Protein 4INA (pdb70)

B-factor: mean 36.4, std 15.27, range [13.44, 115.53]

Structure (mmCIF, N/CA/C/O backbone):
data_4INA
#
_entry.id   4INA
#
_cell.length_a   44.639
_cell.length_b   95.490
_cell.length_c   104.427
_cell.angle_alpha   90.000
_cell.angle_beta   101.800
_cell.angle_gamma   90.000
#
_symmetry.space_group_name_H-M   'P 1 21 1'
#
loop_
_entity.id
_entity.type
_entity.pdbx_description
1 polymer 'saccharopine dehydrogenase'
2 water water
#
loop_
_atom_site.group_PDB
_atom_site.id
_atom_site.type_symbol
_atom_site.label_atom_id
_atom_site.label_alt_id
_atom_site.label_comp_id
_atom_site.label_asym_id
_atom_site.label_entity_id
_atom_site.label_seq_id
_atom_site.pdbx_PDB_ins_code
_atom_site.Cartn_x
_atom_site.Cartn_y
_atom_site.Cartn_z
_atom_site.occupancy
_atom_site.B_iso_or_equiv
_atom_site.auth_seq_id
_atom_site.auth_comp_id
_atom_site.auth_asym_id
_atom_site.auth_atom_id
_atom_site.pdbx_PDB_model_num
ATOM 1 N N . ALA A 1 2 ? 16.487 19.320 37.315 1.00 29.63 2 ALA A N 1
ATOM 2 C CA . ALA A 1 2 ? 15.453 19.732 38.311 1.00 31.00 2 ALA A CA 1
ATOM 3 C C . ALA A 1 2 ? 14.862 18.527 39.035 1.00 28.03 2 ALA A C 1
ATOM 4 O O . ALA A 1 2 ? 14.989 17.388 38.578 1.00 21.47 2 ALA A O 1
ATOM 6 N N . LYS A 1 3 ? 14.227 18.780 40.174 1.00 28.62 3 LYS A N 1
ATOM 7 C CA . LYS A 1 3 ? 13.598 17.712 40.941 1.00 19.92 3 LYS A CA 1
ATOM 8 C C . LYS A 1 3 ? 12.176 17.522 40.439 1.00 25.98 3 LYS A C 1
ATOM 9 O O . LYS A 1 3 ? 11.430 18.487 40.275 1.00 31.70 3 LYS A O 1
ATOM 15 N N . VAL A 1 4 ? 11.807 16.272 40.196 1.00 16.26 4 VAL A N 1
ATOM 16 C CA . VAL A 1 4 ? 10.473 15.956 39.708 1.00 21.22 4 VAL A CA 1
ATOM 17 C C . VAL A 1 4 ? 9.828 14.932 40.632 1.00 26.47 4 VAL A C 1
ATOM 18 O O . VAL A 1 4 ? 10.515 14.209 41.357 1.00 24.48 4 VAL A O 1
ATOM 22 N N . LEU A 1 5 ? 8.506 14.874 40.600 1.00 25.82 5 LEU A N 1
ATOM 23 C CA . LEU A 1 5 ? 7.762 13.940 41.426 1.00 23.03 5 LEU A CA 1
ATOM 24 C C . LEU A 1 5 ? 6.756 13.215 40.537 1.00 28.79 5 LEU A C 1
ATOM 25 O O . LEU A 1 5 ? 5.987 13.855 39.811 1.00 29.83 5 LEU A O 1
ATOM 30 N N . GLN A 1 6 ? 6.784 11.885 40.564 1.00 24.43 6 GLN A N 1
ATOM 31 C CA . GLN A 1 6 ? 5.839 11.084 39.783 1.00 20.81 6 GLN A CA 1
ATOM 32 C C . GLN A 1 6 ? 4.964 10.312 40.754 1.00 17.92 6 GLN A C 1
ATOM 33 O O . GLN A 1 6 ? 5.457 9.787 41.750 1.00 20.50 6 GLN A O 1
ATOM 39 N N . ILE A 1 7 ? 3.668 10.260 40.477 1.00 22.62 7 ILE A N 1
ATOM 40 C CA . ILE A 1 7 ? 2.748 9.503 41.320 1.00 23.81 7 ILE A CA 1
ATOM 41 C C . ILE A 1 7 ? 2.236 8.332 40.489 1.00 21.93 7 ILE A C 1
ATOM 42 O O . ILE A 1 7 ? 1.867 8.509 39.331 1.00 25.42 7 ILE A O 1
ATOM 47 N N . GLY A 1 8 ? 2.242 7.137 41.073 1.00 28.53 8 GLY A N 1
ATOM 48 C CA . GLY A 1 8 ? 1.802 5.949 40.355 1.00 35.47 8 GLY A CA 1
ATOM 49 C C . GLY A 1 8 ? 2.991 5.154 39.839 1.00 40.99 8 GLY A C 1
ATOM 50 O O . GLY A 1 8 ? 3.980 5.739 39.396 1.00 46.79 8 GLY A O 1
ATOM 51 N N . ALA A 1 9 ? 2.911 3.827 39.894 1.00 38.94 9 ALA A N 1
ATOM 52 C CA . ALA A 1 9 ? 4.015 2.995 39.423 1.00 28.23 9 ALA A CA 1
ATOM 53 C C . ALA A 1 9 ? 3.569 1.811 38.571 1.00 33.48 9 ALA A C 1
ATOM 54 O O . ALA A 1 9 ? 4.126 0.720 38.676 1.00 31.66 9 ALA A O 1
ATOM 56 N N . GLY A 1 10 ? 2.568 2.031 37.724 1.00 35.14 10 GLY A N 1
ATOM 57 C CA . GLY A 1 10 ? 2.080 0.972 36.855 1.00 36.41 10 GLY A CA 1
ATOM 58 C C . GLY A 1 10 ? 2.923 0.833 35.595 1.00 33.44 10 GLY A C 1
ATOM 59 O O . GLY A 1 10 ? 4.044 1.349 35.531 1.00 24.33 10 GLY A O 1
ATOM 60 N N . GLY A 1 11 ? 2.385 0.133 34.598 1.00 36.50 11 GLY A N 1
ATOM 61 C CA . GLY A 1 11 ? 3.092 -0.077 33.344 1.00 31.55 11 GLY A CA 1
ATOM 62 C C . GLY A 1 11 ? 3.603 1.203 32.714 1.00 34.20 11 GLY A C 1
ATOM 63 O O . GLY A 1 11 ? 4.795 1.319 32.414 1.00 34.08 11 GLY A O 1
ATOM 64 N N . VAL A 1 12 ? 2.709 2.165 32.497 1.00 28.44 12 VAL A N 1
ATOM 65 C CA . VAL A 1 12 ? 3.115 3.440 31.909 1.00 25.52 12 VAL A CA 1
ATOM 66 C C . VAL A 1 12 ? 4.123 4.113 32.836 1.00 22.37 12 VAL A C 1
ATOM 67 O O . VAL A 1 12 ? 5.118 4.661 32.384 1.00 27.44 12 VAL A O 1
ATOM 71 N N . GLY A 1 13 ? 3.846 4.049 34.138 1.00 28.26 13 GLY A N 1
ATOM 72 C CA . GLY A 1 13 ? 4.703 4.649 35.143 1.00 18.20 13 GLY A CA 1
ATOM 73 C C . GLY A 1 13 ? 6.147 4.197 35.121 1.00 24.62 13 GLY A C 1
ATOM 74 O O . GLY A 1 13 ? 7.043 5.001 35.393 1.00 25.34 13 GLY A O 1
ATOM 75 N N . GLY A 1 14 ? 6.378 2.919 34.818 1.00 17.88 14 GLY A N 1
ATOM 76 C CA . GLY A 1 14 ? 7.738 2.404 34.761 1.00 18.03 14 GLY A CA 1
ATOM 77 C C . GLY A 1 14 ? 8.464 2.991 33.562 1.00 24.44 14 GLY A C 1
ATOM 78 O O . GLY A 1 14 ? 9.658 3.300 33.621 1.00 21.45 14 GLY A O 1
ATOM 79 N N . VAL A 1 15 ? 7.729 3.150 32.466 1.00 14.51 15 VAL A N 1
ATOM 80 C CA . VAL A 1 15 ? 8.280 3.722 31.246 1.00 23.22 15 VAL A CA 1
ATOM 81 C C . VAL A 1 15 ? 8.632 5.194 31.463 1.00 24.84 15 VAL A C 1
ATOM 82 O O . VAL A 1 15 ? 9.692 5.658 31.052 1.00 24.70 15 VAL A O 1
ATOM 86 N N . VAL A 1 16 ? 7.745 5.933 32.120 1.00 23.58 16 VAL A N 1
ATOM 87 C CA . VAL A 1 16 ? 8.016 7.344 32.356 1.00 22.54 16 VAL A CA 1
ATOM 88 C C . VAL A 1 16 ? 9.286 7.501 33.175 1.00 24.75 16 VAL A C 1
ATOM 89 O O . VAL A 1 16 ? 10.175 8.262 32.811 1.00 31.63 16 VAL A O 1
ATOM 93 N N . ALA A 1 17 ? 9.364 6.775 34.282 1.00 19.47 17 ALA A N 1
ATOM 94 C CA . ALA A 1 17 ? 10.529 6.824 35.158 1.00 20.68 17 ALA A CA 1
ATOM 95 C C . ALA A 1 17 ? 11.817 6.503 34.398 1.00 25.07 17 ALA A C 1
ATOM 96 O O . ALA A 1 17 ? 12.830 7.185 34.558 1.00 19.59 17 ALA A O 1
ATOM 98 N N . HIS A 1 18 ? 11.767 5.456 33.579 1.00 24.62 18 HIS A N 1
ATOM 99 C CA . HIS A 1 18 ? 12.922 5.045 32.791 1.00 22.87 18 HIS A CA 1
ATOM 100 C C . HIS A 1 18 ? 13.377 6.178 31.887 1.00 22.75 18 HIS A C 1
ATOM 101 O O . HIS A 1 18 ? 14.536 6.596 31.949 1.00 23.79 18 HIS A O 1
ATOM 108 N N . LYS A 1 19 ? 12.471 6.669 31.040 1.00 15.13 19 LYS A N 1
ATOM 109 C CA . LYS A 1 19 ? 12.815 7.745 30.100 1.00 21.29 19 LYS A CA 1
ATOM 110 C C . LYS A 1 19 ? 13.306 8.996 30.788 1.00 32.32 19 LYS A C 1
ATOM 111 O O . LYS A 1 19 ? 14.149 9.717 30.253 1.00 42.09 19 LYS A O 1
ATOM 125 N N . ALA A 1 21 ? 14.904 8.901 33.593 1.00 25.03 21 ALA A N 1
ATOM 126 C CA . ALA A 1 21 ? 16.234 8.499 34.044 1.00 26.44 21 ALA A CA 1
ATOM 127 C C . ALA A 1 21 ? 17.252 8.528 32.899 1.00 29.32 21 ALA A C 1
ATOM 128 O O . ALA A 1 21 ? 18.458 8.533 33.133 1.00 33.66 21 ALA A O 1
ATOM 138 N N . ASN A 1 23 ? 17.234 10.998 30.708 1.00 23.65 23 ASN A N 1
ATOM 139 C CA . ASN A 1 23 ? 17.408 12.415 30.369 1.00 25.72 23 ASN A CA 1
ATOM 140 C C . ASN A 1 23 ? 17.732 13.234 31.619 1.00 27.07 23 ASN A C 1
ATOM 141 O O . ASN A 1 23 ? 17.009 14.171 31.977 1.00 27.63 23 ASN A O 1
ATOM 146 N N . ARG A 1 24 ? 18.838 12.877 32.266 1.00 29.54 24 ARG A N 1
ATOM 147 C CA . ARG A 1 24 ? 19.272 13.534 33.494 1.00 23.45 24 ARG A CA 1
ATOM 148 C C . ARG A 1 24 ? 19.617 15.010 33.301 1.00 28.97 24 ARG A C 1
ATOM 149 O O . ARG A 1 24 ? 19.672 15.775 34.268 1.00 30.00 24 ARG A O 1
ATOM 157 N N . GLU A 1 25 ? 19.855 15.415 32.059 1.00 29.39 25 GLU A N 1
ATOM 158 C CA . GLU A 1 25 ? 20.153 16.815 31.808 1.00 36.07 25 GLU A CA 1
ATOM 159 C C . GLU A 1 25 ? 18.998 17.632 32.385 1.00 36.21 25 GLU A C 1
ATOM 160 O O . GLU A 1 25 ? 19.218 18.663 33.015 1.00 34.70 25 GLU A O 1
ATOM 166 N N . VAL A 1 26 ? 17.771 17.152 32.186 1.00 33.07 26 VAL A N 1
ATOM 167 C CA . VAL A 1 26 ? 16.577 17.841 32.680 1.00 32.07 26 VAL A CA 1
ATOM 168 C C . VAL A 1 26 ? 16.057 17.261 33.997 1.00 36.07 26 VAL A C 1
ATOM 169 O O . VAL A 1 26 ? 15.803 17.993 34.958 1.00 36.43 26 VAL A O 1
ATOM 173 N N . PHE A 1 27 ? 15.892 15.943 34.033 1.00 31.16 27 PHE A N 1
ATOM 174 C CA . PHE A 1 27 ? 15.401 15.261 35.225 1.00 31.51 27 PHE A CA 1
ATOM 175 C C . PHE A 1 27 ? 16.617 14.764 35.991 1.00 30.40 27 PHE A C 1
ATOM 176 O O . PHE A 1 27 ? 17.068 13.640 35.780 1.00 32.15 27 PHE A O 1
ATOM 184 N N . SER A 1 28 ? 17.158 15.592 36.875 1.00 32.28 28 SER A N 1
ATOM 185 C CA . SER A 1 28 ? 18.348 15.198 37.622 1.00 32.85 28 SER A CA 1
ATOM 186 C C . SER A 1 28 ? 18.053 14.473 38.929 1.00 28.93 28 SER A C 1
ATOM 187 O O . SER A 1 28 ? 18.888 13.721 39.432 1.00 32.26 28 SER A O 1
ATOM 190 N N . HIS A 1 29 ? 16.864 14.693 39.478 1.00 25.55 29 HIS A N 1
ATOM 191 C CA . HIS A 1 29 ? 16.471 14.035 40.717 1.00 25.97 29 HIS A CA 1
ATOM 192 C C . HIS A 1 29 ? 15.041 13.526 40.578 1.00 28.51 29 HIS A C 1
ATOM 193 O O . HIS A 1 29 ? 14.107 14.308 40.412 1.00 23.44 29 HIS A O 1
ATOM 200 N N . ILE A 1 30 ? 14.874 12.210 40.666 1.00 27.21 30 ILE A N 1
ATOM 201 C CA . ILE A 1 30 ? 13.566 11.595 40.493 1.00 23.86 30 ILE A CA 1
ATOM 202 C C . ILE A 1 30 ? 12.979 10.912 41.723 1.00 23.82 30 ILE A C 1
ATOM 203 O O . ILE A 1 30 ? 13.626 10.072 42.352 1.00 21.23 30 ILE A O 1
ATOM 208 N N . THR A 1 31 ? 11.742 11.273 42.054 1.00 24.34 31 THR A N 1
ATOM 209 C CA . THR A 1 31 ? 11.033 10.676 43.183 1.00 28.35 31 THR A CA 1
ATOM 210 C C . THR A 1 31 ? 9.753 10.005 42.670 1.00 25.05 31 THR A C 1
ATOM 211 O O . THR A 1 31 ? 8.957 10.610 41.946 1.00 22.37 31 THR A O 1
ATOM 215 N N . LEU A 1 32 ? 9.561 8.750 43.049 1.00 25.02 32 LEU A N 1
ATOM 216 C CA . LEU A 1 32 ? 8.393 7.999 42.620 1.00 22.99 32 LEU A CA 1
ATOM 217 C C . LEU A 1 32 ? 7.501 7.742 43.829 1.00 26.66 32 LEU A C 1
ATOM 218 O O . LEU A 1 32 ? 7.864 6.983 44.724 1.00 25.86 32 LEU A O 1
ATOM 223 N N . ALA A 1 33 ? 6.343 8.395 43.867 1.00 25.78 33 ALA A N 1
ATOM 224 C CA . ALA A 1 33 ? 5.411 8.234 44.984 1.00 25.78 33 ALA A CA 1
ATOM 225 C C . ALA A 1 33 ? 4.381 7.173 44.621 1.00 26.50 33 ALA A C 1
ATOM 226 O O . ALA A 1 33 ? 3.842 7.173 43.517 1.00 28.15 33 ALA A O 1
ATOM 228 N N . SER A 1 34 ? 4.097 6.278 45.560 1.00 26.46 34 SER A N 1
ATOM 229 C CA . SER A 1 34 ? 3.179 5.183 45.300 1.00 29.72 34 SER A CA 1
ATOM 230 C C . SER A 1 34 ? 2.746 4.471 46.580 1.00 30.79 34 SER A C 1
ATOM 231 O O . SER A 1 34 ? 3.199 4.807 47.671 1.00 33.35 34 SER A O 1
ATOM 234 N N . ARG A 1 35 ? 1.875 3.478 46.432 1.00 31.76 35 ARG A N 1
ATOM 235 C CA . ARG A 1 35 ? 1.379 2.697 47.561 1.00 39.84 35 ARG A CA 1
ATOM 236 C C . ARG A 1 35 ? 1.840 1.244 47.439 1.00 46.48 35 ARG A C 1
ATOM 237 O O . ARG A 1 35 ? 1.514 0.407 48.279 1.00 51.18 35 ARG A O 1
ATOM 245 N N . THR A 1 36 ? 2.595 0.964 46.376 1.00 43.93 36 THR A N 1
ATOM 246 C CA . THR A 1 36 ? 3.115 -0.366 46.089 1.00 34.10 36 THR A CA 1
ATOM 247 C C . THR A 1 36 ? 4.626 -0.364 45.911 1.00 31.45 36 THR A C 1
ATOM 248 O O . THR A 1 36 ? 5.130 -0.120 44.816 1.00 36.59 36 THR A O 1
ATOM 252 N N . LEU A 1 37 ? 5.346 -0.658 46.989 1.00 27.47 37 LEU A N 1
ATOM 253 C CA . LEU A 1 37 ? 6.804 -0.689 46.961 1.00 30.93 37 LEU A CA 1
ATOM 254 C C . LEU A 1 37 ? 7.378 -1.701 45.977 1.00 38.12 37 LEU A C 1
ATOM 255 O O . LEU A 1 37 ? 8.286 -1.385 45.215 1.00 41.32 37 LEU A O 1
ATOM 260 N N . SER A 1 38 ? 6.853 -2.918 46.002 1.00 44.52 38 SER A N 1
ATOM 261 C CA . SER A 1 38 ? 7.353 -3.963 45.126 1.00 44.27 38 SER A CA 1
ATOM 262 C C . SER A 1 38 ? 7.376 -3.529 43.671 1.00 41.99 38 SER A C 1
ATOM 263 O O . SER A 1 38 ? 8.311 -3.861 42.941 1.00 44.00 38 SER A O 1
ATOM 266 N N . LYS A 1 39 ? 6.355 -2.788 43.244 1.00 35.53 39 LYS A N 1
ATOM 267 C CA . LYS A 1 39 ? 6.293 -2.324 41.858 1.00 29.98 39 LYS A CA 1
ATOM 268 C C . LYS A 1 39 ? 7.362 -1.278 41.585 1.00 30.60 39 LYS A C 1
ATOM 269 O O . LYS A 1 39 ? 8.019 -1.307 40.538 1.00 34.50 39 LYS A O 1
ATOM 275 N N . CYS A 1 40 ? 7.535 -0.351 42.523 1.00 27.16 40 CYS A N 1
ATOM 276 C CA . CYS A 1 40 ? 8.552 0.685 42.373 1.00 24.63 40 CYS A CA 1
ATOM 277 C C . CYS A 1 40 ? 9.931 0.014 42.385 1.00 27.50 40 CYS A C 1
ATOM 278 O O . CYS A 1 40 ? 10.808 0.349 41.582 1.00 33.14 40 CYS A O 1
ATOM 281 N N . GLN A 1 41 ? 10.108 -0.944 43.291 1.00 24.01 41 GLN A N 1
ATOM 282 C CA . GLN A 1 41 ? 11.359 -1.677 43.395 1.00 23.77 41 GLN A CA 1
ATOM 283 C C . GLN A 1 41 ? 11.695 -2.362 42.076 1.00 26.42 41 GLN A C 1
ATOM 284 O O . GLN A 1 41 ? 12.861 -2.401 41.669 1.00 28.24 41 GLN A O 1
ATOM 290 N N . GLU A 1 42 ? 10.674 -2.898 41.412 1.00 29.87 42 GLU A N 1
ATOM 291 C CA . GLU A 1 42 ? 10.858 -3.565 40.125 1.00 44.76 42 GLU A CA 1
ATOM 292 C C . GLU A 1 42 ? 11.489 -2.584 39.148 1.00 36.20 42 GLU A C 1
ATOM 293 O O . GLU A 1 42 ? 12.514 -2.871 38.529 1.00 34.22 42 GLU A O 1
ATOM 299 N N . ILE A 1 43 ? 10.848 -1.424 39.030 1.00 30.65 43 ILE A N 1
ATOM 300 C CA . ILE A 1 43 ? 11.275 -0.350 38.143 1.00 30.08 43 ILE A CA 1
ATOM 301 C C . ILE A 1 43 ? 12.660 0.179 38.501 1.00 30.54 43 ILE A C 1
ATOM 302 O O . ILE A 1 43 ? 13.507 0.340 37.623 1.00 27.08 43 ILE A O 1
ATOM 307 N N . ALA A 1 44 ? 12.897 0.455 39.781 1.00 27.18 44 ALA A N 1
ATOM 308 C CA . ALA A 1 44 ? 14.198 0.970 40.202 1.00 20.86 44 ALA A CA 1
ATOM 309 C C . ALA A 1 44 ? 15.327 0.024 39.809 1.00 28.02 44 ALA A C 1
ATOM 310 O O . ALA A 1 44 ? 16.387 0.461 39.373 1.00 26.89 44 ALA A O 1
ATOM 312 N N . GLN A 1 45 ? 15.096 -1.275 39.970 1.00 30.40 45 GLN A N 1
ATOM 313 C CA . GLN A 1 45 ? 16.100 -2.278 39.632 1.00 25.92 45 GLN A CA 1
ATOM 314 C C . GLN A 1 45 ? 16.459 -2.268 38.137 1.00 22.31 45 GLN A C 1
ATOM 315 O O . GLN A 1 45 ? 17.644 -2.342 37.765 1.00 22.66 45 GLN A O 1
ATOM 321 N N . SER A 1 46 ? 15.440 -2.188 37.286 1.00 21.77 46 SER A N 1
ATOM 322 C CA . SER A 1 46 ? 15.661 -2.164 35.846 1.00 22.54 46 SER A CA 1
ATOM 323 C C . SER A 1 46 ? 16.397 -0.898 35.420 1.00 28.78 46 SER A C 1
ATOM 324 O O . SER A 1 46 ? 17.234 -0.928 34.520 1.00 28.68 46 SER A O 1
ATOM 327 N N . ILE A 1 47 ? 16.070 0.216 36.066 1.00 24.01 47 ILE A N 1
ATOM 328 C CA . ILE A 1 47 ? 16.691 1.497 35.757 1.00 23.80 47 ILE A CA 1
ATOM 329 C C . ILE A 1 47 ? 18.164 1.458 36.141 1.00 33.29 47 ILE A C 1
ATOM 330 O O . ILE A 1 47 ? 19.025 1.883 35.375 1.00 34.40 47 ILE A O 1
ATOM 335 N N . LYS A 1 48 ? 18.448 0.937 37.331 1.00 29.40 48 LYS A N 1
ATOM 336 C CA . LYS A 1 48 ? 19.817 0.842 37.814 1.00 30.36 48 LYS A CA 1
ATOM 337 C C . LYS A 1 48 ? 20.611 -0.141 36.954 1.00 26.32 48 LYS A C 1
ATOM 338 O O . LYS A 1 48 ? 21.665 0.199 36.407 1.00 28.75 48 LYS A O 1
ATOM 344 N N . ALA A 1 49 ? 20.101 -1.356 36.816 1.00 22.73 49 ALA A N 1
ATOM 345 C CA . ALA A 1 49 ? 20.798 -2.350 36.017 1.00 33.07 49 ALA A CA 1
ATOM 346 C C . ALA A 1 49 ? 21.073 -1.837 34.603 1.00 31.57 49 ALA A C 1
ATOM 347 O O . ALA A 1 49 ? 22.046 -2.238 33.977 1.00 31.92 49 ALA A O 1
ATOM 349 N N . LYS A 1 50 ? 20.233 -0.943 34.099 1.00 18.85 50 LYS A N 1
ATOM 350 C CA . LYS A 1 50 ? 20.443 -0.431 32.752 1.00 35.28 50 LYS A CA 1
ATOM 351 C C . LYS A 1 50 ? 21.417 0.751 32.707 1.00 35.76 50 LYS A C 1
ATOM 352 O O . LYS A 1 50 ? 21.699 1.292 31.637 1.00 33.39 50 LYS A O 1
ATOM 358 N N . GLY A 1 51 ? 21.930 1.135 33.877 1.00 38.73 51 GLY A N 1
ATOM 359 C CA . GLY A 1 51 ? 22.889 2.227 33.967 1.00 32.36 51 GLY A CA 1
ATOM 360 C C . GLY A 1 51 ? 22.317 3.631 34.051 1.00 34.68 51 GLY A C 1
ATOM 361 O O . GLY A 1 51 ? 23.031 4.604 33.818 1.00 25.39 51 GLY A O 1
ATOM 362 N N . TYR A 1 52 ? 21.044 3.760 34.410 1.00 33.04 52 TYR A N 1
ATOM 363 C CA . TYR A 1 52 ? 20.434 5.081 34.465 1.00 29.99 52 TYR A CA 1
ATOM 364 C C . TYR A 1 52 ? 20.264 5.681 35.851 1.00 34.64 52 TYR A C 1
ATOM 365 O O . TYR A 1 52 ? 19.392 6.526 36.068 1.00 38.39 52 TYR A O 1
ATOM 374 N N . GLY A 1 53 ? 21.087 5.240 36.793 1.00 26.28 53 GLY A N 1
ATOM 375 C CA . GLY A 1 53 ? 21.033 5.818 38.123 1.00 24.73 53 GLY A CA 1
ATOM 376 C C . GLY A 1 53 ? 20.041 5.305 39.145 1.00 30.81 53 GLY A C 1
ATOM 377 O O . GLY A 1 53 ? 19.554 4.176 39.057 1.00 42.60 53 GLY A O 1
ATOM 378 N N . GLU A 1 54 ? 19.751 6.174 40.115 1.00 29.99 54 GLU A N 1
ATOM 379 C CA . GLU A 1 54 ? 18.857 5.883 41.231 1.00 25.85 54 GLU A CA 1
ATOM 380 C C . GLU A 1 54 ? 17.626 6.768 41.230 1.00 28.15 54 GLU A C 1
ATOM 381 O O . GLU A 1 54 ? 17.623 7.841 40.636 1.00 36.26 54 GLU A O 1
ATOM 387 N N . ILE A 1 55 ? 16.578 6.306 41.903 1.00 21.10 55 ILE A N 1
ATOM 388 C CA . ILE A 1 55 ? 15.346 7.073 42.046 1.00 17.43 55 ILE A CA 1
ATOM 389 C C . ILE A 1 55 ? 14.893 6.895 43.493 1.00 32.75 55 ILE A C 1
ATOM 390 O O . ILE A 1 55 ? 15.184 5.874 44.112 1.00 25.27 55 ILE A O 1
ATOM 395 N N . ASP A 1 56 ? 14.197 7.895 44.028 1.00 32.00 56 ASP A N 1
ATOM 396 C CA . ASP A 1 56 ? 13.695 7.840 45.393 1.00 33.08 56 ASP A CA 1
ATOM 397 C C . ASP A 1 56 ? 12.237 7.382 45.396 1.00 39.05 56 ASP A C 1
ATOM 398 O O . ASP A 1 56 ? 11.382 8.004 44.762 1.00 46.80 56 ASP A O 1
ATOM 403 N N . ILE A 1 57 ? 11.945 6.288 46.088 1.00 23.03 57 ILE A N 1
ATOM 404 C CA . ILE A 1 57 ? 10.563 5.844 46.159 1.00 19.82 57 ILE A CA 1
ATOM 405 C C . ILE A 1 57 ? 10.060 6.202 47.560 1.00 23.84 57 ILE A C 1
ATOM 406 O O . ILE A 1 57 ? 10.795 6.104 48.538 1.00 25.87 57 ILE A O 1
ATOM 411 N N . THR A 1 58 ? 8.825 6.667 47.649 1.00 20.74 58 THR A N 1
ATOM 412 C CA . THR A 1 58 ? 8.234 7.002 48.936 1.00 20.78 58 THR A CA 1
ATOM 413 C C . THR A 1 58 ? 6.766 6.627 48.791 1.00 19.46 58 THR A C 1
ATOM 414 O O . THR A 1 58 ? 6.313 6.347 47.688 1.00 17.61 58 THR A O 1
ATOM 418 N N . THR A 1 59 ? 6.012 6.602 49.876 1.00 18.46 59 THR A N 1
ATOM 419 C CA . THR A 1 59 ? 4.624 6.227 49.723 1.00 35.76 59 THR A CA 1
ATOM 420 C C . THR A 1 59 ? 3.678 7.382 50.001 1.00 36.68 59 THR A C 1
ATOM 421 O O . THR A 1 59 ? 4.005 8.313 50.730 1.00 38.54 59 THR A O 1
ATOM 425 N N . VAL A 1 60 ? 2.507 7.327 49.381 1.00 28.93 60 VAL A N 1
ATOM 426 C CA . VAL A 1 60 ? 1.527 8.372 49.546 1.00 27.74 60 VAL A CA 1
ATOM 427 C C . VAL A 1 60 ? 0.178 7.897 49.049 1.00 29.66 60 VAL A C 1
ATOM 428 O O . VAL A 1 60 ? 0.092 7.077 48.141 1.00 33.95 60 VAL A O 1
ATOM 432 N N . ASP A 1 61 ? -0.874 8.416 49.662 1.00 34.19 61 ASP A N 1
ATOM 433 C CA . ASP A 1 61 ? -2.234 8.096 49.269 1.00 34.07 61 ASP A CA 1
ATOM 434 C C . ASP A 1 61 ? -2.688 9.277 48.412 1.00 31.50 61 ASP A C 1
ATOM 435 O O . ASP A 1 61 ? -2.888 10.380 48.921 1.00 27.01 61 ASP A O 1
ATOM 440 N N . ALA A 1 62 ? -2.828 9.044 47.110 1.00 31.39 62 ALA A N 1
ATOM 441 C CA . ALA A 1 62 ? -3.234 10.089 46.183 1.00 29.58 62 ALA A CA 1
ATOM 442 C C . ALA A 1 62 ? -4.699 10.488 46.337 1.00 35.43 62 ALA A C 1
ATOM 443 O O . ALA A 1 62 ? -5.227 11.238 45.521 1.00 43.06 62 ALA A O 1
ATOM 445 N N . ASP A 1 63 ? -5.360 9.980 47.372 1.00 34.13 63 ASP A N 1
ATOM 446 C CA . ASP A 1 63 ? -6.754 10.335 47.617 1.00 46.92 63 ASP A CA 1
ATOM 447 C C . ASP A 1 63 ? -6.763 11.475 48.628 1.00 45.68 63 ASP A C 1
ATOM 448 O O . ASP A 1 63 ? -7.718 12.240 48.726 1.00 47.59 63 ASP A O 1
ATOM 453 N N . SER A 1 64 ? -5.668 11.576 49.368 1.00 43.54 64 SER A N 1
ATOM 454 C CA . SER A 1 64 ? -5.490 12.579 50.409 1.00 31.44 64 SER A CA 1
ATOM 455 C C . SER A 1 64 ? -4.799 13.846 49.912 1.00 35.07 64 SER A C 1
ATOM 456 O O . SER A 1 64 ? -3.653 13.805 49.457 1.00 37.81 64 SER A O 1
ATOM 459 N N . ILE A 1 65 ? -5.486 14.978 50.014 1.00 36.05 65 ILE A N 1
ATOM 460 C CA . ILE A 1 65 ? -4.900 16.240 49.577 1.00 31.04 65 ILE A CA 1
ATOM 461 C C . ILE A 1 65 ? -3.786 16.676 50.528 1.00 35.33 65 ILE A C 1
ATOM 462 O O . ILE A 1 65 ? -2.811 17.291 50.106 1.00 39.27 65 ILE A O 1
ATOM 467 N N . GLU A 1 66 ? -3.932 16.351 51.809 1.00 36.94 66 GLU A N 1
ATOM 468 C CA . GLU A 1 66 ? -2.936 16.720 52.815 1.00 39.04 66 GLU A CA 1
ATOM 469 C C . GLU A 1 66 ? -1.620 15.974 52.615 1.00 34.78 66 GLU A C 1
ATOM 470 O O . GLU A 1 66 ? -0.533 16.552 52.753 1.00 30.41 66 GLU A O 1
ATOM 476 N N . GLU A 1 67 ? -1.720 14.686 52.308 1.00 22.72 67 GLU A N 1
ATOM 477 C CA . GLU A 1 67 ? -0.533 13.879 52.076 1.00 24.30 67 GLU A CA 1
ATOM 478 C C . GLU A 1 67 ? 0.241 14.456 50.900 1.00 25.07 67 GLU A C 1
ATOM 479 O O . GLU A 1 67 ? 1.452 14.660 50.982 1.00 24.47 67 GLU A O 1
ATOM 485 N N . LEU A 1 68 ? -0.474 14.713 49.807 1.00 28.39 68 LEU A N 1
ATOM 486 C CA . LEU A 1 68 ? 0.129 15.260 48.597 1.00 35.30 68 LEU A CA 1
ATOM 487 C C . LEU A 1 68 ? 0.821 16.586 48.888 1.00 31.56 68 LEU A C 1
ATOM 488 O O . LEU A 1 68 ? 2.021 16.740 48.620 1.00 22.73 68 LEU A O 1
ATOM 493 N N . VAL A 1 69 ? 0.065 17.536 49.442 1.00 29.27 69 VAL A N 1
ATOM 494 C CA . VAL A 1 69 ? 0.610 18.848 49.782 1.00 23.12 69 VAL A CA 1
ATOM 495 C C . VAL A 1 69 ? 1.848 18.716 50.667 1.00 26.75 69 VAL A C 1
ATOM 496 O O . VAL A 1 69 ? 2.834 19.431 50.476 1.00 22.49 69 VAL A O 1
ATOM 500 N N . ALA A 1 70 ? 1.796 17.794 51.625 1.00 29.25 70 ALA A N 1
ATOM 501 C CA . ALA A 1 70 ? 2.920 17.573 52.526 1.00 29.13 70 ALA A CA 1
ATOM 502 C C . ALA A 1 70 ? 4.107 16.996 51.754 1.00 30.33 70 ALA A C 1
ATOM 503 O O . ALA A 1 70 ? 5.236 17.469 51.887 1.00 29.31 70 ALA A O 1
ATOM 505 N N . LEU A 1 71 ? 3.845 15.976 50.943 1.00 22.72 71 LEU A N 1
ATOM 506 C CA . LEU A 1 71 ? 4.894 15.342 50.148 1.00 22.24 71 LEU A CA 1
ATOM 507 C C . LEU A 1 71 ? 5.551 16.364 49.221 1.00 25.81 71 LEU A C 1
ATOM 508 O O . LEU A 1 71 ? 6.775 16.453 49.146 1.00 27.59 71 LEU A O 1
ATOM 513 N N . ILE A 1 72 ? 4.728 17.145 48.528 1.00 24.24 72 ILE A N 1
ATOM 514 C CA . ILE A 1 72 ? 5.228 18.160 47.608 1.00 23.50 72 ILE A CA 1
ATOM 515 C C . ILE A 1 72 ? 6.046 19.240 48.314 1.00 21.87 72 ILE A C 1
ATOM 516 O O . ILE A 1 72 ? 7.018 19.749 47.743 1.00 22.28 72 ILE A O 1
ATOM 521 N N . ASN A 1 73 ? 5.655 19.593 49.540 1.00 26.49 73 ASN A N 1
ATOM 522 C CA . ASN A 1 73 ? 6.381 20.612 50.312 1.00 39.55 73 ASN A CA 1
ATOM 523 C C . ASN A 1 73 ? 7.738 20.098 50.808 1.00 43.12 73 ASN A C 1
ATOM 524 O O . ASN A 1 73 ? 8.667 20.875 51.052 1.00 43.83 73 ASN A O 1
ATOM 529 N N . GLU A 1 74 ? 7.837 18.783 50.955 1.00 36.72 74 GLU A N 1
ATOM 530 C CA . GLU A 1 74 ? 9.056 18.135 51.412 1.00 37.42 74 GLU A CA 1
ATOM 531 C C . GLU A 1 74 ? 10.060 17.997 50.259 1.00 33.69 74 GLU A C 1
ATOM 532 O O . GLU A 1 74 ? 11.202 18.444 50.354 1.00 31.55 74 GLU A O 1
ATOM 538 N N . VAL A 1 75 ? 9.616 17.397 49.162 1.00 34.84 75 VAL A N 1
ATOM 539 C CA . VAL A 1 75 ? 10.467 17.172 48.000 1.00 32.92 75 VAL A CA 1
ATOM 540 C C . VAL A 1 75 ? 10.820 18.409 47.169 1.00 28.50 75 VAL A C 1
ATOM 541 O O . VAL A 1 75 ? 11.844 18.414 46.482 1.00 24.73 75 VAL A O 1
ATOM 545 N N . LYS A 1 76 ? 9.987 19.448 47.228 1.00 28.61 76 LYS A N 1
ATOM 546 C CA . LYS A 1 76 ? 10.219 20.667 46.442 1.00 34.50 76 LYS A CA 1
ATOM 547 C C . LYS A 1 76 ? 10.432 20.315 44.961 1.00 38.16 76 LYS A C 1
ATOM 548 O O . LYS A 1 76 ? 11.464 20.647 44.382 1.00 35.06 76 LYS A O 1
ATOM 554 N N . PRO A 1 77 ? 9.465 19.629 44.332 1.00 40.58 77 PRO A N 1
ATOM 555 C CA . PRO A 1 77 ? 9.630 19.273 42.920 1.00 31.90 77 PRO A CA 1
ATOM 556 C C . PRO A 1 77 ? 9.245 20.438 42.009 1.00 25.01 77 PRO A C 1
ATOM 557 O O . PRO A 1 77 ? 8.450 21.295 42.405 1.00 29.35 77 PRO A O 1
ATOM 561 N N . GLN A 1 78 ? 9.804 20.472 40.798 1.00 18.57 78 GLN A N 1
ATOM 562 C CA . GLN A 1 78 ? 9.507 21.550 39.847 1.00 19.38 78 GLN A CA 1
ATOM 563 C C . GLN A 1 78 ? 8.296 21.180 39.004 1.00 27.02 78 GLN A C 1
ATOM 564 O O . GLN A 1 78 ? 7.698 22.029 38.350 1.00 30.94 78 GLN A O 1
ATOM 570 N N . ILE A 1 79 ? 7.951 19.897 39.007 1.00 32.80 79 ILE A N 1
ATOM 571 C CA . ILE A 1 79 ? 6.790 19.409 38.269 1.00 26.91 79 ILE A CA 1
ATOM 572 C C . ILE A 1 79 ? 6.297 18.087 38.858 1.00 27.06 79 ILE A C 1
ATOM 573 O O . ILE A 1 79 ? 7.073 17.302 39.403 1.00 33.42 79 ILE A O 1
ATOM 578 N N . VAL A 1 80 ? 4.996 17.857 38.746 1.00 22.27 80 VAL A N 1
ATOM 579 C CA . VAL A 1 80 ? 4.374 16.642 39.240 1.00 22.06 80 VAL A CA 1
ATOM 580 C C . VAL A 1 80 ? 3.759 15.920 38.055 1.00 17.95 80 VAL A C 1
ATOM 581 O O . VAL A 1 80 ? 2.919 16.487 37.353 1.00 18.57 80 VAL A O 1
ATOM 585 N N . LEU A 1 81 ? 4.196 14.686 37.817 1.00 20.78 81 LEU A N 1
ATOM 586 C CA . LEU A 1 81 ? 3.662 13.874 36.719 1.00 14.25 81 LEU A CA 1
ATOM 587 C C . LEU A 1 81 ? 2.634 12.910 37.290 1.00 14.23 81 LEU A C 1
ATOM 588 O O . LEU A 1 81 ? 2.988 12.000 38.046 1.00 16.82 81 LEU A O 1
ATOM 593 N N . ASN A 1 82 ? 1.369 13.107 36.932 1.00 21.43 82 ASN A N 1
ATOM 594 C CA . ASN A 1 82 ? 0.310 12.238 37.417 1.00 21.47 82 ASN A CA 1
ATOM 595 C C . ASN A 1 82 ? 0.077 11.028 36.499 1.00 21.78 82 ASN A C 1
ATOM 596 O O . ASN A 1 82 ? -0.638 11.101 35.492 1.00 18.31 82 ASN A O 1
ATOM 601 N N . ILE A 1 83 ? 0.716 9.918 36.848 1.00 22.49 83 ILE A N 1
ATOM 602 C CA . ILE A 1 83 ? 0.561 8.690 36.094 1.00 27.50 83 ILE A CA 1
ATOM 603 C C . ILE A 1 83 ? -0.208 7.739 37.010 1.00 24.57 83 ILE A C 1
ATOM 604 O O . ILE A 1 83 ? -0.002 6.535 36.987 1.00 26.11 83 ILE A O 1
ATOM 609 N N . ALA A 1 84 ? -1.088 8.301 37.827 1.00 19.64 84 ALA A N 1
ATOM 610 C CA . ALA A 1 84 ? -1.899 7.514 38.748 1.00 16.78 84 ALA A CA 1
ATOM 611 C C . ALA A 1 84 ? -3.263 7.256 38.106 1.00 23.63 84 ALA A C 1
ATOM 612 O O . ALA A 1 84 ? -3.472 7.572 36.932 1.00 33.85 84 ALA A O 1
ATOM 614 N N . LEU A 1 85 ? -4.188 6.700 38.883 1.00 21.35 85 LEU A N 1
ATOM 615 C CA . LEU A 1 85 ? -5.531 6.394 38.396 1.00 29.54 85 LEU A CA 1
ATOM 616 C C . LEU A 1 85 ? -6.313 7.655 38.040 1.00 28.15 85 LEU A C 1
ATOM 617 O O . LEU A 1 85 ? -6.141 8.700 38.663 1.00 33.73 85 LEU A O 1
ATOM 622 N N . PRO A 1 86 ? -7.193 7.565 37.032 1.00 33.23 86 PRO A N 1
ATOM 623 C CA . PRO A 1 86 ? -8.011 8.694 36.576 1.00 31.55 86 PRO A CA 1
ATOM 624 C C . PRO A 1 86 ? -8.914 9.305 37.634 1.00 25.26 86 PRO A C 1
ATOM 625 O O . PRO A 1 86 ? -9.188 10.502 37.599 1.00 33.96 86 PRO A O 1
ATOM 629 N N . TYR A 1 87 ? -9.387 8.500 38.576 1.00 23.60 87 TYR A N 1
ATOM 630 C CA . TYR A 1 87 ? -10.282 9.039 39.588 1.00 24.57 87 TYR A CA 1
ATOM 631 C C . TYR A 1 87 ? -9.513 9.904 40.573 1.00 23.40 87 TYR A C 1
ATOM 632 O O . TYR A 1 87 ? -10.107 10.595 41.400 1.00 28.92 87 TYR A O 1
ATOM 641 N N . GLN A 1 88 ? -8.186 9.883 40.471 1.00 27.11 88 GLN A N 1
ATOM 642 C CA . GLN A 1 88 ? -7.344 10.667 41.373 1.00 30.22 88 GLN A CA 1
ATOM 643 C C . GLN A 1 88 ? -6.852 11.976 40.747 1.00 30.56 88 GLN A C 1
ATOM 644 O O . GLN A 1 88 ? -6.135 12.745 41.380 1.00 43.80 88 GLN A O 1
ATOM 650 N N . ASP A 1 89 ? -7.255 12.238 39.511 1.00 25.79 89 ASP A N 1
ATOM 651 C CA . ASP A 1 89 ? -6.859 13.460 38.825 1.00 22.70 89 ASP A CA 1
ATOM 652 C C . ASP A 1 89 ? -7.185 14.735 39.594 1.00 43.19 89 ASP A C 1
ATOM 653 O O . ASP A 1 89 ? -6.355 15.639 39.667 1.00 47.64 89 ASP A O 1
ATOM 658 N N . LEU A 1 90 ? -8.383 14.822 40.167 1.00 40.79 90 LEU A N 1
ATOM 659 C CA . LEU A 1 90 ? -8.763 16.042 40.877 1.00 28.71 90 LEU A CA 1
ATOM 660 C C . LEU A 1 90 ? -7.977 16.340 42.149 1.00 27.33 90 LEU A C 1
ATOM 661 O O . LEU A 1 90 ? -7.606 17.488 42.391 1.00 32.80 90 LEU A O 1
ATOM 666 N N . THR A 1 91 ? -7.710 15.328 42.964 1.00 21.34 91 THR A N 1
ATOM 667 C CA . THR A 1 91 ? -6.949 15.571 44.177 1.00 25.29 91 THR A CA 1
ATOM 668 C C . THR A 1 91 ? -5.508 15.989 43.879 1.00 21.03 91 THR A C 1
ATOM 669 O O . THR A 1 91 ? -4.975 16.882 44.528 1.00 22.13 91 THR A O 1
ATOM 673 N N . ILE A 1 92 ? -4.878 15.363 42.893 1.00 20.85 92 ILE A N 1
ATOM 674 C CA . ILE A 1 92 ? -3.506 15.714 42.540 1.00 17.82 92 ILE A CA 1
ATOM 675 C C . ILE A 1 92 ? -3.437 17.122 41.937 1.00 30.67 92 ILE A C 1
ATOM 676 O O . ILE A 1 92 ? -2.411 17.797 42.037 1.00 26.88 92 ILE A O 1
ATOM 689 N N . GLU A 1 94 ? -5.450 19.613 42.856 1.00 32.76 94 GLU A N 1
ATOM 690 C CA . GLU A 1 94 ? -5.675 20.545 43.948 1.00 27.29 94 GLU A CA 1
ATOM 691 C C . GLU A 1 94 ? -4.337 20.747 44.665 1.00 27.81 94 GLU A C 1
ATOM 692 O O . GLU A 1 94 ? -3.956 21.876 44.970 1.00 20.99 94 GLU A O 1
ATOM 698 N N . ALA A 1 95 ? -3.620 19.654 44.915 1.00 30.63 95 ALA A N 1
ATOM 699 C CA . ALA A 1 95 ? -2.326 19.728 45.585 1.00 24.59 95 ALA A CA 1
ATOM 700 C C . ALA A 1 95 ? -1.388 20.651 44.820 1.00 19.85 95 ALA A C 1
ATOM 701 O O . ALA A 1 95 ? -0.857 21.606 45.387 1.00 26.36 95 ALA A O 1
ATOM 703 N N . CYS A 1 96 ? -1.190 20.361 43.533 1.00 20.15 96 CYS A N 1
ATOM 704 C CA . CYS A 1 96 ? -0.310 21.166 42.688 1.00 20.87 96 CYS A CA 1
ATOM 705 C C . CYS A 1 96 ? -0.708 22.632 42.723 1.00 22.39 96 CYS A C 1
ATOM 706 O O . CYS A 1 96 ? 0.150 23.514 42.778 1.00 26.92 96 CYS A O 1
ATOM 709 N N . LEU A 1 97 ? -2.011 22.887 42.684 1.00 17.94 97 LEU A N 1
ATOM 710 C CA . LEU A 1 97 ? -2.528 24.250 42.727 1.00 25.49 97 LEU A CA 1
ATOM 711 C C . LEU A 1 97 ? -2.080 24.960 44.000 1.00 26.21 97 LEU A C 1
ATOM 712 O O . LEU A 1 97 ? -1.544 26.061 43.938 1.00 23.64 97 LEU A O 1
ATOM 717 N N . ARG A 1 98 ? -2.303 24.317 45.146 1.00 31.67 98 ARG A N 1
ATOM 718 C CA . ARG A 1 98 ? -1.934 24.868 46.451 1.00 31.04 98 ARG A CA 1
ATOM 719 C C . ARG A 1 98 ? -0.432 25.114 46.593 1.00 30.36 98 ARG A C 1
ATOM 720 O O . ARG A 1 98 ? -0.014 26.169 47.069 1.00 40.10 98 ARG A O 1
ATOM 728 N N . THR A 1 99 ? 0.377 24.141 46.183 1.00 22.76 99 THR A N 1
ATOM 729 C CA . THR A 1 99 ? 1.829 24.264 46.271 1.00 24.24 99 THR A CA 1
ATOM 730 C C . THR A 1 99 ? 2.430 25.015 45.091 1.00 34.34 99 THR A C 1
ATOM 731 O O . THR A 1 99 ? 3.642 25.225 45.040 1.00 35.57 99 THR A O 1
ATOM 735 N N . GLY A 1 100 ? 1.581 25.402 44.140 1.00 28.05 100 GLY A N 1
ATOM 736 C CA . GLY A 1 100 ? 2.045 26.121 42.963 1.00 20.31 100 GLY A CA 1
ATOM 737 C C . GLY A 1 100 ? 3.022 25.360 42.079 1.00 27.05 100 GLY A C 1
ATOM 738 O O . GLY A 1 100 ? 3.961 25.942 41.552 1.00 29.43 100 GLY A O 1
ATOM 739 N N . VAL A 1 101 ? 2.809 24.059 41.913 1.00 34.04 101 VAL A N 1
ATOM 740 C CA . VAL A 1 101 ? 3.697 23.248 41.078 1.00 31.36 101 VAL A CA 1
ATOM 741 C C . VAL A 1 101 ? 2.988 22.759 39.815 1.00 28.26 101 VAL A C 1
ATOM 742 O O . VAL A 1 101 ? 1.854 22.281 39.872 1.00 21.46 101 VAL A O 1
ATOM 746 N N . PRO A 1 102 ? 3.657 22.884 38.654 1.00 33.41 102 PRO A N 1
ATOM 747 C CA . PRO A 1 102 ? 3.133 22.466 37.346 1.00 23.23 102 PRO A CA 1
ATOM 748 C C . PRO A 1 102 ? 2.560 21.060 37.423 1.00 28.05 102 PRO A C 1
ATOM 749 O O . PRO A 1 102 ? 3.080 20.223 38.159 1.00 25.74 102 PRO A O 1
ATOM 753 N N . TYR A 1 103 ? 1.504 20.801 36.657 1.00 32.86 103 TYR A N 1
ATOM 754 C CA . TYR A 1 103 ? 0.846 19.497 36.671 1.00 32.25 103 TYR A CA 1
ATOM 755 C C . TYR A 1 103 ? 0.744 18.878 35.283 1.00 32.39 103 TYR A C 1
ATOM 756 O O . TYR A 1 103 ? 0.651 19.585 34.284 1.00 38.66 103 TYR A O 1
ATOM 765 N N . LEU A 1 104 ? 0.753 17.552 35.230 1.00 18.27 104 LEU A N 1
ATOM 766 C CA . LEU A 1 104 ? 0.638 16.835 33.967 1.00 24.54 104 LEU A CA 1
ATOM 767 C C . LEU A 1 104 ? 0.101 15.427 34.190 1.00 28.36 104 LEU A C 1
ATOM 768 O O . LEU A 1 104 ? 0.518 14.751 35.129 1.00 22.85 104 LEU A O 1
ATOM 773 N N . ASP A 1 105 ? -0.825 14.995 33.336 1.00 19.46 105 ASP A N 1
ATOM 774 C CA . ASP A 1 105 ? -1.375 13.644 33.426 1.00 22.84 105 ASP A CA 1
ATOM 775 C C . ASP A 1 105 ? -1.562 13.054 32.029 1.00 24.07 105 ASP A C 1
ATOM 776 O O . ASP A 1 105 ? -1.230 13.704 31.033 1.00 19.54 105 ASP A O 1
ATOM 781 N N . THR A 1 106 ? -2.073 11.827 31.948 1.00 24.71 106 THR A N 1
ATOM 782 C CA . THR A 1 106 ? -2.272 11.188 30.647 1.00 34.31 106 THR A CA 1
ATOM 783 C C . THR A 1 106 ? -3.687 10.653 30.413 1.00 30.86 106 THR A C 1
ATOM 784 O O . THR A 1 106 ? -3.968 10.042 29.383 1.00 37.77 106 THR A O 1
ATOM 788 N N . ALA A 1 107 ? -4.584 10.895 31.360 1.00 24.87 107 ALA A N 1
ATOM 789 C CA . ALA A 1 107 ? -5.958 10.413 31.240 1.00 13.44 107 ALA A CA 1
ATOM 790 C C . ALA A 1 107 ? -6.868 11.341 32.015 1.00 16.69 107 ALA A C 1
ATOM 791 O O . ALA A 1 107 ? -6.568 11.671 33.162 1.00 19.59 107 ALA A O 1
ATOM 793 N N . ASN A 1 108 ? -7.984 11.744 31.411 1.00 19.22 108 ASN A N 1
ATOM 794 C CA . ASN A 1 108 ? -8.872 12.671 32.091 1.00 29.18 108 ASN A CA 1
ATOM 795 C C . ASN A 1 108 ? -9.711 12.074 33.212 1.00 30.32 108 ASN A C 1
ATOM 796 O O . ASN A 1 108 ? -9.927 10.870 33.280 1.00 32.83 108 ASN A O 1
ATOM 801 N N . TYR A 1 109 ? -10.168 12.957 34.094 1.00 32.71 109 TYR A N 1
ATOM 802 C CA . TYR A 1 109 ? -10.959 12.599 35.254 1.00 26.77 109 TYR A CA 1
ATOM 803 C C . TYR A 1 109 ? -12.151 11.698 35.005 1.00 31.71 109 TYR A C 1
ATOM 804 O O . TYR A 1 109 ? -12.898 11.854 34.033 1.00 25.09 109 TYR A O 1
ATOM 813 N N . GLU A 1 110 ? -12.324 10.767 35.936 1.00 30.16 110 GLU A N 1
ATOM 814 C CA . GLU A 1 110 ? -13.410 9.806 35.924 1.00 34.32 110 GLU A CA 1
ATOM 815 C C . GLU A 1 110 ? -13.851 9.562 37.362 1.00 32.49 110 GLU A C 1
ATOM 816 O O . GLU A 1 110 ? -13.045 9.169 38.198 1.00 33.15 110 GLU A O 1
ATOM 822 N N . HIS A 1 111 ? -15.120 9.800 37.663 1.00 44.39 111 HIS A N 1
ATOM 823 C CA . HIS A 1 111 ? -15.589 9.559 39.016 1.00 51.08 111 HIS A CA 1
ATOM 824 C C . HIS A 1 111 ? -15.694 8.053 39.223 1.00 58.50 111 HIS A C 1
ATOM 825 O O . HIS A 1 111 ? -16.195 7.337 38.361 1.00 65.25 111 HIS A O 1
ATOM 832 N N . PRO A 1 112 ? -15.231 7.548 40.374 1.00 59.74 112 PRO A N 1
ATOM 833 C CA . PRO A 1 112 ? -15.308 6.100 40.605 1.00 53.73 112 PRO A CA 1
ATOM 834 C C . PRO A 1 112 ? -16.705 5.468 40.489 1.00 47.24 112 PRO A C 1
ATOM 835 O O . PRO A 1 112 ? -16.822 4.263 40.262 1.00 41.30 112 PRO A O 1
ATOM 839 N N . ASP A 1 113 ? -17.756 6.275 40.623 1.00 49.54 113 ASP A N 1
ATOM 840 C CA . ASP A 1 113 ? -19.126 5.763 40.536 1.00 57.04 113 ASP A CA 1
ATOM 841 C C . ASP A 1 113 ? -19.682 5.676 39.119 1.00 62.60 113 ASP A C 1
ATOM 842 O O . ASP A 1 113 ? -20.643 4.943 38.876 1.00 57.49 113 ASP A O 1
ATOM 847 N N . LEU A 1 114 ? -19.079 6.424 38.195 1.00 67.27 114 LEU A N 1
ATOM 848 C CA . LEU A 1 114 ? -19.513 6.463 36.797 1.00 59.94 114 LEU A CA 1
ATOM 849 C C . LEU A 1 114 ? -18.449 5.954 35.829 1.00 55.91 114 LEU A C 1
ATOM 850 O O . LEU A 1 114 ? -17.268 5.885 36.161 1.00 62.24 114 LEU A O 1
ATOM 855 N N . ALA A 1 115 ? -18.879 5.604 34.624 1.00 48.78 115 ALA A N 1
ATOM 856 C CA . ALA A 1 115 ? -17.968 5.118 33.597 1.00 45.23 115 ALA A CA 1
ATOM 857 C C . ALA A 1 115 ? -17.733 6.257 32.621 1.00 51.53 115 ALA A C 1
ATOM 858 O O . ALA A 1 115 ? -17.117 6.074 31.573 1.00 65.16 115 ALA A O 1
ATOM 860 N N . LYS A 1 116 ? -18.228 7.439 32.978 1.00 46.01 116 LYS A N 1
ATOM 861 C CA . LYS A 1 116 ? -18.087 8.622 32.135 1.00 40.12 116 LYS A CA 1
ATOM 862 C C . LYS A 1 116 ? -16.775 9.371 32.376 1.00 37.58 116 LYS A C 1
ATOM 863 O O . LYS A 1 116 ? -16.472 9.792 33.496 1.00 39.06 116 LYS A O 1
ATOM 869 N N . PHE A 1 117 ? -15.983 9.518 31.322 1.00 30.33 117 PHE A N 1
ATOM 870 C CA . PHE A 1 117 ? -14.737 10.252 31.435 1.00 27.04 117 PHE A CA 1
ATOM 871 C C . PHE A 1 117 ? -14.811 11.445 30.499 1.00 29.89 117 PHE A C 1
ATOM 872 O O . PHE A 1 117 ? -15.081 11.300 29.301 1.00 28.72 117 PHE A O 1
ATOM 880 N N . GLU A 1 118 ? -14.604 12.629 31.069 1.00 35.48 118 GLU A N 1
ATOM 881 C CA . GLU A 1 118 ? -14.663 13.869 30.317 1.00 33.36 118 GLU A CA 1
ATOM 882 C C . GLU A 1 118 ? -13.700 14.881 30.911 1.00 32.73 118 GLU A C 1
ATOM 883 O O . GLU A 1 118 ? -13.074 14.625 31.935 1.00 23.38 118 GLU A O 1
ATOM 889 N N . TYR A 1 119 ? -13.601 16.040 30.270 1.00 28.68 119 TYR A N 1
ATOM 890 C CA . TYR A 1 119 ? -12.690 17.088 30.710 1.00 22.50 119 TYR A CA 1
ATOM 891 C C . TYR A 1 119 ? -13.299 18.134 31.640 1.00 24.44 119 TYR A C 1
ATOM 892 O O . TYR A 1 119 ? -12.562 18.853 32.319 1.00 29.06 119 TYR A O 1
ATOM 901 N N . LYS A 1 120 ? -14.628 18.216 31.680 1.00 22.95 120 LYS A N 1
ATOM 902 C CA . LYS A 1 120 ? -15.308 19.205 32.519 1.00 20.81 120 LYS A CA 1
ATOM 903 C C . LYS A 1 120 ? -14.562 19.582 33.807 1.00 27.09 120 LYS A C 1
ATOM 904 O O . LYS A 1 120 ? -14.050 20.695 33.947 1.00 35.46 120 LYS A O 1
ATOM 910 N N . GLU A 1 121 ? -14.503 18.648 34.744 1.00 29.58 121 GLU A N 1
ATOM 911 C CA . GLU A 1 121 ? -13.858 18.906 36.021 1.00 33.28 121 GLU A CA 1
ATOM 912 C C . GLU A 1 121 ? -12.450 19.473 35.942 1.00 32.51 121 GLU A C 1
ATOM 913 O O . GLU A 1 121 ? -12.084 20.331 36.733 1.00 35.75 121 GLU A O 1
ATOM 919 N N . GLN A 1 122 ? -11.661 19.005 34.988 1.00 25.91 122 GLN A N 1
ATOM 920 C CA . GLN A 1 122 ? -10.293 19.481 34.859 1.00 18.59 122 GLN A CA 1
ATOM 921 C C . GLN A 1 122 ? -10.214 20.868 34.231 1.00 27.25 122 GLN A C 1
ATOM 922 O O . GLN A 1 122 ? -9.358 21.678 34.585 1.00 20.01 122 GLN A O 1
ATOM 928 N N . TRP A 1 123 ? -11.110 21.151 33.299 1.00 25.02 123 TRP A N 1
ATOM 929 C CA . TRP A 1 123 ? -11.115 22.456 32.666 1.00 26.17 123 TRP A CA 1
ATOM 930 C C . TRP A 1 123 ? -11.529 23.523 33.672 1.00 31.25 123 TRP A C 1
ATOM 931 O O . TRP A 1 123 ? -11.100 24.669 33.587 1.00 34.67 123 TRP A O 1
ATOM 942 N N . ALA A 1 124 ? -12.362 23.137 34.630 1.00 21.86 124 ALA A N 1
ATOM 943 C CA . ALA A 1 124 ? -12.831 24.061 35.656 1.00 25.94 124 ALA A CA 1
ATOM 944 C C . ALA A 1 124 ? -11.707 24.630 36.530 1.00 33.47 124 ALA A C 1
ATOM 945 O O . ALA A 1 124 ? -11.943 25.555 37.300 1.00 41.22 124 ALA A O 1
ATOM 947 N N . PHE A 1 125 ? -10.495 24.083 36.416 1.00 29.48 125 PHE A N 1
ATOM 948 C CA . PHE A 1 125 ? -9.347 24.569 37.194 1.00 21.47 125 PHE A CA 1
ATOM 949 C C . PHE A 1 125 ? -8.607 25.699 36.473 1.00 19.85 125 PHE A C 1
ATOM 950 O O . PHE A 1 125 ? -7.766 26.373 37.062 1.00 27.26 125 PHE A O 1
ATOM 958 N N . HIS A 1 126 ? -8.918 25.903 35.200 1.00 19.29 126 HIS A N 1
ATOM 959 C CA . HIS A 1 126 ? -8.250 26.923 34.406 1.00 23.15 126 HIS A CA 1
ATOM 960 C C . HIS A 1 126 ? -7.991 28.284 35.066 1.00 32.83 126 HIS A C 1
ATOM 961 O O . HIS A 1 126 ? -6.841 28.704 35.189 1.00 39.89 126 HIS A O 1
ATOM 968 N N . ASP A 1 127 ? -9.039 28.982 35.489 1.00 31.66 127 ASP A N 1
ATOM 969 C CA . ASP A 1 127 ? -8.838 30.299 36.084 1.00 33.25 127 ASP A CA 1
ATOM 970 C C . ASP A 1 127 ? -7.960 30.325 37.337 1.00 33.26 127 ASP A C 1
ATOM 971 O O . ASP A 1 127 ? -7.185 31.258 37.537 1.00 33.73 127 ASP A O 1
ATOM 976 N N . ARG A 1 128 ? -8.074 29.306 38.179 1.00 32.72 128 ARG A N 1
ATOM 977 C CA . ARG A 1 128 ? -7.272 29.242 39.394 1.00 26.16 128 ARG A CA 1
ATOM 978 C C . ARG A 1 128 ? -5.801 28.960 39.081 1.00 23.25 128 ARG A C 1
ATOM 979 O O . ARG A 1 128 ? -4.903 29.436 39.776 1.00 26.84 128 ARG A O 1
ATOM 987 N N . TYR A 1 129 ? -5.558 28.173 38.039 1.00 25.82 129 TYR A N 1
ATOM 988 C CA . TYR A 1 129 ? -4.201 27.853 37.654 1.00 22.06 129 TYR A CA 1
ATOM 989 C C . TYR A 1 129 ? -3.577 29.090 37.046 1.00 30.21 129 TYR A C 1
ATOM 990 O O . TYR A 1 129 ? -2.458 29.454 37.398 1.00 36.95 129 TYR A O 1
ATOM 999 N N . LYS A 1 130 ? -4.306 29.745 36.147 1.00 24.73 130 LYS A N 1
ATOM 1000 C CA . LYS A 1 130 ? -3.803 30.952 35.499 1.00 32.28 130 LYS A CA 1
ATOM 1001 C C . LYS A 1 130 ? -3.542 32.050 36.530 1.00 32.29 130 LYS A C 1
ATOM 1002 O O . LYS A 1 130 ? -2.494 32.690 36.525 1.00 31.12 130 LYS A O 1
ATOM 1008 N N . GLU A 1 131 ? -4.498 32.256 37.422 1.00 30.65 131 GLU A N 1
ATOM 1009 C CA . GLU A 1 131 ? -4.370 33.284 38.438 1.00 36.05 131 GLU A CA 1
ATOM 1010 C C . GLU A 1 131 ? -3.166 33.029 39.337 1.00 35.81 131 GLU A C 1
ATOM 1011 O O . GLU A 1 131 ? -2.462 33.961 39.730 1.00 34.51 131 GLU A O 1
ATOM 1017 N N . LYS A 1 132 ? -2.932 31.758 39.650 1.00 27.36 132 LYS A N 1
ATOM 1018 C CA . LYS A 1 132 ? -1.821 31.349 40.503 1.00 22.79 132 LYS A CA 1
ATOM 1019 C C . LYS A 1 132 ? -0.511 31.279 39.707 1.00 18.48 132 LYS A C 1
ATOM 1020 O O . LYS A 1 132 ? 0.561 31.101 40.275 1.00 34.71 132 LYS A O 1
ATOM 1026 N N . GLY A 1 133 ? -0.598 31.415 38.389 1.00 27.45 133 GLY A N 1
ATOM 1027 C CA . GLY A 1 133 ? 0.601 31.353 37.571 1.00 26.96 133 GLY A CA 1
ATOM 1028 C C . GLY A 1 133 ? 1.165 29.947 37.451 1.00 34.01 133 GLY A C 1
ATOM 1029 O O . GLY A 1 133 ? 2.378 29.744 37.457 1.00 37.18 133 GLY A O 1
ATOM 1030 N N . VAL A 1 134 ? 0.276 28.968 37.330 1.00 24.90 134 VAL A N 1
ATOM 1031 C CA . VAL A 1 134 ? 0.688 27.579 37.208 1.00 29.53 134 VAL A CA 1
ATOM 1032 C C . VAL A 1 134 ? 0.136 26.921 35.940 1.00 32.45 134 VAL A C 1
ATOM 1033 O O . VAL A 1 134 ? -0.962 27.237 35.484 1.00 34.10 134 VAL A O 1
ATOM 1045 N N . ALA A 1 136 ? -1.010 23.429 33.720 1.00 25.35 136 ALA A N 1
ATOM 1046 C CA . ALA A 1 136 ? -1.493 22.053 33.791 1.00 29.86 136 ALA A CA 1
ATOM 1047 C C . ALA A 1 136 ? -1.650 21.538 32.361 1.00 22.61 136 ALA A C 1
ATOM 1048 O O . ALA A 1 136 ? -2.317 22.169 31.552 1.00 25.41 136 ALA A O 1
ATOM 1050 N N . LEU A 1 137 ? -1.017 20.406 32.052 1.00 23.06 137 LEU A N 1
ATOM 1051 C CA . LEU A 1 137 ? -1.076 19.796 30.713 1.00 23.48 137 LEU A CA 1
ATOM 1052 C C . LEU A 1 137 ? -1.867 18.488 30.790 1.00 22.62 137 LEU A C 1
ATOM 1053 O O . LEU A 1 137 ? -1.487 17.571 31.520 1.00 24.46 137 LEU A O 1
ATOM 1058 N N . LEU A 1 138 ? -2.962 18.403 30.037 1.00 27.07 138 LEU A N 1
ATOM 1059 C CA . LEU A 1 138 ? -3.821 17.216 30.062 1.00 18.22 138 LEU A CA 1
ATOM 1060 C C . LEU A 1 138 ? -3.617 16.175 28.960 1.00 20.46 138 LEU A C 1
ATOM 1061 O O . LEU A 1 138 ? -3.347 16.507 27.804 1.00 31.76 138 LEU A O 1
ATOM 1066 N N . GLY A 1 139 ? -3.772 14.908 29.334 1.00 13.45 139 GLY A N 1
ATOM 1067 C CA . GLY A 1 139 ? -3.636 13.814 28.392 1.00 15.46 139 GLY A CA 1
ATOM 1068 C C . GLY A 1 139 ? -2.361 13.844 27.570 1.00 25.65 139 GLY A C 1
ATOM 1069 O O . GLY A 1 139 ? -2.404 14.004 26.349 1.00 21.41 139 GLY A O 1
ATOM 1070 N N . SER A 1 140 ? -1.225 13.658 28.234 1.00 30.99 140 SER A N 1
ATOM 1071 C CA . SER A 1 140 ? 0.058 13.690 27.557 1.00 30.43 140 SER A CA 1
ATOM 1072 C C . SER A 1 140 ? 0.594 12.301 27.184 1.00 25.29 140 SER A C 1
ATOM 1073 O O . SER A 1 140 ? 1.778 12.020 27.373 1.00 24.11 140 SER A O 1
ATOM 1076 N N . GLY A 1 141 ? -0.280 11.442 26.653 1.00 20.62 141 GLY A N 1
ATOM 1077 C CA . GLY A 1 141 ? 0.125 10.102 26.236 1.00 18.30 141 GLY A CA 1
ATOM 1078 C C . GLY A 1 141 ? 0.201 10.027 24.719 1.00 21.26 141 GLY A C 1
ATOM 1079 O O . GLY A 1 141 ? 0.557 11.012 24.082 1.00 24.63 141 GLY A O 1
ATOM 1080 N N . PHE A 1 142 ? -0.110 8.885 24.114 1.00 24.87 142 PHE A N 1
ATOM 1081 C CA . PHE A 1 142 ? -0.069 8.836 22.650 1.00 33.82 142 PHE A CA 1
ATOM 1082 C C . PHE A 1 142 ? -1.423 9.263 22.104 1.00 36.81 142 PHE A C 1
ATOM 1083 O O . PHE A 1 142 ? -1.516 10.113 21.221 1.00 45.32 142 PHE A O 1
ATOM 1091 N N . ASP A 1 143 ? -2.470 8.649 22.634 1.00 23.39 143 ASP A N 1
ATOM 1092 C CA . ASP A 1 143 ? -3.830 8.974 22.261 1.00 24.75 143 ASP A CA 1
ATOM 1093 C C . ASP A 1 143 ? -4.644 8.786 23.529 1.00 22.92 143 ASP A C 1
ATOM 1094 O O . ASP A 1 143 ? -4.879 7.662 23.970 1.00 21.75 143 ASP A O 1
ATOM 1099 N N . PRO A 1 144 ? -5.045 9.901 24.159 1.00 24.35 144 PRO A N 1
ATOM 1100 C CA . PRO A 1 144 ? -4.753 11.271 23.713 1.00 15.97 144 PRO A CA 1
ATOM 1101 C C . PRO A 1 144 ? -3.290 11.658 23.887 1.00 19.79 144 PRO A C 1
ATOM 1102 O O . PRO A 1 144 ? -2.539 10.972 24.586 1.00 15.19 144 PRO A O 1
ATOM 1106 N N . GLY A 1 145 ? -2.898 12.762 23.251 1.00 30.41 145 GLY A N 1
ATOM 1107 C CA . GLY A 1 145 ? -1.525 13.229 23.333 1.00 26.14 145 GLY A CA 1
ATOM 1108 C C . GLY A 1 145 ? -0.910 13.403 21.958 1.00 27.61 145 GLY A C 1
ATOM 1109 O O . GLY A 1 145 ? -1.259 14.329 21.235 1.00 26.00 145 GLY A O 1
ATOM 1110 N N . VAL A 1 146 ? 0.005 12.511 21.593 1.00 29.67 146 VAL A N 1
ATOM 1111 C CA . VAL A 1 146 ? 0.659 12.562 20.291 1.00 24.81 146 VAL A CA 1
ATOM 1112 C C . VAL A 1 146 ? -0.336 12.721 19.136 1.00 22.43 146 VAL A C 1
ATOM 1113 O O . VAL A 1 146 ? -0.094 13.481 18.205 1.00 25.95 146 VAL A O 1
ATOM 1117 N N . THR A 1 147 ? -1.446 11.996 19.179 1.00 19.48 147 THR A N 1
ATOM 1118 C CA . THR A 1 147 ? -2.438 12.115 18.116 1.00 28.46 147 THR A CA 1
ATOM 1119 C C . THR A 1 147 ? -2.908 13.562 18.005 1.00 22.76 147 THR A C 1
ATOM 1120 O O . THR A 1 147 ? -3.168 14.050 16.908 1.00 19.91 147 THR A O 1
ATOM 1124 N N . ASN A 1 148 ? -3.013 14.242 19.147 1.00 21.51 148 ASN A N 1
ATOM 1125 C CA . ASN A 1 148 ? -3.436 15.641 19.177 1.00 18.03 148 ASN A CA 1
ATOM 1126 C C . ASN A 1 148 ? -2.354 16.512 18.541 1.00 19.89 148 ASN A C 1
ATOM 1127 O O . ASN A 1 148 ? -2.655 17.403 17.754 1.00 26.43 148 ASN A O 1
ATOM 1132 N N . VAL A 1 149 ? -1.094 16.254 18.887 1.00 23.49 149 VAL A N 1
ATOM 1133 C CA . VAL A 1 149 ? 0.025 17.019 18.341 1.00 14.64 149 VAL A CA 1
ATOM 1134 C C . VAL A 1 149 ? 0.127 16.792 16.833 1.00 19.05 149 VAL A C 1
ATOM 1135 O O . VAL A 1 149 ? 0.391 17.738 16.096 1.00 21.59 149 VAL A O 1
ATOM 1139 N N . PHE A 1 150 ? -0.065 15.545 16.382 1.00 19.43 150 PHE A N 1
ATOM 1140 C CA . PHE A 1 150 ? -0.022 15.216 14.952 1.00 22.40 150 PHE A CA 1
ATOM 1141 C C . PHE A 1 150 ? -1.017 16.109 14.225 1.00 28.54 150 PHE A C 1
ATOM 1142 O O . PHE A 1 150 ? -0.720 16.636 13.156 1.00 24.74 150 PHE A O 1
ATOM 1150 N N . CYS A 1 151 ? -2.208 16.258 14.807 1.00 31.01 151 CYS A N 1
ATOM 1151 C CA . CYS A 1 151 ? -3.258 17.077 14.208 1.00 33.23 151 CYS A CA 1
ATOM 1152 C C . CYS A 1 151 ? -2.901 18.559 14.223 1.00 34.18 151 CYS A C 1
ATOM 1153 O O . CYS A 1 151 ? -3.149 19.259 13.243 1.00 40.47 151 CYS A O 1
ATOM 1156 N N . ALA A 1 152 ? -2.323 19.036 15.325 1.00 29.33 152 ALA A N 1
ATOM 1157 C CA . ALA A 1 152 ? -1.923 20.439 15.417 1.00 30.30 152 ALA A CA 1
ATOM 1158 C C . ALA A 1 152 ? -0.739 20.684 14.478 1.00 32.90 152 ALA A C 1
ATOM 1159 O O . ALA A 1 152 ? -0.535 21.795 13.982 1.00 39.90 152 ALA A O 1
ATOM 1161 N N . TYR A 1 153 ? 0.034 19.632 14.237 1.00 29.88 153 TYR A N 1
ATOM 1162 C CA . TYR A 1 153 ? 1.181 19.707 13.351 1.00 27.95 153 TYR A CA 1
ATOM 1163 C C . TYR A 1 153 ? 0.714 19.861 11.912 1.00 32.72 153 TYR A C 1
ATOM 1164 O O . TYR A 1 153 ? 1.145 20.760 11.197 1.00 39.89 153 TYR A O 1
ATOM 1173 N N . ALA A 1 154 ? -0.169 18.970 11.488 1.00 25.09 154 ALA A N 1
ATOM 1174 C CA . ALA A 1 154 ? -0.699 19.017 10.136 1.00 30.85 154 ALA A CA 1
ATOM 1175 C C . ALA A 1 154 ? -1.376 20.362 9.858 1.00 33.73 154 ALA A C 1
ATOM 1176 O O . ALA A 1 154 ? -1.234 20.930 8.773 1.00 30.81 154 ALA A O 1
ATOM 1178 N N . GLN A 1 155 ? -2.106 20.872 10.846 1.00 31.53 155 GLN A N 1
ATOM 1179 C CA . GLN A 1 155 ? -2.817 22.138 10.704 1.00 30.20 155 GLN A CA 1
ATOM 1180 C C . GLN A 1 155 ? -1.904 23.347 10.596 1.00 33.38 155 GLN A C 1
ATOM 1181 O O . GLN A 1 155 ? -2.293 24.390 10.073 1.00 42.90 155 GLN A O 1
ATOM 1187 N N . LYS A 1 156 ? -0.688 23.205 11.099 1.00 31.42 156 LYS A N 1
ATOM 1188 C CA . LYS A 1 156 ? 0.275 24.290 11.069 1.00 35.68 156 LYS A CA 1
ATOM 1189 C C . LYS A 1 156 ? 1.122 24.243 9.798 1.00 37.24 156 LYS A C 1
ATOM 1190 O O . LYS A 1 156 ? 1.569 25.274 9.303 1.00 43.17 156 LYS A O 1
ATOM 1196 N N . HIS A 1 157 ? 1.310 23.048 9.250 1.00 34.18 157 HIS A N 1
ATOM 1197 C CA . HIS A 1 157 ? 2.160 22.896 8.080 1.00 41.32 157 HIS A CA 1
ATOM 1198 C C . HIS A 1 157 ? 1.532 22.338 6.808 1.00 40.48 157 HIS A C 1
ATOM 1199 O O . HIS A 1 157 ? 1.951 22.682 5.710 1.00 53.53 157 HIS A O 1
ATOM 1206 N N . TYR A 1 158 ? 0.532 21.481 6.935 1.00 35.48 158 TYR A N 1
ATOM 1207 C CA . TYR A 1 158 ? -0.050 20.883 5.743 1.00 32.00 158 TYR A CA 1
ATOM 1208 C C . TYR A 1 158 ? -1.429 21.364 5.290 1.00 26.10 158 TYR A C 1
ATOM 1209 O O . TYR A 1 158 ? -1.858 21.022 4.189 1.00 32.05 158 TYR A O 1
ATOM 1218 N N . PHE A 1 159 ? -2.120 22.153 6.106 1.00 28.80 159 PHE A N 1
ATOM 1219 C CA . PHE A 1 159 ? -3.465 22.593 5.740 1.00 34.40 159 PHE A CA 1
ATOM 1220 C C . PHE A 1 159 ? -3.867 24.037 6.066 1.00 43.05 159 PHE A C 1
ATOM 1221 O O . PHE A 1 159 ? -3.302 24.674 6.955 1.00 39.35 159 PHE A O 1
ATOM 1229 N N . ASP A 1 160 ? -4.860 24.537 5.332 1.00 48.07 160 ASP A N 1
ATOM 1230 C CA . ASP A 1 160 ? -5.418 25.864 5.587 1.00 53.84 160 ASP A CA 1
ATOM 1231 C C . ASP A 1 160 ? -6.623 25.545 6.468 1.00 55.22 160 ASP A C 1
ATOM 1232 O O . ASP A 1 160 ? -6.984 26.300 7.367 1.00 55.34 160 ASP A O 1
ATOM 1237 N N . GLU A 1 161 ? -7.228 24.398 6.188 1.00 58.21 161 GLU A N 1
ATOM 1238 C CA . GLU A 1 161 ? -8.373 23.911 6.938 1.00 58.63 161 GLU A CA 1
ATOM 1239 C C . GLU A 1 161 ? -8.385 22.394 6.937 1.00 51.73 161 GLU A C 1
ATOM 1240 O O . GLU A 1 161 ? -8.168 21.760 5.903 1.00 57.28 161 GLU A O 1
ATOM 1246 N N . ILE A 1 162 ? -8.622 21.812 8.104 1.00 40.21 162 ILE A N 1
ATOM 1247 C CA . ILE A 1 162 ? -8.705 20.366 8.217 1.00 29.34 162 ILE A CA 1
ATOM 1248 C C . ILE A 1 162 ? -10.200 20.105 8.334 1.00 25.25 162 ILE A C 1
ATOM 1249 O O . ILE A 1 162 ? -10.885 20.771 9.117 1.00 18.85 162 ILE A O 1
ATOM 1254 N N . HIS A 1 163 ? -10.710 19.159 7.549 1.00 24.75 163 HIS A N 1
ATOM 1255 C CA . HIS A 1 163 ? -12.137 18.847 7.580 1.00 28.89 163 HIS A CA 1
ATOM 1256 C C . HIS A 1 163 ? -12.425 17.488 8.196 1.00 23.26 163 HIS A C 1
ATOM 1257 O O . HIS A 1 163 ? -13.478 17.276 8.792 1.00 22.99 163 HIS A O 1
ATOM 1264 N N . GLU A 1 164 ? -11.491 16.561 8.045 1.00 17.78 164 GLU A N 1
ATOM 1265 C CA . GLU A 1 164 ? -11.696 15.223 8.574 1.00 17.40 164 GLU A CA 1
ATOM 1266 C C . GLU A 1 164 ? -10.451 14.581 9.168 1.00 26.44 164 GLU A C 1
ATOM 1267 O O . GLU A 1 164 ? -9.354 14.627 8.592 1.00 28.04 164 GLU A O 1
ATOM 1273 N N . ILE A 1 165 ? -10.657 13.968 10.328 1.00 18.13 165 ILE A N 1
ATOM 1274 C CA . ILE A 1 165 ? -9.611 13.287 11.070 1.00 24.58 165 ILE A CA 1
ATOM 1275 C C . ILE A 1 165 ? -10.069 11.880 11.475 1.00 24.98 165 ILE A C 1
ATOM 1276 O O . ILE A 1 165 ? -11.130 11.710 12.082 1.00 28.58 165 ILE A O 1
ATOM 1281 N N . ASP A 1 166 ? -9.278 10.873 11.123 1.00 27.17 166 ASP A N 1
ATOM 1282 C CA . ASP A 1 166 ? -9.571 9.504 11.526 1.00 23.58 166 ASP A CA 1
ATOM 1283 C C . ASP A 1 166 ? -8.352 9.054 12.309 1.00 24.23 166 ASP A C 1
ATOM 1284 O O . ASP A 1 166 ? -7.246 8.967 11.761 1.00 22.36 166 ASP A O 1
ATOM 1289 N N . ILE A 1 167 ? -8.547 8.814 13.602 1.00 19.91 167 ILE A N 1
ATOM 1290 C CA . ILE A 1 167 ? -7.469 8.355 14.459 1.00 14.74 167 ILE A CA 1
ATOM 1291 C C . ILE A 1 167 ? -7.530 6.840 14.480 1.00 22.58 167 ILE A C 1
ATOM 1292 O O . ILE A 1 167 ? -8.517 6.266 14.932 1.00 19.92 167 ILE A O 1
ATOM 1297 N N . LEU A 1 168 ? -6.479 6.199 13.976 1.00 27.56 168 LEU A N 1
ATOM 1298 C CA . LEU A 1 168 ? -6.426 4.747 13.912 1.00 28.32 168 LEU A CA 1
ATOM 1299 C C . LEU A 1 168 ? -5.357 4.203 14.842 1.00 24.71 168 LEU A C 1
ATOM 1300 O O . LEU A 1 168 ? -4.189 4.591 14.763 1.00 20.83 168 LEU A O 1
ATOM 1305 N N . ASP A 1 169 ? -5.778 3.295 15.719 1.00 20.61 169 ASP A N 1
ATOM 1306 C CA . ASP A 1 169 ? -4.907 2.697 16.730 1.00 15.94 169 ASP A CA 1
ATOM 1307 C C . ASP A 1 169 ? -4.841 1.187 16.566 1.00 21.20 169 ASP A C 1
ATOM 1308 O O . ASP A 1 169 ? -5.841 0.492 16.751 1.00 26.49 169 ASP A O 1
ATOM 1313 N N . CYS A 1 170 ? -3.657 0.680 16.243 1.00 20.60 170 CYS A N 1
ATOM 1314 C CA . CYS A 1 170 ? -3.478 -0.749 16.061 1.00 25.50 170 CYS A CA 1
ATOM 1315 C C . CYS A 1 170 ? -2.361 -1.358 16.904 1.00 28.86 170 CYS A C 1
ATOM 1316 O O . CYS A 1 170 ? -1.244 -0.849 16.938 1.00 27.16 170 CYS A O 1
ATOM 1319 N N . ASN A 1 171 ? -2.684 -2.440 17.605 1.00 23.80 171 ASN A N 1
ATOM 1320 C CA . ASN A 1 171 ? -1.695 -3.173 18.390 1.00 25.40 171 ASN A CA 1
ATOM 1321 C C . ASN A 1 171 ? -1.746 -4.592 17.851 1.00 30.13 171 ASN A C 1
ATOM 1322 O O . ASN A 1 171 ? -2.693 -5.332 18.131 1.00 24.11 171 ASN A O 1
ATOM 1327 N N . ALA A 1 172 ? -0.732 -4.961 17.074 1.00 30.86 172 ALA A N 1
ATOM 1328 C CA . ALA A 1 172 ? -0.665 -6.285 16.471 1.00 24.77 172 ALA A CA 1
ATOM 1329 C C . ALA A 1 172 ? 0.074 -7.286 17.356 1.00 27.55 172 ALA A C 1
ATOM 1330 O O . ALA A 1 172 ? 0.275 -8.445 16.973 1.00 32.04 172 ALA A O 1
ATOM 1332 N N . GLY A 1 173 ? 0.461 -6.831 18.547 1.00 23.88 173 GLY A N 1
ATOM 1333 C CA . GLY A 1 173 ? 1.189 -7.665 19.494 1.00 26.75 173 GLY A CA 1
ATOM 1334 C C . GLY A 1 173 ? 0.607 -9.031 19.824 1.00 35.84 173 GLY A C 1
ATOM 1335 O O . GLY A 1 173 ? -0.609 -9.213 19.867 1.00 36.81 173 GLY A O 1
ATOM 1336 N N . ASP A 1 174 ? 1.489 -9.994 20.072 1.00 32.66 174 ASP A N 1
ATOM 1337 C CA . ASP A 1 174 ? 1.084 -11.353 20.396 1.00 25.88 174 ASP A CA 1
ATOM 1338 C C . ASP A 1 174 ? 1.867 -11.847 21.605 1.00 24.93 174 ASP A C 1
ATOM 1339 O O . ASP A 1 174 ? 3.089 -11.930 21.548 1.00 25.90 174 ASP A O 1
ATOM 1344 N N . HIS A 1 175 ? 1.173 -12.175 22.695 1.00 23.18 175 HIS A N 1
ATOM 1345 C CA . HIS A 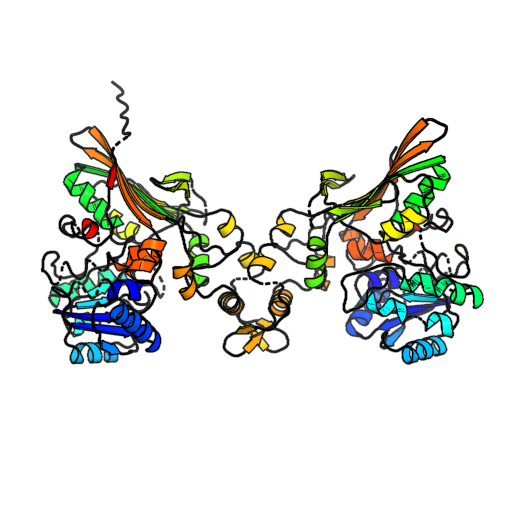1 175 ? 1.847 -12.670 23.893 1.00 17.47 175 HIS A CA 1
ATOM 1346 C C . HIS A 1 175 ? 1.923 -14.190 23.916 1.00 30.00 175 HIS A C 1
ATOM 1347 O O . HIS A 1 175 ? 2.334 -14.782 24.915 1.00 29.89 175 HIS A O 1
ATOM 1354 N N . GLY A 1 176 ? 1.525 -14.822 22.814 1.00 27.63 176 GLY A N 1
ATOM 1355 C CA . GLY A 1 176 ? 1.588 -16.272 22.729 1.00 34.98 176 GLY A CA 1
ATOM 1356 C C . GLY A 1 176 ? 0.496 -17.087 23.407 1.00 43.29 176 GLY A C 1
ATOM 1357 O O . GLY A 1 176 ? 0.283 -18.242 23.054 1.00 50.28 176 GLY A O 1
ATOM 1358 N N . TYR A 1 177 ? -0.200 -16.506 24.373 1.00 38.06 177 TYR A N 1
ATOM 1359 C CA . TYR A 1 177 ? -1.253 -17.225 25.075 1.00 40.52 177 TYR A CA 1
ATOM 1360 C C . TYR A 1 177 ? -2.595 -17.263 24.332 1.00 38.84 177 TYR A C 1
ATOM 1361 O O . TYR A 1 177 ? -2.924 -16.353 23.578 1.00 33.77 177 TYR A O 1
ATOM 1370 N N . PRO A 1 178 ? -3.387 -18.331 24.541 1.00 44.30 178 PRO A N 1
ATOM 1371 C CA . PRO A 1 178 ? -4.692 -18.451 23.884 1.00 43.66 178 PRO A CA 1
ATOM 1372 C C . PRO A 1 178 ? -5.466 -17.157 24.125 1.00 41.16 178 PRO A C 1
ATOM 1373 O O . PRO A 1 178 ? -6.074 -16.593 23.211 1.00 33.10 178 PRO A O 1
ATOM 1377 N N . PHE A 1 179 ? -5.425 -16.708 25.376 1.00 38.74 179 PHE A N 1
ATOM 1378 C CA . PHE A 1 179 ? -6.074 -15.476 25.804 1.00 31.90 179 PHE A CA 1
ATOM 1379 C C . PHE A 1 179 ? -5.379 -14.934 27.057 1.00 24.12 179 PHE A C 1
ATOM 1380 O O . PHE A 1 179 ? -5.008 -15.699 27.947 1.00 33.14 179 PHE A O 1
ATOM 1388 N N . ALA A 1 180 ? -5.206 -13.617 27.124 1.00 17.65 180 ALA A N 1
ATOM 1389 C CA . ALA A 1 180 ? -4.569 -12.982 28.280 1.00 36.82 180 ALA A CA 1
ATOM 1390 C C . ALA A 1 180 ? -4.649 -11.465 28.168 1.00 34.33 180 ALA A C 1
ATOM 1391 O O . ALA A 1 180 ? -4.388 -10.903 27.106 1.00 42.32 180 ALA A O 1
ATOM 1393 N N . THR A 1 181 ? -5.013 -10.803 29.260 1.00 34.72 181 THR A N 1
ATOM 1394 C CA . THR A 1 181 ? -5.107 -9.349 29.252 1.00 38.96 181 THR A CA 1
ATOM 1395 C C . THR A 1 181 ? -3.888 -8.720 29.915 1.00 45.66 181 THR A C 1
ATOM 1396 O O . THR A 1 181 ? -3.176 -9.368 30.684 1.00 36.73 181 THR A O 1
ATOM 1400 N N . ASN A 1 182 ? -3.651 -7.453 29.595 1.00 59.24 182 ASN A N 1
ATOM 1401 C CA . ASN A 1 182 ? -2.529 -6.711 30.155 1.00 59.20 182 ASN A CA 1
ATOM 1402 C C . ASN A 1 182 ? -3.021 -5.942 31.368 1.00 54.22 182 ASN A C 1
ATOM 1403 O O . ASN A 1 182 ? -2.233 -5.526 32.216 1.00 47.80 182 ASN A O 1
ATOM 1408 N N . PHE A 1 183 ? -4.336 -5.765 31.445 1.00 57.16 183 PHE A N 1
ATOM 1409 C CA . PHE A 1 183 ? -4.942 -5.025 32.542 1.00 53.00 183 PHE A CA 1
ATOM 1410 C C . PHE A 1 183 ? -5.946 -5.844 33.328 1.00 53.37 183 PHE A C 1
ATOM 1411 O O . PHE A 1 183 ? -6.121 -7.042 33.112 1.00 53.68 183 PHE A O 1
ATOM 1419 N N . ASN A 1 184 ? -6.609 -5.160 34.249 1.00 52.69 184 ASN A N 1
ATOM 1420 C CA . ASN A 1 184 ? -7.643 -5.763 35.067 1.00 44.58 184 ASN A CA 1
ATOM 1421 C C . ASN A 1 184 ? -8.813 -5.995 34.115 1.00 42.70 184 ASN A C 1
ATOM 1422 O O . ASN A 1 184 ? -9.415 -5.040 33.618 1.00 45.89 184 ASN A O 1
ATOM 1427 N N . PRO A 1 185 ? -9.147 -7.266 33.846 1.00 41.70 185 PRO A N 1
ATOM 1428 C CA . PRO A 1 185 ? -10.242 -7.655 32.951 1.00 36.25 185 PRO A CA 1
ATOM 1429 C C . PRO A 1 185 ? -11.432 -6.696 32.906 1.00 37.43 185 PRO A C 1
ATOM 1430 O O . PRO A 1 185 ? -12.028 -6.487 31.848 1.00 38.32 185 PRO A O 1
ATOM 1434 N N . GLU A 1 186 ? -11.782 -6.108 34.043 1.00 35.71 186 GLU A N 1
ATOM 1435 C CA . GLU A 1 186 ? -12.904 -5.178 34.065 1.00 39.24 186 GLU A CA 1
ATOM 1436 C C . GLU A 1 186 ? -12.684 -4.068 33.039 1.00 37.19 186 GLU A C 1
ATOM 1437 O O . GLU A 1 186 ? -13.638 -3.557 32.456 1.00 40.39 186 GLU A O 1
ATOM 1443 N N . ILE A 1 187 ? -11.421 -3.711 32.819 1.00 35.12 187 ILE A N 1
ATOM 1444 C CA . ILE A 1 187 ? -11.061 -2.661 31.866 1.00 37.74 187 ILE A CA 1
ATOM 1445 C C . ILE A 1 187 ? -11.204 -3.095 30.405 1.00 35.52 187 ILE A C 1
ATOM 1446 O O . ILE A 1 187 ? -11.728 -2.354 29.576 1.00 35.90 187 ILE A O 1
ATOM 1451 N N . ASN A 1 188 ? -10.740 -4.299 30.101 1.00 37.20 188 ASN A N 1
ATOM 1452 C CA . ASN A 1 188 ? -10.826 -4.835 28.750 1.00 39.97 188 ASN A CA 1
ATOM 1453 C C . ASN A 1 188 ? -12.294 -4.950 28.365 1.00 46.71 188 ASN A C 1
ATOM 1454 O O . ASN A 1 188 ? -12.661 -4.802 27.194 1.00 40.42 188 ASN A O 1
ATOM 1459 N N . LEU A 1 189 ? -13.124 -5.210 29.373 1.00 40.94 189 LEU A N 1
ATOM 1460 C CA . LEU A 1 189 ? -14.559 -5.383 29.196 1.00 32.06 189 LEU A CA 1
ATOM 1461 C C . LEU A 1 189 ? -15.353 -4.100 28.964 1.00 31.55 189 LEU A C 1
ATOM 1462 O O . LEU A 1 189 ? -16.384 -4.132 28.292 1.00 26.68 189 LEU A O 1
ATOM 1467 N N . ARG A 1 190 ? -14.899 -2.979 29.517 1.00 32.42 190 ARG A N 1
ATOM 1468 C CA . ARG A 1 190 ? -15.621 -1.722 29.330 1.00 33.19 190 ARG A CA 1
ATOM 1469 C C . ARG A 1 190 ? -15.333 -1.171 27.944 1.00 23.34 190 ARG A C 1
ATOM 1470 O O . ARG A 1 190 ? -16.197 -0.572 27.305 1.00 23.70 190 ARG A O 1
ATOM 1478 N N . GLU A 1 191 ? -14.107 -1.388 27.489 1.00 27.22 191 GLU A N 1
ATOM 1479 C CA . GLU A 1 191 ? -13.663 -0.948 26.174 1.00 28.93 191 GLU A CA 1
ATOM 1480 C C . GLU A 1 191 ? -14.673 -1.399 25.114 1.00 30.25 191 GLU A C 1
ATOM 1481 O O . GLU A 1 191 ? -15.063 -0.612 24.254 1.00 40.50 191 GLU A O 1
ATOM 1487 N N . VAL A 1 192 ? -15.099 -2.662 25.193 1.00 29.39 192 VAL A N 1
ATOM 1488 C CA . VAL A 1 192 ? -16.058 -3.226 24.238 1.00 32.01 192 VAL A CA 1
ATOM 1489 C C . VAL A 1 192 ? -17.541 -3.180 24.661 1.00 36.07 192 VAL A C 1
ATOM 1490 O O . VAL A 1 192 ? -18.412 -3.644 23.925 1.00 38.59 192 VAL A O 1
ATOM 1494 N N . SER A 1 193 ? -17.838 -2.628 25.832 1.00 33.66 193 SER A N 1
ATOM 1495 C CA . SER A 1 193 ? -19.225 -2.547 26.270 1.00 36.87 193 SER A CA 1
ATOM 1496 C C . SER A 1 193 ? -19.792 -1.146 26.110 1.00 36.57 193 SER A C 1
ATOM 1497 O O . SER A 1 193 ? -21.002 -0.967 26.012 1.00 36.91 193 SER A O 1
ATOM 1500 N N . SER A 1 194 ? -18.910 -0.155 26.085 1.00 33.15 194 SER A N 1
ATOM 1501 C CA . SER A 1 194 ? -19.315 1.239 25.945 1.00 38.65 194 SER A CA 1
ATOM 1502 C C . SER A 1 194 ? -19.922 1.532 24.575 1.00 40.20 194 SER A C 1
ATOM 1503 O O . SER A 1 194 ? -19.606 0.868 23.592 1.00 35.47 194 SER A O 1
ATOM 1506 N N . LYS A 1 195 ? -20.794 2.530 24.510 1.00 36.01 195 LYS A N 1
ATOM 1507 C CA . LYS A 1 195 ? -21.390 2.900 23.234 1.00 32.00 195 LYS A CA 1
ATOM 1508 C C . LYS A 1 195 ? -20.320 3.562 22.379 1.00 33.41 195 LYS A C 1
ATOM 1509 O O . LYS A 1 195 ? -19.342 4.098 22.896 1.00 38.99 195 LYS A O 1
ATOM 1515 N N . GLY A 1 196 ? -20.500 3.514 21.068 1.00 31.62 196 GLY A N 1
ATOM 1516 C CA . GLY A 1 196 ? -19.544 4.145 20.182 1.00 24.32 196 GLY A CA 1
ATOM 1517 C C . GLY A 1 196 ? -19.950 5.598 20.074 1.00 26.17 196 GLY A C 1
ATOM 1518 O O . GLY A 1 196 ? -21.125 5.924 20.239 1.00 26.39 196 GLY A O 1
ATOM 1519 N N . ARG A 1 197 ? -18.998 6.484 19.813 1.00 23.47 197 ARG A N 1
ATOM 1520 C CA . ARG A 1 197 ? -19.338 7.888 19.702 1.00 23.58 197 ARG A CA 1
ATOM 1521 C C . ARG A 1 197 ? -18.326 8.631 18.846 1.00 26.01 197 ARG A C 1
ATOM 1522 O O . ARG A 1 197 ? -17.128 8.439 19.000 1.00 30.02 197 ARG A O 1
ATOM 1530 N N . TYR A 1 198 ? -18.813 9.452 17.919 1.00 24.13 198 TYR A N 1
ATOM 1531 C CA . TYR A 1 198 ? -17.936 10.265 17.079 1.00 21.10 198 TYR A CA 1
ATOM 1532 C C . TYR A 1 198 ? -18.601 11.630 16.885 1.00 25.13 198 TYR A C 1
ATOM 1533 O O . TYR A 1 198 ? -19.665 11.885 17.448 1.00 26.56 198 TYR A O 1
ATOM 1542 N N . TRP A 1 199 ? -17.987 12.508 16.102 1.00 26.03 199 TRP A N 1
ATOM 1543 C CA . TRP A 1 199 ? -18.530 13.854 15.914 1.00 26.50 199 TRP A CA 1
ATOM 1544 C C . TRP A 1 199 ? -18.658 14.254 14.456 1.00 33.66 199 TRP A C 1
ATOM 1545 O O . TRP A 1 199 ? -17.707 14.128 13.680 1.00 32.06 199 TRP A O 1
ATOM 1556 N N . GLU A 1 200 ? -19.835 14.753 14.093 1.00 33.30 200 GLU A N 1
ATOM 1557 C CA . GLU A 1 200 ? -20.079 15.169 12.724 1.00 29.55 200 GLU A CA 1
ATOM 1558 C C . GLU A 1 200 ? -20.976 16.403 12.672 1.00 35.35 200 GLU A C 1
ATOM 1559 O O . GLU A 1 200 ? -22.037 16.448 13.299 1.00 40.41 200 GLU A O 1
ATOM 1565 N N . ASN A 1 201 ? -20.523 17.409 11.932 1.00 38.49 201 ASN A N 1
ATOM 1566 C CA . ASN A 1 201 ? -21.256 18.657 11.779 1.00 40.50 201 ASN A CA 1
ATOM 1567 C C . ASN A 1 201 ? -21.755 19.234 13.108 1.00 36.68 201 ASN A C 1
ATOM 1568 O O . ASN A 1 201 ? -22.949 19.454 13.290 1.00 35.28 201 ASN A O 1
ATOM 1573 N N . GLY A 1 202 ? -20.829 19.487 14.028 1.00 32.15 202 GLY A N 1
ATOM 1574 C CA . GLY A 1 202 ? -21.197 20.044 15.315 1.00 36.91 202 GLY A CA 1
ATOM 1575 C C . GLY A 1 202 ? -22.130 19.158 16.123 1.00 44.77 202 GLY A C 1
ATOM 1576 O O . GLY A 1 202 ? -22.818 19.647 17.017 1.00 48.30 202 GLY A O 1
ATOM 1577 N N . GLU A 1 203 ? -22.155 17.861 15.827 1.00 36.35 203 GLU A N 1
ATOM 1578 C CA . GLU A 1 203 ? -23.035 16.946 16.548 1.00 40.71 203 GLU A CA 1
ATOM 1579 C C . GLU A 1 203 ? -22.357 15.646 16.988 1.00 34.38 203 GLU A C 1
ATOM 1580 O O . GLU A 1 203 ? -21.520 15.089 16.278 1.00 34.32 203 GLU A O 1
ATOM 1586 N N . TRP A 1 204 ? -22.726 15.169 18.171 1.00 27.59 204 TRP A N 1
ATOM 1587 C CA . TRP A 1 204 ? -22.179 13.922 18.688 1.00 25.75 204 TRP A CA 1
ATOM 1588 C C . TRP A 1 204 ? -23.089 12.771 18.272 1.00 32.48 204 TRP A C 1
ATOM 1589 O O . TRP A 1 204 ? -24.303 12.835 18.436 1.00 45.00 204 TRP A O 1
ATOM 1600 N N . ILE A 1 205 ? -22.496 11.713 17.738 1.00 23.82 205 ILE A N 1
ATOM 1601 C CA . ILE A 1 205 ? -23.260 10.568 17.276 1.00 22.50 205 ILE A CA 1
ATOM 1602 C C . ILE A 1 205 ? -22.849 9.281 17.955 1.00 24.42 205 ILE A C 1
ATOM 1603 O O . ILE A 1 205 ? -21.671 8.905 17.942 1.00 27.56 205 ILE A O 1
ATOM 1608 N N . GLU A 1 206 ? -23.826 8.596 18.539 1.00 26.99 206 GLU A N 1
ATOM 1609 C CA . GLU A 1 206 ? -23.550 7.343 19.227 1.00 30.85 206 GLU A CA 1
ATOM 1610 C C . GLU A 1 206 ? -23.926 6.136 18.377 1.00 25.82 206 GLU A C 1
ATOM 1611 O O . GLU A 1 206 ? -24.733 6.237 17.456 1.00 33.24 206 GLU A O 1
ATOM 1617 N N . THR A 1 207 ? -23.329 4.994 18.698 1.00 27.65 207 THR A N 1
ATOM 1618 C CA . THR A 1 207 ? -23.577 3.750 17.980 1.00 21.21 207 THR A CA 1
ATOM 1619 C C . THR A 1 207 ? -23.728 2.635 19.004 1.00 25.33 207 THR A C 1
ATOM 1620 O O . THR A 1 207 ? -23.479 2.842 20.193 1.00 23.74 207 THR A O 1
ATOM 1624 N N . GLU A 1 208 ? -24.156 1.459 18.557 1.00 33.94 208 GLU A N 1
ATOM 1625 C CA . GLU A 1 208 ? -24.262 0.332 19.470 1.00 31.46 208 GLU A CA 1
ATOM 1626 C C . GLU A 1 208 ? -22.802 -0.034 19.739 1.00 32.76 208 GLU A C 1
ATOM 1627 O O . GLU A 1 208 ? -21.914 0.264 18.927 1.00 32.89 208 GLU A O 1
ATOM 1633 N N . PRO A 1 209 ? -22.518 -0.658 20.882 1.00 27.78 209 PRO A N 1
ATOM 1634 C CA . PRO A 1 209 ? -21.110 -0.999 21.115 1.00 24.29 209 PRO A CA 1
ATOM 1635 C C . PRO A 1 209 ? -20.567 -1.866 19.979 1.00 31.68 209 PRO A C 1
ATOM 1636 O O . PRO A 1 209 ? -21.228 -2.814 19.538 1.00 28.60 209 PRO A O 1
ATOM 1648 N N . GLU A 1 211 ? -20.359 -1.419 16.773 1.00 33.14 211 GLU A N 1
ATOM 1649 C CA . GLU A 1 211 ? -21.217 -1.489 15.584 1.00 35.83 211 GLU A CA 1
ATOM 1650 C C . GLU A 1 211 ? -20.464 -1.257 14.272 1.00 35.29 211 GLU A C 1
ATOM 1651 O O . GLU A 1 211 ? -20.408 -2.134 13.407 1.00 38.00 211 GLU A O 1
ATOM 1657 N N . ILE A 1 212 ? -19.901 -0.061 14.129 1.00 28.03 212 ILE A N 1
ATOM 1658 C CA . ILE A 1 212 ? -19.155 0.315 12.928 1.00 21.15 212 ILE A CA 1
ATOM 1659 C C . ILE A 1 212 ? -17.763 -0.319 12.898 1.00 24.69 212 ILE A C 1
ATOM 1660 O O . ILE A 1 212 ? -16.997 -0.220 13.860 1.00 22.70 212 ILE A O 1
ATOM 1673 N N . GLN A 1 214 ? -14.314 -1.433 10.061 1.00 20.63 214 GLN A N 1
ATOM 1674 C CA . GLN A 1 214 ? -13.741 -1.335 8.728 1.00 17.61 214 GLN A CA 1
ATOM 1675 C C . GLN A 1 214 ? -12.374 -1.973 8.714 1.00 29.71 214 GLN A C 1
ATOM 1676 O O . GLN A 1 214 ? -11.652 -1.895 9.696 1.00 33.12 214 GLN A O 1
ATOM 1682 N N . VAL A 1 215 ? -12.021 -2.594 7.592 1.00 23.05 215 VAL A N 1
ATOM 1683 C CA . VAL A 1 215 ? -10.717 -3.232 7.433 1.00 23.07 215 VAL A CA 1
ATOM 1684 C C . VAL A 1 215 ? -9.743 -2.146 7.009 1.00 25.39 215 VAL A C 1
ATOM 1685 O O . VAL A 1 215 ? -9.910 -1.540 5.958 1.00 41.50 215 VAL A O 1
ATOM 1689 N N . TRP A 1 216 ? -8.734 -1.888 7.827 1.00 25.31 216 TRP A N 1
ATOM 1690 C CA . TRP A 1 216 ? -7.764 -0.853 7.509 1.00 20.88 216 TRP A CA 1
ATOM 1691 C C . TRP A 1 216 ? -6.386 -1.458 7.420 1.00 30.65 216 TRP A C 1
ATOM 1692 O O . TRP A 1 216 ? -6.020 -2.309 8.232 1.00 30.53 216 TRP A O 1
ATOM 1703 N N . ASP A 1 217 ? -5.630 -1.022 6.418 1.00 34.99 217 ASP A N 1
ATOM 1704 C CA . ASP A 1 217 ? -4.277 -1.517 6.199 1.00 42.43 217 ASP A CA 1
ATOM 1705 C C . ASP A 1 217 ? -3.270 -0.616 6.897 1.00 37.35 217 ASP A C 1
ATOM 1706 O O . ASP A 1 217 ? -2.960 0.472 6.418 1.00 36.82 217 ASP A O 1
ATOM 1711 N N . TYR A 1 218 ? -2.759 -1.073 8.030 1.00 24.42 218 TYR A N 1
ATOM 1712 C CA . TYR A 1 218 ? -1.783 -0.291 8.785 1.00 22.88 218 TYR A CA 1
ATOM 1713 C C . TYR A 1 218 ? -0.353 -0.592 8.304 1.00 30.54 218 TYR A C 1
ATOM 1714 O O . TYR A 1 218 ? 0.044 -1.758 8.311 1.00 31.79 218 TYR A O 1
ATOM 1723 N N . PRO A 1 219 ? 0.424 0.438 7.910 1.00 33.09 219 PRO A N 1
ATOM 1724 C CA . PRO A 1 219 ? 1.786 0.285 7.427 1.00 29.26 219 PRO A CA 1
ATOM 1725 C C . PRO A 1 219 ? 2.658 -0.517 8.377 1.00 28.65 219 PRO A C 1
ATOM 1726 O O . PRO A 1 219 ? 2.793 -0.167 9.541 1.00 31.11 219 PRO A O 1
ATOM 1730 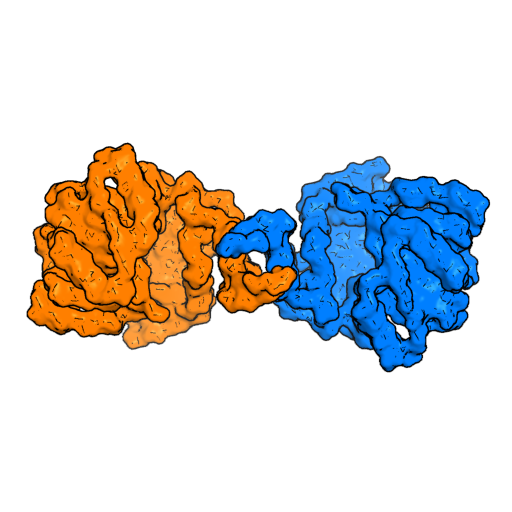N N . GLU A 1 220 ? 3.315 -1.547 7.856 1.00 23.96 220 GLU A N 1
ATOM 1731 C CA . GLU A 1 220 ? 4.232 -2.384 8.630 1.00 31.05 220 GLU A CA 1
ATOM 1732 C C . GLU A 1 220 ? 3.462 -3.370 9.458 1.00 33.63 220 GLU A C 1
ATOM 1733 O O . GLU A 1 220 ? 4.043 -4.116 10.239 1.00 41.39 220 GLU A O 1
ATOM 1739 N N . VAL A 1 221 ? 2.141 -3.369 9.322 1.00 26.96 221 VAL A N 1
ATOM 1740 C CA . VAL A 1 221 ? 1.328 -4.334 10.065 1.00 26.91 221 VAL A CA 1
ATOM 1741 C C . VAL A 1 221 ? 0.381 -5.086 9.137 1.00 29.57 221 VAL A C 1
ATOM 1742 O O . VAL A 1 221 ? 0.289 -6.306 9.213 1.00 25.66 221 VAL A O 1
ATOM 1746 N N . GLY A 1 222 ? -0.303 -4.370 8.247 1.00 24.52 222 GLY A N 1
ATOM 1747 C CA . GLY A 1 222 ? -1.231 -5.018 7.330 1.00 24.77 222 GLY A CA 1
ATOM 1748 C C . GLY A 1 222 ? -2.690 -4.722 7.655 1.00 35.77 222 GLY A C 1
ATOM 1749 O O . GLY A 1 222 ? -2.977 -4.032 8.631 1.00 42.39 222 GLY A O 1
ATOM 1750 N N . PRO A 1 223 ? -3.641 -5.236 6.858 1.00 36.38 223 PRO A N 1
ATOM 1751 C CA . PRO A 1 223 ? -5.079 -5.020 7.067 1.00 23.27 223 PRO A CA 1
ATOM 1752 C C . PRO A 1 223 ? -5.643 -5.641 8.344 1.00 24.89 223 PRO A C 1
ATOM 1753 O O . PRO A 1 223 ? -5.558 -6.857 8.543 1.00 32.78 223 PRO A O 1
ATOM 1757 N N . LYS A 1 224 ? -6.239 -4.801 9.191 1.00 19.99 224 LYS A N 1
ATOM 1758 C CA . LYS A 1 224 ? -6.823 -5.249 10.456 1.00 24.94 224 LYS A CA 1
ATOM 1759 C C . LYS A 1 224 ? -8.260 -4.755 10.647 1.00 25.60 224 LYS A C 1
ATOM 1760 O O . LYS A 1 224 ? -8.606 -3.667 10.204 1.00 37.40 224 LYS A O 1
ATOM 1766 N N . ASP A 1 225 ? -9.098 -5.549 11.307 1.00 31.77 225 ASP A N 1
ATOM 1767 C CA . ASP A 1 225 ? -10.476 -5.122 11.549 1.00 27.41 225 ASP A CA 1
ATOM 1768 C C . ASP A 1 225 ? -10.399 -3.999 12.566 1.00 24.17 225 ASP A C 1
ATOM 1769 O O . ASP A 1 225 ? -9.884 -4.179 13.670 1.00 24.47 225 ASP A O 1
ATOM 1774 N N . SER A 1 226 ? -10.916 -2.838 12.198 1.00 27.21 226 SER A N 1
ATOM 1775 C CA . SER A 1 226 ? -10.891 -1.686 13.084 1.00 16.32 226 SER A CA 1
ATOM 1776 C C . SER A 1 226 ? -12.313 -1.293 13.469 1.00 30.22 226 SER A C 1
ATOM 1777 O O . SER A 1 226 ? -13.205 -1.209 12.622 1.00 36.01 226 SER A O 1
ATOM 1780 N N . TYR A 1 227 ? -12.525 -1.060 14.756 1.00 21.39 227 TYR A N 1
ATOM 1781 C CA . TYR A 1 227 ? -13.846 -0.703 15.245 1.00 15.90 227 TYR A CA 1
ATOM 1782 C C . TYR A 1 227 ? -13.918 0.731 15.734 1.00 18.48 227 TYR A C 1
ATOM 1783 O O . TYR A 1 227 ? -12.946 1.287 16.240 1.00 18.78 227 TYR A O 1
ATOM 1792 N N . LEU A 1 228 ? -15.093 1.324 15.601 1.00 16.97 228 LEU A N 1
ATOM 1793 C CA . LEU A 1 228 ? -15.279 2.689 16.029 1.00 22.29 228 LEU A CA 1
ATOM 1794 C C . LEU A 1 228 ? -15.605 2.769 17.521 1.00 21.41 228 LEU A C 1
ATOM 1795 O O . LEU A 1 228 ? -16.634 2.268 17.981 1.00 22.02 228 LEU A O 1
ATOM 1800 N N . LEU A 1 229 ? -14.699 3.383 18.275 1.00 23.21 229 LEU A N 1
ATOM 1801 C CA . LEU A 1 229 ? -14.883 3.570 19.712 1.00 26.08 229 LEU A CA 1
ATOM 1802 C C . LEU A 1 229 ? -14.800 5.052 20.007 1.00 27.09 229 LEU A C 1
ATOM 1803 O O . LEU A 1 229 ? -14.323 5.846 19.191 1.00 22.50 229 LEU A O 1
ATOM 1808 N N . TYR A 1 230 ? -15.281 5.436 21.175 1.00 30.69 230 TYR A N 1
ATOM 1809 C CA . TYR A 1 230 ? -15.182 6.822 21.562 1.00 27.54 230 TYR A CA 1
ATOM 1810 C C . TYR A 1 230 ? -13.792 6.946 22.179 1.00 26.81 230 TYR A C 1
ATOM 1811 O O . TYR A 1 230 ? -13.180 5.949 22.563 1.00 33.95 230 TYR A O 1
ATOM 1820 N N . HIS A 1 231 ? -13.284 8.164 22.262 1.00 32.88 231 HIS A N 1
ATOM 1821 C CA . HIS A 1 231 ? -11.982 8.374 22.860 1.00 31.80 231 HIS A CA 1
ATOM 1822 C C . HIS A 1 231 ? -11.953 9.802 23.352 1.00 28.68 231 HIS A C 1
ATOM 1823 O O . HIS A 1 231 ? -12.560 10.678 22.737 1.00 22.56 231 HIS A O 1
ATOM 1830 N N . GLU A 1 232 ? -11.256 10.031 24.460 1.00 30.60 232 GLU A N 1
ATOM 1831 C CA . GLU A 1 232 ? -11.187 11.357 25.061 1.00 30.12 232 GLU A CA 1
ATOM 1832 C C . GLU A 1 232 ? -10.638 12.529 24.229 1.00 25.55 232 GLU A C 1
ATOM 1833 O O . GLU A 1 232 ? -11.098 13.651 24.407 1.00 28.48 232 GLU A O 1
ATOM 1839 N N . GLU A 1 233 ? -9.681 12.315 23.327 1.00 29.41 233 GLU A N 1
ATOM 1840 C CA . GLU A 1 233 ? -9.181 13.466 22.562 1.00 28.58 233 GLU A CA 1
ATOM 1841 C C . GLU A 1 233 ? -10.211 14.071 21.615 1.00 33.70 233 GLU A C 1
ATOM 1842 O O . GLU A 1 233 ? -10.087 15.233 21.230 1.00 41.73 233 GLU A O 1
ATOM 1848 N N . LEU A 1 234 ? -11.226 13.300 21.231 1.00 30.95 234 LEU A N 1
ATOM 1849 C CA . LEU A 1 234 ? -12.253 13.834 20.344 1.00 28.82 234 LEU A CA 1
ATOM 1850 C C . LEU A 1 234 ? -12.880 15.070 20.981 1.00 31.98 234 LEU A C 1
ATOM 1851 O O . LEU A 1 234 ? -13.127 16.070 20.301 1.00 29.96 234 LEU A O 1
ATOM 1856 N N . GLU A 1 235 ? -13.114 15.008 22.291 1.00 22.62 235 GLU A N 1
ATOM 1857 C CA . GLU A 1 235 ? -13.709 16.132 23.002 1.00 26.21 235 GLU A CA 1
ATOM 1858 C C . GLU A 1 235 ? -12.924 17.439 22.904 1.00 29.61 235 GLU A C 1
ATOM 1859 O O . GLU A 1 235 ? -13.528 18.505 22.802 1.00 28.86 235 GLU A O 1
ATOM 1865 N N . SER A 1 236 ? -11.596 17.390 22.939 1.00 19.90 236 SER A N 1
ATOM 1866 C CA . SER A 1 236 ? -10.857 18.644 22.850 1.00 25.23 236 SER A CA 1
ATOM 1867 C C . SER A 1 236 ? -10.614 19.051 21.403 1.00 29.40 236 SER A C 1
ATOM 1868 O O . SER A 1 236 ? -10.636 20.240 21.065 1.00 24.64 236 SER A O 1
ATOM 1871 N N . LEU A 1 237 ? -10.401 18.059 20.547 1.00 28.85 237 LEU A N 1
ATOM 1872 C CA . LEU A 1 237 ? -10.146 18.325 19.143 1.00 26.34 237 LEU A CA 1
ATOM 1873 C C . LEU A 1 237 ? -11.279 19.045 18.432 1.00 20.02 237 LEU A C 1
ATOM 1874 O O . LEU A 1 237 ? -11.017 19.917 17.602 1.00 17.04 237 LEU A O 1
ATOM 1879 N N . VAL A 1 238 ? -12.528 18.690 18.731 1.00 24.85 238 VAL A N 1
ATOM 1880 C CA . VAL A 1 238 ? -13.642 19.360 18.073 1.00 28.72 238 VAL A CA 1
ATOM 1881 C C . VAL A 1 238 ? -13.628 20.815 18.493 1.00 31.51 238 VAL A C 1
ATOM 1882 O O . VAL A 1 238 ? -14.068 21.677 17.748 1.00 33.41 238 VAL A O 1
ATOM 1886 N N . ARG A 1 239 ? -13.114 21.092 19.686 1.00 29.28 239 ARG A N 1
ATOM 1887 C CA . ARG A 1 239 ? -13.040 22.472 20.172 1.00 31.63 239 ARG A CA 1
ATOM 1888 C C . ARG A 1 239 ? -11.964 23.279 19.454 1.00 30.95 239 ARG A C 1
ATOM 1889 O O . ARG A 1 239 ? -12.231 24.358 18.930 1.00 32.05 239 ARG A O 1
ATOM 1897 N N . ASN A 1 240 ? -10.753 22.728 19.429 1.00 31.58 240 ASN A N 1
ATOM 1898 C CA . ASN A 1 240 ? -9.582 23.399 18.869 1.00 31.12 240 ASN A CA 1
ATOM 1899 C C . ASN A 1 240 ? -9.247 23.341 17.381 1.00 31.93 240 ASN A C 1
ATOM 1900 O O . ASN A 1 240 ? -8.494 24.181 16.898 1.00 36.08 240 ASN A O 1
ATOM 1905 N N . ILE A 1 241 ? -9.768 22.365 16.650 1.00 39.67 241 ILE A N 1
ATOM 1906 C CA . ILE A 1 241 ? -9.475 22.289 15.221 1.00 36.53 241 ILE A CA 1
ATOM 1907 C C . ILE A 1 241 ? -10.532 23.072 14.432 1.00 47.89 241 ILE A C 1
ATOM 1908 O O . ILE A 1 241 ? -11.723 22.757 14.490 1.00 51.79 241 ILE A O 1
ATOM 1913 N N . LYS A 1 242 ? -10.105 24.091 13.691 1.00 52.34 242 LYS A N 1
ATOM 1914 C CA . LYS A 1 242 ? -11.057 24.892 12.931 1.00 58.41 242 LYS A CA 1
ATOM 1915 C C . LYS A 1 242 ? -11.382 24.364 11.546 1.00 55.58 242 LYS A C 1
ATOM 1916 O O . LYS A 1 242 ? -10.500 23.924 10.804 1.00 55.70 242 LYS A O 1
ATOM 1922 N N . GLY A 1 243 ? -12.671 24.416 11.217 1.00 50.16 243 GLY A N 1
ATOM 1923 C CA . GLY A 1 243 ? -13.143 23.957 9.926 1.00 46.13 243 GLY A CA 1
ATOM 1924 C C . GLY A 1 243 ? -13.543 22.499 9.963 1.00 43.91 243 GLY A C 1
ATOM 1925 O O . GLY A 1 243 ? -14.130 21.989 9.009 1.00 45.70 243 GLY A O 1
ATOM 1926 N N . LEU A 1 244 ? -13.236 21.831 11.072 1.00 38.81 244 LEU A N 1
ATOM 1927 C CA . LEU A 1 244 ? -13.549 20.417 11.239 1.00 39.12 244 LEU A CA 1
ATOM 1928 C C . LEU A 1 244 ? -15.029 20.093 10.998 1.00 28.03 244 LEU A C 1
ATOM 1929 O O . LEU A 1 244 ? -15.928 20.747 11.539 1.00 36.46 244 LEU A O 1
ATOM 1934 N N . LYS A 1 245 ? -15.264 19.069 10.183 1.00 18.92 245 LYS A N 1
ATOM 1935 C CA . LYS A 1 245 ? -16.614 18.617 9.861 1.00 22.42 245 LYS A CA 1
ATOM 1936 C C . LYS A 1 245 ? -16.894 17.256 10.483 1.00 26.81 245 LYS A C 1
ATOM 1937 O O . LYS A 1 245 ? -18.034 16.960 10.825 1.00 24.95 245 LYS A O 1
ATOM 1943 N N . ARG A 1 246 ? -15.854 16.433 10.617 1.00 26.59 246 ARG A N 1
ATOM 1944 C CA . ARG A 1 246 ? -15.997 15.099 11.193 1.00 27.61 246 ARG A CA 1
ATOM 1945 C C . ARG A 1 246 ? -14.698 14.531 11.774 1.00 25.79 246 ARG A C 1
ATOM 1946 O O . ARG A 1 246 ? -13.610 14.722 11.217 1.00 30.34 246 ARG A O 1
ATOM 1954 N N . ILE A 1 247 ? -14.819 13.843 12.906 1.00 18.61 247 ILE A N 1
ATOM 1955 C CA . ILE A 1 247 ? -13.675 13.195 13.547 1.00 22.51 247 ILE A CA 1
ATOM 1956 C C . ILE A 1 247 ? -14.116 11.849 14.121 1.00 19.83 247 ILE A C 1
ATOM 1957 O O . ILE A 1 247 ? -15.176 11.750 14.734 1.00 17.89 247 ILE A O 1
ATOM 1962 N N . ARG A 1 248 ? -13.300 10.818 13.916 1.00 28.20 248 ARG A N 1
ATOM 1963 C CA . ARG A 1 248 ? -13.624 9.476 14.390 1.00 25.73 248 ARG A CA 1
ATOM 1964 C C . ARG A 1 248 ? -12.401 8.699 14.868 1.00 24.46 248 ARG A C 1
ATOM 1965 O O . ARG A 1 248 ? -11.321 8.813 14.292 1.00 19.95 248 ARG A O 1
ATOM 1973 N N . PHE A 1 249 ? -12.598 7.885 15.907 1.00 21.77 249 PHE A N 1
ATOM 1974 C CA . PHE A 1 249 ? -11.547 7.048 16.480 1.00 14.72 249 PHE A CA 1
ATOM 1975 C C . PHE A 1 249 ? -11.810 5.579 16.156 1.00 14.85 249 PHE A C 1
ATOM 1976 O O . PHE A 1 249 ? -12.912 5.091 16.366 1.00 21.53 249 PHE A O 1
ATOM 1984 N N . PHE A 1 250 ? -10.797 4.878 15.655 1.00 28.69 250 PHE A N 1
ATOM 1985 C CA . PHE A 1 250 ? -10.917 3.459 15.316 1.00 15.01 250 PHE A CA 1
ATOM 1986 C C . PHE A 1 250 ? -9.815 2.682 16.022 1.00 27.58 250 PHE A C 1
ATOM 1987 O O . PHE A 1 250 ? -8.655 3.106 16.038 1.00 24.86 250 PHE A O 1
ATOM 2003 N N . THR A 1 252 ? -8.124 -1.331 16.614 1.00 24.29 252 THR A N 1
ATOM 2004 C CA . THR A 1 252 ? -8.008 -2.723 16.188 1.00 21.29 252 THR A CA 1
ATOM 2005 C C . THR A 1 252 ? -8.482 -3.727 17.259 1.00 23.67 252 THR A C 1
ATOM 2006 O O . THR A 1 252 ? -8.332 -3.486 18.456 1.00 24.82 252 THR A O 1
ATOM 2010 N N . PHE A 1 253 ? -9.057 -4.843 16.817 1.00 21.68 253 PHE A N 1
ATOM 2011 C CA . PHE A 1 253 ? -9.545 -5.905 17.706 1.00 17.50 253 PHE A CA 1
ATOM 2012 C C . PHE A 1 253 ? -9.561 -7.267 17.004 1.00 22.77 253 PHE A C 1
ATOM 2013 O O . PHE A 1 253 ? -10.366 -7.498 16.103 1.00 22.00 253 PHE A O 1
ATOM 2021 N N . GLY A 1 254 ? -8.685 -8.173 17.427 1.00 28.87 254 GLY A N 1
ATOM 2022 C CA . GLY A 1 254 ? -8.640 -9.496 16.828 1.00 24.40 254 GLY A CA 1
ATOM 2023 C C . GLY A 1 254 ? -9.938 -10.256 17.037 1.00 25.77 254 GLY A C 1
ATOM 2024 O O . GLY A 1 254 ? -10.682 -9.985 17.990 1.00 30.03 254 GLY A O 1
ATOM 2025 N N . GLN A 1 255 ? -10.222 -11.207 16.151 1.00 25.75 255 GLN A N 1
ATOM 2026 C CA . GLN A 1 255 ? -11.447 -11.978 16.257 1.00 29.81 255 GLN A CA 1
ATOM 2027 C C . GLN A 1 255 ? -11.380 -12.950 17.431 1.00 29.31 255 GLN A C 1
ATOM 2028 O O . GLN A 1 255 ? -12.350 -13.104 18.174 1.00 35.67 255 GLN A O 1
ATOM 2034 N N . SER A 1 256 ? -10.241 -13.609 17.604 1.00 27.38 256 SER A N 1
ATOM 2035 C CA . SER A 1 256 ? -10.094 -14.543 18.716 1.00 36.08 256 SER A CA 1
ATOM 2036 C C . SER A 1 256 ? -10.327 -13.815 20.037 1.00 34.97 256 SER A C 1
ATOM 2037 O O . SER A 1 256 ? -11.005 -14.325 20.925 1.00 33.22 256 SER A O 1
ATOM 2040 N N . TYR A 1 257 ? -9.753 -12.622 20.154 1.00 27.37 257 TYR A N 1
ATOM 2041 C CA . TYR A 1 257 ? -9.883 -11.807 21.358 1.00 23.12 257 TYR A CA 1
ATOM 2042 C C . TYR A 1 257 ? -11.342 -11.530 21.679 1.00 25.75 257 TYR A C 1
ATOM 2043 O O . TYR A 1 257 ? -11.802 -11.762 22.796 1.00 22.24 257 TYR A O 1
ATOM 2052 N N . LEU A 1 258 ? -12.070 -11.024 20.694 1.00 24.95 258 LEU A N 1
ATOM 2053 C CA . LEU A 1 258 ? -13.476 -10.717 20.891 1.00 23.78 258 LEU A CA 1
ATOM 2054 C C . LEU A 1 258 ? -14.283 -11.969 21.212 1.00 32.57 258 LEU A C 1
ATOM 2055 O O . LEU A 1 258 ? -15.260 -11.908 21.959 1.00 30.31 258 LEU A O 1
ATOM 2060 N N . THR A 1 259 ? -13.873 -13.102 20.648 1.00 29.09 259 THR A N 1
ATOM 2061 C CA . THR A 1 259 ? -14.567 -14.360 20.881 1.00 31.79 259 THR A CA 1
ATOM 2062 C C . THR A 1 259 ? -14.442 -14.751 22.352 1.00 32.18 259 THR A C 1
ATOM 2063 O O . THR A 1 259 ? -15.449 -14.967 23.033 1.00 29.95 259 THR A O 1
ATOM 2067 N N . HIS A 1 260 ? -13.205 -14.835 22.837 1.00 30.46 260 HIS A N 1
ATOM 2068 C CA . HIS A 1 260 ? -12.951 -15.170 24.235 1.00 30.87 260 HIS A CA 1
ATOM 2069 C C . HIS A 1 260 ? -13.685 -14.222 25.180 1.00 36.17 260 HIS A C 1
ATOM 2070 O O . HIS A 1 260 ? -14.309 -14.656 26.151 1.00 40.64 260 HIS A O 1
ATOM 2085 N N . ARG A 1 262 ? -16.398 -12.336 24.678 1.00 29.70 262 ARG A N 1
ATOM 2086 C CA . ARG A 1 262 ? -17.835 -12.592 24.695 1.00 30.59 262 ARG A CA 1
ATOM 2087 C C . ARG A 1 262 ? -18.179 -13.932 25.366 1.00 34.32 262 ARG A C 1
ATOM 2088 O O . ARG A 1 262 ? -19.122 -14.017 26.155 1.00 29.40 262 ARG A O 1
ATOM 2096 N N . CYS A 1 263 ? -17.419 -14.978 25.061 1.00 25.58 263 CYS A N 1
ATOM 2097 C CA . CYS A 1 263 ? -17.687 -16.272 25.670 1.00 38.30 263 CYS A CA 1
ATOM 2098 C C . CYS A 1 263 ? -17.614 -16.141 27.193 1.00 38.90 263 CYS A C 1
ATOM 2099 O O . CYS A 1 263 ? -18.563 -16.495 27.902 1.00 29.92 263 CYS A O 1
ATOM 2102 N N . LEU A 1 264 ? -16.495 -15.614 27.684 1.00 34.92 264 LEU A N 1
ATOM 2103 C CA . LEU A 1 264 ? -16.294 -15.439 29.118 1.00 27.92 264 LEU A CA 1
ATOM 2104 C C . LEU A 1 264 ? -17.408 -14.620 29.767 1.00 36.02 264 LEU A C 1
ATOM 2105 O O . LEU A 1 264 ? -17.922 -14.982 30.825 1.00 50.64 264 LEU A O 1
ATOM 2110 N N . GLU A 1 265 ? -17.790 -13.518 29.137 1.00 36.80 265 GLU A N 1
ATOM 2111 C CA . GLU A 1 265 ? -18.845 -12.681 29.689 1.00 30.90 265 GLU A CA 1
ATOM 2112 C C . GLU A 1 265 ? -20.145 -13.470 29.723 1.00 34.11 265 GLU A C 1
ATOM 2113 O O . GLU A 1 265 ? -20.990 -13.261 30.604 1.00 31.89 265 GLU A O 1
ATOM 2119 N N . ASN A 1 266 ? -20.302 -14.400 28.788 1.00 33.37 266 ASN A N 1
ATOM 2120 C CA . ASN A 1 266 ? -21.529 -15.185 28.757 1.00 39.64 266 ASN A CA 1
ATOM 2121 C C . ASN A 1 266 ? -21.694 -16.161 29.925 1.00 46.95 266 ASN A C 1
ATOM 2122 O O . ASN A 1 266 ? -22.736 -16.154 30.574 1.00 52.31 266 ASN A O 1
ATOM 2127 N N . VAL A 1 267 ? -20.691 -16.990 30.209 1.00 42.26 267 VAL A N 1
ATOM 2128 C CA . VAL A 1 267 ? -20.826 -17.931 31.323 1.00 44.80 267 VAL A CA 1
ATOM 2129 C C . VAL A 1 267 ? -20.716 -17.251 32.689 1.00 46.55 267 VAL A C 1
ATOM 2130 O O . VAL A 1 267 ? -20.866 -17.901 33.723 1.00 46.45 267 VAL A O 1
ATOM 2134 N N . GLY A 1 268 ? -20.450 -15.948 32.686 1.00 40.48 268 GLY A N 1
ATOM 2135 C CA . GLY A 1 268 ? -20.362 -15.203 33.931 1.00 40.05 268 GLY A CA 1
ATOM 2136 C C . GLY A 1 268 ? -18.990 -15.013 34.547 1.00 33.99 268 GLY A C 1
ATOM 2137 O O . GLY A 1 268 ? -18.890 -14.553 35.680 1.00 24.79 268 GLY A O 1
ATOM 2146 N N . LEU A 1 270 ? -16.907 -12.801 34.208 1.00 40.87 270 LEU A N 1
ATOM 2147 C CA . LEU A 1 270 ? -16.508 -11.404 34.365 1.00 37.73 270 LEU A CA 1
ATOM 2148 C C . LEU A 1 270 ? -17.340 -10.678 35.424 1.00 41.96 270 LEU A C 1
ATOM 2149 O O . LEU A 1 270 ? -17.238 -9.458 35.576 1.00 34.17 270 LEU A O 1
ATOM 2154 N N . ARG A 1 271 ? -18.158 -11.434 36.156 1.00 42.05 271 ARG A N 1
ATOM 2155 C CA . ARG A 1 271 ? -19.000 -10.868 37.210 1.00 42.43 271 ARG A CA 1
ATOM 2156 C C . ARG A 1 271 ? -18.127 -10.471 38.389 1.00 48.28 271 ARG A C 1
ATOM 2157 O O . ARG A 1 271 ? -17.118 -11.119 38.663 1.00 57.24 271 ARG A O 1
ATOM 2165 N N . ILE A 1 272 ? -18.509 -9.408 39.089 1.00 48.44 272 ILE A N 1
ATOM 2166 C CA . ILE A 1 272 ? -17.734 -8.955 40.239 1.00 45.80 272 ILE A CA 1
ATOM 2167 C C . ILE A 1 272 ? -18.423 -9.296 41.557 1.00 47.88 272 ILE A C 1
ATOM 2168 O O . ILE A 1 272 ? -17.821 -9.188 42.626 1.00 58.11 272 ILE A O 1
ATOM 2173 N N . ASP A 1 273 ? -19.683 -9.712 41.474 1.00 42.07 273 ASP A N 1
ATOM 2174 C CA . ASP A 1 273 ? -20.445 -10.084 42.660 1.00 46.02 273 ASP A CA 1
ATOM 2175 C C . ASP A 1 273 ? -19.974 -11.444 43.168 1.00 49.39 273 ASP A C 1
ATOM 2176 O O . ASP A 1 273 ? -19.265 -12.161 42.470 1.00 56.36 273 ASP A O 1
ATOM 2181 N N . GLU A 1 274 ? -20.371 -11.800 44.384 1.00 48.38 274 GLU A N 1
ATOM 2182 C CA . GLU A 1 274 ? -19.979 -13.079 44.970 1.00 53.53 274 GLU A CA 1
ATOM 2183 C C . GLU A 1 274 ? -20.997 -14.179 44.729 1.00 49.07 274 GLU A C 1
ATOM 2184 O O . GLU A 1 274 ? -22.203 -13.936 44.779 1.00 52.89 274 GLU A O 1
ATOM 2190 N N . ILE A 1 275 ? -20.508 -15.387 44.466 1.00 39.45 275 ILE A N 1
ATOM 2191 C CA . ILE A 1 275 ? -21.391 -16.534 44.290 1.00 48.96 275 ILE A CA 1
ATOM 2192 C C . ILE A 1 275 ? -20.942 -17.591 45.301 1.00 44.75 275 ILE A C 1
ATOM 2193 O O . ILE A 1 275 ? -19.912 -17.427 45.959 1.00 38.63 275 ILE A O 1
ATOM 2198 N N . GLU A 1 276 ? -21.717 -18.660 45.444 1.00 49.19 276 GLU A N 1
ATOM 2199 C CA . GLU A 1 276 ? -21.364 -19.716 46.386 1.00 56.68 276 GLU A CA 1
ATOM 2200 C C . GLU A 1 276 ? -20.751 -20.908 45.669 1.00 58.96 276 GLU A C 1
ATOM 2201 O O . GLU A 1 276 ? -21.254 -21.352 44.641 1.00 63.50 276 GLU A O 1
ATOM 2207 N N . VAL A 1 277 ? -19.659 -21.425 46.216 1.00 48.24 277 VAL A N 1
ATOM 2208 C CA . VAL A 1 277 ? -18.986 -22.572 45.627 1.00 36.75 277 VAL A CA 1
ATOM 2209 C C . VAL A 1 277 ? -18.582 -23.493 46.778 1.00 42.76 277 VAL A C 1
ATOM 2210 O O . VAL A 1 277 ? -17.559 -23.279 47.430 1.00 49.64 277 VAL A O 1
ATOM 2214 N N . ASN A 1 278 ? -19.400 -24.517 47.013 1.00 50.47 278 ASN A N 1
ATOM 2215 C CA . ASN A 1 278 ? -19.196 -25.475 48.100 1.00 55.99 278 ASN A CA 1
ATOM 2216 C C . ASN A 1 278 ? -19.203 -24.765 49.440 1.00 53.97 278 ASN A C 1
ATOM 2217 O O . ASN A 1 278 ? -18.383 -25.049 50.313 1.00 51.39 278 ASN A O 1
ATOM 2222 N N . GLY A 1 279 ? -20.141 -23.836 49.589 1.00 56.71 279 GLY A N 1
ATOM 2223 C CA . GLY A 1 279 ? -20.263 -23.087 50.824 1.00 53.30 279 GLY A CA 1
ATOM 2224 C C . GLY A 1 279 ? -19.281 -21.939 50.945 1.00 52.61 279 GLY A C 1
ATOM 2225 O O . GLY A 1 279 ? -19.248 -21.251 51.964 1.00 60.48 279 GLY A O 1
ATOM 2226 N N . CYS A 1 280 ? -18.480 -21.719 49.909 1.00 42.48 280 CYS A N 1
ATOM 2227 C CA . CYS A 1 280 ? -17.498 -20.642 49.939 1.00 52.83 280 CYS A CA 1
ATOM 2228 C C . CYS A 1 280 ? -17.807 -19.502 48.977 1.00 52.26 280 CYS A C 1
ATOM 2229 O O . CYS A 1 280 ? -18.012 -19.723 47.781 1.00 56.69 280 CYS A O 1
ATOM 2232 N N . LYS A 1 281 ? -17.837 -18.283 49.508 1.00 47.15 281 LYS A N 1
ATOM 2233 C CA . LYS A 1 281 ? -18.094 -17.104 48.696 1.00 54.32 281 LYS A CA 1
ATOM 2234 C C . LYS A 1 281 ? -16.936 -16.932 47.706 1.00 54.16 281 LYS A C 1
ATOM 2235 O O . LYS A 1 281 ? -15.764 -17.028 48.074 1.00 50.62 281 LYS A O 1
ATOM 2241 N N . VAL A 1 282 ? -17.270 -16.691 46.445 1.00 46.34 282 VAL A N 1
ATOM 2242 C CA . VAL A 1 282 ? -16.254 -16.537 45.413 1.00 36.52 282 VAL A CA 1
ATOM 2243 C C . VAL A 1 282 ? -16.612 -15.510 44.356 1.00 35.06 282 VAL A C 1
ATOM 2244 O O . VAL A 1 282 ? -17.698 -15.553 43.774 1.00 42.29 282 VAL A O 1
ATOM 2248 N N . VAL A 1 283 ? -15.689 -14.590 44.104 1.00 28.61 283 VAL A N 1
ATOM 2249 C CA . VAL A 1 283 ? -15.909 -13.581 43.082 1.00 22.98 283 VAL A CA 1
ATOM 2250 C C . VAL A 1 283 ? -15.382 -14.164 41.776 1.00 34.02 283 VAL A C 1
ATOM 2251 O O . VAL A 1 283 ? -14.193 -14.459 41.646 1.00 31.52 283 VAL A O 1
ATOM 2255 N N . PRO A 1 284 ? -16.272 -14.368 40.797 1.00 33.50 284 PRO A N 1
ATOM 2256 C CA . PRO A 1 284 ? -15.871 -14.926 39.504 1.00 34.58 284 PRO A CA 1
ATOM 2257 C C . PRO A 1 284 ? -14.619 -14.306 38.894 1.00 35.36 284 PRO A C 1
ATOM 2258 O O . PRO A 1 284 ? -13.610 -14.985 38.711 1.00 41.18 284 PRO A O 1
ATOM 2262 N N . ILE A 1 285 ? -14.680 -13.014 38.595 1.00 37.95 285 ILE A N 1
ATOM 2263 C CA . ILE A 1 285 ? -13.557 -12.333 37.963 1.00 38.05 285 ILE A CA 1
ATOM 2264 C C . ILE A 1 285 ? -12.228 -12.502 38.693 1.00 37.84 285 ILE A C 1
ATOM 2265 O O . ILE A 1 285 ? -11.169 -12.416 38.079 1.00 38.75 285 ILE A O 1
ATOM 2270 N N . GLN A 1 286 ? -12.275 -12.750 39.998 1.00 40.87 286 GLN A N 1
ATOM 2271 C CA . GLN A 1 286 ? -11.045 -12.950 40.757 1.00 43.36 286 GLN A CA 1
ATOM 2272 C C . GLN A 1 286 ? -10.468 -14.320 40.456 1.00 47.06 286 GLN A C 1
ATOM 2273 O O . GLN A 1 286 ? -9.255 -14.527 40.544 1.00 50.86 286 GLN A O 1
ATOM 2279 N N . VAL A 1 287 ? -11.340 -15.261 40.107 1.00 36.96 287 VAL A N 1
ATOM 2280 C CA . VAL A 1 287 ? -10.893 -16.605 39.758 1.00 32.06 287 VAL A CA 1
ATOM 2281 C C . VAL A 1 287 ? -10.287 -16.533 38.366 1.00 42.69 287 VAL A C 1
ATOM 2282 O O . VAL A 1 287 ? -9.348 -17.265 38.051 1.00 43.12 287 VAL A O 1
ATOM 2286 N N . LEU A 1 288 ? -10.839 -15.654 37.529 1.00 49.46 288 LEU A N 1
ATOM 2287 C CA . LEU A 1 288 ? -10.332 -15.482 36.173 1.00 41.71 288 LEU A CA 1
ATOM 2288 C C . LEU A 1 288 ? -8.935 -14.871 36.229 1.00 40.65 288 LEU A C 1
ATOM 2289 O O . LEU A 1 288 ? -8.035 -15.292 35.499 1.00 37.05 288 LEU A O 1
ATOM 2294 N N . LYS A 1 289 ? -8.760 -13.884 37.106 1.00 37.97 289 LYS A N 1
ATOM 2295 C CA . LYS A 1 289 ? -7.473 -13.214 37.255 1.00 38.73 289 LYS A CA 1
ATOM 2296 C C . LYS A 1 289 ? -6.397 -14.164 37.770 1.00 46.88 289 LYS A C 1
ATOM 2297 O O . LYS A 1 289 ? -5.211 -13.972 37.507 1.00 55.40 289 LYS A O 1
ATOM 2303 N N . ALA A 1 290 ? -6.822 -15.200 38.490 1.00 41.11 290 ALA A N 1
ATOM 2304 C CA . ALA A 1 290 ? -5.900 -16.190 39.038 1.00 33.00 290 ALA A CA 1
ATOM 2305 C C . ALA A 1 290 ? -5.527 -17.259 38.000 1.00 38.12 290 ALA A C 1
ATOM 2306 O O . ALA A 1 290 ? -4.462 -17.870 38.085 1.00 39.22 290 ALA A O 1
ATOM 2308 N N . LEU A 1 291 ? -6.397 -17.487 37.022 1.00 31.91 291 LEU A N 1
ATOM 2309 C CA . LEU A 1 291 ? -6.118 -18.475 35.986 1.00 38.68 291 LEU A CA 1
ATOM 2310 C C . LEU A 1 291 ? -5.273 -17.893 34.851 1.00 35.40 291 LEU A C 1
ATOM 2311 O O . LEU A 1 291 ? -4.405 -18.575 34.312 1.00 36.11 291 LEU A O 1
ATOM 2316 N N . LEU A 1 292 ? -5.531 -16.637 34.492 1.00 31.89 292 LEU A N 1
ATOM 2317 C CA . LEU A 1 292 ? -4.802 -15.974 33.413 1.00 32.38 292 LEU A CA 1
ATOM 2318 C C . LEU A 1 292 ? -3.380 -15.652 33.845 1.00 37.28 292 LEU A C 1
ATOM 2319 O O . LEU A 1 292 ? -3.100 -15.515 35.035 1.00 44.32 292 LEU A O 1
ATOM 2324 N N . PRO A 1 293 ? -2.452 -15.546 32.884 1.00 41.99 293 PRO A N 1
ATOM 2325 C CA . PRO A 1 293 ? -1.076 -15.228 33.272 1.00 44.49 293 PRO A CA 1
ATOM 2326 C C . PRO A 1 293 ? -0.996 -13.822 33.869 1.00 53.13 293 PRO A C 1
ATOM 2327 O O . PRO A 1 293 ? -1.828 -12.966 33.564 1.00 56.34 293 PRO A O 1
ATOM 2331 N N . ASP A 1 294 ? -0.006 -13.593 34.729 1.00 57.24 294 ASP A N 1
ATOM 2332 C CA . ASP A 1 294 ? 0.176 -12.294 35.378 1.00 58.34 294 ASP A CA 1
ATOM 2333 C C . ASP A 1 294 ? 0.543 -11.200 34.372 1.00 51.04 294 ASP A C 1
ATOM 2334 O O . ASP A 1 294 ? 1.558 -11.288 33.684 1.00 48.54 294 ASP A O 1
ATOM 2339 N N . PRO A 1 295 ? -0.285 -10.148 34.279 1.00 46.80 295 PRO A N 1
ATOM 2340 C CA . PRO A 1 295 ? -0.057 -9.033 33.352 1.00 43.72 295 PRO A CA 1
ATOM 2341 C C . PRO A 1 295 ? 1.382 -8.554 33.275 1.00 44.11 295 PRO A C 1
ATOM 2342 O O . PRO A 1 295 ? 1.847 -8.144 32.213 1.00 47.39 295 PRO A O 1
ATOM 2346 N N . ALA A 1 296 ? 2.088 -8.620 34.398 1.00 48.74 296 ALA A N 1
ATOM 2347 C CA . ALA A 1 296 ? 3.474 -8.170 34.446 1.00 48.52 296 ALA A CA 1
ATOM 2348 C C . ALA A 1 296 ? 4.406 -9.068 33.649 1.00 44.42 296 ALA A C 1
ATOM 2349 O O . ALA A 1 296 ? 5.403 -8.610 33.102 1.00 52.34 296 ALA A O 1
ATOM 2351 N N . SER A 1 297 ? 4.076 -10.349 33.576 1.00 38.82 297 SER A N 1
ATOM 2352 C CA . SER A 1 297 ? 4.917 -11.300 32.863 1.00 41.02 297 SER A CA 1
ATOM 2353 C C . SER A 1 297 ? 4.790 -11.233 31.348 1.00 36.98 297 SER A C 1
ATOM 2354 O O . SER A 1 297 ? 5.608 -11.809 30.630 1.00 38.15 297 SER A O 1
ATOM 2357 N N . LEU A 1 298 ? 3.778 -10.525 30.860 1.00 36.90 298 LEU A N 1
ATOM 2358 C CA . LEU A 1 298 ? 3.547 -10.434 29.425 1.00 39.28 298 LEU A CA 1
ATOM 2359 C C . LEU A 1 298 ? 4.562 -9.627 28.619 1.00 42.14 298 LEU A C 1
ATOM 2360 O O . LEU A 1 298 ? 4.928 -10.025 27.516 1.00 53.58 298 LEU A O 1
ATOM 2365 N N . ALA A 1 299 ? 5.016 -8.502 29.160 1.00 34.26 299 ALA A N 1
ATOM 2366 C CA . ALA A 1 299 ? 5.979 -7.645 28.461 1.00 38.17 299 ALA A CA 1
ATOM 2367 C C . ALA A 1 299 ? 7.111 -8.391 27.753 1.00 33.65 299 ALA A C 1
ATOM 2368 O O . ALA A 1 299 ? 7.462 -8.060 26.620 1.00 29.30 299 ALA A O 1
ATOM 2370 N N . SER A 1 300 ? 7.678 -9.394 28.422 1.00 33.96 300 SER A N 1
ATOM 2371 C CA . SER A 1 300 ? 8.776 -10.173 27.855 1.00 36.57 300 SER A CA 1
ATOM 2372 C C . SER A 1 300 ? 8.350 -11.242 26.857 1.00 31.45 300 SER A C 1
ATOM 2373 O O . SER A 1 300 ? 9.198 -11.807 26.176 1.00 33.78 300 SER A O 1
ATOM 2376 N N . ARG A 1 301 ? 7.049 -11.517 26.769 1.00 35.90 301 ARG A N 1
ATOM 2377 C CA . ARG A 1 301 ? 6.527 -12.527 25.839 1.00 33.53 301 ARG A CA 1
ATOM 2378 C C . ARG A 1 301 ? 5.840 -11.921 24.618 1.00 31.08 301 ARG A C 1
ATOM 2379 O O . ARG A 1 301 ? 5.508 -12.640 23.679 1.00 32.60 301 ARG A O 1
ATOM 2387 N N . THR A 1 302 ? 5.610 -10.611 24.635 1.00 30.40 302 THR A N 1
ATOM 2388 C CA . THR A 1 302 ? 4.922 -9.952 23.531 1.00 27.75 302 THR A CA 1
ATOM 2389 C C . THR A 1 302 ? 5.836 -9.618 22.364 1.00 27.19 302 THR A C 1
ATOM 2390 O O . THR A 1 302 ? 6.881 -8.999 22.532 1.00 30.93 302 THR A O 1
ATOM 2394 N N . LYS A 1 303 ? 5.419 -10.029 21.174 1.00 24.23 303 LYS A N 1
ATOM 2395 C CA . LYS A 1 303 ? 6.170 -9.807 19.946 1.00 18.03 303 LYS A CA 1
ATOM 2396 C C . LYS A 1 303 ? 5.210 -9.222 18.924 1.00 25.65 303 LYS A C 1
ATOM 2397 O O . LYS A 1 303 ? 4.027 -9.562 18.912 1.00 30.38 303 LYS A O 1
ATOM 2403 N N . GLY A 1 304 ? 5.710 -8.353 18.061 1.00 21.57 304 GLY A N 1
ATOM 2404 C CA . GLY A 1 304 ? 4.831 -7.759 17.078 1.00 17.06 304 GLY A CA 1
ATOM 2405 C C . GLY A 1 304 ? 4.876 -6.252 17.178 1.00 28.22 304 GLY A C 1
ATOM 2406 O O . GLY A 1 304 ? 5.540 -5.702 18.062 1.00 27.52 304 GLY A O 1
ATOM 2407 N N . LYS A 1 305 ? 4.150 -5.578 16.295 1.00 30.01 305 LYS A N 1
ATOM 2408 C CA . LYS A 1 305 ? 4.157 -4.127 16.278 1.00 30.93 305 LYS A CA 1
ATOM 2409 C C . LYS A 1 305 ? 2.819 -3.467 16.554 1.00 31.38 305 LYS A C 1
ATOM 2410 O O . LYS A 1 305 ? 1.777 -4.126 16.612 1.00 33.25 305 LYS A O 1
ATOM 2416 N N . THR A 1 306 ? 2.876 -2.152 16.741 1.00 21.34 306 THR A N 1
ATOM 2417 C CA . THR A 1 306 ? 1.696 -1.337 16.965 1.00 26.58 306 THR A CA 1
ATOM 2418 C C . THR A 1 306 ? 1.831 -0.173 16.005 1.00 29.12 306 THR A C 1
ATOM 2419 O O . THR A 1 306 ? 2.943 0.247 15.662 1.00 30.08 306 THR A O 1
ATOM 2423 N N . ASN A 1 307 ? 0.697 0.346 15.566 1.00 28.33 307 ASN A N 1
ATOM 2424 C CA . ASN A 1 307 ? 0.691 1.456 14.640 1.00 22.85 307 ASN A CA 1
ATOM 2425 C C . ASN A 1 307 ? -0.431 2.370 15.077 1.00 19.52 307 ASN A C 1
ATOM 2426 O O . ASN A 1 307 ? -1.589 1.959 15.118 1.00 26.83 307 ASN A O 1
ATOM 2431 N N . ILE A 1 308 ? -0.092 3.601 15.430 1.00 21.56 308 ILE A N 1
ATOM 2432 C CA . ILE A 1 308 ? -1.102 4.567 15.849 1.00 22.92 308 ILE A CA 1
ATOM 2433 C C . ILE A 1 308 ? -0.868 5.808 14.997 1.00 30.60 308 ILE A C 1
ATOM 2434 O O . ILE A 1 308 ? 0.280 6.185 14.747 1.00 30.94 308 ILE A O 1
ATOM 2439 N N . GLY A 1 309 ? -1.942 6.430 14.523 1.00 26.12 309 GLY A N 1
ATOM 2440 C CA . GLY A 1 309 ? -1.764 7.605 13.696 1.00 24.29 309 GLY A CA 1
ATOM 2441 C C . GLY A 1 309 ? -3.056 8.303 13.353 1.00 25.43 309 GLY A C 1
ATOM 2442 O O . GLY A 1 309 ? -4.130 7.910 13.807 1.00 22.22 309 GLY A O 1
ATOM 2443 N N . CYS A 1 310 ? -2.949 9.339 12.531 1.00 28.14 310 CYS A N 1
ATOM 2444 C CA . CYS A 1 310 ? -4.112 10.110 12.127 1.00 22.69 310 CYS A CA 1
ATOM 2445 C C . CYS A 1 310 ? -4.177 10.218 10.613 1.00 23.26 310 CYS A C 1
ATOM 2446 O O . CYS A 1 310 ? -3.165 10.489 9.967 1.00 18.28 310 CYS A O 1
ATOM 2449 N N . TYR A 1 311 ? -5.368 9.987 10.063 1.00 27.99 311 TYR A N 1
ATOM 2450 C CA . TYR A 1 311 ? -5.606 10.063 8.623 1.00 29.64 311 TYR A CA 1
ATOM 2451 C C . TYR A 1 311 ? -6.347 11.386 8.479 1.00 28.86 311 TYR A C 1
ATOM 2452 O O . TYR A 1 311 ? -7.500 11.507 8.911 1.00 21.97 311 TYR A O 1
ATOM 2461 N N . ILE A 1 312 ? -5.691 12.373 7.872 1.00 20.16 312 ILE A N 1
ATOM 2462 C CA . ILE A 1 312 ? -6.270 13.710 7.773 1.00 17.12 312 ILE A CA 1
ATOM 2463 C C . ILE A 1 312 ? -6.538 14.270 6.375 1.00 29.86 312 ILE A C 1
ATOM 2464 O O . ILE A 1 312 ? -5.654 14.257 5.506 1.00 27.19 312 ILE A O 1
ATOM 2469 N N . LYS A 1 313 ? -7.757 14.776 6.176 1.00 23.63 313 LYS A N 1
ATOM 2470 C CA . LYS A 1 313 ? -8.147 15.362 4.897 1.00 27.04 313 LYS A CA 1
ATOM 2471 C C . LYS A 1 313 ? -8.588 16.802 5.093 1.00 33.61 313 LYS A C 1
ATOM 2472 O O . LYS A 1 313 ? -9.359 17.121 6.010 1.00 31.40 313 LYS A O 1
ATOM 2478 N N . GLY A 1 314 ? -8.093 17.675 4.226 1.00 29.00 314 GLY A N 1
ATOM 2479 C CA . GLY A 1 314 ? -8.447 19.076 4.328 1.00 27.81 314 GLY A CA 1
ATOM 2480 C C . GLY A 1 314 ? -8.117 19.839 3.061 1.00 34.91 314 GLY A C 1
ATOM 2481 O O . GLY A 1 314 ? -7.936 19.250 1.979 1.00 20.69 314 GLY A O 1
ATOM 2482 N N . ILE A 1 315 ? -8.026 21.157 3.192 1.00 29.18 315 ILE A N 1
ATOM 2483 C CA . ILE A 1 315 ? -7.721 21.989 2.045 1.00 33.34 315 ILE A CA 1
ATOM 2484 C 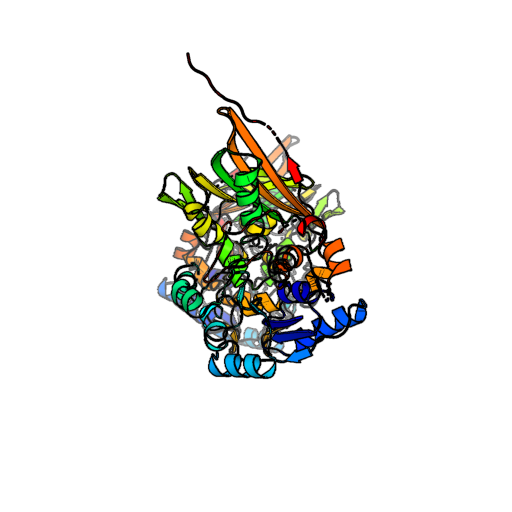C . ILE A 1 315 ? -6.402 22.703 2.243 1.00 38.95 315 ILE A C 1
ATOM 2485 O O . ILE A 1 315 ? -6.134 23.242 3.317 1.00 35.41 315 ILE A O 1
ATOM 2490 N N . LYS A 1 316 ? -5.576 22.684 1.204 1.00 35.94 316 LYS A N 1
ATOM 2491 C CA . LYS A 1 316 ? -4.285 23.361 1.221 1.00 35.12 316 LYS A CA 1
ATOM 2492 C C . LYS A 1 316 ? -4.138 24.109 -0.099 1.00 45.90 316 LYS A C 1
ATOM 2493 O O . LYS A 1 316 ? -3.945 23.498 -1.148 1.00 48.86 316 LYS A O 1
ATOM 2499 N N . GLU A 1 317 ? -4.251 25.432 -0.033 1.00 52.35 317 GLU A N 1
ATOM 2500 C CA . GLU A 1 317 ? -4.144 26.294 -1.204 1.00 52.39 317 GLU A CA 1
ATOM 2501 C C . GLU A 1 317 ? -5.239 26.001 -2.227 1.00 51.45 317 GLU A C 1
ATOM 2502 O O . GLU A 1 317 ? -4.969 25.791 -3.410 1.00 48.31 317 GLU A O 1
ATOM 2508 N N . GLY A 1 318 ? -6.481 25.991 -1.748 1.00 55.72 318 GLY A N 1
ATOM 2509 C CA . GLY A 1 318 ? -7.627 25.746 -2.604 1.00 52.57 318 GLY A CA 1
ATOM 2510 C C . GLY A 1 318 ? -7.811 24.322 -3.091 1.00 58.74 318 GLY A C 1
ATOM 2511 O O . GLY A 1 318 ? -8.866 23.983 -3.627 1.00 63.38 318 GLY A O 1
ATOM 2512 N N . LYS A 1 319 ? -6.801 23.480 -2.904 1.00 51.12 319 LYS A N 1
ATOM 2513 C CA . LYS A 1 319 ? -6.886 22.101 -3.364 1.00 50.09 319 LYS A CA 1
ATOM 2514 C C . LYS A 1 319 ? -7.076 21.112 -2.225 1.00 46.27 319 LYS A C 1
ATOM 2515 O O . LYS A 1 319 ? -6.733 21.389 -1.078 1.00 49.46 319 LYS A O 1
ATOM 2521 N N . ALA A 1 320 ? -7.646 19.959 -2.548 1.00 46.01 320 ALA A N 1
ATOM 2522 C CA . ALA A 1 320 ? -7.863 18.915 -1.560 1.00 39.13 320 ALA A CA 1
ATOM 2523 C C . ALA A 1 320 ? -6.516 18.262 -1.286 1.00 41.88 320 ALA A C 1
ATOM 2524 O O . ALA A 1 320 ? -5.641 18.232 -2.152 1.00 38.81 320 ALA A O 1
ATOM 2526 N N . ARG A 1 321 ? -6.344 17.754 -0.074 1.00 34.09 321 ARG A N 1
ATOM 2527 C CA . ARG A 1 321 ? -5.095 17.108 0.306 1.00 35.13 321 ARG A CA 1
ATOM 2528 C C . ARG A 1 321 ? -5.351 16.119 1.435 1.00 36.89 321 ARG A C 1
ATOM 2529 O O . ARG A 1 321 ? -6.165 16.371 2.323 1.00 38.26 321 ARG A O 1
ATOM 2537 N N . THR A 1 322 ? -4.648 14.997 1.399 1.00 32.18 322 THR A N 1
ATOM 2538 C CA . THR A 1 322 ? -4.817 13.978 2.417 1.00 30.87 322 THR A CA 1
ATOM 2539 C C . THR A 1 322 ? -3.472 13.454 2.882 1.00 33.41 322 THR A C 1
ATOM 2540 O O . THR A 1 322 ? -2.657 13.035 2.059 1.00 35.87 322 THR A O 1
ATOM 2544 N N . ILE A 1 323 ? -3.233 13.487 4.193 1.00 30.42 323 ILE A N 1
ATOM 2545 C CA . ILE A 1 323 ? -1.975 12.979 4.729 1.00 25.11 323 ILE A CA 1
ATOM 2546 C C . ILE A 1 323 ? -2.236 11.990 5.841 1.00 27.22 323 ILE A C 1
ATOM 2547 O O . ILE A 1 323 ? -3.282 12.017 6.482 1.00 24.39 323 ILE A O 1
ATOM 2552 N N . TYR A 1 324 ? -1.264 11.118 6.063 1.00 37.99 324 TYR A N 1
ATOM 2553 C CA . TYR A 1 324 ? -1.362 10.095 7.085 1.00 32.04 324 TYR A CA 1
ATOM 2554 C C . TYR A 1 324 ? -0.083 10.157 7.914 1.00 32.97 324 TYR A C 1
ATOM 2555 O O . TYR A 1 324 ? 1.002 9.831 7.432 1.00 34.19 324 TYR A O 1
ATOM 2564 N N . ILE A 1 325 ? -0.216 10.621 9.152 1.00 26.01 325 ILE A N 1
ATOM 2565 C CA . ILE A 1 325 ? 0.910 10.722 10.066 1.00 28.04 325 ILE A CA 1
ATOM 2566 C C . ILE A 1 325 ? 0.777 9.562 11.048 1.00 24.00 325 ILE A C 1
ATOM 2567 O O . ILE A 1 325 ? -0.305 9.326 11.583 1.00 34.47 325 ILE A O 1
ATOM 2572 N N . TYR A 1 326 ? 1.861 8.840 11.298 1.00 16.98 326 TYR A N 1
ATOM 2573 C CA . TYR A 1 326 ? 1.770 7.706 12.204 1.00 24.12 326 TYR A CA 1
ATOM 2574 C C . TYR A 1 326 ? 3.093 7.258 12.801 1.00 30.90 326 TYR A C 1
ATOM 2575 O O . TYR A 1 326 ? 4.165 7.721 12.413 1.00 34.13 326 TYR A O 1
ATOM 2584 N N . ASN A 1 327 ? 2.991 6.330 13.745 1.00 29.83 327 ASN A N 1
ATOM 2585 C CA . ASN A 1 327 ? 4.147 5.756 14.405 1.00 27.16 327 ASN A CA 1
ATOM 2586 C C . ASN A 1 327 ? 4.019 4.245 14.516 1.00 31.58 327 ASN A C 1
ATOM 2587 O O . ASN A 1 327 ? 2.923 3.718 14.748 1.00 27.55 327 ASN A O 1
ATOM 2592 N N . VAL A 1 328 ? 5.141 3.553 14.346 1.00 15.70 328 VAL A N 1
ATOM 2593 C CA . VAL A 1 328 ? 5.163 2.112 14.477 1.00 19.71 328 VAL A CA 1
ATOM 2594 C C . VAL A 1 328 ? 6.094 1.787 15.623 1.00 22.09 328 VAL A C 1
ATOM 2595 O O . VAL A 1 328 ? 7.199 2.315 15.708 1.00 34.16 328 VAL A O 1
ATOM 2599 N N . CYS A 1 329 ? 5.652 0.912 16.508 1.00 18.26 329 CYS A N 1
ATOM 2600 C CA . CYS A 1 329 ? 6.454 0.560 17.667 1.00 18.58 329 CYS A CA 1
ATOM 2601 C C . CYS A 1 329 ? 6.555 -0.949 17.777 1.00 31.42 329 CYS A C 1
ATOM 2602 O O . CYS A 1 329 ? 5.544 -1.650 17.679 1.00 35.97 329 CYS A O 1
ATOM 2605 N N . ASP A 1 330 ? 7.774 -1.445 17.977 1.00 26.92 330 ASP A N 1
ATOM 2606 C CA . ASP A 1 330 ? 8.007 -2.879 18.099 1.00 23.77 330 ASP A CA 1
ATOM 2607 C C . ASP A 1 330 ? 7.994 -3.269 19.584 1.00 20.52 330 ASP A C 1
ATOM 2608 O O . ASP A 1 330 ? 8.669 -2.640 20.403 1.00 23.74 330 ASP A O 1
ATOM 2613 N N . HIS A 1 331 ? 7.223 -4.298 19.929 1.00 20.78 331 HIS A N 1
ATOM 2614 C CA . HIS A 1 331 ? 7.104 -4.743 21.320 1.00 19.71 331 HIS A CA 1
ATOM 2615 C C . HIS A 1 331 ? 8.408 -5.182 21.988 1.00 29.95 331 HIS A C 1
ATOM 2616 O O . HIS A 1 331 ? 8.722 -4.751 23.098 1.00 36.35 331 HIS A O 1
ATOM 2623 N N . GLU A 1 332 ? 9.165 -6.033 21.306 1.00 16.79 332 GLU A N 1
ATOM 2624 C CA . GLU A 1 332 ? 10.423 -6.551 21.831 1.00 28.98 332 GLU A CA 1
ATOM 2625 C C . GLU A 1 332 ? 11.475 -5.471 22.064 1.00 24.64 332 GLU A C 1
ATOM 2626 O O . GLU A 1 332 ? 12.229 -5.533 23.038 1.00 23.17 332 GLU A O 1
ATOM 2632 N N . SER A 1 333 ? 11.539 -4.492 21.167 1.00 22.74 333 SER A N 1
ATOM 2633 C CA . SER A 1 333 ? 12.498 -3.404 21.316 1.00 22.95 333 SER A CA 1
ATOM 2634 C C . SER A 1 333 ? 12.140 -2.622 22.584 1.00 25.72 333 SER A C 1
ATOM 2635 O O . SER A 1 333 ? 13.016 -2.196 23.343 1.00 34.35 333 SER A O 1
ATOM 2638 N N . CYS A 1 334 ? 10.845 -2.448 22.812 1.00 27.48 334 CYS A N 1
ATOM 2639 C CA . CYS A 1 334 ? 10.376 -1.736 23.986 1.00 33.02 334 CYS A CA 1
ATOM 2640 C C . CYS A 1 334 ? 10.732 -2.486 25.260 1.00 31.65 334 CYS A C 1
ATOM 2641 O O . CYS A 1 334 ? 11.019 -1.871 26.282 1.00 32.46 334 CYS A O 1
ATOM 2644 N N . TYR A 1 335 ? 10.720 -3.811 25.207 1.00 25.23 335 TYR A N 1
ATOM 2645 C CA . TYR A 1 335 ? 11.053 -4.582 26.391 1.00 22.87 335 TYR A CA 1
ATOM 2646 C C . TYR A 1 335 ? 12.540 -4.473 26.690 1.00 27.72 335 TYR A C 1
ATOM 2647 O O . TYR A 1 335 ? 12.936 -4.260 27.837 1.00 32.04 335 TYR A O 1
ATOM 2656 N N . ARG A 1 336 ? 13.366 -4.619 25.660 1.00 26.30 336 ARG A N 1
ATOM 2657 C CA . ARG A 1 336 ? 14.808 -4.526 25.839 1.00 22.33 336 ARG A CA 1
ATOM 2658 C C . ARG A 1 336 ? 15.218 -3.165 26.376 1.00 27.75 336 ARG A C 1
ATOM 2659 O O . ARG A 1 336 ? 15.941 -3.077 27.365 1.00 24.45 336 ARG A O 1
ATOM 2667 N N . GLU A 1 337 ? 14.741 -2.099 25.743 1.00 29.06 337 GLU A N 1
ATOM 2668 C CA . GLU A 1 337 ? 15.116 -0.758 26.173 1.00 26.66 337 GLU A CA 1
ATOM 2669 C C . GLU A 1 337 ? 14.600 -0.288 27.522 1.00 30.47 337 GLU A C 1
ATOM 2670 O O . GLU A 1 337 ? 15.386 0.176 28.348 1.00 33.52 337 GLU A O 1
ATOM 2676 N N . VAL A 1 338 ? 13.292 -0.399 27.754 1.00 22.97 338 VAL A N 1
ATOM 2677 C CA . VAL A 1 338 ? 12.724 0.082 29.012 1.00 16.56 338 VAL A CA 1
ATOM 2678 C C . VAL A 1 338 ? 11.914 -0.893 29.860 1.00 19.39 338 VAL A C 1
ATOM 2679 O O . VAL A 1 338 ? 11.123 -0.469 30.707 1.00 20.37 338 VAL A O 1
ATOM 2683 N N . ASN A 1 339 ? 12.103 -2.189 29.631 1.00 18.93 339 ASN A N 1
ATOM 2684 C CA . ASN A 1 339 ? 11.428 -3.222 30.415 1.00 20.10 339 ASN A CA 1
ATOM 2685 C C . ASN A 1 339 ? 9.901 -3.161 30.392 1.00 22.89 339 ASN A C 1
ATOM 2686 O O . ASN A 1 339 ? 9.258 -3.372 31.418 1.00 29.19 339 ASN A O 1
ATOM 2691 N N . ALA A 1 340 ? 9.316 -2.892 29.230 1.00 27.08 340 ALA A N 1
ATOM 2692 C CA . ALA A 1 340 ? 7.862 -2.804 29.130 1.00 27.34 340 ALA A CA 1
ATOM 2693 C C . ALA A 1 340 ? 7.349 -3.087 27.713 1.00 26.16 340 ALA A C 1
ATOM 2694 O O . ALA A 1 340 ? 8.132 -3.118 26.758 1.00 30.97 340 ALA A O 1
ATOM 2696 N N . GLN A 1 341 ? 6.038 -3.294 27.575 1.00 22.83 341 GLN A N 1
ATOM 2697 C CA . GLN A 1 341 ? 5.456 -3.566 26.255 1.00 32.29 341 GLN A CA 1
ATOM 2698 C C . GLN A 1 341 ? 5.162 -2.252 25.520 1.00 29.97 341 GLN A C 1
ATOM 2699 O O . GLN A 1 341 ? 5.202 -1.174 26.119 1.00 27.87 341 GLN A O 1
ATOM 2705 N N . ALA A 1 342 ? 4.857 -2.350 24.227 1.00 27.41 342 ALA A N 1
ATOM 2706 C CA . ALA A 1 342 ? 4.579 -1.179 23.402 1.00 23.18 342 ALA A CA 1
ATOM 2707 C C . ALA A 1 342 ? 3.358 -0.369 23.836 1.00 25.40 342 ALA A C 1
ATOM 2708 O O . ALA A 1 342 ? 3.287 0.822 23.552 1.00 24.39 342 ALA A O 1
ATOM 2710 N N . ILE A 1 343 ? 2.399 -0.998 24.514 1.00 26.07 343 ILE A N 1
ATOM 2711 C CA . ILE A 1 343 ? 1.216 -0.272 24.981 1.00 31.85 343 ILE A CA 1
ATOM 2712 C C . ILE A 1 343 ? 1.664 0.763 26.009 1.00 28.44 343 ILE A C 1
ATOM 2713 O O . ILE A 1 343 ? 1.287 1.926 25.940 1.00 35.52 343 ILE A O 1
ATOM 2718 N N . SER A 1 344 ? 2.470 0.316 26.967 1.00 21.97 344 SER A N 1
ATOM 2719 C CA . SER A 1 344 ? 3.011 1.186 28.007 1.00 27.27 344 SER A CA 1
ATOM 2720 C C . SER A 1 344 ? 3.970 2.209 27.409 1.00 28.07 344 SER A C 1
ATOM 2721 O O . SER A 1 344 ? 3.926 3.388 27.740 1.00 22.34 344 SER A O 1
ATOM 2724 N N . TYR A 1 345 ? 4.836 1.735 26.524 1.00 24.28 345 TYR A N 1
ATOM 2725 C CA . TYR A 1 345 ? 5.832 2.569 25.868 1.00 22.90 345 TYR A CA 1
ATOM 2726 C C . TYR A 1 345 ? 5.254 3.756 25.098 1.00 22.35 345 TYR A C 1
ATOM 2727 O O . TYR A 1 345 ? 5.719 4.883 25.256 1.00 26.09 345 TYR A O 1
ATOM 2736 N N . THR A 1 346 ? 4.249 3.515 24.259 1.00 28.22 346 THR A N 1
ATOM 2737 C CA . THR A 1 346 ? 3.670 4.609 23.480 1.00 28.10 346 THR A CA 1
ATOM 2738 C C . THR A 1 346 ? 2.952 5.651 24.332 1.00 28.68 346 THR A C 1
ATOM 2739 O O . THR A 1 346 ? 2.811 6.798 23.915 1.00 24.44 346 THR A O 1
ATOM 2743 N N . THR A 1 347 ? 2.496 5.266 25.520 1.00 25.14 347 THR A N 1
ATOM 2744 C CA . THR A 1 347 ? 1.836 6.231 26.395 1.00 21.64 347 THR A CA 1
ATOM 2745 C C . THR A 1 347 ? 2.877 6.928 27.282 1.00 27.60 347 THR A C 1
ATOM 2746 O O . THR A 1 347 ? 2.782 8.121 27.555 1.00 32.86 347 THR A O 1
ATOM 2750 N N . GLY A 1 348 ? 3.876 6.167 27.715 1.00 26.27 348 GLY A N 1
ATOM 2751 C CA . GLY A 1 348 ? 4.907 6.684 28.598 1.00 24.69 348 GLY A CA 1
ATOM 2752 C C . GLY A 1 348 ? 5.890 7.696 28.053 1.00 24.30 348 GLY A C 1
ATOM 2753 O O . GLY A 1 348 ? 6.127 8.730 28.683 1.00 21.52 348 GLY A O 1
ATOM 2754 N N . VAL A 1 349 ? 6.479 7.409 26.900 1.00 22.32 349 VAL A N 1
ATOM 2755 C CA . VAL A 1 349 ? 7.448 8.334 26.323 1.00 23.81 349 VAL A CA 1
ATOM 2756 C C . VAL A 1 349 ? 6.851 9.738 26.175 1.00 20.75 349 VAL A C 1
ATOM 2757 O O . VAL A 1 349 ? 7.483 10.721 26.553 1.00 20.96 349 VAL A O 1
ATOM 2761 N N . PRO A 1 350 ? 5.628 9.848 25.624 1.00 17.95 350 PRO A N 1
ATOM 2762 C CA . PRO A 1 350 ? 4.959 11.142 25.448 1.00 21.45 350 PRO A CA 1
ATOM 2763 C C . PRO A 1 350 ? 4.771 11.918 26.759 1.00 22.69 350 PRO A C 1
ATOM 2764 O O . PRO A 1 350 ? 4.882 13.136 26.784 1.00 17.26 350 PRO A O 1
ATOM 2768 N N . ALA A 1 351 ? 4.473 11.220 27.846 1.00 19.93 351 ALA A N 1
ATOM 2769 C CA . ALA A 1 351 ? 4.291 11.895 29.126 1.00 20.81 351 ALA A CA 1
ATOM 2770 C C . ALA A 1 351 ? 5.615 12.513 29.557 1.00 22.86 351 ALA A C 1
ATOM 2771 O O . ALA A 1 351 ? 5.647 13.590 30.147 1.00 17.51 351 ALA A O 1
ATOM 2781 N N . ILE A 1 353 ? 8.076 13.501 27.465 1.00 21.16 353 ILE A N 1
ATOM 2782 C CA . ILE A 1 353 ? 8.334 14.644 26.592 1.00 16.66 353 ILE A CA 1
ATOM 2783 C C . ILE A 1 353 ? 7.537 15.879 27.005 1.00 19.97 353 ILE A C 1
ATOM 2784 O O . ILE A 1 353 ? 8.018 17.005 26.891 1.00 23.80 353 ILE A O 1
ATOM 2789 N N . GLY A 1 354 ? 6.317 15.671 27.480 1.00 18.61 354 GLY A N 1
ATOM 2790 C CA . GLY A 1 354 ? 5.507 16.799 27.908 1.00 15.36 354 GLY A CA 1
ATOM 2791 C C . GLY A 1 354 ? 6.136 17.457 29.123 1.00 19.69 354 GLY A C 1
ATOM 2792 O O . GLY A 1 354 ? 6.145 18.679 29.237 1.00 20.66 354 GLY A O 1
ATOM 2793 N N . ALA A 1 355 ? 6.661 16.652 30.038 1.00 14.24 355 ALA A N 1
ATOM 2794 C CA . ALA A 1 355 ? 7.308 17.197 31.223 1.00 27.40 355 ALA A CA 1
ATOM 2795 C C . ALA A 1 355 ? 8.627 17.863 30.830 1.00 28.56 355 ALA A C 1
ATOM 2796 O O . ALA A 1 355 ? 8.989 18.906 31.369 1.00 39.69 355 ALA A O 1
ATOM 2798 N N . LYS A 1 356 ? 9.341 17.257 29.887 1.00 31.89 356 LYS A N 1
ATOM 2799 C CA . LYS A 1 356 ? 10.617 17.804 29.436 1.00 29.08 356 LYS A CA 1
ATOM 2800 C C . LYS A 1 356 ? 10.404 19.191 28.844 1.00 27.04 356 LYS A C 1
ATOM 2801 O O . LYS A 1 356 ? 11.113 20.130 29.198 1.00 25.15 356 LYS A O 1
ATOM 2807 N N . LEU A 1 357 ? 9.413 19.318 27.965 1.00 32.44 357 LEU A N 1
ATOM 2808 C CA . LEU A 1 357 ? 9.111 20.599 27.333 1.00 31.77 357 LEU A CA 1
ATOM 2809 C C . LEU A 1 357 ? 8.666 21.683 28.320 1.00 30.00 357 LEU A C 1
ATOM 2810 O O . LEU A 1 357 ? 8.923 22.867 28.104 1.00 29.29 357 LEU A O 1
ATOM 2823 N N . LEU A 1 359 ? 9.617 21.744 31.662 1.00 27.37 359 LEU A N 1
ATOM 2824 C CA . LEU A 1 359 ? 10.798 22.037 32.472 1.00 26.76 359 LEU A CA 1
ATOM 2825 C C . LEU A 1 359 ? 11.867 22.847 31.726 1.00 28.62 359 LEU A C 1
ATOM 2826 O O . LEU A 1 359 ? 12.699 23.504 32.351 1.00 34.20 359 LEU A O 1
ATOM 2831 N N . GLU A 1 360 ? 11.856 22.794 30.396 1.00 27.52 360 GLU A N 1
ATOM 2832 C CA . GLU A 1 360 ? 12.813 23.561 29.596 1.00 16.76 360 GLU A CA 1
ATOM 2833 C C . GLU A 1 360 ? 12.121 24.846 29.152 1.00 27.83 360 GLU A C 1
ATOM 2834 O O . GLU A 1 360 ? 12.732 25.712 28.520 1.00 26.07 360 GLU A O 1
ATOM 2840 N N . GLY A 1 361 ? 10.830 24.944 29.461 1.00 33.24 361 GLY A N 1
ATOM 2841 C CA . GLY A 1 361 ? 10.062 26.129 29.117 1.00 29.63 361 GLY A CA 1
ATOM 2842 C C . GLY A 1 361 ? 9.656 26.325 27.666 1.00 33.14 361 GLY A C 1
ATOM 2843 O O . GLY A 1 361 ? 9.222 27.411 27.289 1.00 36.60 361 GLY A O 1
ATOM 2844 N N . LYS A 1 362 ? 9.794 25.292 26.844 1.00 32.81 362 LYS A N 1
ATOM 2845 C CA . LYS A 1 362 ? 9.411 25.391 25.441 1.00 31.32 362 LYS A CA 1
ATOM 2846 C C . LYS A 1 362 ? 7.888 25.389 25.316 1.00 33.33 362 LYS A C 1
ATOM 2847 O O . LYS A 1 362 ? 7.329 25.855 24.328 1.00 34.39 362 LYS A O 1
ATOM 2853 N N . TRP A 1 363 ? 7.225 24.847 26.329 1.00 27.22 363 TRP A N 1
ATOM 2854 C CA . TRP A 1 363 ? 5.769 24.794 26.382 1.00 23.46 363 TRP A CA 1
ATOM 2855 C C . TRP A 1 363 ? 5.373 25.460 27.686 1.00 31.30 363 TRP A C 1
ATOM 2856 O O . TRP A 1 363 ? 5.415 24.836 28.741 1.00 36.80 363 TRP A O 1
ATOM 2867 N N . SER A 1 364 ? 4.999 26.731 27.619 1.00 37.07 364 SER A N 1
ATOM 2868 C CA . SER A 1 364 ? 4.622 27.449 28.824 1.00 35.62 364 SER A CA 1
ATOM 2869 C C . SER A 1 364 ? 3.357 28.270 28.665 1.00 41.92 364 SER A C 1
ATOM 2870 O O . SER A 1 364 ? 3.152 28.943 27.656 1.00 52.36 364 SER A O 1
ATOM 2873 N N . GLY A 1 365 ? 2.517 28.201 29.687 1.00 38.25 365 GLY A N 1
ATOM 2874 C CA . GLY A 1 365 ? 1.268 28.928 29.699 1.00 30.95 365 GLY A CA 1
ATOM 2875 C C . GLY A 1 365 ? 0.727 28.877 31.111 1.00 33.56 365 GLY A C 1
ATOM 2876 O O . GLY A 1 365 ? 1.267 28.166 31.953 1.00 40.97 365 GLY A O 1
ATOM 2877 N N . LYS A 1 366 ? -0.327 29.631 31.389 1.00 29.88 366 LYS A N 1
ATOM 2878 C CA . LYS A 1 366 ? -0.902 29.629 32.724 1.00 22.31 366 LYS A CA 1
ATOM 2879 C C . LYS A 1 366 ? -2.344 29.178 32.620 1.00 30.40 366 LYS A C 1
ATOM 2880 O O . LYS A 1 366 ? -3.172 29.838 31.998 1.00 37.11 366 LYS A O 1
ATOM 2886 N N . GLY A 1 367 ? -2.638 28.036 33.224 1.00 25.95 367 GLY A N 1
ATOM 2887 C CA . GLY A 1 367 ? -3.985 27.506 33.172 1.00 25.49 367 GLY A CA 1
ATOM 2888 C C . GLY A 1 367 ? -3.955 26.038 32.802 1.00 30.25 367 GLY A C 1
ATOM 2889 O O . GLY A 1 367 ? -2.924 25.375 32.958 1.00 15.63 367 GLY A O 1
ATOM 2890 N N . VAL A 1 368 ? -5.085 25.530 32.316 1.00 20.55 368 VAL A N 1
ATOM 2891 C CA . VAL A 1 368 ? -5.197 24.128 31.931 1.00 19.87 368 VAL A CA 1
ATOM 2892 C C . VAL A 1 368 ? -5.204 24.028 30.410 1.00 24.61 368 VAL A C 1
ATOM 2893 O O . VAL A 1 368 ? -6.012 24.664 29.745 1.00 24.74 368 VAL A O 1
ATOM 2897 N N . PHE A 1 369 ? -4.297 23.223 29.868 1.00 28.25 369 PHE A N 1
ATOM 2898 C CA . PHE A 1 369 ? -4.174 23.078 28.422 1.00 24.27 369 PHE A CA 1
ATOM 2899 C C . PHE A 1 369 ? -4.221 21.657 27.894 1.00 27.69 369 PHE A C 1
ATOM 2900 O O . PHE A 1 369 ? -3.755 20.724 28.548 1.00 29.31 369 PHE A O 1
ATOM 2908 N N . ASN A 1 370 ? -4.791 21.509 26.700 1.00 30.65 370 ASN A N 1
ATOM 2909 C CA . ASN A 1 370 ? -4.831 20.223 26.016 1.00 26.28 370 ASN A CA 1
ATOM 2910 C C . ASN A 1 370 ? -3.693 20.380 25.012 1.00 26.20 370 ASN A C 1
ATOM 2911 O O . ASN A 1 370 ? -3.362 21.499 24.618 1.00 25.88 370 ASN A O 1
ATOM 2924 N N . GLU A 1 372 ? -3.186 20.143 21.741 1.00 22.82 372 GLU A N 1
ATOM 2925 C CA . GLU A 1 372 ? -3.309 20.888 20.487 1.00 29.55 372 GLU A CA 1
ATOM 2926 C C . GLU A 1 372 ? -3.275 22.408 20.583 1.00 30.87 372 GLU A C 1
ATOM 2927 O O . GLU A 1 372 ? -3.264 23.085 19.561 1.00 24.86 372 GLU A O 1
ATOM 2933 N N . GLU A 1 373 ? -3.254 22.940 21.798 1.00 27.67 373 GLU A N 1
ATOM 2934 C CA . GLU A 1 373 ? -3.233 24.390 21.999 1.00 29.84 373 GLU A CA 1
ATOM 2935 C C . GLU A 1 373 ? -1.810 24.923 21.985 1.00 31.19 373 GLU A C 1
ATOM 2936 O O . GLU A 1 373 ? -1.599 26.131 21.943 1.00 33.27 373 GLU A O 1
ATOM 2942 N N . LEU A 1 374 ? -0.839 24.017 22.021 1.00 24.05 374 LEU A N 1
ATOM 2943 C CA . LEU A 1 374 ? 0.564 24.401 22.058 1.00 27.26 374 LEU A CA 1
ATOM 2944 C C . LEU A 1 374 ? 1.311 24.109 20.777 1.00 28.09 374 LEU A C 1
ATOM 2945 O O . LEU A 1 374 ? 0.863 23.324 19.945 1.00 40.80 374 LEU A O 1
ATOM 2950 N N . ASP A 1 375 ? 2.461 24.748 20.620 1.00 25.91 375 ASP A N 1
ATOM 2951 C CA . ASP A 1 375 ? 3.262 24.547 19.424 1.00 30.76 375 ASP A CA 1
ATOM 2952 C C . ASP A 1 375 ? 3.777 23.114 19.373 1.00 23.88 375 ASP A C 1
ATOM 2953 O O . ASP A 1 375 ? 4.544 22.694 20.235 1.00 21.05 375 ASP A O 1
ATOM 2958 N N . PRO A 1 376 ? 3.357 22.350 18.352 1.00 28.89 376 PRO A N 1
ATOM 2959 C CA . PRO A 1 376 ? 3.738 20.952 18.134 1.00 26.45 376 PRO A CA 1
ATOM 2960 C C . PRO A 1 376 ? 5.150 20.690 17.648 1.00 18.57 376 PRO A C 1
ATOM 2961 O O . PRO A 1 376 ? 5.643 19.576 17.787 1.00 24.38 376 PRO A O 1
ATOM 2965 N N . ASP A 1 377 ? 5.813 21.691 17.081 1.00 25.54 377 ASP A N 1
ATOM 2966 C CA . ASP A 1 377 ? 7.161 21.464 16.564 1.00 29.07 377 ASP A CA 1
ATOM 2967 C C . ASP A 1 377 ? 8.192 20.933 17.575 1.00 29.78 377 ASP A C 1
ATOM 2968 O O . ASP A 1 377 ? 8.846 19.928 17.316 1.00 28.08 377 ASP A O 1
ATOM 2973 N N . PRO A 1 378 ? 8.354 21.589 18.733 1.00 32.28 378 PRO A N 1
ATOM 2974 C CA . PRO A 1 378 ? 9.340 21.052 19.673 1.00 24.78 378 PRO A CA 1
ATOM 2975 C C . PRO A 1 378 ? 8.966 19.657 20.187 1.00 28.69 378 PRO A C 1
ATOM 2976 O O . PRO A 1 378 ? 9.835 18.878 20.592 1.00 34.40 378 PRO A O 1
ATOM 2980 N N . PHE A 1 379 ? 7.669 19.351 20.165 1.00 24.98 379 PHE A N 1
ATOM 2981 C CA . PHE A 1 379 ? 7.176 18.055 20.616 1.00 25.50 379 PHE A CA 1
ATOM 2982 C C . PHE A 1 379 ? 7.522 17.012 19.559 1.00 32.23 379 PHE A C 1
ATOM 2983 O O . PHE A 1 379 ? 8.061 15.939 19.869 1.00 31.48 379 PHE A O 1
ATOM 2999 N N . ASP A 1 381 ? 9.790 17.129 17.456 1.00 31.04 381 ASP A N 1
ATOM 3000 C CA . ASP A 1 381 ? 11.238 16.948 17.412 1.00 27.75 381 ASP A CA 1
ATOM 3001 C C . ASP A 1 381 ? 11.663 15.947 18.476 1.00 27.36 381 ASP A C 1
ATOM 3002 O O . ASP A 1 381 ? 12.403 15.004 18.176 1.00 25.16 381 ASP A O 1
ATOM 3007 N N . GLU A 1 382 ? 11.204 16.144 19.714 1.00 20.17 382 GLU A N 1
ATOM 3008 C CA . GLU A 1 382 ? 11.568 15.222 20.791 1.00 28.96 382 GLU A CA 1
ATOM 3009 C C . GLU A 1 382 ? 11.164 13.788 20.449 1.00 31.27 382 GLU A C 1
ATOM 3010 O O . GLU A 1 382 ? 11.871 12.845 20.799 1.00 31.06 382 GLU A O 1
ATOM 3016 N N . LEU A 1 383 ? 10.035 13.630 19.757 1.00 24.70 383 LEU A N 1
ATOM 3017 C CA . LEU A 1 383 ? 9.558 12.307 19.372 1.00 24.45 383 LEU A CA 1
ATOM 3018 C C . LEU A 1 383 ? 10.576 11.539 18.532 1.00 21.62 383 LEU A C 1
ATOM 3019 O O . LEU A 1 383 ? 10.789 10.356 18.777 1.00 16.96 383 LEU A O 1
ATOM 3024 N N . ASN A 1 384 ? 11.194 12.191 17.543 1.00 19.23 384 ASN A N 1
ATOM 3025 C CA . ASN A 1 384 ? 12.197 11.514 16.713 1.00 26.87 384 ASN A CA 1
ATOM 3026 C C . ASN A 1 384 ? 13.420 11.162 17.558 1.00 27.95 384 ASN A C 1
ATOM 3027 O O . ASN A 1 384 ? 14.155 10.229 17.243 1.00 35.23 384 ASN A O 1
ATOM 3032 N N . LYS A 1 385 ? 13.627 11.913 18.636 1.00 31.83 385 LYS A N 1
ATOM 3033 C CA . LYS A 1 385 ? 14.776 11.705 19.515 1.00 35.77 385 LYS A CA 1
ATOM 3034 C C . LYS A 1 385 ? 14.575 10.773 20.714 1.00 34.24 385 LYS A C 1
ATOM 3035 O O . LYS A 1 385 ? 15.550 10.279 21.280 1.00 40.18 385 LYS A O 1
ATOM 3041 N N . GLN A 1 386 ? 13.329 10.515 21.097 1.00 21.41 386 GLN A N 1
ATOM 3042 C CA . GLN A 1 386 ? 13.080 9.673 22.265 1.00 21.13 386 GLN A CA 1
ATOM 3043 C C . GLN A 1 386 ? 12.532 8.279 22.010 1.00 23.88 386 GLN A C 1
ATOM 3044 O O . GLN A 1 386 ? 12.050 7.635 22.939 1.00 27.32 386 GLN A O 1
ATOM 3050 N N . GLY A 1 387 ? 12.587 7.805 20.769 1.00 27.67 387 GLY A N 1
ATOM 3051 C CA . GLY A 1 387 ? 12.116 6.453 20.512 1.00 15.77 387 GLY A CA 1
ATOM 3052 C C . GLY A 1 387 ? 10.753 6.261 19.877 1.00 19.77 387 GLY A C 1
ATOM 3053 O O . GLY A 1 387 ? 10.257 5.136 19.814 1.00 29.73 387 GLY A O 1
ATOM 3054 N N . LEU A 1 388 ? 10.136 7.344 19.420 1.00 24.48 388 LEU A N 1
ATOM 3055 C CA . LEU A 1 388 ? 8.837 7.257 18.766 1.00 28.32 388 LEU A CA 1
ATOM 3056 C C . LEU A 1 388 ? 8.898 7.998 17.443 1.00 29.67 388 LEU A C 1
ATOM 3057 O O . LEU A 1 388 ? 8.112 8.912 17.206 1.00 25.05 388 LEU A O 1
ATOM 3062 N N . PRO A 1 389 ? 9.838 7.618 16.561 1.00 25.14 389 PRO A N 1
ATOM 3063 C CA . PRO A 1 389 ? 9.933 8.306 15.274 1.00 25.56 389 PRO A CA 1
ATOM 3064 C C . PRO A 1 389 ? 8.604 8.192 14.538 1.00 26.35 389 PRO A C 1
ATOM 3065 O O . PRO A 1 389 ? 7.961 7.147 14.581 1.00 35.06 389 PRO A O 1
ATOM 3069 N N . TRP A 1 390 ? 8.190 9.275 13.887 1.00 22.27 390 TRP A N 1
ATOM 3070 C CA . TRP A 1 390 ? 6.928 9.318 13.145 1.00 18.30 390 TRP A CA 1
ATOM 3071 C C . TRP A 1 390 ? 7.162 9.458 11.641 1.00 26.56 390 TRP A C 1
ATOM 3072 O O . TRP A 1 390 ? 8.258 9.798 11.205 1.00 28.38 390 TRP A O 1
ATOM 3083 N N . GLU A 1 391 ? 6.120 9.199 10.855 1.00 34.25 391 GLU A N 1
ATOM 3084 C CA . GLU A 1 391 ? 6.203 9.297 9.400 1.00 35.37 391 GLU A CA 1
ATOM 3085 C C . GLU A 1 391 ? 4.969 9.981 8.813 1.00 34.55 391 GLU A C 1
ATOM 3086 O O . GLU A 1 391 ? 3.860 9.832 9.331 1.00 25.86 391 GLU A O 1
ATOM 3092 N N . VAL A 1 392 ? 5.170 10.749 7.746 1.00 29.47 392 VAL A N 1
ATOM 3093 C CA . VAL A 1 392 ? 4.066 11.438 7.091 1.00 29.42 392 VAL A CA 1
ATOM 3094 C C . VAL A 1 392 ? 3.939 10.866 5.688 1.00 30.61 392 VAL A C 1
ATOM 3095 O O . VAL A 1 392 ? 4.895 10.843 4.916 1.00 30.81 392 VAL A O 1
ATOM 3099 N N . LYS A 1 393 ? 2.750 10.391 5.365 1.00 37.29 393 LYS A N 1
ATOM 3100 C CA . LYS A 1 393 ? 2.515 9.787 4.073 1.00 39.47 393 LYS A CA 1
ATOM 3101 C C . LYS A 1 393 ? 1.476 10.568 3.298 1.00 47.04 393 LYS A C 1
ATOM 3102 O O . LYS A 1 393 ? 0.342 10.733 3.755 1.00 42.29 393 LYS A O 1
ATOM 3108 N N . GLU A 1 394 ? 1.883 11.048 2.126 1.00 51.78 394 GLU A N 1
ATOM 3109 C CA . GLU A 1 394 ? 1.021 11.814 1.231 1.00 54.90 394 GLU A CA 1
ATOM 3110 C C . GLU A 1 394 ? 0.082 10.833 0.519 1.00 59.84 394 GLU A C 1
ATOM 3111 O O . GLU A 1 394 ? 0.538 9.943 -0.197 1.00 65.42 394 GLU A O 1
ATOM 3125 N N . ALA B 1 2 ? -45.087 -57.253 39.251 1.00 33.78 2 ALA B N 1
ATOM 3126 C CA . ALA B 1 2 ? -43.698 -57.548 39.719 1.00 33.30 2 ALA B CA 1
ATOM 3127 C C . ALA B 1 2 ? -43.126 -56.442 40.610 1.00 38.70 2 ALA B C 1
ATOM 3128 O O . ALA B 1 2 ? -43.584 -55.295 40.583 1.00 36.86 2 ALA B O 1
ATOM 3130 N N . LYS B 1 3 ? -42.119 -56.805 41.397 1.00 38.78 3 LYS B N 1
ATOM 3131 C CA . LYS B 1 3 ? -41.445 -55.867 42.284 1.00 33.86 3 LYS B CA 1
ATOM 3132 C C . LYS B 1 3 ? -40.098 -55.535 41.663 1.00 27.44 3 LYS B C 1
ATOM 3133 O O . LYS B 1 3 ? -39.292 -56.428 41.420 1.00 25.58 3 LYS B O 1
ATOM 3139 N N . VAL B 1 4 ? -39.853 -54.256 41.400 1.00 29.03 4 VAL B N 1
ATOM 3140 C CA . VAL B 1 4 ? -38.582 -53.847 40.809 1.00 34.51 4 VAL B CA 1
ATOM 3141 C C . VAL B 1 4 ? -37.808 -52.868 41.686 1.00 33.09 4 VAL B C 1
ATOM 3142 O O . VAL B 1 4 ? -38.391 -52.052 42.394 1.00 30.96 4 VAL B O 1
ATOM 3146 N N . LEU B 1 5 ? -36.484 -52.974 41.637 1.00 28.76 5 LEU B N 1
ATOM 3147 C CA . LEU B 1 5 ? -35.607 -52.096 42.393 1.00 25.86 5 LEU B CA 1
ATOM 3148 C C . LEU B 1 5 ? -34.722 -51.345 41.407 1.00 28.06 5 LEU B C 1
ATOM 3149 O O . LEU B 1 5 ? -33.936 -51.956 40.686 1.00 33.46 5 LEU B O 1
ATOM 3154 N N . GLN B 1 6 ? -34.860 -50.023 41.372 1.00 25.44 6 GLN B N 1
ATOM 3155 C CA . GLN B 1 6 ? -34.064 -49.188 40.486 1.00 21.36 6 GLN B CA 1
ATOM 3156 C C . GLN B 1 6 ? -33.073 -48.380 41.295 1.00 16.67 6 GLN B C 1
ATOM 3157 O O . GLN B 1 6 ? -33.426 -47.785 42.311 1.00 28.63 6 GLN B O 1
ATOM 3163 N N . ILE B 1 7 ? -31.833 -48.344 40.826 1.00 26.69 7 ILE B N 1
ATOM 3164 C CA . ILE B 1 7 ? -30.791 -47.580 41.490 1.00 19.26 7 ILE B CA 1
ATOM 3165 C C . ILE B 1 7 ? -30.364 -46.391 40.617 1.00 29.01 7 ILE B C 1
ATOM 3166 O O . ILE B 1 7 ? -29.878 -46.571 39.502 1.00 30.66 7 ILE B O 1
ATOM 3171 N N . GLY B 1 8 ? -30.572 -45.177 41.121 1.00 16.67 8 GLY B N 1
ATOM 3172 C CA . GLY B 1 8 ? -30.196 -43.992 40.370 1.00 37.46 8 GLY B CA 1
ATOM 3173 C C . GLY B 1 8 ? -31.350 -43.032 40.138 1.00 42.30 8 GLY B C 1
ATOM 3174 O O . GLY B 1 8 ? -32.321 -43.377 39.469 1.00 43.58 8 GLY B O 1
ATOM 3175 N N . ALA B 1 9 ? -31.234 -41.816 40.670 1.00 35.77 9 ALA B N 1
ATOM 3176 C CA . ALA B 1 9 ? -32.285 -40.815 40.538 1.00 27.83 9 ALA B CA 1
ATOM 3177 C C . ALA B 1 9 ? -31.927 -39.562 39.724 1.00 37.68 9 ALA B C 1
ATOM 3178 O O . ALA B 1 9 ? -32.481 -38.483 39.955 1.00 38.67 9 ALA B O 1
ATOM 3180 N N . GLY B 1 10 ? -31.017 -39.704 38.765 1.00 36.02 10 GLY B N 1
ATOM 3181 C CA . GLY B 1 10 ? -30.645 -38.572 37.931 1.00 28.31 10 GLY B CA 1
ATOM 3182 C C . GLY B 1 10 ? -31.707 -38.308 36.869 1.00 29.69 10 GLY B C 1
ATOM 3183 O O . GLY B 1 10 ? -32.797 -38.878 36.919 1.00 25.03 10 GLY B O 1
ATOM 3184 N N . GLY B 1 11 ? -31.399 -37.446 35.904 1.00 25.87 11 GLY B N 1
ATOM 3185 C CA . GLY B 1 11 ? -32.348 -37.135 34.845 1.00 16.43 11 GLY B CA 1
ATOM 3186 C C . GLY B 1 11 ? -32.923 -38.389 34.197 1.00 24.54 11 GLY B C 1
ATOM 3187 O O . GLY B 1 11 ? -34.143 -38.528 34.087 1.00 23.28 11 GLY B O 1
ATOM 3188 N N . VAL B 1 12 ? -32.053 -39.303 33.772 1.00 16.04 12 VAL B N 1
ATOM 3189 C CA . VAL B 1 12 ? -32.494 -40.542 33.150 1.00 20.00 12 VAL B CA 1
ATOM 3190 C C . VAL B 1 12 ? -33.242 -41.364 34.184 1.00 22.76 12 VAL B C 1
ATOM 3191 O O . VAL B 1 12 ? -34.289 -41.951 33.895 1.00 20.79 12 VAL B O 1
ATOM 3195 N N . GLY B 1 13 ? -32.696 -41.398 35.396 1.00 33.55 13 GLY B N 1
ATOM 3196 C CA . GLY B 1 13 ? -33.323 -42.149 36.467 1.00 16.08 13 GLY B CA 1
ATOM 3197 C C . GLY B 1 13 ? -34.762 -41.738 36.676 1.00 27.72 13 GLY B C 1
ATOM 3198 O O . GLY B 1 13 ? -35.603 -42.569 37.011 1.00 33.50 13 GLY B O 1
ATOM 3199 N N . GLY B 1 14 ? -35.043 -40.452 36.477 1.00 27.28 14 GLY B N 1
ATOM 3200 C CA . GLY B 1 14 ? -36.393 -39.947 36.643 1.00 22.95 14 GLY B CA 1
ATOM 3201 C C . GLY B 1 14 ? -37.351 -40.497 35.602 1.00 30.74 14 GLY B C 1
ATOM 3202 O O . GLY B 1 14 ? -38.408 -41.043 35.934 1.00 35.44 14 GLY B O 1
ATOM 3203 N N . VAL B 1 15 ? -36.985 -40.353 34.334 1.00 24.69 15 VAL B N 1
ATOM 3204 C CA . VAL B 1 15 ? -37.822 -40.840 33.250 1.00 31.54 15 VAL B CA 1
ATOM 3205 C C . VAL B 1 15 ? -38.120 -42.328 33.408 1.00 28.60 15 VAL B C 1
ATOM 3206 O O . VAL B 1 15 ? -39.242 -42.775 33.160 1.00 29.29 15 VAL B O 1
ATOM 3210 N N . VAL B 1 16 ? -37.120 -43.090 33.833 1.00 21.77 16 VAL B N 1
ATOM 3211 C CA . VAL B 1 16 ? -37.295 -44.527 33.990 1.00 17.91 16 VAL B CA 1
ATOM 3212 C C . VAL B 1 16 ? -38.348 -44.851 35.018 1.00 21.28 16 VAL B C 1
ATOM 3213 O O . VAL B 1 16 ? -39.140 -45.766 34.830 1.00 21.56 16 VAL B O 1
ATOM 3217 N N . ALA B 1 17 ? -38.335 -44.110 36.120 1.00 24.83 17 ALA B N 1
ATOM 3218 C CA . ALA B 1 17 ? -39.293 -44.333 37.194 1.00 19.62 17 ALA B CA 1
ATOM 3219 C C . ALA B 1 17 ? -40.678 -43.905 36.725 1.00 25.70 17 ALA B C 1
ATOM 3220 O O . ALA B 1 17 ? -41.662 -44.599 36.967 1.00 24.49 17 ALA B O 1
ATOM 3222 N N . HIS B 1 18 ? -40.759 -42.759 36.059 1.00 16.73 18 HIS B N 1
ATOM 3223 C CA . HIS B 1 18 ? -42.048 -42.295 35.550 1.00 29.03 18 HIS B CA 1
ATOM 3224 C C . HIS B 1 18 ? -42.656 -43.316 34.595 1.00 33.08 18 HIS B C 1
ATOM 3225 O O . HIS B 1 18 ? -43.808 -43.701 34.753 1.00 34.09 18 HIS B O 1
ATOM 3232 N N . LYS B 1 19 ? -41.876 -43.743 33.604 1.00 29.44 19 LYS B N 1
ATOM 3233 C CA . LYS B 1 19 ? -42.340 -44.717 32.622 1.00 20.90 19 LYS B CA 1
ATOM 3234 C C . LYS B 1 19 ? -42.723 -46.048 33.246 1.00 27.90 19 LYS B C 1
ATOM 3235 O O . LYS B 1 19 ? -43.595 -46.745 32.728 1.00 37.14 19 LYS B O 1
ATOM 3249 N N . ALA B 1 21 ? -43.957 -46.315 36.221 1.00 22.41 21 ALA B N 1
ATOM 3250 C CA . ALA B 1 21 ? -45.179 -46.003 36.957 1.00 17.70 21 ALA B CA 1
ATOM 3251 C C . ALA B 1 21 ? -46.380 -45.879 36.021 1.00 29.86 21 ALA B C 1
ATOM 3252 O O . ALA B 1 21 ? -47.525 -45.859 36.475 1.00 33.62 21 ALA B O 1
ATOM 3262 N N . ASN B 1 23 ? -46.836 -48.117 33.604 1.00 26.65 23 ASN B N 1
ATOM 3263 C CA . ASN B 1 23 ? -47.070 -49.479 33.136 1.00 31.10 23 ASN B CA 1
ATOM 3264 C C . ASN B 1 23 ? -47.173 -50.377 34.366 1.00 33.94 23 ASN B C 1
ATOM 3265 O O . ASN B 1 23 ? -46.365 -51.293 34.564 1.00 31.86 23 ASN B O 1
ATOM 3270 N N . ARG B 1 24 ? -48.181 -50.102 35.188 1.00 41.59 24 ARG B N 1
ATOM 3271 C CA . ARG B 1 24 ? -48.399 -50.840 36.427 1.00 39.86 24 ARG B CA 1
ATOM 3272 C C . ARG B 1 24 ? -48.847 -52.289 36.287 1.00 39.68 24 ARG B C 1
ATOM 3273 O O . ARG B 1 24 ? -48.978 -52.987 37.293 1.00 41.37 24 ARG B O 1
ATOM 3281 N N . GLU B 1 25 ? -49.099 -52.742 35.062 1.00 43.79 25 GLU B N 1
ATOM 3282 C CA . GLU B 1 25 ? -49.505 -54.132 34.852 1.00 52.10 25 GLU B CA 1
ATOM 3283 C C . GLU B 1 25 ? -48.284 -55.036 34.919 1.00 44.19 25 GLU B C 1
ATOM 3284 O O . GLU B 1 25 ? -48.405 -56.237 35.148 1.00 34.33 25 GLU B O 1
ATOM 3290 N N . VAL B 1 26 ? -47.108 -54.448 34.723 1.00 36.77 26 VAL B N 1
ATOM 3291 C CA . VAL B 1 26 ? -45.857 -55.191 34.783 1.00 36.69 26 VAL B CA 1
ATOM 3292 C C . VAL B 1 26 ? -45.058 -54.718 36.004 1.00 37.29 26 VAL B C 1
ATOM 3293 O O . VAL B 1 26 ? -44.500 -55.535 36.739 1.00 40.23 26 VAL B O 1
ATOM 3297 N N . PHE B 1 27 ? -45.019 -53.403 36.226 1.00 31.20 27 PHE B N 1
ATOM 3298 C CA . PHE B 1 27 ? -44.292 -52.834 37.365 1.00 31.76 27 PHE B CA 1
ATOM 3299 C C . PHE B 1 27 ? -45.296 -52.460 38.444 1.00 30.12 27 PHE B C 1
ATOM 3300 O O . PHE B 1 27 ? -45.707 -51.308 38.547 1.00 40.06 27 PHE B O 1
ATOM 3308 N N . SER B 1 28 ? -45.694 -53.438 39.245 1.00 29.15 28 SER B N 1
ATOM 3309 C CA . SER B 1 28 ? -46.677 -53.194 40.292 1.00 35.82 28 SER B CA 1
ATOM 3310 C C . SER B 1 28 ? -46.119 -52.468 41.510 1.00 36.90 28 SER B C 1
ATOM 3311 O O . SER B 1 28 ? -46.707 -51.493 41.968 1.00 46.79 28 SER B O 1
ATOM 3314 N N . HIS B 1 29 ? -44.989 -52.936 42.031 1.00 34.04 29 HIS B N 1
ATOM 3315 C CA . HIS B 1 29 ? -44.363 -52.311 43.196 1.00 38.62 29 HIS B CA 1
ATOM 3316 C C . HIS B 1 29 ? -42.969 -51.800 42.800 1.00 38.59 29 HIS B C 1
ATOM 3317 O O . HIS B 1 29 ? -42.076 -52.573 42.464 1.00 38.79 29 HIS B O 1
ATOM 3324 N N . ILE B 1 30 ? -42.801 -50.484 42.843 1.00 36.57 30 ILE B N 1
ATOM 3325 C CA . ILE B 1 30 ? -41.557 -49.830 42.450 1.00 23.50 30 ILE B CA 1
ATOM 3326 C C . ILE B 1 30 ? -40.761 -49.248 43.611 1.00 25.50 30 ILE B C 1
ATOM 3327 O O . ILE B 1 30 ? -41.277 -48.422 44.365 1.00 23.14 30 ILE B O 1
ATOM 3332 N N . THR B 1 31 ? -39.508 -49.667 43.751 1.00 28.17 31 THR B N 1
ATOM 3333 C CA . THR B 1 31 ? -38.633 -49.127 44.793 1.00 17.82 31 THR B CA 1
ATOM 3334 C C . THR B 1 31 ? -37.511 -48.344 44.078 1.00 26.84 31 THR B C 1
ATOM 3335 O O . THR B 1 31 ? -36.840 -48.861 43.182 1.00 26.18 31 THR B O 1
ATOM 3339 N N . LEU B 1 32 ? -37.324 -47.094 44.476 1.00 26.50 32 LEU B N 1
ATOM 3340 C CA . LEU B 1 32 ? -36.303 -46.233 43.889 1.00 30.92 32 LEU B CA 1
ATOM 3341 C C . LEU B 1 32 ? -35.231 -45.878 44.936 1.00 28.14 32 LEU B C 1
ATOM 3342 O O . LEU B 1 32 ? -35.531 -45.283 45.971 1.00 27.48 32 LEU B O 1
ATOM 3347 N N . ALA B 1 33 ? -33.984 -46.245 44.656 1.00 29.81 33 ALA B N 1
ATOM 3348 C CA . ALA B 1 33 ? -32.881 -45.982 45.571 1.00 29.36 33 ALA B CA 1
ATOM 3349 C C . ALA B 1 33 ? -31.773 -45.129 44.962 1.00 30.82 33 ALA B C 1
ATOM 3350 O O . ALA B 1 33 ? -31.286 -45.409 43.868 1.00 34.61 33 ALA B O 1
ATOM 3352 N N . SER B 1 34 ? -31.370 -44.085 45.673 1.00 35.87 34 SER B N 1
ATOM 3353 C CA . SER B 1 34 ? -30.298 -43.219 45.201 1.00 30.81 34 SER B CA 1
ATOM 3354 C C . SER B 1 34 ? -29.482 -42.771 46.387 1.00 32.84 34 SER B C 1
ATOM 3355 O O . SER B 1 34 ? -29.969 -42.792 47.518 1.00 40.57 34 SER B O 1
ATOM 3358 N N . ARG B 1 35 ? -28.243 -42.354 46.129 1.00 23.88 35 ARG B N 1
ATOM 3359 C CA . ARG B 1 35 ? -27.357 -41.896 47.196 1.00 29.68 35 ARG B CA 1
ATOM 3360 C C . ARG B 1 35 ? -28.030 -40.783 48.009 1.00 33.63 35 ARG B C 1
ATOM 3361 O O . ARG B 1 35 ? -28.089 -40.845 49.244 1.00 33.35 35 ARG B O 1
ATOM 3369 N N . THR B 1 36 ? -28.532 -39.766 47.313 1.00 37.69 36 THR B N 1
ATOM 3370 C CA . THR B 1 36 ? -29.209 -38.657 47.975 1.00 45.28 36 THR B CA 1
ATOM 3371 C C . THR B 1 36 ? -30.707 -38.908 47.961 1.00 36.71 36 THR B C 1
ATOM 3372 O O . THR B 1 36 ? -31.333 -38.984 46.904 1.00 36.52 36 THR B O 1
ATOM 3376 N N . LEU B 1 37 ? -31.273 -39.044 49.152 1.00 34.01 37 LEU B N 1
ATOM 3377 C CA . LEU B 1 37 ? -32.691 -39.310 49.306 1.00 32.12 37 LEU B CA 1
ATOM 3378 C C . LEU B 1 37 ? -33.601 -38.273 48.657 1.00 29.30 37 LEU B C 1
ATOM 3379 O O . LEU B 1 37 ? -34.646 -38.629 48.117 1.00 30.12 37 LEU B O 1
ATOM 3384 N N . SER B 1 38 ? -33.209 -37.000 48.699 1.00 28.48 38 SER B N 1
ATOM 3385 C CA . SER B 1 38 ? -34.044 -35.929 48.140 1.00 33.81 38 SER B CA 1
ATOM 3386 C C . SER B 1 38 ? -34.340 -36.065 46.651 1.00 36.50 38 SER B C 1
ATOM 3387 O O . SER B 1 38 ? -35.453 -35.769 46.210 1.00 41.71 38 SER B O 1
ATOM 3390 N N . LYS B 1 39 ? -33.359 -36.505 45.869 1.00 25.69 39 LYS B N 1
ATOM 3391 C CA . LYS B 1 39 ? -33.602 -36.693 44.440 1.00 31.53 39 LYS B CA 1
ATOM 3392 C C . LYS B 1 39 ? -34.724 -37.713 44.249 1.00 30.07 39 LYS B C 1
ATOM 3393 O O . LYS B 1 39 ? -35.587 -37.546 43.391 1.00 39.75 39 LYS B O 1
ATOM 3399 N N . CYS B 1 40 ? -34.708 -38.767 45.060 1.00 28.36 40 CYS B N 1
ATOM 3400 C CA . CYS B 1 40 ? -35.736 -39.799 45.006 1.00 32.91 40 CYS B CA 1
ATOM 3401 C C . CYS B 1 40 ? -37.087 -39.207 45.379 1.00 34.37 40 CYS B C 1
ATOM 3402 O O . CYS B 1 40 ? -38.112 -39.572 44.812 1.00 39.59 40 CYS B O 1
ATOM 3405 N N . GLN B 1 41 ? -37.093 -38.302 46.349 1.00 30.95 41 GLN B N 1
ATOM 3406 C CA . GLN B 1 41 ? -38.345 -37.699 46.757 1.00 34.16 41 GLN B CA 1
ATOM 3407 C C . GLN B 1 41 ? -38.887 -36.823 45.637 1.00 26.63 41 GLN B C 1
ATOM 3408 O O . GLN B 1 41 ? -40.078 -36.857 45.338 1.00 30.74 41 GLN B O 1
ATOM 3414 N N . GLU B 1 42 ? -38.013 -36.059 44.994 1.00 21.14 42 GLU B N 1
ATOM 3415 C CA . GLU B 1 42 ? -38.456 -35.180 43.922 1.00 18.58 42 GLU B CA 1
ATOM 3416 C C . GLU B 1 42 ? -39.140 -35.945 42.800 1.00 27.76 42 GLU B C 1
ATOM 3417 O O . GLU B 1 42 ? -40.108 -35.453 42.215 1.00 28.36 42 GLU B O 1
ATOM 3423 N N . ILE B 1 43 ? -38.639 -37.145 42.511 1.00 25.49 43 ILE B N 1
ATOM 3424 C CA . ILE B 1 43 ? -39.190 -37.996 41.457 1.00 30.26 43 ILE B CA 1
ATOM 3425 C C . ILE B 1 43 ? -40.536 -38.592 41.868 1.00 28.37 43 ILE B C 1
ATOM 3426 O O . ILE B 1 43 ? -41.475 -38.657 41.073 1.00 25.97 43 ILE B O 1
ATOM 3431 N N . ALA B 1 44 ? -40.622 -39.022 43.118 1.00 26.52 44 ALA B N 1
ATOM 3432 C CA . ALA B 1 44 ? -41.853 -39.579 43.650 1.00 18.42 44 ALA B CA 1
ATOM 3433 C C . ALA B 1 44 ? -42.913 -38.485 43.587 1.00 30.09 44 ALA B C 1
ATOM 3434 O O . ALA B 1 44 ? -44.071 -38.736 43.233 1.00 29.12 44 ALA B O 1
ATOM 3436 N N . GLN B 1 45 ? -42.496 -37.270 43.939 1.00 39.66 45 GLN B N 1
ATOM 3437 C CA . GLN B 1 45 ? -43.361 -36.095 43.926 1.00 39.99 45 GLN B CA 1
ATOM 3438 C C . GLN B 1 45 ? -43.998 -35.875 42.544 1.00 38.43 45 GLN B C 1
ATOM 3439 O O . GLN B 1 45 ? -45.207 -35.664 42.435 1.00 42.48 45 GLN B O 1
ATOM 3445 N N . SER B 1 46 ? -43.189 -35.922 41.488 1.00 24.53 46 SER B N 1
ATOM 3446 C CA . SER B 1 46 ? -43.723 -35.728 40.146 1.00 28.68 46 SER B CA 1
ATOM 3447 C C . SER B 1 46 ? -44.605 -36.903 39.722 1.00 31.41 46 SER B C 1
ATOM 3448 O O . SER B 1 46 ? -45.652 -36.708 39.108 1.00 38.48 46 SER B O 1
ATOM 3451 N N . ILE B 1 47 ? -44.177 -38.119 40.053 1.00 28.18 47 ILE B N 1
ATOM 3452 C CA . ILE B 1 47 ? -44.927 -39.322 39.707 1.00 29.59 47 ILE B CA 1
ATOM 3453 C C . ILE B 1 47 ? -46.313 -39.277 40.336 1.00 32.17 47 ILE B C 1
ATOM 3454 O O . ILE B 1 47 ? -47.320 -39.522 39.669 1.00 29.86 47 ILE B O 1
ATOM 3459 N N . LYS B 1 48 ? -46.348 -38.944 41.621 1.00 33.04 48 LYS B N 1
ATOM 3460 C CA . LYS B 1 48 ? -47.585 -38.843 42.380 1.00 33.39 48 LYS B CA 1
ATOM 3461 C C . LYS B 1 48 ? -48.484 -37.736 41.803 1.00 34.58 48 LYS B C 1
ATOM 3462 O O . LYS B 1 48 ? -49.684 -37.932 41.589 1.00 31.64 48 LYS B O 1
ATOM 3468 N N . ALA B 1 49 ? -47.881 -36.582 41.534 1.00 29.27 49 ALA B N 1
ATOM 3469 C CA . ALA B 1 49 ? -48.591 -35.424 41.009 1.00 23.53 49 ALA B CA 1
ATOM 3470 C C . ALA B 1 49 ? -49.227 -35.634 39.642 1.00 29.94 49 ALA B C 1
ATOM 3471 O O . ALA B 1 49 ? -50.326 -35.123 39.382 1.00 33.33 49 ALA B O 1
ATOM 3473 N N . LYS B 1 50 ? -48.541 -36.363 38.762 1.00 29.13 50 LYS B N 1
ATOM 3474 C CA . LYS B 1 50 ? -49.080 -36.619 37.424 1.00 33.90 50 LYS B CA 1
ATOM 3475 C C . LYS B 1 50 ? -50.107 -37.750 37.443 1.00 41.07 50 LYS B C 1
ATOM 3476 O O . LYS B 1 50 ? -50.623 -38.154 36.399 1.00 48.16 50 LYS B O 1
ATOM 3482 N N . GLY B 1 51 ? -50.391 -38.251 38.644 1.00 36.13 51 GLY B N 1
ATOM 3483 C CA . GLY B 1 51 ? -51.364 -39.310 38.813 1.00 32.08 51 GLY B CA 1
ATOM 3484 C C . GLY B 1 51 ? -50.915 -40.718 38.486 1.00 35.20 51 GLY B C 1
ATOM 3485 O O . GLY B 1 51 ? -51.732 -41.542 38.064 1.00 39.45 51 GLY B O 1
ATOM 3486 N N . TYR B 1 52 ? -49.638 -41.026 38.685 1.00 25.50 52 TYR B N 1
ATOM 3487 C CA . TYR B 1 52 ? -49.186 -42.367 38.375 1.00 20.96 52 TYR B CA 1
ATOM 3488 C C . TYR B 1 52 ? -48.965 -43.270 39.570 1.00 27.60 52 TYR B C 1
ATOM 3489 O O . TYR B 1 52 ? -48.469 -44.391 39.423 1.00 34.52 52 TYR B O 1
ATOM 3498 N N . GLY B 1 53 ? -49.332 -42.798 40.755 1.00 27.67 53 GLY B N 1
ATOM 3499 C CA . GLY B 1 53 ? -49.182 -43.635 41.933 1.00 24.58 53 GLY B CA 1
ATOM 3500 C C . GLY B 1 53 ? -48.057 -43.334 42.899 1.00 36.69 53 GLY B C 1
ATOM 3501 O O . GLY B 1 53 ? -47.474 -42.248 42.889 1.00 37.44 53 GLY B O 1
ATOM 3502 N N . GLU B 1 54 ? -47.761 -44.320 43.743 1.00 42.79 54 GLU B N 1
ATOM 3503 C CA . GLU B 1 54 ? -46.710 -44.209 44.751 1.00 47.01 54 GLU B CA 1
ATOM 3504 C C . GLU B 1 54 ? -45.518 -45.104 44.430 1.00 31.22 54 GLU B C 1
ATOM 3505 O O . GLU B 1 54 ? -45.637 -46.070 43.677 1.00 36.70 54 GLU B O 1
ATOM 3511 N N . ILE B 1 55 ? -44.368 -44.765 45.001 1.00 26.32 55 ILE B N 1
ATOM 3512 C CA . ILE B 1 55 ? -43.155 -45.562 44.832 1.00 32.06 55 ILE B CA 1
ATOM 3513 C C . ILE B 1 55 ? -42.366 -45.453 46.122 1.00 33.42 55 ILE B C 1
ATOM 3514 O O . ILE B 1 55 ? -42.324 -44.386 46.741 1.00 38.02 55 ILE B O 1
ATOM 3519 N N . ASP B 1 56 ? -41.759 -46.552 46.543 1.00 18.69 56 ASP B N 1
ATOM 3520 C CA . ASP B 1 56 ? -40.955 -46.532 47.758 1.00 32.69 56 ASP B CA 1
ATOM 3521 C C . ASP B 1 56 ? -39.598 -45.935 47.404 1.00 31.54 56 ASP B C 1
ATOM 3522 O O . ASP B 1 56 ? -39.094 -46.140 46.296 1.00 25.82 56 ASP B O 1
ATOM 3527 N N . ILE B 1 57 ? -39.028 -45.172 48.332 1.00 26.06 57 ILE B N 1
ATOM 3528 C CA . ILE B 1 57 ? -37.729 -44.556 48.111 1.00 20.29 57 ILE B CA 1
ATOM 3529 C C . ILE B 1 57 ? -36.802 -44.898 49.263 1.00 25.93 57 ILE B C 1
ATOM 3530 O O . ILE B 1 57 ? -37.229 -44.981 50.416 1.00 41.08 57 ILE B O 1
ATOM 3535 N N . THR B 1 58 ? -35.534 -45.112 48.947 1.00 23.73 58 THR B N 1
ATOM 3536 C CA . THR B 1 58 ? -34.536 -45.420 49.962 1.00 29.56 58 THR B CA 1
ATOM 3537 C C . THR B 1 58 ? -33.193 -44.964 49.422 1.00 22.85 58 THR B C 1
ATOM 3538 O O . THR B 1 58 ? -33.097 -44.539 48.268 1.00 24.61 58 THR B O 1
ATOM 3542 N N . THR B 1 59 ? -32.163 -45.030 50.254 1.00 24.00 59 THR B N 1
ATOM 3543 C CA . THR B 1 59 ? -30.832 -44.644 49.813 1.00 24.67 59 THR B CA 1
ATOM 3544 C C . THR B 1 59 ? -29.966 -45.864 49.962 1.00 28.39 59 THR B C 1
ATOM 3545 O O . THR B 1 59 ? -30.419 -46.887 50.462 1.00 36.10 59 THR B O 1
ATOM 3549 N N . VAL B 1 60 ? -28.720 -45.756 49.532 1.00 36.88 60 VAL B N 1
ATOM 3550 C CA . VAL B 1 60 ? -27.790 -46.865 49.652 1.00 36.18 60 VAL B CA 1
ATOM 3551 C C . VAL B 1 60 ? -26.426 -46.507 49.073 1.00 29.92 60 VAL B C 1
ATOM 3552 O O . VAL B 1 60 ? -26.307 -45.661 48.191 1.00 33.76 60 VAL B O 1
ATOM 3556 N N . ASP B 1 61 ? -25.389 -47.139 49.601 1.00 37.19 61 ASP B N 1
ATOM 3557 C CA . ASP B 1 61 ? -24.037 -46.925 49.115 1.00 39.02 61 ASP B CA 1
ATOM 3558 C C . ASP B 1 61 ? -23.844 -47.987 48.034 1.00 35.31 61 ASP B C 1
ATOM 3559 O O . ASP B 1 61 ? -23.541 -49.142 48.343 1.00 31.28 61 ASP B O 1
ATOM 3564 N N . ALA B 1 62 ? -24.047 -47.599 46.775 1.00 33.78 62 ALA B N 1
ATOM 3565 C CA . ALA B 1 62 ? -23.913 -48.525 45.657 1.00 25.77 62 ALA B CA 1
ATOM 3566 C C . ALA B 1 62 ? -22.472 -48.979 45.456 1.00 29.77 62 ALA B C 1
ATOM 3567 O O . ALA B 1 62 ? -22.189 -49.768 44.558 1.00 31.92 62 ALA B O 1
ATOM 3569 N N . ASP B 1 63 ? -21.564 -48.481 46.291 1.00 28.03 63 ASP B N 1
ATOM 3570 C CA . ASP B 1 63 ? -20.162 -48.870 46.208 1.00 31.56 63 ASP B CA 1
ATOM 3571 C C . ASP B 1 63 ? -19.885 -50.067 47.109 1.00 34.68 63 ASP B C 1
ATOM 3572 O O . ASP B 1 63 ? -18.814 -50.670 47.037 1.00 37.41 63 ASP B O 1
ATOM 3577 N N . SER B 1 64 ? -20.853 -50.404 47.957 1.00 29.72 64 SER B N 1
ATOM 3578 C CA . SER B 1 64 ? -20.721 -51.532 48.874 1.00 33.00 64 SER B CA 1
ATOM 3579 C C . SER B 1 64 ? -21.563 -52.740 48.464 1.00 33.75 64 SER B C 1
ATOM 3580 O O . SER B 1 64 ? -22.790 -52.679 48.455 1.00 40.30 64 SER B O 1
ATOM 3583 N N . ILE B 1 65 ? -20.903 -53.843 48.137 1.00 28.75 65 ILE B N 1
ATOM 3584 C CA . ILE B 1 65 ? -21.615 -55.049 47.753 1.00 21.19 65 ILE B CA 1
ATOM 3585 C C . ILE B 1 65 ? -22.503 -55.532 48.908 1.00 29.10 65 ILE B C 1
ATOM 3586 O O . ILE B 1 65 ? -23.714 -55.700 48.740 1.00 32.32 65 ILE B O 1
ATOM 3591 N N . GLU B 1 66 ? -21.905 -55.729 50.080 1.00 26.08 66 GLU B N 1
ATOM 3592 C CA . GLU B 1 66 ? -22.649 -56.183 51.255 1.00 36.99 66 GLU B CA 1
ATOM 3593 C C . GLU B 1 66 ? -23.933 -55.375 51.482 1.00 34.62 66 GLU B C 1
ATOM 3594 O O . GLU B 1 66 ? -24.968 -55.942 51.807 1.00 29.68 66 GLU B O 1
ATOM 3600 N N . GLU B 1 67 ? -23.861 -54.054 51.321 1.00 29.28 67 GLU B N 1
ATOM 3601 C CA . GLU B 1 67 ? -25.033 -53.187 51.501 1.00 26.49 67 GLU B CA 1
ATOM 3602 C C . GLU B 1 67 ? -26.081 -53.463 50.428 1.00 33.60 67 GLU B C 1
ATOM 3603 O O . GLU B 1 67 ? -27.277 -53.581 50.722 1.00 38.44 67 GLU B O 1
ATOM 3609 N N . LEU B 1 68 ? -25.629 -53.560 49.179 1.00 32.28 68 LEU B N 1
ATOM 3610 C CA . LEU B 1 68 ? -26.535 -53.819 48.075 1.00 29.92 68 LEU B CA 1
ATOM 3611 C C . LEU B 1 68 ? -27.195 -55.177 48.248 1.00 34.90 68 LEU B C 1
ATOM 3612 O O . LEU B 1 68 ? -28.400 -55.319 48.030 1.00 33.66 68 LEU B O 1
ATOM 3617 N N . VAL B 1 69 ? -26.410 -56.174 48.648 1.00 23.19 69 VAL B N 1
ATOM 3618 C CA . VAL B 1 69 ? -26.967 -57.499 48.859 1.00 20.92 69 VAL B CA 1
ATOM 3619 C C . VAL B 1 69 ? -28.083 -57.393 49.888 1.00 22.65 69 VAL B C 1
ATOM 3620 O O . VAL B 1 69 ? -29.175 -57.936 49.702 1.00 23.79 69 VAL B O 1
ATOM 3624 N N . ALA B 1 70 ? -27.801 -56.675 50.967 1.00 29.63 70 ALA B N 1
ATOM 3625 C CA . ALA B 1 70 ? -28.765 -56.485 52.042 1.00 35.11 70 ALA B CA 1
ATOM 3626 C C . ALA B 1 70 ? -30.064 -55.852 51.541 1.00 38.59 70 ALA B C 1
ATOM 3627 O O . ALA B 1 70 ? -31.152 -56.378 51.791 1.00 41.08 70 ALA B O 1
ATOM 3629 N N . LEU B 1 71 ? -29.947 -54.727 50.836 1.00 33.37 71 LEU B N 1
ATOM 3630 C CA . LEU B 1 71 ? -31.116 -54.023 50.298 1.00 31.59 71 LEU B CA 1
ATOM 3631 C C . LEU B 1 71 ? -31.951 -54.926 49.378 1.00 32.12 71 LEU B C 1
ATOM 3632 O O . LEU B 1 71 ? -33.180 -54.928 49.427 1.00 23.62 71 LEU B O 1
ATOM 3637 N N . ILE B 1 72 ? -31.269 -55.693 48.540 1.00 37.02 72 ILE B N 1
ATOM 3638 C CA . ILE B 1 72 ? -31.939 -56.608 47.631 1.00 37.26 72 ILE B CA 1
ATOM 3639 C C . ILE B 1 72 ? -32.655 -57.693 48.431 1.00 36.85 72 ILE B C 1
ATOM 3640 O O . ILE B 1 72 ? -33.779 -58.080 48.101 1.00 42.63 72 ILE B O 1
ATOM 3645 N N . ASN B 1 73 ? -32.013 -58.179 49.489 1.00 32.84 73 ASN B N 1
ATOM 3646 C CA . ASN B 1 73 ? -32.629 -59.225 50.295 1.00 39.36 73 ASN B CA 1
ATOM 3647 C C . ASN B 1 73 ? -33.860 -58.753 51.047 1.00 38.70 73 ASN B C 1
ATOM 3648 O O . ASN B 1 73 ? -34.744 -59.550 51.356 1.00 39.76 73 ASN B O 1
ATOM 3653 N N . GLU B 1 74 ? -33.924 -57.460 51.332 1.00 34.69 74 GLU B N 1
ATOM 3654 C CA . GLU B 1 74 ? -35.067 -56.920 52.041 1.00 40.66 74 GLU B CA 1
ATOM 3655 C C . GLU B 1 74 ? -36.217 -56.596 51.092 1.00 46.57 74 GLU B C 1
ATOM 3656 O O . GLU B 1 74 ? -37.386 -56.805 51.430 1.00 42.19 74 GLU B O 1
ATOM 3662 N N . VAL B 1 75 ? -35.894 -56.097 49.903 1.00 44.79 75 VAL B N 1
ATOM 3663 C CA . VAL B 1 75 ? -36.934 -55.734 48.949 1.00 38.88 75 VAL B CA 1
ATOM 3664 C C . VAL B 1 75 ? -37.474 -56.915 48.143 1.00 35.56 75 VAL B C 1
ATOM 3665 O O . VAL B 1 75 ? -38.640 -56.910 47.751 1.00 36.57 75 VAL B O 1
ATOM 3669 N N . LYS B 1 76 ? -36.641 -57.927 47.909 1.00 28.40 76 LYS B N 1
ATOM 3670 C CA . LYS B 1 76 ? -37.078 -59.095 47.144 1.00 38.86 76 LYS B CA 1
ATOM 3671 C C . LYS B 1 76 ? -37.555 -58.676 45.753 1.00 37.77 76 LYS B C 1
ATOM 3672 O O . LYS B 1 76 ? -38.709 -58.901 45.390 1.00 47.40 76 LYS B O 1
ATOM 3678 N N . PRO B 1 77 ? -36.676 -58.047 44.962 1.00 34.01 77 PRO B N 1
ATOM 3679 C CA . PRO B 1 77 ? -37.065 -57.615 43.617 1.00 31.54 77 PRO B CA 1
ATOM 3680 C C . PRO B 1 77 ? -36.821 -58.698 42.561 1.00 33.91 77 PRO B C 1
ATOM 3681 O O . PRO B 1 77 ? -35.998 -59.589 42.753 1.00 27.68 77 PRO B O 1
ATOM 3685 N N . GLN B 1 78 ? -37.552 -58.609 41.454 1.00 30.23 78 GLN B N 1
ATOM 3686 C CA . GLN B 1 78 ? -37.423 -59.557 40.353 1.00 30.55 78 GLN B CA 1
ATOM 3687 C C . GLN B 1 78 ? -36.391 -59.076 39.339 1.00 24.40 78 GLN B C 1
ATOM 3688 O O . GLN B 1 78 ? -35.960 -59.835 38.470 1.00 30.54 78 GLN B O 1
ATOM 3694 N N . ILE B 1 79 ? -35.999 -57.812 39.452 1.00 27.14 79 ILE B N 1
ATOM 3695 C CA . ILE B 1 79 ? -35.012 -57.232 38.548 1.00 24.30 79 ILE B CA 1
ATOM 3696 C C . ILE B 1 79 ? -34.439 -55.942 39.122 1.00 28.17 79 ILE B C 1
ATOM 3697 O O . ILE B 1 79 ? -35.157 -55.157 39.741 1.00 30.74 79 ILE B O 1
ATOM 3702 N N . VAL B 1 80 ? -33.140 -55.735 38.934 1.00 24.43 80 VAL B N 1
ATOM 3703 C CA . VAL B 1 80 ? -32.486 -54.532 39.426 1.00 23.77 80 VAL B CA 1
ATOM 3704 C C . VAL B 1 80 ? -32.034 -53.717 38.237 1.00 24.48 80 VAL B C 1
ATOM 3705 O O . VAL B 1 80 ? -31.319 -54.225 37.368 1.00 22.53 80 VAL B O 1
ATOM 3709 N N . LEU B 1 81 ? -32.462 -52.460 38.194 1.00 29.58 81 LEU B N 1
ATOM 3710 C CA . LEU B 1 81 ? -32.106 -51.563 37.103 1.00 26.40 81 LEU B CA 1
ATOM 3711 C C . LEU B 1 81 ? -30.996 -50.620 37.532 1.00 29.11 81 LEU B C 1
ATOM 3712 O O . LEU B 1 81 ? -31.175 -49.813 38.433 1.00 32.23 81 LEU B O 1
ATOM 3717 N N . ASN B 1 82 ? -29.844 -50.723 36.887 1.00 27.45 82 ASN B N 1
ATOM 3718 C CA . ASN B 1 82 ? -28.727 -49.854 37.214 1.00 22.44 82 ASN B CA 1
ATOM 3719 C C . ASN B 1 82 ? -28.710 -48.598 36.338 1.00 23.38 82 ASN B C 1
ATOM 3720 O O . ASN B 1 82 ? -28.071 -48.566 35.284 1.00 22.74 82 ASN B O 1
ATOM 3725 N N . ILE B 1 83 ? -29.423 -47.569 36.791 1.00 28.00 83 ILE B N 1
ATOM 3726 C CA . ILE B 1 83 ? -29.492 -46.281 36.104 1.00 32.11 83 ILE B CA 1
ATOM 3727 C C . ILE B 1 83 ? -28.568 -45.321 36.858 1.00 40.85 83 ILE B C 1
ATOM 3728 O O . ILE B 1 83 ? -28.767 -44.114 36.835 1.00 37.26 83 ILE B O 1
ATOM 3733 N N . ALA B 1 84 ? -27.564 -45.866 37.539 1.00 52.08 84 ALA B N 1
ATOM 3734 C CA . ALA B 1 84 ? -26.626 -45.055 38.315 1.00 53.80 84 ALA B CA 1
ATOM 3735 C C . ALA B 1 84 ? -25.340 -44.744 37.553 1.00 46.08 84 ALA B C 1
ATOM 3736 O O . ALA B 1 84 ? -25.298 -44.789 36.324 1.00 44.12 84 ALA B O 1
ATOM 3738 N N . LEU B 1 85 ? -24.290 -44.414 38.292 1.00 47.08 85 LEU B N 1
ATOM 3739 C CA . LEU B 1 85 ? -23.011 -44.104 37.670 1.00 47.49 85 LEU B CA 1
ATOM 3740 C C . LEU B 1 85 ? -22.410 -45.383 37.086 1.00 41.80 85 LEU B C 1
ATOM 3741 O O . LEU B 1 85 ? -22.668 -46.483 37.574 1.00 43.80 85 LEU B O 1
ATOM 3746 N N . PRO B 1 86 ? -21.622 -45.250 36.010 1.00 32.13 86 PRO B N 1
ATOM 3747 C CA . PRO B 1 86 ? -20.981 -46.389 35.346 1.00 36.63 86 PRO B CA 1
ATOM 3748 C C . PRO B 1 86 ? -19.910 -47.051 36.204 1.00 35.77 86 PRO B C 1
ATOM 3749 O O . PRO B 1 86 ? -19.603 -48.233 36.036 1.00 35.95 86 PRO B O 1
ATOM 3753 N N . TYR B 1 87 ? -19.344 -46.292 37.133 1.00 29.23 87 TYR B N 1
ATOM 3754 C CA . TYR B 1 87 ? -18.298 -46.842 37.976 1.00 33.86 87 TYR B CA 1
ATOM 3755 C C . TYR B 1 87 ? -18.870 -47.763 39.055 1.00 34.73 87 TYR B C 1
ATOM 3756 O O . TYR B 1 87 ? -18.135 -48.281 39.890 1.00 36.47 87 TYR B O 1
ATOM 3765 N N . GLN B 1 88 ? -20.182 -47.982 39.023 1.00 32.12 88 GLN B N 1
ATOM 3766 C CA . GLN B 1 88 ? -20.821 -48.862 39.999 1.00 31.02 88 GLN B CA 1
ATOM 3767 C C . GLN B 1 88 ? -21.404 -50.136 39.376 1.00 24.83 88 GLN B C 1
ATOM 3768 O O . GLN B 1 88 ? -21.963 -50.974 40.081 1.00 19.37 88 GLN B O 1
ATOM 3774 N N . ASP B 1 89 ? -21.262 -50.283 38.061 1.00 17.41 89 ASP B N 1
ATOM 3775 C CA . ASP B 1 89 ? -21.758 -51.453 37.346 1.00 17.26 89 ASP B CA 1
ATOM 3776 C C . ASP B 1 89 ? -21.282 -52.750 37.987 1.00 28.51 89 ASP B C 1
ATOM 3777 O O . ASP B 1 89 ? -22.080 -53.617 38.337 1.00 34.51 89 ASP B O 1
ATOM 3782 N N . LEU B 1 90 ? -19.968 -52.876 38.137 1.00 29.58 90 LEU B N 1
ATOM 3783 C CA . LEU B 1 90 ? -19.381 -54.080 38.699 1.00 34.63 90 LEU B CA 1
ATOM 3784 C C . LEU B 1 90 ? -19.864 -54.445 40.092 1.00 35.10 90 LEU B C 1
ATOM 3785 O O . LEU B 1 90 ? -20.062 -55.622 40.384 1.00 36.86 90 LEU B O 1
ATOM 3790 N N . THR B 1 91 ? -20.061 -53.458 40.957 1.00 29.51 91 THR B N 1
ATOM 3791 C CA . THR B 1 91 ? -20.530 -53.784 42.297 1.00 24.96 91 THR B CA 1
ATOM 3792 C C . THR B 1 91 ? -22.008 -54.134 42.270 1.00 22.89 91 THR B C 1
ATOM 3793 O O . THR B 1 91 ? -22.463 -54.980 43.043 1.00 25.49 91 THR B O 1
ATOM 3797 N N . ILE B 1 92 ? -22.771 -53.496 41.389 1.00 19.37 92 ILE B N 1
ATOM 3798 C CA . ILE B 1 92 ? -24.191 -53.810 41.344 1.00 28.51 92 ILE B CA 1
ATOM 3799 C C . ILE B 1 92 ? -24.376 -55.172 40.710 1.00 25.83 92 ILE B C 1
ATOM 3800 O O . ILE B 1 92 ? -25.290 -55.910 41.076 1.00 27.12 92 ILE B O 1
ATOM 3813 N N . GLU B 1 94 ? -22.286 -57.675 40.994 1.00 28.37 94 GLU B N 1
ATOM 3814 C CA . GLU B 1 94 ? -21.879 -58.685 41.957 1.00 28.78 94 GLU B CA 1
ATOM 3815 C C . GLU B 1 94 ? -23.032 -58.929 42.910 1.00 25.89 94 GLU B C 1
ATOM 3816 O O . GLU B 1 94 ? -23.338 -60.070 43.242 1.00 27.96 94 GLU B O 1
ATOM 3822 N N . ALA B 1 95 ? -23.681 -57.855 43.339 1.00 25.93 95 ALA B N 1
ATOM 3823 C CA . ALA B 1 95 ? -24.820 -57.967 44.241 1.00 25.92 95 ALA B CA 1
ATOM 3824 C C . ALA B 1 95 ? -25.888 -58.834 43.590 1.00 27.58 95 ALA B C 1
ATOM 3825 O O . ALA B 1 95 ? -26.404 -59.779 44.197 1.00 34.78 95 ALA B O 1
ATOM 3827 N N . CYS B 1 96 ? -26.210 -58.505 42.343 1.00 21.80 96 CYS B N 1
ATOM 3828 C CA . CYS B 1 96 ? -27.208 -59.243 41.588 1.00 25.74 96 CYS B CA 1
ATOM 3829 C C . CYS B 1 96 ? -26.840 -60.709 41.428 1.00 28.08 96 CYS B C 1
ATOM 3830 O O . CYS B 1 96 ? -27.704 -61.582 41.521 1.00 36.14 96 CYS B O 1
ATOM 3833 N N . LEU B 1 97 ? -25.559 -60.981 41.194 1.00 29.99 97 LEU B N 1
ATOM 3834 C CA . LEU B 1 97 ? -25.090 -62.355 41.041 1.00 33.04 97 LEU B CA 1
ATOM 3835 C C . LEU B 1 97 ? -25.284 -63.141 42.335 1.00 34.47 97 LEU B C 1
ATOM 3836 O O . LEU B 1 97 ? -25.729 -64.281 42.311 1.00 35.28 97 LEU B O 1
ATOM 3841 N N . ARG B 1 98 ? -24.952 -62.525 43.464 1.00 34.92 98 ARG B N 1
ATOM 3842 C CA . ARG B 1 98 ? -25.093 -63.179 44.762 1.00 32.26 98 ARG B CA 1
ATOM 3843 C C . ARG B 1 98 ? -26.544 -63.416 45.176 1.00 19.90 98 ARG B C 1
ATOM 3844 O O . ARG B 1 98 ? -26.848 -64.385 45.867 1.00 25.56 98 ARG B O 1
ATOM 3852 N N . THR B 1 99 ? -27.440 -62.528 44.766 1.00 25.25 99 THR B N 1
ATOM 3853 C CA . THR B 1 99 ? -28.835 -62.673 45.142 1.00 19.49 99 THR B CA 1
ATOM 3854 C C . THR B 1 99 ? -29.611 -63.453 44.094 1.00 25.72 99 THR B C 1
ATOM 3855 O O . THR B 1 99 ? -30.749 -63.865 44.328 1.00 27.04 99 THR B O 1
ATOM 3859 N N . GLY B 1 100 ? -28.984 -63.664 42.941 1.00 27.51 100 GLY B N 1
ATOM 3860 C CA . GLY B 1 100 ? -29.641 -64.385 41.863 1.00 26.45 100 GLY B CA 1
ATOM 3861 C C . GLY B 1 100 ? -30.759 -63.571 41.221 1.00 37.66 100 GLY B C 1
ATOM 3862 O O . GLY B 1 100 ? -31.761 -64.132 40.759 1.00 38.16 100 GLY B O 1
ATOM 3863 N N . VAL B 1 101 ? -30.595 -62.248 41.198 1.00 23.00 101 VAL B N 1
ATOM 3864 C CA . VAL B 1 101 ? -31.594 -61.354 40.617 1.00 22.90 101 VAL B CA 1
ATOM 3865 C C . VAL B 1 101 ? -31.105 -60.723 39.299 1.00 28.12 101 VAL B C 1
ATOM 3866 O O . VAL B 1 101 ? -29.972 -60.263 39.205 1.00 29.65 101 VAL B O 1
ATOM 3870 N N . PRO B 1 102 ? -31.956 -60.714 38.262 1.00 27.21 102 PRO B N 1
ATOM 3871 C CA . PRO B 1 102 ? -31.649 -60.150 36.942 1.00 26.31 102 PRO B CA 1
ATOM 3872 C C . PRO B 1 102 ? -31.077 -58.725 37.002 1.00 28.93 102 PRO B C 1
ATOM 3873 O O . PRO B 1 102 ? -31.430 -57.950 37.891 1.00 29.18 102 PRO B O 1
ATOM 3877 N N . TYR B 1 103 ? -30.214 -58.388 36.042 1.00 20.97 103 TYR B N 1
ATOM 3878 C CA . TYR B 1 103 ? -29.555 -57.077 35.983 1.00 21.11 103 TYR B CA 1
ATOM 3879 C C . TYR B 1 103 ? -29.739 -56.357 34.642 1.00 24.41 103 TYR B C 1
ATOM 3880 O O . TYR B 1 103 ? -29.865 -56.990 33.597 1.00 27.28 103 TYR B O 1
ATOM 3889 N N . LEU B 1 104 ? -29.745 -55.030 34.681 1.00 29.53 104 LEU B N 1
ATOM 3890 C CA . LEU B 1 104 ? -29.896 -54.228 33.469 1.00 27.78 104 LEU B CA 1
ATOM 3891 C C . LEU B 1 104 ? -29.297 -52.844 33.684 1.00 28.98 104 LEU B C 1
ATOM 3892 O O . LEU B 1 104 ? -29.581 -52.206 34.699 1.00 32.51 104 LEU B O 1
ATOM 3897 N N . ASP B 1 105 ? -28.464 -52.385 32.754 1.00 19.12 105 ASP B N 1
ATOM 3898 C CA . ASP B 1 105 ? -27.888 -51.045 32.875 1.00 26.37 105 ASP B CA 1
ATOM 3899 C C . ASP B 1 105 ? -27.928 -50.322 31.531 1.00 32.92 105 ASP B C 1
ATOM 3900 O O . ASP B 1 105 ? -28.291 -50.923 30.512 1.00 22.11 105 ASP B O 1
ATOM 3905 N N . THR B 1 106 ? -27.561 -49.042 31.526 1.00 36.77 106 THR B N 1
ATOM 3906 C CA . THR B 1 106 ? -27.569 -48.259 30.291 1.00 37.40 106 THR B CA 1
ATOM 3907 C C . THR B 1 106 ? -26.191 -47.746 29.852 1.00 44.72 106 THR B C 1
ATOM 3908 O O . THR B 1 106 ? -26.093 -47.011 28.872 1.00 47.25 106 THR B O 1
ATOM 3912 N N . ALA B 1 107 ? -25.135 -48.124 30.568 1.00 44.50 107 ALA B N 1
ATOM 3913 C CA . ALA B 1 107 ? -23.791 -47.672 30.221 1.00 44.44 107 ALA B CA 1
ATOM 3914 C C . ALA B 1 107 ? -22.761 -48.629 30.793 1.00 46.52 107 ALA B C 1
ATOM 3915 O O . ALA B 1 107 ? -22.893 -49.060 31.935 1.00 49.70 107 ALA B O 1
ATOM 3917 N N . ASN B 1 108 ? -21.735 -48.949 30.003 1.00 48.77 108 ASN B N 1
ATOM 3918 C CA . ASN B 1 108 ? -20.686 -49.874 30.433 1.00 53.07 108 ASN B CA 1
ATOM 3919 C C . ASN B 1 108 ? -19.794 -49.352 31.555 1.00 45.35 108 ASN B C 1
ATOM 3920 O O . ASN B 1 108 ? -19.871 -48.185 31.940 1.00 41.19 108 ASN B O 1
ATOM 3925 N N . TYR B 1 109 ? -18.943 -50.238 32.066 1.00 50.60 109 TYR B N 1
ATOM 3926 C CA . TYR B 1 109 ? -18.033 -49.922 33.165 1.00 57.56 109 TYR B CA 1
ATOM 3927 C C . TYR B 1 109 ? -16.960 -48.889 32.823 1.00 62.02 109 TYR B C 1
ATOM 3928 O O . TYR B 1 109 ? -16.478 -48.812 31.695 1.00 61.38 109 TYR B O 1
ATOM 3937 N N . GLU B 1 110 ? -16.583 -48.107 33.827 1.00 62.27 110 GLU B N 1
ATOM 3938 C CA . GLU B 1 110 ? -15.585 -47.061 33.673 1.00 63.38 110 GLU B CA 1
ATOM 3939 C C . GLU B 1 110 ? -15.008 -46.705 35.044 1.00 57.69 110 GLU B C 1
ATOM 3940 O O . GLU B 1 110 ? -15.755 -46.338 35.944 1.00 50.89 110 GLU B O 1
ATOM 3946 N N . HIS B 1 111 ? -13.691 -46.822 35.201 1.00 63.23 111 HIS B N 1
ATOM 3947 C CA . HIS B 1 111 ? -13.050 -46.474 36.463 1.00 66.33 111 HIS B CA 1
ATOM 3948 C C . HIS B 1 111 ? -12.214 -45.205 36.334 1.00 71.74 111 HIS B C 1
ATOM 3949 O O . HIS B 1 111 ? -12.354 -44.440 35.381 1.00 72.17 111 HIS B O 1
ATOM 3951 N N . PHE B 1 117 ? -13.751 -46.526 28.831 1.00 51.52 117 PHE B N 1
ATOM 3952 C CA . PHE B 1 117 ? -14.856 -47.415 29.178 1.00 57.15 117 PHE B CA 1
ATOM 3953 C C . PHE B 1 117 ? -14.994 -48.548 28.161 1.00 50.57 117 PHE B C 1
ATOM 3954 O O . PHE B 1 117 ? -14.983 -48.315 26.951 1.00 49.02 117 PHE B O 1
ATOM 3962 N N . GLU B 1 118 ? -15.124 -49.776 28.655 1.00 45.86 118 GLU B N 1
ATOM 3963 C CA . GLU B 1 118 ? -15.238 -50.938 27.778 1.00 47.02 118 GLU B CA 1
ATOM 3964 C C . GLU B 1 118 ? -16.138 -52.010 28.381 1.00 39.10 118 GLU B C 1
ATOM 3965 O O . GLU B 1 118 ? -16.580 -51.886 29.528 1.00 29.51 118 GLU B O 1
ATOM 3971 N N . TYR B 1 119 ? -16.391 -53.071 27.616 1.00 32.53 119 TYR B N 1
ATOM 3972 C CA . TYR B 1 119 ? -17.268 -54.149 28.076 1.00 31.25 119 TYR B CA 1
ATOM 3973 C C . TYR B 1 119 ? -16.574 -55.316 28.774 1.00 32.64 119 TYR B C 1
ATOM 3974 O O . TYR B 1 119 ? -17.231 -56.096 29.487 1.00 21.57 119 TYR B O 1
ATOM 3983 N N . LYS B 1 120 ? -15.259 -55.432 28.572 1.00 31.60 120 LYS B N 1
ATOM 3984 C CA . LYS B 1 120 ? -14.483 -56.518 29.166 1.00 28.26 120 LYS B CA 1
ATOM 3985 C C . LYS B 1 120 ? -14.918 -56.934 30.568 1.00 28.66 120 LYS B C 1
ATOM 3986 O O . LYS B 1 120 ? -15.265 -58.093 30.788 1.00 37.17 120 LYS B O 1
ATOM 3992 N N . GLU B 1 121 ? -14.906 -56.001 31.512 1.00 32.03 121 GLU B N 1
ATOM 3993 C CA . GLU B 1 121 ? -15.270 -56.326 32.889 1.00 40.29 121 GLU B CA 1
ATOM 3994 C C . GLU B 1 121 ? -16.656 -56.936 33.021 1.00 35.33 121 GLU B C 1
ATOM 3995 O O . GLU B 1 121 ? -16.851 -57.885 33.790 1.00 34.61 121 GLU B O 1
ATOM 4001 N N . GLN B 1 122 ? -17.610 -56.392 32.271 1.00 25.49 122 GLN B N 1
ATOM 4002 C CA . GLN B 1 122 ? -18.980 -56.879 32.319 1.00 26.88 122 GLN B CA 1
ATOM 4003 C C . GLN B 1 122 ? -19.144 -58.236 31.629 1.00 32.66 122 GLN B C 1
ATOM 4004 O O . GLN B 1 122 ? -19.834 -59.122 32.147 1.00 34.77 122 GLN B O 1
ATOM 4010 N N . TRP B 1 123 ? -18.525 -58.407 30.463 1.00 23.30 123 TRP B N 1
ATOM 4011 C CA . TRP B 1 123 ? -18.631 -59.683 29.765 1.00 31.61 123 TRP B CA 1
ATOM 4012 C C . TRP B 1 123 ? -17.999 -60.770 30.627 1.00 32.01 123 TRP B C 1
ATOM 4013 O O . TRP B 1 123 ? -18.258 -61.958 30.432 1.00 34.81 123 TRP B O 1
ATOM 4024 N N . ALA B 1 124 ? -17.170 -60.353 31.581 1.00 23.95 124 ALA B N 1
ATOM 4025 C CA . ALA B 1 124 ? -16.484 -61.283 32.468 1.00 32.05 124 ALA B CA 1
ATOM 4026 C C . ALA B 1 124 ? -17.419 -61.996 33.446 1.00 35.99 124 ALA B C 1
ATOM 4027 O O . ALA B 1 124 ? -17.078 -63.059 33.961 1.00 37.90 124 ALA B O 1
ATOM 4029 N N . PHE B 1 125 ? -18.587 -61.405 33.696 1.00 32.51 125 PHE B N 1
ATOM 4030 C CA . PHE B 1 125 ? -19.581 -61.968 34.612 1.00 34.48 125 PHE B CA 1
ATOM 4031 C C . PHE B 1 125 ? -20.480 -62.974 33.916 1.00 39.38 125 PHE B C 1
ATOM 4032 O O . PHE B 1 125 ? -21.395 -63.527 34.524 1.00 43.02 125 PHE B O 1
ATOM 4040 N N . HIS B 1 126 ? -20.210 -63.210 32.639 1.00 36.73 126 HIS B N 1
ATOM 4041 C CA . HIS B 1 126 ? -21.013 -64.117 31.837 1.00 32.91 126 HIS B CA 1
ATOM 4042 C C . HIS B 1 126 ? -21.169 -65.549 32.348 1.00 37.00 126 HIS B C 1
ATOM 4043 O O . HIS B 1 126 ? -22.274 -65.973 32.679 1.00 31.57 126 HIS B O 1
ATOM 4050 N N . ASP B 1 127 ? -20.080 -66.306 32.392 1.00 36.27 127 ASP B N 1
ATOM 4051 C CA . ASP B 1 127 ? -20.170 -67.685 32.843 1.00 33.98 127 ASP B CA 1
ATOM 4052 C C . ASP B 1 127 ? -20.742 -67.792 34.247 1.00 37.02 127 ASP B C 1
ATOM 4053 O O . ASP B 1 127 ? -21.493 -68.727 34.538 1.00 37.77 127 ASP B O 1
ATOM 4058 N N . ARG B 1 128 ? -20.402 -66.845 35.119 1.00 29.15 128 ARG B N 1
ATOM 4059 C CA . ARG B 1 128 ? -20.909 -66.893 36.484 1.00 28.73 128 ARG B CA 1
ATOM 4060 C C . ARG B 1 128 ? -22.413 -66.666 36.484 1.00 34.35 128 ARG B C 1
ATOM 4061 O O . ARG B 1 128 ? -23.146 -67.291 37.255 1.00 34.63 128 ARG B O 1
ATOM 4069 N N . TYR B 1 129 ? -22.870 -65.774 35.608 1.00 26.57 129 TYR B N 1
ATOM 4070 C CA . TYR B 1 129 ? -24.289 -65.483 35.493 1.00 22.79 129 TYR B CA 1
ATOM 4071 C C . TYR B 1 129 ? -25.029 -66.676 34.908 1.00 30.84 129 TYR B C 1
ATOM 4072 O O . TYR B 1 129 ? -26.070 -67.076 35.428 1.00 29.42 129 TYR B O 1
ATOM 4081 N N . LYS B 1 130 ? -24.482 -67.250 33.835 1.00 36.88 130 LYS B N 1
ATOM 4082 C CA . LYS B 1 130 ? -25.098 -68.403 33.181 1.00 32.66 130 LYS B CA 1
ATOM 4083 C C . LYS B 1 130 ? -25.179 -69.569 34.159 1.00 33.26 130 LYS B C 1
ATOM 4084 O O . LYS B 1 130 ? -26.178 -70.288 34.206 1.00 40.66 130 LYS B O 1
ATOM 4090 N N . GLU B 1 131 ? -24.121 -69.752 34.939 1.00 23.17 131 GLU B N 1
ATOM 4091 C CA . GLU B 1 131 ? -24.076 -70.834 35.918 1.00 26.14 131 GLU B CA 1
ATOM 4092 C C . GLU B 1 131 ? -25.080 -70.615 37.048 1.00 29.67 131 GLU B C 1
ATOM 4093 O O . GLU B 1 131 ? -25.678 -71.565 37.544 1.00 37.05 131 GLU B O 1
ATOM 4099 N N . LYS B 1 132 ? -25.268 -69.362 37.451 1.00 29.68 132 LYS B N 1
ATOM 4100 C CA . LYS B 1 132 ? -26.207 -69.043 38.520 1.00 29.66 132 LYS B CA 1
ATOM 4101 C C . LYS B 1 132 ? -27.610 -69.034 37.933 1.00 26.91 132 LYS B C 1
ATOM 4102 O O . LYS B 1 132 ? -28.603 -69.056 38.657 1.00 29.99 132 LYS B O 1
ATOM 4108 N N . GLY B 1 133 ? -27.6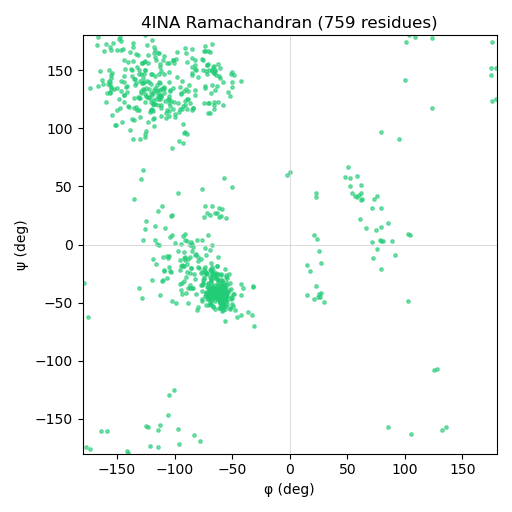89 -69.013 36.609 1.00 28.31 133 GLY B N 1
ATOM 4109 C CA . GLY B 1 133 ? -28.986 -68.992 35.959 1.00 23.21 133 GLY B CA 1
ATOM 4110 C C . GLY B 1 133 ? -29.617 -67.620 36.053 1.00 30.13 133 GLY B C 1
ATOM 4111 O O . GLY B 1 133 ? -30.814 -67.496 36.308 1.00 32.98 133 GLY B O 1
ATOM 4112 N N . VAL B 1 134 ? -28.802 -66.588 35.844 1.00 27.95 134 VAL B N 1
ATOM 4113 C CA . VAL B 1 134 ? -29.263 -65.205 35.907 1.00 24.68 134 VAL B CA 1
ATOM 4114 C C . VAL B 1 134 ? -28.947 -64.433 34.616 1.00 26.11 134 VAL B C 1
ATOM 4115 O O . VAL B 1 134 ? -27.926 -64.667 33.959 1.00 26.89 134 VAL B O 1
ATOM 4127 N N . ALA B 1 136 ? -28.247 -60.798 32.495 1.00 24.58 136 ALA B N 1
ATOM 4128 C CA . ALA B 1 136 ? -27.710 -59.444 32.616 1.00 25.96 136 ALA B CA 1
ATOM 4129 C C . ALA B 1 136 ? -27.789 -58.823 31.233 1.00 25.88 136 ALA B C 1
ATOM 4130 O O . ALA B 1 136 ? -27.253 -59.373 30.274 1.00 28.37 136 ALA B O 1
ATOM 4132 N N . LEU B 1 137 ? -28.459 -57.684 31.131 1.00 20.86 137 LEU B N 1
ATOM 4133 C CA . LEU B 1 137 ? -28.625 -56.990 29.858 1.00 26.52 137 LEU B CA 1
ATOM 4134 C C . LEU B 1 137 ? -27.778 -55.731 29.907 1.00 23.03 137 LEU B C 1
ATOM 4135 O O . LEU B 1 137 ? -27.796 -55.021 30.914 1.00 34.78 137 LEU B O 1
ATOM 4140 N N . LEU B 1 138 ? -27.040 -55.441 28.837 1.00 22.90 138 LEU B N 1
ATOM 4141 C CA . LEU B 1 138 ? -26.180 -54.250 28.835 1.00 17.64 138 LEU B CA 1
ATOM 4142 C C . LEU B 1 138 ? -26.557 -53.144 27.854 1.00 24.93 138 LEU B C 1
ATOM 4143 O O . LEU B 1 138 ? -27.059 -53.396 26.757 1.00 33.04 138 LEU B O 1
ATOM 4148 N N . GLY B 1 139 ? -26.303 -51.909 28.271 1.00 28.59 139 GLY B N 1
ATOM 4149 C CA . GLY B 1 139 ? -26.574 -50.756 27.435 1.00 28.50 139 GLY B CA 1
ATOM 4150 C C . GLY B 1 139 ? -27.994 -50.591 26.937 1.00 35.01 139 GLY B C 1
ATOM 4151 O O . GLY B 1 139 ? -28.192 -50.216 25.783 1.00 34.56 139 GLY B O 1
ATOM 4152 N N . SER B 1 140 ? -28.978 -50.841 27.798 1.00 37.17 140 SER B N 1
ATOM 4153 C CA . SER B 1 140 ? -30.375 -50.709 27.406 1.00 30.61 140 SER B CA 1
ATOM 4154 C C . SER B 1 140 ? -30.891 -49.269 27.315 1.00 35.39 140 SER B C 1
ATOM 4155 O O . SER B 1 140 ? -31.958 -48.955 27.848 1.00 37.15 140 SER B O 1
ATOM 4158 N N . GLY B 1 141 ? -30.137 -48.400 26.640 1.00 39.31 141 GLY B N 1
ATOM 4159 C CA . GLY B 1 141 ? -30.553 -47.012 26.461 1.00 33.26 141 GLY B CA 1
ATOM 4160 C C . GLY B 1 141 ? -30.852 -46.765 24.989 1.00 26.79 141 GLY B C 1
ATOM 4161 O O . GLY B 1 141 ? -31.168 -47.704 24.270 1.00 29.91 141 GLY B O 1
ATOM 4162 N N . PHE B 1 142 ? -30.769 -45.526 24.515 1.00 23.19 142 PHE B N 1
ATOM 4163 C CA . PHE B 1 142 ? -31.020 -45.308 23.092 1.00 26.53 142 PHE B CA 1
ATOM 4164 C C . PHE B 1 142 ? -29.763 -45.626 22.286 1.00 31.49 142 PHE B C 1
ATOM 4165 O O . PHE B 1 142 ? -29.833 -46.251 21.229 1.00 32.80 142 PHE B O 1
ATOM 4173 N N . ASP B 1 143 ? -28.617 -45.184 22.793 1.00 36.30 143 ASP B N 1
ATOM 4174 C CA . ASP B 1 143 ? -27.331 -45.444 22.161 1.00 35.32 143 ASP B CA 1
ATOM 4175 C C . ASP B 1 143 ? -26.289 -45.479 23.279 1.00 27.51 143 ASP B C 1
ATOM 4176 O O . ASP B 1 143 ? -25.897 -44.439 23.808 1.00 30.96 143 ASP B O 1
ATOM 4181 N N . PRO B 1 144 ? -25.845 -46.688 23.672 1.00 26.27 144 PRO B N 1
ATOM 4182 C CA . PRO B 1 144 ? -26.265 -47.980 23.125 1.00 19.60 144 PRO B CA 1
ATOM 4183 C C . PRO B 1 144 ? -27.702 -48.304 23.499 1.00 16.92 144 PRO B C 1
ATOM 4184 O O . PRO B 1 144 ? -28.274 -47.671 24.387 1.00 15.45 144 PRO B O 1
ATOM 4188 N N . GLY B 1 145 ? -28.282 -49.292 22.829 1.00 18.43 145 GLY B N 1
ATOM 4189 C CA . GLY B 1 145 ? -29.651 -49.658 23.122 1.00 30.44 145 GLY B CA 1
ATOM 4190 C C . GLY B 1 145 ? -30.505 -49.696 21.873 1.00 27.19 145 GLY B C 1
ATOM 4191 O O . GLY B 1 145 ? -30.374 -50.599 21.055 1.00 28.30 145 GLY B O 1
ATOM 4192 N N . VAL B 1 146 ? -31.381 -48.716 21.708 1.00 22.01 146 VAL B N 1
ATOM 4193 C CA . VAL B 1 146 ? -32.244 -48.688 20.538 1.00 24.63 146 VAL B CA 1
ATOM 4194 C C . VAL B 1 146 ? -31.450 -48.709 19.231 1.00 29.84 146 VAL B C 1
ATOM 4195 O O . VAL B 1 146 ? -31.889 -49.305 18.249 1.00 37.24 146 VAL B O 1
ATOM 4199 N N . THR B 1 147 ? -30.283 -48.071 19.211 1.00 23.34 147 THR B N 1
ATOM 4200 C CA . THR B 1 147 ? -29.458 -48.086 18.007 1.00 25.55 147 THR B CA 1
ATOM 4201 C C . THR B 1 147 ? -29.056 -49.537 17.733 1.00 38.42 147 THR B C 1
ATOM 4202 O O . THR B 1 147 ? -29.016 -49.977 16.582 1.00 44.45 147 THR B O 1
ATOM 4206 N N . ASN B 1 148 ? -28.765 -50.283 18.794 1.00 29.51 148 ASN B N 1
ATOM 4207 C CA . ASN B 1 148 ? -28.386 -51.683 18.644 1.00 30.29 148 ASN B CA 1
ATOM 4208 C C . ASN B 1 148 ? -29.559 -52.491 18.090 1.00 28.68 148 ASN B C 1
ATOM 4209 O O . ASN B 1 148 ? -29.377 -53.384 17.267 1.00 30.16 148 ASN B O 1
ATOM 4214 N N . VAL B 1 149 ? -30.764 -52.167 18.546 1.00 23.54 149 VAL B N 1
ATOM 4215 C CA . VAL B 1 149 ? -31.962 -52.869 18.118 1.00 19.58 149 VAL B CA 1
ATOM 4216 C C . VAL B 1 149 ? -32.286 -52.517 16.666 1.00 24.94 149 VAL B C 1
ATOM 4217 O O . VAL B 1 149 ? -32.617 -53.392 15.865 1.00 20.57 149 VAL B O 1
ATOM 4221 N N . PHE B 1 150 ? -32.190 -51.242 16.314 1.00 17.83 150 PHE B N 1
ATOM 4222 C CA . PHE B 1 150 ? -32.430 -50.859 14.930 1.00 16.39 150 PHE B CA 1
ATOM 4223 C C . PHE B 1 150 ? -31.574 -51.753 14.037 1.00 29.23 150 PHE B C 1
ATOM 4224 O O . PHE B 1 150 ? -32.056 -52.309 13.059 1.00 27.79 150 PHE B O 1
ATOM 4232 N N . CYS B 1 151 ? -30.302 -51.897 14.393 1.00 25.62 151 CYS B N 1
ATOM 4233 C CA . CYS B 1 151 ? -29.373 -52.720 13.626 1.00 24.90 151 CYS B CA 1
ATOM 4234 C C . CYS B 1 151 ? -29.781 -54.183 13.520 1.00 25.43 151 CYS B C 1
ATOM 4235 O O . CYS B 1 151 ? -29.873 -54.726 12.423 1.00 24.76 151 CYS B O 1
ATOM 4238 N N . ALA B 1 152 ? -30.023 -54.819 14.656 1.00 21.90 152 ALA B N 1
ATOM 4239 C CA . ALA B 1 152 ? -30.443 -56.218 14.661 1.00 21.84 152 ALA B CA 1
ATOM 4240 C C . ALA B 1 152 ? -31.761 -56.386 13.905 1.00 26.92 152 ALA B C 1
ATOM 4241 O O . ALA B 1 152 ? -31.964 -57.382 13.208 1.00 30.66 152 ALA B O 1
ATOM 4243 N N . TYR B 1 153 ? -32.655 -55.410 14.044 1.00 28.07 153 TYR B N 1
ATOM 4244 C CA . TYR B 1 153 ? -33.950 -55.456 13.368 1.00 21.99 153 TYR B CA 1
ATOM 4245 C C . TYR B 1 153 ? -33.773 -55.354 11.858 1.00 32.52 153 TYR B C 1
ATOM 4246 O O . TYR B 1 153 ? -34.464 -56.023 11.090 1.00 39.54 153 TYR B O 1
ATOM 4255 N N . ALA B 1 154 ? -32.837 -54.513 11.439 1.00 28.70 154 ALA B N 1
ATOM 4256 C CA . ALA B 1 154 ? -32.550 -54.339 10.031 1.00 31.08 154 ALA B CA 1
ATOM 4257 C C . ALA B 1 154 ? -31.914 -55.623 9.515 1.00 34.67 154 ALA B C 1
ATOM 4258 O O . ALA B 1 154 ? -32.166 -56.046 8.388 1.00 37.05 154 ALA B O 1
ATOM 4260 N N . GLN B 1 155 ? -31.085 -56.247 10.340 1.00 38.26 155 GLN B N 1
ATOM 4261 C CA . GLN B 1 155 ? -30.427 -57.471 9.918 1.00 36.65 155 GLN B CA 1
ATOM 4262 C C . GLN B 1 155 ? -31.403 -58.622 9.776 1.00 31.87 155 GLN B C 1
ATOM 4263 O O . GLN B 1 155 ? -31.132 -59.584 9.066 1.00 39.86 155 GLN B O 1
ATOM 4269 N N . LYS B 1 156 ? -32.546 -58.511 10.436 1.00 34.25 156 LYS B N 1
ATOM 4270 C CA . LYS B 1 156 ? -33.549 -59.565 10.402 1.00 38.89 156 LYS B CA 1
ATOM 4271 C C . LYS B 1 156 ? -34.625 -59.404 9.332 1.00 37.58 156 LYS B C 1
ATOM 4272 O O . LYS B 1 156 ? -35.096 -60.396 8.786 1.00 40.48 156 LYS B O 1
ATOM 4278 N N . HIS B 1 157 ? -35.002 -58.168 9.020 1.00 36.74 157 HIS B N 1
ATOM 4279 C CA . HIS B 1 157 ? -36.060 -57.928 8.039 1.00 35.36 157 HIS B CA 1
ATOM 4280 C C . HIS B 1 157 ? -35.700 -57.202 6.744 1.00 37.72 157 HIS B C 1
ATOM 4281 O O . HIS B 1 157 ? -36.470 -57.253 5.792 1.00 45.95 157 HIS B O 1
ATOM 4288 N N . TYR B 1 158 ? -34.561 -56.520 6.687 1.00 27.81 158 TYR B N 1
ATOM 4289 C CA . TYR B 1 158 ? -34.235 -55.774 5.479 1.00 22.01 158 TYR B CA 1
ATOM 4290 C C . TYR B 1 158 ? -32.983 -56.175 4.731 1.00 20.55 158 TYR B C 1
ATOM 4291 O O . TYR B 1 158 ? -32.796 -55.733 3.601 1.00 24.78 158 TYR B O 1
ATOM 4300 N N . PHE B 1 159 ? -32.123 -56.989 5.333 1.00 21.64 159 PHE B N 1
ATOM 4301 C CA . PHE B 1 159 ? -30.899 -57.412 4.652 1.00 26.22 159 PHE B CA 1
ATOM 4302 C C . PHE B 1 159 ? -30.550 -58.888 4.846 1.00 34.69 159 PHE B C 1
ATOM 4303 O O . PHE B 1 159 ? -31.086 -59.573 5.722 1.00 34.36 159 PHE B O 1
ATOM 4311 N N . ASP B 1 160 ? -29.627 -59.353 4.008 1.00 35.61 160 ASP B N 1
ATOM 4312 C CA . ASP B 1 160 ? -29.102 -60.707 4.068 1.00 35.35 160 ASP B CA 1
ATOM 4313 C C . ASP B 1 160 ? -27.676 -60.503 4.563 1.00 35.87 160 ASP B C 1
ATOM 4314 O O . ASP B 1 160 ? -27.055 -61.402 5.117 1.00 47.96 160 ASP B O 1
ATOM 4319 N N . GLU B 1 161 ? -27.174 -59.290 4.366 1.00 30.72 161 GLU B N 1
ATOM 4320 C CA . GLU B 1 161 ? -25.831 -58.929 4.786 1.00 39.74 161 GLU B CA 1
ATOM 4321 C C . GLU B 1 161 ? -25.746 -57.420 4.982 1.00 37.69 161 GLU B C 1
ATOM 4322 O O . GLU B 1 161 ? -26.170 -56.649 4.122 1.00 30.70 161 GLU B O 1
ATOM 4328 N N . ILE B 1 162 ? -25.213 -57.006 6.127 1.00 36.34 162 ILE B N 1
ATOM 4329 C CA . ILE B 1 162 ? -25.037 -55.593 6.430 1.00 18.94 162 ILE B CA 1
ATOM 4330 C C . ILE B 1 162 ? -23.554 -55.307 6.267 1.00 20.38 162 ILE B C 1
ATOM 4331 O O . ILE B 1 162 ? -22.724 -55.986 6.878 1.00 21.76 162 ILE B O 1
ATOM 4336 N N . HIS B 1 163 ? -23.219 -54.315 5.444 1.00 20.08 163 HIS B N 1
ATOM 4337 C CA . HIS B 1 163 ? -21.820 -53.975 5.197 1.00 24.66 163 HIS B CA 1
ATOM 4338 C C . HIS B 1 163 ? -21.354 -52.744 5.947 1.00 25.85 163 HIS B C 1
ATOM 4339 O O . HIS B 1 163 ? -20.302 -52.750 6.590 1.00 21.24 163 HIS B O 1
ATOM 4346 N N . GLU B 1 164 ? -22.135 -51.680 5.860 1.00 28.45 164 GLU B N 1
ATOM 4347 C CA . GLU B 1 164 ? -21.771 -50.452 6.533 1.00 23.72 164 GLU B CA 1
ATOM 4348 C C . GLU B 1 164 ? -22.885 -49.935 7.416 1.00 18.52 164 GLU B C 1
ATOM 4349 O O . GLU B 1 164 ? -24.067 -49.999 7.058 1.00 22.38 164 GLU B O 1
ATOM 4355 N N . ILE B 1 165 ? -22.487 -49.441 8.585 1.00 18.28 165 ILE B N 1
ATOM 4356 C CA . ILE B 1 165 ? -23.413 -48.878 9.560 1.00 17.89 165 ILE B CA 1
ATOM 4357 C C . ILE B 1 165 ? -22.924 -47.523 10.064 1.00 19.18 165 ILE B C 1
ATOM 4358 O O . ILE B 1 165 ? -21.783 -47.383 10.501 1.00 27.20 165 ILE B O 1
ATOM 4363 N N . ASP B 1 166 ? -23.786 -46.522 9.983 1.00 21.93 166 ASP B N 1
ATOM 4364 C CA . ASP B 1 166 ? -23.458 -45.200 10.490 1.00 20.77 166 ASP B CA 1
ATOM 4365 C C . ASP B 1 166 ? -24.547 -44.846 11.489 1.00 18.10 166 ASP B C 1
ATOM 4366 O O . ASP B 1 166 ? -25.743 -44.936 11.181 1.00 28.59 166 ASP B O 1
ATOM 4371 N N . ILE B 1 167 ? -24.130 -44.471 12.691 1.00 17.19 167 ILE B N 1
ATOM 4372 C CA . ILE B 1 167 ? -25.054 -44.072 13.737 1.00 24.09 167 ILE B CA 1
ATOM 4373 C C . ILE B 1 167 ? -24.971 -42.546 13.773 1.00 30.98 167 ILE B C 1
ATOM 4374 O O . ILE B 1 167 ? -23.887 -41.986 13.937 1.00 25.79 167 ILE B O 1
ATOM 4379 N N . LEU B 1 168 ? -26.114 -41.882 13.610 1.00 38.07 168 LEU B N 1
ATOM 4380 C CA . LEU B 1 168 ? -26.178 -40.419 13.591 1.00 24.88 168 LEU B CA 1
ATOM 4381 C C . LEU B 1 168 ? -27.032 -39.866 14.733 1.00 29.21 168 LEU B C 1
ATOM 4382 O O . LEU B 1 168 ? -28.256 -39.993 14.725 1.00 36.19 168 LEU B O 1
ATOM 4387 N N . ASP B 1 169 ? -26.376 -39.246 15.710 1.00 28.71 169 ASP B N 1
ATOM 4388 C CA . ASP B 1 169 ? -27.054 -38.689 16.885 1.00 32.12 169 ASP B CA 1
ATOM 4389 C C . ASP B 1 169 ? -27.104 -37.150 16.879 1.00 25.19 169 ASP B C 1
ATOM 4390 O O . ASP B 1 169 ? -26.066 -36.473 17.021 1.00 18.28 169 ASP B O 1
ATOM 4395 N N . CYS B 1 170 ? -28.311 -36.605 16.741 1.00 19.55 170 CYS B N 1
ATOM 4396 C CA . CYS B 1 170 ? -28.487 -35.160 16.721 1.00 27.14 170 CYS B CA 1
ATOM 4397 C C . CYS B 1 170 ? -29.471 -34.587 17.732 1.00 26.98 170 CYS B C 1
ATOM 4398 O O . CYS B 1 170 ? -30.623 -35.012 17.806 1.00 32.69 170 CYS B O 1
ATOM 4401 N N . ASN B 1 171 ? -29.009 -33.600 18.493 1.00 29.93 171 ASN B N 1
ATOM 4402 C CA . ASN B 1 171 ? -29.843 -32.916 19.470 1.00 27.61 171 ASN B CA 1
ATOM 4403 C C . ASN B 1 171 ? -29.910 -31.446 19.048 1.00 31.15 171 ASN B C 1
ATOM 4404 O O . ASN B 1 171 ? -28.927 -30.712 19.149 1.00 27.09 171 ASN B O 1
ATOM 4409 N N . ALA B 1 172 ? -31.070 -31.034 18.546 1.00 39.31 172 ALA B N 1
ATOM 4410 C CA . ALA B 1 172 ? -31.275 -29.661 18.093 1.00 44.69 172 ALA B CA 1
ATOM 4411 C C . ALA B 1 172 ? -31.832 -28.793 19.229 1.00 45.45 172 ALA B C 1
ATOM 4412 O O . ALA B 1 172 ? -31.964 -27.572 19.093 1.00 35.98 172 ALA B O 1
ATOM 4414 N N . GLY B 1 173 ? -32.144 -29.443 20.349 1.00 41.86 173 GLY B N 1
ATOM 4415 C CA . GLY B 1 173 ? -32.687 -28.748 21.505 1.00 36.93 173 GLY B CA 1
ATOM 4416 C C . GLY B 1 173 ? -32.000 -27.437 21.809 1.00 40.23 173 GLY B C 1
ATOM 4417 O O . GLY B 1 173 ? -30.779 -27.327 21.702 1.00 46.67 173 GLY B O 1
ATOM 4418 N N . ASP B 1 174 ? -32.788 -26.443 22.199 1.00 32.15 174 ASP B N 1
ATOM 4419 C CA . ASP B 1 174 ? -32.263 -25.123 22.513 1.00 30.83 174 ASP B CA 1
ATOM 4420 C C . ASP B 1 174 ? -32.798 -24.646 23.855 1.00 34.02 174 ASP B C 1
ATOM 4421 O O . ASP B 1 174 ? -34.004 -24.445 24.016 1.00 38.41 174 ASP B O 1
ATOM 4426 N N . HIS B 1 175 ? -31.895 -24.465 24.817 1.00 36.81 175 HIS B N 1
ATOM 4427 C CA . HIS B 1 175 ? -32.275 -24.036 26.166 1.00 36.70 175 HIS B CA 1
ATOM 4428 C C . HIS B 1 175 ? -32.380 -22.528 26.390 1.00 37.26 175 HIS B C 1
ATOM 4429 O O . HIS B 1 175 ? -32.696 -22.094 27.499 1.00 43.60 175 HIS B O 1
ATOM 4436 N N . GLY B 1 176 ? -32.112 -21.731 25.361 1.00 35.03 176 GLY B N 1
ATOM 4437 C CA . GLY B 1 176 ? -32.220 -20.286 25.515 1.00 37.51 176 GLY B CA 1
ATOM 4438 C C . GLY B 1 176 ? -31.085 -19.564 26.230 1.00 41.35 176 GLY B C 1
ATOM 4439 O O . GLY B 1 176 ? -31.157 -18.357 26.449 1.00 47.48 176 GLY B O 1
ATOM 4440 N N . TYR B 1 177 ? -30.038 -20.290 26.598 1.00 41.83 177 TYR B N 1
ATOM 4441 C CA . TYR B 1 177 ? -28.900 -19.683 27.274 1.00 37.60 177 TYR B CA 1
ATOM 4442 C C . TYR B 1 177 ? -27.730 -19.551 26.309 1.00 41.62 177 TYR B C 1
ATOM 4443 O O . TYR B 1 177 ? -27.647 -20.278 25.321 1.00 42.24 177 TYR B O 1
ATOM 4452 N N . PRO B 1 178 ? -26.815 -18.606 26.576 1.00 48.83 178 PRO B N 1
ATOM 4453 C CA . PRO B 1 178 ? -25.656 -18.423 25.701 1.00 45.87 178 PRO B CA 1
ATOM 4454 C C . PRO B 1 178 ? -24.871 -19.724 25.692 1.00 40.47 178 PRO B C 1
ATOM 4455 O O . PRO B 1 178 ? -24.437 -20.211 24.643 1.00 44.45 178 PRO B O 1
ATOM 4459 N N . PHE B 1 179 ? -24.702 -20.279 26.887 1.00 41.02 179 PHE B N 1
ATOM 4460 C CA . PHE B 1 179 ? -23.992 -21.532 27.065 1.00 44.56 179 PHE B CA 1
ATOM 4461 C C . PHE B 1 179 ? -24.485 -22.190 28.346 1.00 48.62 179 PHE B C 1
ATOM 4462 O O . PHE B 1 179 ? -24.642 -21.530 29.374 1.00 47.40 179 PHE B O 1
ATOM 4470 N N . ALA B 1 180 ? -24.740 -23.491 28.267 1.00 44.97 180 ALA B N 1
ATOM 4471 C CA . ALA B 1 180 ? -25.205 -24.261 29.408 1.00 46.59 180 ALA B CA 1
ATOM 4472 C C . ALA B 1 180 ? -25.073 -25.745 29.095 1.00 49.00 180 ALA B C 1
ATOM 4473 O O . ALA B 1 180 ? -25.409 -26.191 28.000 1.00 49.90 180 ALA B O 1
ATOM 4475 N N . THR B 1 181 ? -24.576 -26.503 30.064 1.00 58.15 181 THR B N 1
ATOM 4476 C CA . THR B 1 181 ? -24.393 -27.936 29.892 1.00 67.19 181 THR B CA 1
ATOM 4477 C C . THR B 1 181 ? -25.464 -28.726 30.650 1.00 64.52 181 THR B C 1
ATOM 4478 O O . THR B 1 181 ? -25.958 -28.285 31.693 1.00 62.49 181 THR B O 1
ATOM 4482 N N . ASN B 1 182 ? -25.826 -29.888 30.110 1.00 65.20 182 ASN B N 1
ATOM 4483 C CA . ASN B 1 182 ? -26.842 -30.742 30.720 1.00 73.97 182 ASN B CA 1
ATOM 4484 C C . ASN B 1 182 ? -26.256 -31.689 31.769 1.00 80.36 182 ASN B C 1
ATOM 4485 O O . ASN B 1 182 ? -26.961 -32.130 32.678 1.00 84.13 182 ASN B O 1
ATOM 4490 N N . PHE B 1 183 ? -24.966 -31.996 31.642 1.00 73.62 183 PHE B N 1
ATOM 4491 C CA . PHE B 1 183 ? -24.287 -32.899 32.570 1.00 63.27 183 PHE B CA 1
ATOM 4492 C C . PHE B 1 183 ? -23.210 -32.179 33.370 1.00 61.17 183 PHE B C 1
ATOM 4493 O O . PHE B 1 183 ? -23.216 -30.957 33.494 1.00 68.06 183 PHE B O 1
ATOM 4501 N N . ASN B 1 184 ? -22.285 -32.962 33.911 1.00 61.81 184 ASN B N 1
ATOM 4502 C CA . ASN B 1 184 ? -21.162 -32.437 34.678 1.00 60.75 184 ASN B CA 1
ATOM 4503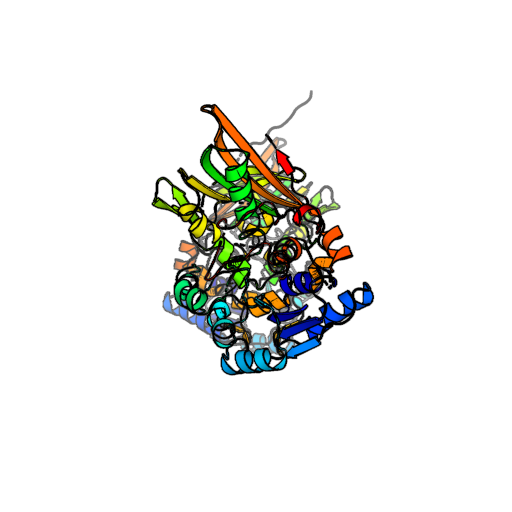 C C . ASN B 1 184 ? -20.122 -32.060 33.622 1.00 57.62 184 ASN B C 1
ATOM 4504 O O . ASN B 1 184 ? -19.644 -32.918 32.882 1.00 56.61 184 ASN B O 1
ATOM 4509 N N . PRO B 1 185 ? -19.768 -30.768 33.534 1.00 56.80 185 PRO B N 1
ATOM 4510 C CA . PRO B 1 185 ? -18.791 -30.261 32.566 1.00 52.28 185 PRO B CA 1
ATOM 4511 C C . PRO B 1 185 ? -17.656 -31.210 32.185 1.00 55.20 185 PRO B C 1
ATOM 4512 O O . PRO B 1 185 ? -17.218 -31.216 31.034 1.00 50.22 185 PRO B O 1
ATOM 4516 N N . GLU B 1 186 ? -17.184 -32.010 33.140 1.00 55.22 186 GLU B N 1
ATOM 4517 C CA . GLU B 1 186 ? -16.104 -32.963 32.877 1.00 52.46 186 GLU B CA 1
ATOM 4518 C C . GLU B 1 186 ? -16.484 -33.960 31.780 1.00 49.68 186 GLU B C 1
ATOM 4519 O O . GLU B 1 186 ? -15.615 -34.489 31.085 1.00 40.93 186 GLU B O 1
ATOM 4525 N N . ILE B 1 187 ? -17.785 -34.204 31.628 1.00 49.45 187 ILE B N 1
ATOM 4526 C CA . ILE B 1 187 ? -18.290 -35.119 30.608 1.00 44.27 187 ILE B CA 1
ATOM 4527 C C . ILE B 1 187 ? -18.244 -34.447 29.238 1.00 41.82 187 ILE B C 1
ATOM 4528 O O . ILE B 1 187 ? -17.788 -35.046 28.260 1.00 42.99 187 ILE B O 1
ATOM 4533 N N . ASN B 1 188 ? -18.720 -33.205 29.177 1.00 32.97 188 ASN B N 1
ATOM 4534 C CA . ASN B 1 188 ? -18.740 -32.452 27.927 1.00 42.09 188 ASN B CA 1
ATOM 4535 C C . ASN B 1 188 ? -17.330 -32.290 27.374 1.00 41.24 188 ASN B C 1
ATOM 4536 O O . ASN B 1 188 ? -17.106 -32.370 26.158 1.00 39.41 188 ASN B O 1
ATOM 4541 N N . LEU B 1 189 ? -16.382 -32.069 28.280 1.00 36.29 189 LEU B N 1
ATOM 4542 C CA . LEU B 1 189 ? -14.987 -31.907 27.903 1.00 37.00 189 LEU B CA 1
ATOM 4543 C C . LEU B 1 189 ? -14.475 -33.202 27.303 1.00 43.86 189 LEU B C 1
ATOM 4544 O O . LEU B 1 189 ? -13.797 -33.197 26.280 1.00 55.40 189 LEU B O 1
ATOM 4549 N N . ARG B 1 190 ? -14.813 -34.312 27.951 1.00 40.54 190 ARG B N 1
ATOM 4550 C CA . ARG B 1 190 ? -14.383 -35.629 27.506 1.00 45.03 190 ARG B CA 1
ATOM 4551 C C . ARG B 1 190 ? -14.844 -35.974 26.086 1.00 44.05 190 ARG B C 1
ATOM 4552 O O . ARG B 1 190 ? -14.066 -36.510 25.293 1.00 47.26 190 ARG B O 1
ATOM 4560 N N . GLU B 1 191 ? -16.099 -35.664 25.761 1.00 35.80 191 GLU B N 1
ATOM 4561 C CA . GLU B 1 191 ? -16.630 -35.959 24.431 1.00 31.41 191 GLU B CA 1
ATOM 4562 C C . GLU B 1 191 ? -15.774 -35.334 23.332 1.00 42.46 191 GLU B C 1
ATOM 4563 O O . GLU B 1 191 ? -15.341 -36.018 22.399 1.00 47.31 191 GLU B O 1
ATOM 4569 N N . VAL B 1 192 ? -15.537 -34.029 23.450 1.00 39.57 192 VAL B N 1
ATOM 4570 C CA . VAL B 1 192 ? -14.761 -33.293 22.460 1.00 42.14 192 VAL B CA 1
ATOM 4571 C C . VAL B 1 192 ? -13.235 -33.385 22.611 1.00 52.34 192 VAL B C 1
ATOM 4572 O O . VAL B 1 192 ? -12.494 -32.950 21.727 1.00 57.86 192 VAL B O 1
ATOM 4576 N N . SER B 1 193 ? -12.764 -33.955 23.716 1.00 48.59 193 SER B N 1
ATOM 4577 C CA . SER B 1 193 ? -11.324 -34.088 23.936 1.00 46.39 193 SER B CA 1
ATOM 4578 C C . SER B 1 193 ? -10.785 -35.438 23.477 1.00 50.99 193 SER B C 1
ATOM 4579 O O . SER B 1 193 ? -9.693 -35.508 22.919 1.00 53.50 193 SER B O 1
ATOM 4582 N N . SER B 1 194 ? -11.545 -36.505 23.717 1.00 47.86 194 SER B N 1
ATOM 4583 C CA . SER B 1 194 ? -11.119 -37.855 23.339 1.00 45.24 194 SER B CA 1
ATOM 4584 C C . SER B 1 194 ? -10.967 -38.047 21.839 1.00 43.42 194 SER B C 1
ATOM 4585 O O . SER B 1 194 ? -11.711 -37.467 21.051 1.00 45.08 194 SER B O 1
ATOM 4588 N N . LYS B 1 195 ? -9.998 -38.867 21.451 1.00 42.46 195 LYS B N 1
ATOM 4589 C CA . LYS B 1 195 ? -9.767 -39.152 20.043 1.00 44.97 195 LYS B CA 1
ATOM 4590 C C . LYS B 1 195 ? -10.953 -39.950 19.527 1.00 44.91 195 LYS B C 1
ATOM 4591 O O . LYS B 1 195 ? -11.582 -40.697 20.275 1.00 40.39 195 LYS B O 1
ATOM 4597 N N . GLY B 1 196 ? -11.264 -39.786 18.249 1.00 41.89 196 GLY B N 1
ATOM 4598 C CA . GLY B 1 196 ? -12.366 -40.531 17.675 1.00 37.79 196 GLY B CA 1
ATOM 4599 C C . GLY B 1 196 ? -11.876 -41.916 17.293 1.00 40.45 196 GLY B C 1
ATOM 4600 O O . GLY B 1 196 ? -10.692 -42.100 16.990 1.00 42.05 196 GLY B O 1
ATOM 4601 N N . ARG B 1 197 ? -12.775 -42.895 17.316 1.00 43.07 197 ARG B N 1
ATOM 4602 C CA . ARG B 1 197 ? -12.421 -44.265 16.972 1.00 34.86 197 ARG B CA 1
ATOM 4603 C C . ARG B 1 197 ? -13.582 -44.930 16.238 1.00 32.59 197 ARG B C 1
ATOM 4604 O O . ARG B 1 197 ? -14.742 -44.712 16.579 1.00 22.36 197 ARG B O 1
ATOM 4612 N N . TYR B 1 198 ? -13.268 -45.713 15.211 1.00 31.30 198 TYR B N 1
ATOM 4613 C CA . TYR B 1 198 ? -14.288 -46.427 14.464 1.00 19.23 198 TYR B CA 1
ATOM 4614 C C . TYR B 1 198 ? -13.695 -47.743 13.981 1.00 31.09 198 TYR B C 1
ATOM 4615 O O . TYR B 1 198 ? -12.523 -48.023 14.236 1.00 21.08 198 TYR B O 1
ATOM 4624 N N . TRP B 1 199 ? -14.493 -48.557 13.301 1.00 27.89 199 TRP B N 1
ATOM 4625 C CA . TRP B 1 199 ? -14.021 -49.860 12.849 1.00 27.45 199 TRP B CA 1
ATOM 4626 C C . TRP B 1 199 ? -14.221 -50.088 11.347 1.00 29.07 199 TRP B C 1
ATOM 4627 O O . TRP B 1 199 ? -15.304 -49.826 10.800 1.00 29.30 199 TRP B O 1
ATOM 4638 N N . GLU B 1 200 ? -13.169 -50.575 10.691 1.00 29.22 200 GLU B N 1
ATOM 4639 C CA . GLU B 1 200 ? -13.210 -50.859 9.262 1.00 31.60 200 GLU B CA 1
ATOM 4640 C C . GLU B 1 200 ? -12.285 -52.037 8.973 1.00 38.79 200 GLU B C 1
ATOM 4641 O O . GLU B 1 200 ? -11.110 -52.017 9.336 1.00 37.96 200 GLU B O 1
ATOM 4647 N N . ASN B 1 201 ? -12.833 -53.069 8.338 1.00 45.58 201 ASN B N 1
ATOM 4648 C CA . ASN B 1 201 ? -12.081 -54.273 8.003 1.00 46.52 201 ASN B CA 1
ATOM 4649 C C . ASN B 1 201 ? -11.339 -54.890 9.189 1.00 44.00 201 ASN B C 1
ATOM 4650 O O . ASN B 1 201 ? -10.143 -55.169 9.103 1.00 41.42 201 ASN B O 1
ATOM 4655 N N . GLY B 1 202 ? -12.057 -55.094 10.292 1.00 39.58 202 GLY B N 1
ATOM 4656 C CA . GLY B 1 202 ? -11.472 -55.701 11.477 1.00 34.30 202 GLY B CA 1
ATOM 4657 C C . GLY B 1 202 ? -10.402 -54.913 12.207 1.00 39.08 202 GLY B C 1
ATOM 4658 O O . GLY B 1 202 ? -9.700 -55.464 13.057 1.00 45.36 202 GLY B O 1
ATOM 4659 N N . GLU B 1 203 ? -10.276 -53.628 11.896 1.00 39.18 203 GLU B N 1
ATOM 4660 C CA . GLU B 1 203 ? -9.267 -52.800 12.543 1.00 44.36 203 GLU B CA 1
ATOM 4661 C C . GLU B 1 203 ? -9.915 -51.589 13.194 1.00 43.83 203 GLU B C 1
ATOM 4662 O O . GLU B 1 203 ? -10.839 -51.007 12.634 1.00 49.82 203 GLU B O 1
ATOM 4668 N N . TRP B 1 204 ? -9.448 -51.214 14.378 1.00 40.26 204 TRP B N 1
ATOM 4669 C CA . TRP B 1 204 ? -9.987 -50.032 15.033 1.00 38.23 204 TRP B CA 1
ATOM 4670 C C . TRP B 1 204 ? -9.148 -48.868 14.536 1.00 40.27 204 TRP B C 1
ATOM 4671 O O . TRP B 1 204 ? -7.928 -48.899 14.635 1.00 45.87 204 TRP B O 1
ATOM 4682 N N . ILE B 1 205 ? -9.797 -47.848 13.990 1.00 41.43 205 ILE B N 1
ATOM 4683 C CA . ILE B 1 205 ? -9.086 -46.687 13.472 1.00 39.66 205 ILE B CA 1
ATOM 4684 C C . ILE B 1 205 ? -9.358 -45.453 14.324 1.00 41.47 205 ILE B C 1
ATOM 4685 O O . ILE B 1 205 ? -10.513 -45.098 14.574 1.00 25.77 205 ILE B O 1
ATOM 4690 N N . GLU B 1 206 ? -8.288 -44.795 14.759 1.00 45.04 206 GLU B N 1
ATOM 4691 C CA . GLU B 1 206 ? -8.427 -43.607 15.583 1.00 47.90 206 GLU B CA 1
ATOM 4692 C C . GLU B 1 206 ? -8.303 -42.340 14.756 1.00 46.02 206 GLU B C 1
ATOM 4693 O O . GLU B 1 206 ? -7.859 -42.368 13.609 1.00 46.79 206 GLU B O 1
ATOM 4699 N N . THR B 1 207 ? -8.711 -41.227 15.350 1.00 37.43 207 THR B N 1
ATOM 4700 C CA . THR B 1 207 ? -8.660 -39.938 14.684 1.00 48.61 207 THR B CA 1
ATOM 4701 C C . THR B 1 207 ? -8.379 -38.857 15.717 1.00 53.87 207 THR B C 1
ATOM 4702 O O . THR B 1 207 ? -8.464 -39.098 16.923 1.00 52.66 207 THR B O 1
ATOM 4706 N N . GLU B 1 208 ? -8.039 -37.667 15.237 1.00 52.07 208 GLU B N 1
ATOM 4707 C CA . GLU B 1 208 ? -7.784 -36.540 16.118 1.00 51.65 208 GLU B CA 1
ATOM 4708 C C . GLU B 1 208 ? -9.150 -36.119 16.641 1.00 52.70 208 GLU B C 1
ATOM 4709 O O . GLU B 1 208 ? -10.156 -36.271 15.946 1.00 55.58 208 GLU B O 1
ATOM 4715 N N . PRO B 1 209 ? -9.212 -35.588 17.871 1.00 49.15 209 PRO B N 1
ATOM 4716 C CA . PRO B 1 209 ? -10.502 -35.166 18.426 1.00 46.39 209 PRO B CA 1
ATOM 4717 C C . PRO B 1 209 ? -11.262 -34.271 17.450 1.00 41.29 209 PRO B C 1
ATOM 4718 O O . PRO B 1 209 ? -10.704 -33.313 16.913 1.00 38.15 209 PRO B O 1
ATOM 4730 N N . GLU B 1 211 ? -11.908 -34.589 14.510 1.00 33.93 211 GLU B N 1
ATOM 4731 C CA . GLU B 1 211 ? -11.229 -34.504 13.210 1.00 44.68 211 GLU B CA 1
ATOM 4732 C C . GLU B 1 211 ? -12.091 -34.735 11.961 1.00 47.64 211 GLU B C 1
ATOM 4733 O O . GLU B 1 211 ? -11.851 -34.134 10.915 1.00 44.85 211 GLU B O 1
ATOM 4739 N N . ILE B 1 212 ? -13.092 -35.599 12.068 1.00 38.03 212 ILE B N 1
ATOM 4740 C CA . ILE B 1 212 ? -13.933 -35.908 10.923 1.00 29.18 212 ILE B CA 1
ATOM 4741 C C . ILE B 1 212 ? -15.361 -35.408 11.098 1.00 35.03 212 ILE B C 1
ATOM 4742 O O . ILE B 1 212 ? -16.047 -35.759 12.063 1.00 26.05 212 ILE B O 1
ATOM 4755 N N . GLN B 1 214 ? -19.141 -34.085 8.861 1.00 31.90 214 GLN B N 1
ATOM 4756 C CA . GLN B 1 214 ? -19.948 -34.083 7.648 1.00 31.37 214 GLN B CA 1
ATOM 4757 C C . GLN B 1 214 ? -21.249 -33.365 7.968 1.00 34.21 214 GLN B C 1
ATOM 4758 O O . GLN B 1 214 ? -21.684 -33.354 9.116 1.00 38.04 214 GLN B O 1
ATOM 4764 N N . VAL B 1 215 ? -21.861 -32.752 6.964 1.00 36.60 215 VAL B N 1
ATOM 4765 C CA . VAL B 1 215 ? -23.128 -32.072 7.176 1.00 40.13 215 VAL B CA 1
ATOM 4766 C C . VAL B 1 215 ? -24.188 -33.070 6.769 1.00 37.91 215 VAL B C 1
ATOM 4767 O O . VAL B 1 215 ? -24.288 -33.444 5.606 1.00 40.21 215 VAL B O 1
ATOM 4771 N N . TRP B 1 216 ? -24.977 -33.512 7.735 1.00 31.13 216 TRP B N 1
ATOM 4772 C CA . TRP B 1 216 ? -26.023 -34.480 7.466 1.00 26.43 216 TRP B CA 1
ATOM 4773 C C . TRP B 1 216 ? -27.377 -33.825 7.674 1.00 28.38 216 TRP B C 1
ATOM 4774 O O . TRP B 1 216 ? -27.557 -33.060 8.612 1.00 40.85 216 TRP B O 1
ATOM 4785 N N . ASP B 1 217 ? -28.327 -34.114 6.791 1.00 33.01 217 ASP B N 1
ATOM 4786 C CA . ASP B 1 217 ? -29.661 -33.527 6.887 1.00 34.26 217 ASP B CA 1
ATOM 4787 C C . ASP B 1 217 ? -30.577 -34.440 7.697 1.00 30.52 217 ASP B C 1
ATOM 4788 O O . ASP B 1 217 ? -31.156 -35.391 7.170 1.00 33.99 217 ASP B O 1
ATOM 4793 N N . TYR B 1 218 ? -30.704 -34.148 8.985 1.00 26.40 218 TYR B N 1
ATOM 4794 C CA . TYR B 1 218 ? -31.552 -34.954 9.849 1.00 30.74 218 TYR B CA 1
ATOM 4795 C C . TYR B 1 218 ? -33.040 -34.706 9.621 1.00 34.59 218 TYR B C 1
ATOM 4796 O O . TYR B 1 218 ? -33.510 -33.582 9.754 1.00 38.44 218 TYR B O 1
ATOM 4805 N N . PRO B 1 219 ? -33.795 -35.753 9.283 1.00 30.41 219 PRO B N 1
ATOM 4806 C CA . PRO B 1 219 ? -35.232 -35.627 9.048 1.00 29.55 219 PRO B CA 1
ATOM 4807 C C . PRO B 1 219 ? -35.924 -34.898 10.201 1.00 33.70 219 PRO B C 1
ATOM 4808 O O . PRO B 1 219 ? -35.6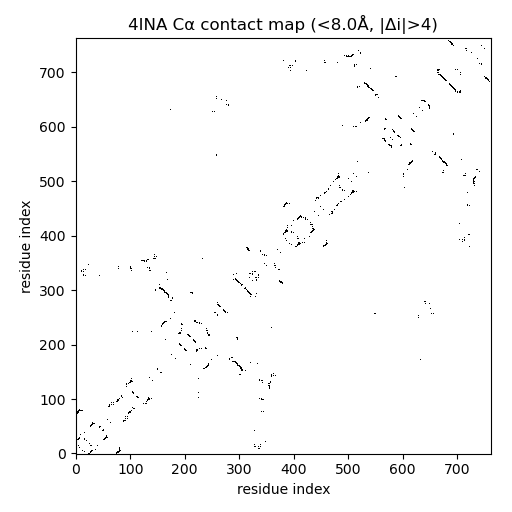85 -35.204 11.364 1.00 33.48 219 PRO B O 1
ATOM 4812 N N . GLU B 1 220 ? -36.808 -33.962 9.860 1.00 33.53 220 GLU B N 1
ATOM 4813 C CA . GLU B 1 220 ? -37.581 -33.181 10.835 1.00 33.27 220 GLU B CA 1
ATOM 4814 C C . GLU B 1 220 ? -36.720 -32.165 11.585 1.00 32.28 220 GLU B C 1
ATOM 4815 O O . GLU B 1 220 ? -37.214 -31.458 12.461 1.00 36.81 220 GLU B O 1
ATOM 4821 N N . VAL B 1 221 ? -35.439 -32.076 11.240 1.00 32.80 221 VAL B N 1
ATOM 4822 C CA . VAL B 1 221 ? -34.530 -31.136 11.908 1.00 34.37 221 VAL B CA 1
ATOM 4823 C C . VAL B 1 221 ? -33.704 -30.281 10.946 1.00 34.57 221 VAL B C 1
ATOM 4824 O O . VAL B 1 221 ? -33.451 -29.112 11.217 1.00 35.58 221 VAL B O 1
ATOM 4828 N N . GLY B 1 222 ? -33.275 -30.872 9.836 1.00 33.29 222 GLY B N 1
ATOM 4829 C CA . GLY B 1 222 ? -32.477 -30.145 8.867 1.00 26.31 222 GLY B CA 1
ATOM 4830 C C . GLY B 1 222 ? -30.998 -30.469 8.993 1.00 29.14 222 GLY B C 1
ATOM 4831 O O . GLY B 1 222 ? -30.596 -31.178 9.912 1.00 32.06 222 GLY B O 1
ATOM 4832 N N . PRO B 1 223 ? -30.156 -29.951 8.089 1.00 30.79 223 PRO B N 1
ATOM 4833 C CA . PRO B 1 223 ? -28.704 -30.184 8.087 1.00 34.80 223 PRO B CA 1
ATOM 4834 C C . PRO B 1 223 ? -27.996 -29.690 9.342 1.00 36.01 223 PRO B C 1
ATOM 4835 O O . PRO B 1 223 ? -28.369 -28.669 9.909 1.00 38.55 223 PRO B O 1
ATOM 4839 N N . LYS B 1 224 ? -26.964 -30.416 9.760 1.00 29.10 224 LYS B N 1
ATOM 4840 C CA . LYS B 1 224 ? -26.207 -30.080 10.964 1.00 27.09 224 LYS B CA 1
ATOM 4841 C C . LYS B 1 224 ? -24.784 -30.625 10.878 1.00 34.14 224 LYS B C 1
ATOM 4842 O O . LYS B 1 224 ? -24.562 -31.682 10.286 1.00 46.74 224 LYS B O 1
ATOM 4848 N N . ASP B 1 225 ? -23.819 -29.924 11.472 1.00 27.68 225 ASP B N 1
ATOM 4849 C CA . ASP B 1 225 ? -22.439 -30.408 11.449 1.00 27.00 225 ASP B CA 1
ATOM 4850 C C . ASP B 1 225 ? -22.347 -31.628 12.365 1.00 33.65 225 ASP B C 1
ATOM 4851 O O . ASP B 1 225 ? -22.655 -31.542 13.555 1.00 30.86 225 ASP B O 1
ATOM 4856 N N . SER B 1 226 ? -21.927 -32.763 11.815 1.00 32.71 226 SER B N 1
ATOM 4857 C CA . SER B 1 226 ? -21.824 -33.986 12.601 1.00 22.32 226 SER B CA 1
ATOM 4858 C C . SER B 1 226 ? -20.392 -34.515 12.648 1.00 31.12 226 SER B C 1
ATOM 4859 O O . SER B 1 226 ? -19.792 -34.823 11.609 1.00 29.23 226 SER B O 1
ATOM 4862 N N . TYR B 1 227 ? -19.855 -34.625 13.862 1.00 35.29 227 TYR B N 1
ATOM 4863 C CA . TYR B 1 227 ? -18.489 -35.083 14.054 1.00 33.28 227 TYR B CA 1
ATOM 4864 C C . TYR B 1 227 ? -18.394 -36.548 14.462 1.00 30.31 227 TYR B C 1
ATOM 4865 O O . TYR B 1 227 ? -19.329 -37.115 15.020 1.00 31.97 227 TYR B O 1
ATOM 4874 N N . LEU B 1 228 ? -17.238 -37.145 14.186 1.00 32.16 228 LEU B N 1
ATOM 4875 C CA . LEU B 1 228 ? -17.008 -38.541 14.491 1.00 27.83 228 LEU B CA 1
ATOM 4876 C C . LEU B 1 228 ? -16.404 -38.728 15.873 1.00 31.58 228 LEU B C 1
ATOM 4877 O O . LEU B 1 228 ? -15.361 -38.164 16.193 1.00 41.74 228 LEU B O 1
ATOM 4882 N N . LEU B 1 229 ? -17.089 -39.520 16.690 1.00 34.35 229 LEU B N 1
ATOM 4883 C CA . LEU B 1 229 ? -16.658 -39.827 18.049 1.00 38.60 229 LEU B CA 1
ATOM 4884 C C . LEU B 1 229 ? -16.759 -41.325 18.243 1.00 40.44 229 LEU B C 1
ATOM 4885 O O . LEU B 1 229 ? -17.432 -42.016 17.481 1.00 47.80 229 LEU B O 1
ATOM 4890 N N . TYR B 1 230 ? -16.091 -41.829 19.267 1.00 35.78 230 TYR B N 1
ATOM 4891 C CA . TYR B 1 230 ? -16.173 -43.243 19.565 1.00 34.85 230 TYR B CA 1
ATOM 4892 C C . TYR B 1 230 ? -17.458 -43.421 20.375 1.00 30.20 230 TYR B C 1
ATOM 4893 O O . TYR B 1 230 ? -17.967 -42.459 20.954 1.00 33.70 230 TYR B O 1
ATOM 4902 N N . HIS B 1 231 ? -17.994 -44.637 20.413 1.00 25.85 231 HIS B N 1
ATOM 4903 C CA . HIS B 1 231 ? -19.210 -44.886 21.178 1.00 22.96 231 HIS B CA 1
ATOM 4904 C C . HIS B 1 231 ? -19.304 -46.357 21.477 1.00 28.15 231 HIS B C 1
ATOM 4905 O O . HIS B 1 231 ? -19.182 -47.185 20.580 1.00 26.72 231 HIS B O 1
ATOM 4912 N N . GLU B 1 232 ? -19.546 -46.667 22.744 1.00 39.09 232 GLU B N 1
ATOM 4913 C CA . GLU B 1 232 ? -19.608 -48.038 23.227 1.00 38.85 232 GLU B CA 1
ATOM 4914 C C . GLU B 1 232 ? -20.282 -49.149 22.421 1.00 32.64 232 GLU B C 1
ATOM 4915 O O . GLU B 1 232 ? -19.781 -50.266 22.426 1.00 27.52 232 GLU B O 1
ATOM 4921 N N . GLU B 1 233 ? -21.386 -48.890 21.728 1.00 31.77 233 GLU B N 1
ATOM 4922 C CA . GLU B 1 233 ? -22.024 -49.981 20.994 1.00 28.94 233 GLU B CA 1
ATOM 4923 C C . GLU B 1 233 ? -21.181 -50.474 19.826 1.00 31.85 233 GLU B C 1
ATOM 4924 O O . GLU B 1 233 ? -21.381 -51.588 19.334 1.00 28.46 233 GLU B O 1
ATOM 4930 N N . LEU B 1 234 ? -20.233 -49.652 19.384 1.00 26.60 234 LEU B N 1
ATOM 4931 C CA . LEU B 1 234 ? -19.360 -50.055 18.290 1.00 24.13 234 LEU B CA 1
ATOM 4932 C C . LEU B 1 234 ? -18.610 -51.321 18.679 1.00 31.18 234 LEU B C 1
ATOM 4933 O O . LEU B 1 234 ? -18.285 -52.148 17.827 1.00 33.91 234 LEU B O 1
ATOM 4938 N N . GLU B 1 235 ? -18.351 -51.476 19.974 1.00 24.08 235 GLU B N 1
ATOM 4939 C CA . GLU B 1 235 ? -17.617 -52.636 20.462 1.00 27.80 235 GLU B CA 1
ATOM 4940 C C . GLU B 1 235 ? -18.396 -53.946 20.444 1.00 33.69 235 GLU B C 1
ATOM 4941 O O . GLU B 1 235 ? -17.796 -55.016 20.387 1.00 37.58 235 GLU B O 1
ATOM 4947 N N . SER B 1 236 ? -19.720 -53.887 20.490 1.00 26.60 236 SER B N 1
ATOM 4948 C CA . SER B 1 236 ? -20.472 -55.132 20.465 1.00 30.46 236 SER B CA 1
ATOM 4949 C C . SER B 1 236 ? -21.096 -55.384 19.099 1.00 28.62 236 SER B C 1
ATOM 4950 O O . SER B 1 236 ? -21.397 -56.530 18.748 1.00 31.58 236 SER B O 1
ATOM 4953 N N . LEU B 1 237 ? -21.297 -54.325 18.321 1.00 21.44 237 LEU B N 1
ATOM 4954 C CA . LEU B 1 237 ? -21.870 -54.506 16.992 1.00 19.78 237 LEU B CA 1
ATOM 4955 C C . LEU B 1 237 ? -20.870 -55.167 16.036 1.00 29.02 237 LEU B C 1
ATOM 4956 O O . LEU B 1 237 ? -21.258 -55.979 15.195 1.00 32.66 237 LEU B O 1
ATOM 4961 N N . VAL B 1 238 ? -19.586 -54.840 16.160 1.00 21.45 238 VAL B N 1
ATOM 4962 C CA . VAL B 1 238 ? -18.600 -55.465 15.288 1.00 23.38 238 VAL B CA 1
ATOM 4963 C C . VAL B 1 238 ? -18.537 -56.961 15.592 1.00 36.25 238 VAL B C 1
ATOM 4964 O O . VAL B 1 238 ? -18.216 -57.770 14.721 1.00 33.47 238 VAL B O 1
ATOM 4968 N N . ARG B 1 239 ? -18.849 -57.322 16.832 1.00 38.02 239 ARG B N 1
ATOM 4969 C CA . ARG B 1 239 ? -18.846 -58.719 17.246 1.00 32.05 239 ARG B CA 1
ATOM 4970 C C . ARG B 1 239 ? -20.069 -59.458 16.724 1.00 33.13 239 ARG B C 1
ATOM 4971 O O . ARG B 1 239 ? -19.970 -60.605 16.298 1.00 35.39 239 ARG B O 1
ATOM 4979 N N . ASN B 1 240 ? -21.221 -58.793 16.754 1.00 31.91 240 ASN B N 1
ATOM 4980 C CA . ASN B 1 240 ? -22.482 -59.416 16.353 1.00 28.29 240 ASN B CA 1
ATOM 4981 C C . ASN B 1 240 ? -23.018 -59.290 14.919 1.00 32.17 240 ASN B C 1
ATOM 4982 O O . ASN B 1 240 ? -23.504 -60.270 14.368 1.00 41.71 240 ASN B O 1
ATOM 4987 N N . ILE B 1 241 ? -22.950 -58.113 14.308 1.00 36.21 241 ILE B N 1
ATOM 4988 C CA . ILE B 1 241 ? -23.452 -57.953 12.940 1.00 31.94 241 ILE B CA 1
ATOM 4989 C C . ILE B 1 241 ? -22.574 -58.690 11.922 1.00 34.88 241 ILE B C 1
ATOM 4990 O O . ILE B 1 241 ? -21.425 -58.309 11.701 1.00 38.48 241 ILE B O 1
ATOM 4995 N N . LYS B 1 242 ? -23.114 -59.727 11.287 1.00 39.17 242 LYS B N 1
ATOM 4996 C CA . LYS B 1 242 ? -22.331 -60.492 10.316 1.00 51.23 242 LYS B CA 1
ATOM 4997 C C . LYS B 1 242 ? -22.080 -59.819 8.980 1.00 49.60 242 LYS B C 1
ATOM 4998 O O . LYS B 1 242 ? -22.991 -59.257 8.366 1.00 48.66 242 LYS B O 1
ATOM 5004 N N . GLY B 1 243 ? -20.827 -59.896 8.538 1.00 43.29 243 GLY B N 1
ATOM 5005 C CA . GLY B 1 243 ? -20.437 -59.308 7.272 1.00 42.65 243 GLY B CA 1
ATOM 5006 C C . GLY B 1 243 ? -20.213 -57.808 7.320 1.00 45.84 243 GLY B C 1
ATOM 5007 O O . GLY B 1 243 ? -20.152 -57.159 6.279 1.00 45.23 243 GLY B O 1
ATOM 5008 N N . LEU B 1 244 ? -20.087 -57.252 8.521 1.00 42.65 244 LEU B N 1
ATOM 5009 C CA . LEU B 1 244 ? -19.872 -55.819 8.678 1.00 28.07 244 LEU B CA 1
ATOM 5010 C C . LEU B 1 244 ? -18.486 -55.430 8.160 1.00 28.75 244 LEU B C 1
ATOM 5011 O O . LEU B 1 244 ? -17.494 -56.067 8.509 1.00 38.10 244 LEU B O 1
ATOM 5016 N N . LYS B 1 245 ? -18.424 -54.394 7.323 1.00 25.02 245 LYS B N 1
ATOM 5017 C CA . LYS B 1 245 ? -17.159 -53.918 6.758 1.00 31.86 245 LYS B CA 1
ATOM 5018 C C . LYS B 1 245 ? -16.730 -52.603 7.390 1.00 31.20 245 LYS B C 1
ATOM 5019 O O . LYS B 1 245 ? -15.540 -52.299 7.465 1.00 33.44 245 LYS B O 1
ATOM 5025 N N . ARG B 1 246 ? -17.699 -51.816 7.837 1.00 24.11 246 ARG B N 1
ATOM 5026 C CA . ARG B 1 246 ? -17.383 -50.546 8.468 1.00 22.15 246 ARG B CA 1
ATOM 5027 C C . ARG B 1 246 ? -18.539 -49.997 9.283 1.00 18.97 246 ARG B C 1
ATOM 5028 O O . ARG B 1 246 ? -19.692 -50.062 8.865 1.00 20.20 246 ARG B O 1
ATOM 5036 N N . ILE B 1 247 ? -18.223 -49.463 10.456 1.00 18.78 247 ILE B N 1
ATOM 5037 C CA . ILE B 1 247 ? -19.240 -48.874 11.329 1.00 27.00 247 ILE B CA 1
ATOM 5038 C C . ILE B 1 247 ? -18.689 -47.614 11.987 1.00 26.85 247 ILE B C 1
ATOM 5039 O O . ILE B 1 247 ? -17.575 -47.607 12.518 1.00 23.70 247 ILE B O 1
ATOM 5044 N N . ARG B 1 248 ? -19.466 -46.541 11.934 1.00 21.25 248 ARG B N 1
ATOM 5045 C CA . ARG B 1 248 ? -19.035 -45.282 12.509 1.00 22.59 248 ARG B CA 1
ATOM 5046 C C . ARG B 1 248 ? -20.169 -44.654 13.293 1.00 21.62 248 ARG B C 1
ATOM 5047 O O . ARG B 1 248 ? -21.334 -44.958 13.065 1.00 23.89 248 ARG B O 1
ATOM 5055 N N . PHE B 1 249 ? -19.810 -43.772 14.215 1.00 21.05 249 PHE B N 1
ATOM 5056 C CA . PHE B 1 249 ? -20.774 -43.076 15.048 1.00 21.11 249 PHE B CA 1
ATOM 5057 C C . PHE B 1 249 ? -20.561 -41.573 14.946 1.00 21.94 249 PHE B C 1
ATOM 5058 O O . PHE B 1 249 ? -19.481 -41.078 15.247 1.00 21.18 249 PHE B O 1
ATOM 5066 N N . PHE B 1 250 ? -21.601 -40.853 14.543 1.00 24.50 250 PHE B N 1
ATOM 5067 C CA . PHE B 1 250 ? -21.533 -39.404 14.399 1.00 19.05 250 PHE B CA 1
ATOM 5068 C C . PHE B 1 250 ? -22.440 -38.701 15.396 1.00 20.56 250 PHE B C 1
ATOM 5069 O O . PHE B 1 250 ? -23.501 -39.215 15.735 1.00 23.41 250 PHE B O 1
ATOM 5085 N N . THR B 1 252 ? -24.022 -34.668 16.582 1.00 34.30 252 THR B N 1
ATOM 5086 C CA . THR B 1 252 ? -24.236 -33.258 16.311 1.00 31.53 252 THR B CA 1
ATOM 5087 C C . THR B 1 252 ? -23.465 -32.313 17.251 1.00 28.67 252 THR B C 1
ATOM 5088 O O . THR B 1 252 ? -23.368 -32.553 18.460 1.00 21.32 252 THR B O 1
ATOM 5092 N N . PHE B 1 253 ? -22.930 -31.231 16.688 1.00 38.70 253 PHE B N 1
ATOM 5093 C CA . PHE B 1 253 ? -22.181 -30.241 17.468 1.00 40.22 253 PHE B CA 1
ATOM 5094 C C . PHE B 1 253 ? -22.240 -28.836 16.870 1.00 33.51 253 PHE B C 1
ATOM 5095 O O . PHE B 1 253 ? -21.548 -28.533 15.889 1.00 36.47 253 PHE B O 1
ATOM 5103 N N . GLY B 1 254 ? -23.065 -27.983 17.473 1.00 27.20 254 GLY B N 1
ATOM 5104 C CA . GLY B 1 254 ? -23.209 -26.617 17.001 1.00 26.34 254 GLY B CA 1
ATOM 5105 C C . GLY B 1 254 ? -21.920 -25.839 17.153 1.00 35.58 254 GLY B C 1
ATOM 5106 O O . GLY B 1 254 ? -21.139 -26.102 18.067 1.00 37.57 254 GLY B O 1
ATOM 5107 N N . GLN B 1 255 ? -21.696 -24.878 16.259 1.00 33.18 255 GLN B N 1
ATOM 5108 C CA . GLN B 1 255 ? -20.482 -24.068 16.290 1.00 24.80 255 GLN B CA 1
ATOM 5109 C C . GLN B 1 255 ? -20.405 -23.184 17.531 1.00 28.55 255 GLN B C 1
ATOM 5110 O O . GLN B 1 255 ? -19.336 -23.026 18.126 1.00 36.39 255 GLN B O 1
ATOM 5116 N N . SER B 1 256 ? -21.529 -22.601 17.930 1.00 29.09 256 SER B N 1
ATOM 5117 C CA . SER B 1 256 ? -21.520 -21.753 19.118 1.00 31.87 256 SER B CA 1
ATOM 5118 C C . SER B 1 256 ? -21.013 -22.541 20.323 1.00 31.94 256 SER B C 1
ATOM 5119 O O . SER B 1 256 ? -20.173 -22.068 21.088 1.00 41.93 256 SER B O 1
ATOM 5122 N N . TYR B 1 257 ? -21.529 -23.752 20.478 1.00 25.97 257 TYR B N 1
ATOM 5123 C CA . TYR B 1 257 ? -21.151 -24.615 21.581 1.00 25.12 257 TYR B CA 1
ATOM 5124 C C . TYR B 1 257 ? -19.658 -24.937 21.601 1.00 29.84 257 TYR B C 1
ATOM 5125 O O . TYR B 1 257 ? -19.002 -24.793 22.629 1.00 37.74 257 TYR B O 1
ATOM 5134 N N . LEU B 1 258 ? -19.124 -25.379 20.468 1.00 34.43 258 LEU B N 1
ATOM 5135 C CA . LEU B 1 258 ? -17.710 -25.714 20.375 1.00 34.84 258 LEU B CA 1
ATOM 5136 C C . LEU B 1 258 ? -16.807 -24.525 20.679 1.00 38.11 258 LEU B C 1
ATOM 5137 O O . LEU B 1 258 ? -15.697 -24.698 21.181 1.00 42.93 258 LEU B O 1
ATOM 5142 N N . THR B 1 259 ? -17.281 -23.322 20.366 1.00 33.51 259 THR B N 1
ATOM 5143 C CA . THR B 1 259 ? -16.508 -22.112 20.621 1.00 36.95 259 THR B CA 1
ATOM 5144 C C . THR B 1 259 ? -16.408 -21.840 22.117 1.00 35.37 259 THR B C 1
ATOM 5145 O O . THR B 1 259 ? -15.325 -21.569 22.624 1.00 33.47 259 THR B O 1
ATOM 5149 N N . HIS B 1 260 ? -17.533 -21.905 22.824 1.00 34.75 260 HIS B N 1
ATOM 5150 C CA . HIS B 1 260 ? -17.510 -21.686 24.268 1.00 32.80 260 HIS B CA 1
ATOM 5151 C C . HIS B 1 260 ? -16.604 -22.703 24.980 1.00 36.55 260 HIS B C 1
ATOM 5152 O O . HIS B 1 260 ? -15.798 -22.332 25.829 1.00 46.62 260 HIS B O 1
ATOM 5167 N N . ARG B 1 262 ? -13.986 -24.499 23.841 1.00 29.27 262 ARG B N 1
ATOM 5168 C CA . ARG B 1 262 ? -12.587 -24.198 23.591 1.00 27.07 262 ARG B CA 1
ATOM 5169 C C . ARG B 1 262 ? -12.135 -22.962 24.376 1.00 31.30 262 ARG B C 1
ATOM 5170 O O . ARG B 1 262 ? -11.089 -22.979 25.021 1.00 30.63 262 ARG B O 1
ATOM 5178 N N . CYS B 1 263 ? -12.920 -21.891 24.332 1.00 26.92 263 CYS B N 1
ATOM 5179 C CA . CYS B 1 263 ? -12.550 -20.676 25.055 1.00 38.22 263 CYS B CA 1
ATOM 5180 C C . CYS B 1 263 ? -12.416 -20.940 26.550 1.00 36.30 263 CYS B C 1
ATOM 5181 O O . CYS B 1 263 ? -11.452 -20.501 27.181 1.00 36.03 263 CYS B O 1
ATOM 5184 N N . LEU B 1 264 ? -13.384 -21.653 27.114 1.00 32.01 264 LEU B N 1
ATOM 5185 C CA . LEU B 1 264 ? -13.343 -21.978 28.535 1.00 32.42 264 LEU B CA 1
ATOM 5186 C C . LEU B 1 264 ? -12.113 -22.817 28.863 1.00 34.25 264 LEU B C 1
ATOM 5187 O O . LEU B 1 264 ? -11.421 -22.565 29.854 1.00 32.70 264 LEU B O 1
ATOM 5192 N N . GLU B 1 265 ? -11.840 -23.809 28.024 1.00 32.93 265 GLU B N 1
ATOM 5193 C CA . GLU B 1 265 ? -10.700 -24.683 28.243 1.00 38.35 265 GLU B CA 1
ATOM 5194 C C . GLU B 1 265 ? -9.398 -23.890 28.172 1.00 36.96 265 GLU B C 1
ATOM 5195 O O . GLU B 1 265 ? -8.498 -24.096 28.979 1.00 39.59 265 GLU B O 1
ATOM 5201 N N . ASN B 1 266 ? -9.318 -22.976 27.205 1.00 37.03 266 ASN B N 1
ATOM 5202 C CA . ASN B 1 266 ? -8.139 -22.136 26.991 1.00 30.33 266 ASN B CA 1
ATOM 5203 C C . ASN B 1 266 ? -7.711 -21.326 28.204 1.00 37.82 266 ASN B C 1
ATOM 5204 O O . ASN B 1 266 ? -6.516 -21.182 28.460 1.00 36.85 266 ASN B O 1
ATOM 5209 N N . VAL B 1 267 ? -8.676 -20.780 28.936 1.00 26.18 267 VAL B N 1
ATOM 5210 C CA . VAL B 1 267 ? -8.363 -19.980 30.109 1.00 34.36 267 VAL B CA 1
ATOM 5211 C C . VAL B 1 267 ? -8.275 -20.871 31.342 1.00 38.14 267 VAL B C 1
ATOM 5212 O O . VAL B 1 267 ? -8.087 -20.389 32.461 1.00 40.34 267 VAL B O 1
ATOM 5216 N N . GLY B 1 268 ? -8.421 -22.176 31.124 1.00 31.48 268 GLY B N 1
ATOM 5217 C CA . GLY B 1 268 ? -8.336 -23.136 32.210 1.00 36.60 268 GLY B CA 1
ATOM 5218 C C . GLY B 1 268 ? -9.565 -23.282 33.083 1.00 45.15 268 GLY B C 1
ATOM 5219 O O . GLY B 1 268 ? -9.486 -23.854 34.172 1.00 47.49 268 GLY B O 1
ATOM 5228 N N . LEU B 1 270 ? -11.739 -25.255 32.961 1.00 32.53 270 LEU B N 1
ATOM 5229 C CA . LEU B 1 270 ? -12.156 -26.648 33.057 1.00 41.16 270 LEU B CA 1
ATOM 5230 C C . LEU B 1 270 ? -11.200 -27.506 33.884 1.00 49.83 270 LEU B C 1
ATOM 5231 O O . LEU B 1 270 ? -11.377 -28.719 33.983 1.00 55.43 270 LEU B O 1
ATOM 5236 N N . ARG B 1 271 ? -10.195 -26.871 34.481 1.00 50.93 271 ARG B N 1
ATOM 5237 C CA . ARG B 1 271 ? -9.220 -27.581 35.303 1.00 47.96 271 ARG B CA 1
ATOM 5238 C C . ARG B 1 271 ? -9.869 -28.174 36.542 1.00 53.44 271 ARG B C 1
ATOM 5239 O O . ARG B 1 271 ? -10.845 -27.632 37.061 1.00 48.84 271 ARG B O 1
ATOM 5247 N N . ILE B 1 272 ? -9.315 -29.290 37.010 1.00 57.25 272 ILE B N 1
ATOM 5248 C CA . ILE B 1 272 ? -9.838 -29.982 38.181 1.00 53.21 272 ILE B CA 1
ATOM 5249 C C . ILE B 1 272 ? -8.991 -29.784 39.433 1.00 56.27 272 ILE B C 1
ATOM 5250 O O . ILE B 1 272 ? -9.469 -30.002 40.544 1.00 65.09 272 ILE B O 1
ATOM 5255 N N . ASP B 1 273 ? -7.737 -29.373 39.256 1.00 55.81 273 ASP B N 1
ATOM 5256 C CA . ASP B 1 273 ? -6.843 -29.138 40.389 1.00 62.95 273 ASP B CA 1
ATOM 5257 C C . ASP B 1 273 ? -7.224 -27.853 41.126 1.00 64.26 273 ASP B C 1
ATOM 5258 O O . ASP B 1 273 ? -8.058 -27.084 40.655 1.00 72.96 273 ASP B O 1
ATOM 5263 N N . GLU B 1 274 ? -6.613 -27.627 42.284 1.00 59.42 274 GLU B N 1
ATOM 5264 C CA . GLU B 1 274 ? -6.897 -26.431 43.067 1.00 62.77 274 GLU B CA 1
ATOM 5265 C C . GLU B 1 274 ? -5.971 -25.276 42.698 1.00 62.56 274 GLU B C 1
ATOM 5266 O O . GLU B 1 274 ? -4.947 -25.472 42.042 1.00 64.93 274 GLU B O 1
ATOM 5272 N N . ILE B 1 275 ? -6.348 -24.070 43.114 1.00 56.46 275 ILE B N 1
ATOM 5273 C CA . ILE B 1 275 ? -5.542 -22.879 42.870 1.00 53.90 275 ILE B CA 1
ATOM 5274 C C . ILE B 1 275 ? -5.795 -21.918 44.020 1.00 56.19 275 ILE B C 1
ATOM 5275 O O . ILE B 1 275 ? -6.716 -22.128 44.806 1.00 63.38 275 ILE B O 1
ATOM 5280 N N . GLU B 1 276 ? -4.979 -20.875 44.133 1.00 51.08 276 GLU B N 1
ATOM 5281 C CA . GLU B 1 276 ? -5.154 -19.915 45.212 1.00 55.57 276 GLU B CA 1
ATOM 5282 C C . GLU B 1 276 ? -5.862 -18.683 44.684 1.00 53.50 276 GLU B C 1
ATOM 5283 O O . GLU B 1 276 ? -5.382 -18.035 43.757 1.00 50.88 276 GLU B O 1
ATOM 5289 N N . VAL B 1 277 ? -7.001 -18.360 45.286 1.00 51.38 277 VAL B N 1
ATOM 5290 C CA . VAL B 1 277 ? -7.788 -17.211 44.874 1.00 46.71 277 VAL B CA 1
ATOM 5291 C C . VAL B 1 277 ? -8.045 -16.288 46.067 1.00 53.70 277 VAL B C 1
ATOM 5292 O O . VAL B 1 277 ? -9.018 -16.471 46.809 1.00 59.26 277 VAL B O 1
ATOM 5296 N N . ASN B 1 278 ? -7.174 -15.298 46.246 1.00 61.34 278 ASN B N 1
ATOM 5297 C CA . ASN B 1 278 ? -7.301 -14.354 47.352 1.00 75.55 278 ASN B CA 1
ATOM 5298 C C . ASN B 1 278 ? -7.167 -15.061 48.698 1.00 80.75 278 ASN B C 1
ATOM 5299 O O . ASN B 1 278 ? -7.881 -14.743 49.649 1.00 81.63 278 ASN B O 1
ATOM 5304 N N . GLY B 1 279 ? -6.250 -16.024 48.767 1.00 81.50 279 GLY B N 1
ATOM 5305 C CA . GLY B 1 279 ? -6.030 -16.761 50.000 1.00 78.66 279 GLY B CA 1
ATOM 5306 C C . GLY B 1 279 ? -6.629 -18.159 50.038 1.00 79.13 279 GLY B C 1
ATOM 5307 O O . GLY B 1 279 ? -5.954 -19.122 50.410 1.00 75.38 279 GLY B O 1
ATOM 5308 N N . CYS B 1 280 ? -7.897 -18.271 49.651 1.00 78.27 280 CYS B N 1
ATOM 5309 C CA . CYS B 1 280 ? -8.605 -19.550 49.654 1.00 73.09 280 CYS B CA 1
ATOM 5310 C C . CYS B 1 280 ? -8.369 -20.377 48.395 1.00 67.20 280 CYS B C 1
ATOM 5311 O O . CYS B 1 280 ? -8.235 -19.834 47.300 1.00 72.59 280 CYS B O 1
ATOM 5314 N N . LYS B 1 281 ? -8.331 -21.694 48.563 1.00 56.11 281 LYS B N 1
ATOM 5315 C CA . LYS B 1 281 ? -8.136 -22.617 47.451 1.00 61.72 281 LYS B CA 1
ATOM 5316 C C . LYS B 1 281 ? -9.474 -22.867 46.750 1.00 66.55 281 LYS B C 1
ATOM 5317 O O . LYS B 1 281 ? -10.483 -23.132 47.402 1.00 71.45 281 LYS B O 1
ATOM 5323 N N . VAL B 1 282 ? -9.477 -22.785 45.423 1.00 59.67 282 VAL B N 1
ATOM 5324 C CA . VAL B 1 282 ? -10.690 -23.008 44.647 1.00 49.79 282 VAL B CA 1
ATOM 5325 C C . VAL B 1 282 ? -10.412 -23.952 43.488 1.00 46.13 282 VAL B C 1
ATOM 5326 O O . VAL B 1 282 ? -9.281 -24.036 43.012 1.00 44.91 282 VAL B O 1
ATOM 5330 N N . VAL B 1 283 ? -11.445 -24.668 43.048 1.00 47.14 283 VAL B N 1
ATOM 5331 C CA . VAL B 1 283 ? -11.326 -25.610 41.926 1.00 48.19 283 VAL B CA 1
ATOM 5332 C C . VAL B 1 283 ? -12.023 -25.040 40.681 1.00 46.30 283 VAL B C 1
ATOM 5333 O O . VAL B 1 283 ? -13.254 -24.968 40.626 1.00 45.53 283 VAL B O 1
ATOM 5337 N N . PRO B 1 284 ? -11.240 -24.638 39.665 1.00 48.30 284 PRO B N 1
ATOM 5338 C CA . PRO B 1 284 ? -11.753 -24.068 38.418 1.00 45.76 284 PRO B CA 1
ATOM 5339 C C . PRO B 1 284 ? -13.097 -24.594 37.918 1.00 40.32 284 PRO B C 1
ATOM 5340 O O . PRO B 1 284 ? -14.058 -23.833 37.789 1.00 40.62 284 PRO B O 1
ATOM 5344 N N . ILE B 1 285 ? -13.172 -25.892 37.648 1.00 35.39 285 ILE B N 1
ATOM 5345 C CA . ILE B 1 285 ? -14.401 -26.479 37.130 1.00 33.81 285 ILE B CA 1
ATOM 5346 C C . ILE B 1 285 ? -15.597 -26.417 38.072 1.00 44.74 285 ILE B C 1
ATOM 5347 O O . ILE B 1 285 ? -16.742 -26.454 37.623 1.00 49.83 285 ILE B O 1
ATOM 5352 N N . GLN B 1 286 ? -15.341 -26.327 39.372 1.00 55.59 286 GLN B N 1
ATOM 5353 C CA . GLN B 1 286 ? -16.424 -26.247 40.347 1.00 57.96 286 GLN B CA 1
ATOM 5354 C C . GLN B 1 286 ? -17.067 -24.870 40.319 1.00 56.42 286 GLN B C 1
ATOM 5355 O O . GLN B 1 286 ? -18.253 -24.719 40.614 1.00 58.36 286 GLN B O 1
ATOM 5361 N N . VAL B 1 287 ? -16.277 -23.860 39.979 1.00 47.72 287 VAL B N 1
ATOM 5362 C CA . VAL B 1 287 ? -16.797 -22.508 39.888 1.00 42.59 287 VAL B CA 1
ATOM 5363 C C . VAL B 1 287 ? -17.676 -22.472 38.645 1.00 42.61 287 VAL B C 1
ATOM 5364 O O . VAL B 1 287 ? -18.711 -21.811 38.619 1.00 47.47 287 VAL B O 1
ATOM 5368 N N . LEU B 1 288 ? -17.258 -23.197 37.615 1.00 39.24 288 LEU B N 1
ATOM 5369 C CA . LEU B 1 288 ? -18.014 -23.254 36.376 1.00 38.95 288 LEU B CA 1
ATOM 5370 C C . LEU B 1 288 ? -19.382 -23.878 36.644 1.00 46.91 288 LEU B C 1
ATOM 5371 O O . LEU B 1 288 ? -20.409 -23.353 36.209 1.00 44.47 288 LEU B O 1
ATOM 5376 N N . LYS B 1 289 ? -19.387 -24.996 37.370 1.00 45.50 289 LYS B N 1
ATOM 5377 C CA . LYS B 1 289 ? -20.624 -25.695 37.714 1.00 37.34 289 LYS B CA 1
ATOM 5378 C C . LYS B 1 289 ? -21.557 -24.801 38.519 1.00 37.95 289 LYS B C 1
ATOM 5379 O O . LYS B 1 289 ? -22.777 -24.880 38.384 1.00 46.81 289 LYS B O 1
ATOM 5385 N N . ALA B 1 290 ? -20.979 -23.951 39.356 1.00 26.15 290 ALA B N 1
ATOM 5386 C CA . ALA B 1 290 ? -21.765 -23.034 40.165 1.00 37.20 290 ALA B CA 1
ATOM 5387 C C . ALA B 1 290 ? -22.225 -21.811 39.367 1.00 40.65 290 ALA B C 1
ATOM 5388 O O . ALA B 1 290 ? -23.156 -21.123 39.778 1.00 36.38 290 ALA B O 1
ATOM 5390 N N . LEU B 1 291 ? -21.562 -21.537 38.242 1.00 39.32 291 LEU B N 1
ATOM 5391 C CA . LEU B 1 291 ? -21.901 -20.389 37.398 1.00 33.12 291 LEU B CA 1
ATOM 5392 C C . LEU B 1 291 ? -22.935 -20.718 36.343 1.00 36.70 291 LEU B C 1
ATOM 5393 O O . LEU B 1 291 ? -23.828 -19.917 36.080 1.00 39.90 291 LEU B O 1
ATOM 5398 N N . LEU B 1 292 ? -22.793 -21.884 35.720 1.00 34.77 292 LEU B N 1
ATOM 5399 C CA . LEU B 1 292 ? -23.726 -22.318 34.688 1.00 41.00 292 LEU B CA 1
ATOM 5400 C C . LEU B 1 292 ? -25.090 -22.600 35.309 1.00 50.38 292 LEU B C 1
ATOM 5401 O O . LEU B 1 292 ? -25.183 -22.978 36.476 1.00 53.51 292 LEU B O 1
ATOM 5406 N N . PRO B 1 293 ? -26.172 -22.416 34.540 1.00 53.04 293 PRO B N 1
ATOM 5407 C CA . PRO B 1 293 ? -27.496 -22.676 35.105 1.00 54.12 293 PRO B CA 1
ATOM 5408 C C . PRO B 1 293 ? -27.664 -24.124 35.557 1.00 57.01 293 PRO B C 1
ATOM 5409 O O . PRO B 1 293 ? -27.027 -25.031 35.023 1.00 55.02 293 PRO B O 1
ATOM 5413 N N . ASP B 1 294 ? -28.523 -24.318 36.553 1.00 58.59 294 ASP B N 1
ATOM 5414 C CA . ASP B 1 294 ? -28.810 -25.632 37.115 1.00 62.10 294 ASP B CA 1
ATOM 5415 C C . ASP B 1 294 ? -29.333 -26.573 36.025 1.00 57.14 294 ASP B C 1
ATOM 5416 O O . ASP B 1 294 ? -30.353 -26.296 35.398 1.00 58.04 294 ASP B O 1
ATOM 5421 N N . PRO B 1 295 ? -28.637 -27.696 35.781 1.00 52.65 295 PRO B N 1
ATOM 5422 C CA . PRO B 1 295 ? -29.064 -28.658 34.758 1.00 50.77 295 PRO B CA 1
ATOM 5423 C C . PRO B 1 295 ? -30.499 -29.147 34.953 1.00 51.09 295 PRO B C 1
ATOM 5424 O O . PRO B 1 295 ? -31.185 -29.516 33.998 1.00 50.55 295 PRO B O 1
ATOM 5428 N N . ALA B 1 296 ? -30.951 -29.149 36.198 1.00 57.33 296 ALA B N 1
ATOM 5429 C CA . ALA B 1 296 ? -32.305 -29.579 36.497 1.00 65.47 296 ALA B CA 1
ATOM 5430 C C . ALA B 1 296 ? -33.300 -28.633 35.826 1.00 57.90 296 ALA B C 1
ATOM 5431 O O . ALA B 1 296 ? -34.268 -29.068 35.205 1.00 57.95 296 ALA B O 1
ATOM 5433 N N . SER B 1 297 ? -33.038 -27.335 35.945 1.00 49.78 297 SER B N 1
ATOM 5434 C CA . SER B 1 297 ? -33.900 -26.298 35.385 1.00 49.86 297 SER B CA 1
ATOM 5435 C C . SER B 1 297 ? -33.959 -26.205 33.861 1.00 42.71 297 SER B C 1
ATOM 5436 O O . SER B 1 297 ? -34.856 -25.559 33.316 1.00 48.18 297 SER B O 1
ATOM 5439 N N . LEU B 1 298 ? -33.006 -26.827 33.174 1.00 42.44 298 LEU B N 1
ATOM 5440 C CA . LEU B 1 298 ? -32.969 -26.778 31.717 1.00 39.53 298 LEU B CA 1
ATOM 5441 C C . LEU B 1 298 ? -34.113 -27.544 31.066 1.00 40.82 298 LEU B C 1
ATOM 5442 O O . LEU B 1 298 ? -34.546 -27.207 29.966 1.00 45.02 298 LEU B O 1
ATOM 5447 N N . ALA B 1 299 ? -34.605 -28.572 31.746 1.00 40.39 299 ALA B N 1
ATOM 5448 C CA . ALA B 1 299 ? -35.692 -29.384 31.213 1.00 41.05 299 ALA B CA 1
ATOM 5449 C C . ALA B 1 299 ? -36.945 -28.576 30.861 1.00 46.06 299 ALA B C 1
ATOM 5450 O O . ALA B 1 299 ? -37.603 -28.853 29.856 1.00 51.53 299 ALA B O 1
ATOM 5452 N N . SER B 1 300 ? -37.278 -27.578 31.673 1.00 35.72 300 SER B N 1
ATOM 5453 C CA . SER B 1 300 ? -38.466 -26.773 31.406 1.00 31.76 300 SER B CA 1
ATOM 5454 C C . SER B 1 300 ? -38.225 -25.620 30.428 1.00 38.22 300 SER B C 1
ATOM 5455 O O . SER B 1 300 ? -39.164 -24.932 30.029 1.00 40.75 300 SER B O 1
ATOM 5458 N N . ARG B 1 301 ? -36.975 -25.411 30.033 1.00 37.55 301 ARG B N 1
ATOM 5459 C CA . ARG B 1 301 ? -36.660 -24.333 29.107 1.00 38.50 301 ARG B CA 1
ATOM 5460 C C . ARG B 1 301 ? -36.274 -24.836 27.720 1.00 44.02 301 ARG B C 1
ATOM 5461 O O . ARG B 1 301 ? -36.391 -24.112 26.730 1.00 41.96 301 ARG B O 1
ATOM 5469 N N . THR B 1 302 ? -35.817 -26.080 27.646 1.00 45.16 302 THR B N 1
ATOM 5470 C CA . THR B 1 302 ? -35.389 -26.642 26.377 1.00 43.69 302 THR B CA 1
ATOM 5471 C C . THR B 1 302 ? -36.549 -26.833 25.408 1.00 36.92 302 THR B C 1
ATOM 5472 O O . THR B 1 302 ? -37.628 -27.276 25.787 1.00 30.51 302 THR B O 1
ATOM 5476 N N . LYS B 1 303 ? -36.301 -26.468 24.155 1.00 41.91 303 LYS B N 1
ATOM 5477 C CA . LYS B 1 303 ? -37.271 -26.582 23.077 1.00 36.52 303 LYS B CA 1
ATOM 5478 C C . LYS B 1 303 ? -36.573 -27.209 21.883 1.00 47.40 303 LYS B C 1
ATOM 5479 O O . LYS B 1 303 ? -35.345 -27.258 21.829 1.00 50.33 303 LYS B O 1
ATOM 5485 N N . GLY B 1 304 ? -37.351 -27.688 20.923 1.00 45.43 304 GLY B N 1
ATOM 5486 C CA . GLY B 1 304 ? -36.757 -28.292 19.749 1.00 33.02 304 GLY B CA 1
ATOM 5487 C C . GLY B 1 304 ? -36.826 -29.798 19.765 1.00 32.81 304 GLY B C 1
ATOM 5488 O O . GLY B 1 304 ? -37.322 -30.396 20.718 1.00 36.50 304 GLY B O 1
ATOM 5489 N N . LYS B 1 305 ? -36.299 -30.412 18.712 1.00 26.84 305 LYS B N 1
ATOM 5490 C CA . LYS B 1 305 ? -36.323 -31.860 18.579 1.00 23.32 305 LYS B CA 1
ATOM 5491 C C . LYS B 1 305 ? -34.957 -32.520 18.553 1.00 27.31 305 LYS B C 1
ATOM 5492 O O . LYS B 1 305 ? -33.928 -31.862 18.434 1.00 26.92 305 LYS B O 1
ATOM 5498 N N . THR B 1 306 ? -34.970 -33.838 18.696 1.00 29.31 306 THR B N 1
ATOM 5499 C CA . THR B 1 306 ? -33.762 -34.638 18.643 1.00 31.90 306 THR B CA 1
ATOM 5500 C C . THR B 1 306 ? -34.063 -35.699 17.594 1.00 35.21 306 THR B C 1
ATOM 5501 O O . THR B 1 306 ? -35.22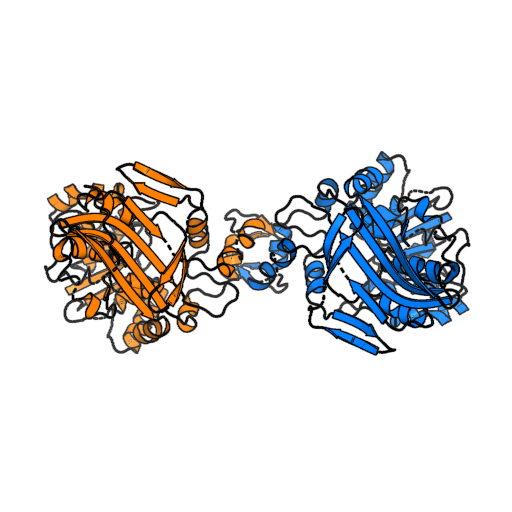8 -35.998 17.315 1.00 39.70 306 THR B O 1
ATOM 5505 N N . ASN B 1 307 ? -33.014 -36.259 17.010 1.00 27.29 307 ASN B N 1
ATOM 5506 C CA . ASN B 1 307 ? -33.160 -37.269 15.978 1.00 20.57 307 ASN B CA 1
ATOM 5507 C C . ASN B 1 307 ? -31.942 -38.164 16.077 1.00 24.45 307 ASN B C 1
ATOM 5508 O O . ASN B 1 307 ? -30.821 -37.704 15.866 1.00 23.36 307 ASN B O 1
ATOM 5513 N N . ILE B 1 308 ? -32.167 -39.430 16.420 1.00 23.24 308 ILE B N 1
ATOM 5514 C CA . ILE B 1 308 ? -31.094 -40.415 16.540 1.00 21.80 308 ILE B CA 1
ATOM 5515 C C . ILE B 1 308 ? -31.485 -41.617 15.697 1.00 20.89 308 ILE B C 1
ATOM 5516 O O . ILE B 1 308 ? -32.640 -42.031 15.704 1.00 20.79 308 ILE B O 1
ATOM 5521 N N . GLY B 1 309 ? -30.532 -42.194 14.979 1.00 19.22 309 GLY B N 1
ATOM 5522 C CA . GLY B 1 309 ? -30.872 -43.339 14.158 1.00 21.33 309 GLY B CA 1
ATOM 5523 C C . GLY B 1 309 ? -29.690 -43.962 13.443 1.00 21.32 309 GLY B C 1
ATOM 5524 O O . GLY B 1 309 ? -28.539 -43.569 13.651 1.00 19.11 309 GLY B O 1
ATOM 5525 N N . CYS B 1 310 ? -29.984 -44.932 12.587 1.00 23.32 310 CYS B N 1
ATOM 5526 C CA . CYS B 1 310 ? -28.950 -45.635 11.859 1.00 24.91 310 CYS B CA 1
ATOM 5527 C C . CYS B 1 310 ? -29.164 -45.596 10.360 1.00 24.26 310 CYS B C 1
ATOM 5528 O O . CYS B 1 310 ? -30.271 -45.819 9.862 1.00 22.28 310 CYS B O 1
ATOM 5531 N N . TYR B 1 311 ? -28.082 -45.309 9.652 1.00 24.07 311 TYR B N 1
ATOM 5532 C CA . TYR B 1 311 ? -28.060 -45.262 8.201 1.00 21.23 311 TYR B CA 1
ATOM 5533 C C . TYR B 1 311 ? -27.337 -46.578 7.898 1.00 26.80 311 TYR B C 1
ATOM 5534 O O . TYR B 1 311 ? -26.167 -46.737 8.256 1.00 24.57 311 TYR B O 1
ATOM 5543 N N . ILE B 1 312 ? -28.023 -47.520 7.252 1.00 23.81 312 ILE B N 1
ATOM 5544 C CA . ILE B 1 312 ? -27.432 -48.835 6.989 1.00 25.11 312 ILE B CA 1
ATOM 5545 C C . ILE B 1 312 ? -27.356 -49.291 5.533 1.00 26.81 312 ILE B C 1
ATOM 5546 O O . ILE B 1 312 ? -28.359 -49.324 4.816 1.00 27.94 312 ILE B O 1
ATOM 5551 N N . LYS B 1 313 ? -26.153 -49.668 5.114 1.00 24.59 313 LYS B N 1
ATOM 5552 C CA . LYS B 1 313 ? -25.919 -50.133 3.752 1.00 27.27 313 LYS B CA 1
ATOM 5553 C C . LYS B 1 313 ? -25.559 -51.609 3.756 1.00 29.50 313 LYS B C 1
ATOM 5554 O O . LYS B 1 313 ? -24.660 -52.042 4.486 1.00 29.89 313 LYS B O 1
ATOM 5560 N N . GLY B 1 314 ? -26.258 -52.377 2.928 1.00 28.84 314 GLY B N 1
ATOM 5561 C CA . GLY B 1 314 ? -25.999 -53.801 2.862 1.00 33.95 314 GLY B CA 1
ATOM 5562 C C . GLY B 1 314 ? -26.480 -54.405 1.565 1.00 27.07 314 GLY B C 1
ATOM 5563 O O . GLY B 1 314 ? -26.680 -53.696 0.587 1.00 27.67 314 GLY B O 1
ATOM 5564 N N . ILE B 1 315 ? -26.668 -55.719 1.563 1.00 35.29 315 ILE B N 1
ATOM 5565 C CA . ILE B 1 315 ? -27.125 -56.441 0.383 1.00 29.58 315 ILE B CA 1
ATOM 5566 C C . ILE B 1 315 ? -28.419 -57.186 0.699 1.00 32.83 315 ILE B C 1
ATOM 5567 O O . ILE B 1 315 ? -28.565 -57.753 1.775 1.00 41.06 315 ILE B O 1
ATOM 5572 N N . LYS B 1 316 ? -29.355 -57.177 -0.240 1.00 32.77 316 LYS B N 1
ATOM 5573 C CA . LYS B 1 316 ? -30.623 -57.877 -0.076 1.00 29.89 316 LYS B CA 1
ATOM 5574 C C . LYS B 1 316 ? -30.987 -58.536 -1.416 1.00 36.40 316 LYS B C 1
ATOM 5575 O O . LYS B 1 316 ? -31.171 -57.858 -2.438 1.00 34.68 316 LYS B O 1
ATOM 5581 N N . GLU B 1 317 ? -31.090 -59.861 -1.401 1.00 40.16 317 GLU B N 1
ATOM 5582 C CA . GLU B 1 317 ? -31.407 -60.631 -2.601 1.00 42.60 317 GLU B CA 1
ATOM 5583 C C . GLU B 1 317 ? -30.446 -60.288 -3.720 1.00 43.05 317 GLU B C 1
ATOM 5584 O O . GLU B 1 317 ? -30.857 -60.090 -4.859 1.00 45.09 317 GLU B O 1
ATOM 5590 N N . GLY B 1 318 ? -29.163 -60.208 -3.371 1.00 36.03 318 GLY B N 1
ATOM 5591 C CA . GLY B 1 318 ? -28.119 -59.914 -4.338 1.00 28.20 318 GLY B CA 1
ATOM 5592 C C . GLY B 1 318 ? -27.991 -58.474 -4.796 1.00 32.81 318 GLY B C 1
ATOM 5593 O O . GLY B 1 318 ? -27.077 -58.150 -5.546 1.00 42.21 318 GLY B O 1
ATOM 5594 N N . LYS B 1 319 ? -28.889 -57.604 -4.353 1.00 34.23 319 LYS B N 1
ATOM 5595 C CA . LYS B 1 319 ? -28.833 -56.212 -4.768 1.00 30.64 319 LYS B CA 1
ATOM 5596 C C . LYS B 1 319 ? -28.589 -55.272 -3.598 1.00 31.54 319 LYS B C 1
ATOM 5597 O O . LYS B 1 319 ? -29.051 -55.500 -2.480 1.00 26.07 319 LYS B O 1
ATOM 5603 N N . ALA B 1 320 ? -27.842 -54.212 -3.865 1.00 33.96 320 ALA B N 1
ATOM 5604 C CA . ALA B 1 320 ? -27.535 -53.230 -2.846 1.00 36.22 320 ALA B CA 1
ATOM 5605 C C . ALA B 1 320 ? -28.820 -52.600 -2.313 1.00 37.11 320 ALA B C 1
ATOM 5606 O O . ALA B 1 320 ? -29.778 -52.386 -3.053 1.00 35.92 320 ALA B O 1
ATOM 5608 N N . ARG B 1 321 ? -28.831 -52.326 -1.016 1.00 29.03 321 ARG B N 1
ATOM 5609 C CA . ARG B 1 321 ? -29.971 -51.713 -0.359 1.00 23.81 321 ARG B CA 1
ATOM 5610 C C . ARG B 1 321 ? -29.450 -50.754 0.692 1.00 29.35 321 ARG B C 1
ATOM 5611 O O . ARG B 1 321 ? -28.368 -50.952 1.239 1.00 26.68 321 ARG B O 1
ATOM 5619 N N . THR B 1 322 ? -30.217 -49.711 0.972 1.00 33.06 322 THR B N 1
ATOM 5620 C CA . THR B 1 322 ? -29.797 -48.730 1.956 1.00 29.42 322 THR B CA 1
ATOM 5621 C C . THR B 1 322 ? -31.018 -48.187 2.658 1.00 27.30 322 THR B C 1
ATOM 5622 O O . THR B 1 322 ? -31.891 -47.588 2.028 1.00 29.08 322 THR B O 1
ATOM 5626 N N . ILE B 1 323 ? -31.095 -48.417 3.962 1.00 23.94 323 ILE B N 1
ATOM 5627 C CA . ILE B 1 323 ? -32.221 -47.909 4.726 1.00 27.28 323 ILE B CA 1
ATOM 5628 C C . ILE B 1 323 ? -31.756 -46.930 5.779 1.00 28.23 323 ILE B C 1
ATOM 5629 O O . ILE B 1 323 ? -30.574 -46.839 6.085 1.00 31.30 323 ILE B O 1
ATOM 5634 N N . TYR B 1 324 ? -32.701 -46.183 6.320 1.00 31.78 324 TYR B N 1
ATOM 5635 C CA . TYR B 1 324 ? -32.400 -45.201 7.343 1.00 18.99 324 TYR B CA 1
ATOM 5636 C C . TYR B 1 324 ? -33.496 -45.356 8.393 1.00 21.16 324 TYR B C 1
ATOM 5637 O O . TYR B 1 324 ? -34.656 -45.019 8.138 1.00 27.51 324 TYR B O 1
ATOM 5646 N N . ILE B 1 325 ? -33.131 -45.909 9.553 1.00 22.16 325 ILE B N 1
ATOM 5647 C CA . ILE B 1 325 ? -34.071 -46.119 10.652 1.00 17.19 325 ILE B CA 1
ATOM 5648 C C . ILE B 1 325 ? -33.754 -45.056 11.691 1.00 22.54 325 ILE B C 1
ATOM 5649 O O . ILE B 1 325 ? -32.607 -44.919 12.093 1.00 25.07 325 ILE B O 1
ATOM 5654 N N . TYR B 1 326 ? -34.751 -44.302 12.137 1.00 16.98 326 TYR B N 1
ATOM 5655 C CA . TYR B 1 326 ? -34.486 -43.252 13.115 1.00 30.70 326 TYR B CA 1
ATOM 5656 C C . TYR B 1 326 ? -35.697 -42.870 13.953 1.00 25.85 326 TYR B C 1
ATOM 5657 O O . TYR B 1 326 ? -36.819 -43.275 13.671 1.00 26.93 326 TYR B O 1
ATOM 5666 N N . ASN B 1 327 ? -35.448 -42.080 14.988 1.00 28.89 327 ASN B N 1
ATOM 5667 C CA . ASN B 1 327 ? -36.495 -41.602 15.868 1.00 17.89 327 ASN B CA 1
ATOM 5668 C C . ASN B 1 327 ? -36.318 -40.102 16.103 1.00 19.05 327 ASN B C 1
ATOM 5669 O O . ASN B 1 327 ? -35.198 -39.616 16.265 1.00 21.62 327 ASN B O 1
ATOM 5674 N N . VAL B 1 328 ? -37.430 -39.372 16.095 1.00 22.62 328 VAL B N 1
ATOM 5675 C CA . VAL B 1 328 ? -37.411 -37.937 16.335 1.00 20.50 328 VAL B CA 1
ATOM 5676 C C . VAL B 1 328 ? -38.177 -37.731 17.629 1.00 20.07 328 VAL B C 1
ATOM 5677 O O . VAL B 1 328 ? -39.267 -38.268 17.795 1.00 27.10 328 VAL B O 1
ATOM 5681 N N . CYS B 1 329 ? -37.605 -36.965 18.549 1.00 24.71 329 CYS B N 1
ATOM 5682 C CA . CYS B 1 329 ? -38.236 -36.737 19.843 1.00 19.98 329 CYS B CA 1
ATOM 5683 C C . CYS B 1 329 ? -38.289 -35.253 20.179 1.00 25.16 329 CYS B C 1
ATOM 5684 O O . CYS B 1 329 ? -37.341 -34.515 19.910 1.00 33.18 329 CYS B O 1
ATOM 5687 N N . ASP B 1 330 ? -39.399 -34.819 20.772 1.00 31.33 330 ASP B N 1
ATOM 5688 C CA . ASP B 1 330 ? -39.595 -33.411 21.109 1.00 23.52 330 ASP B CA 1
ATOM 5689 C C . ASP B 1 330 ? -39.413 -33.078 22.580 1.00 18.79 330 ASP B C 1
ATOM 5690 O O . ASP B 1 330 ? -40.138 -33.574 23.438 1.00 28.43 330 ASP B O 1
ATOM 5695 N N . HIS B 1 331 ? -38.454 -32.205 22.857 1.00 24.46 331 HIS B N 1
ATOM 5696 C CA . HIS B 1 331 ? -38.133 -31.773 24.215 1.00 20.72 331 HIS B CA 1
ATOM 5697 C C . HIS B 1 331 ? -39.322 -31.334 25.076 1.00 23.07 331 HIS B C 1
ATOM 5698 O O . HIS B 1 331 ? -39.488 -31.813 26.190 1.00 23.78 331 HIS B O 1
ATOM 5705 N N . GLU B 1 332 ? -40.136 -30.416 24.566 1.00 31.27 332 GLU B N 1
ATOM 5706 C CA . GLU B 1 332 ? -41.283 -29.916 25.318 1.00 30.53 332 GLU B CA 1
ATOM 5707 C C . GLU B 1 332 ? -42.278 -31.012 25.654 1.00 24.23 332 GLU B C 1
ATOM 5708 O O . GLU B 1 332 ? -42.885 -30.996 26.730 1.00 24.52 332 GLU B O 1
ATOM 5714 N N . SER B 1 333 ? -42.448 -31.963 24.743 1.00 22.00 333 SER B N 1
ATOM 5715 C CA . SER B 1 333 ? -43.378 -33.057 24.975 1.00 28.73 333 SER B CA 1
ATOM 5716 C C . SER B 1 333 ? -42.874 -33.902 26.140 1.00 33.11 333 SER B C 1
ATOM 5717 O O . SER B 1 333 ? -43.640 -34.272 27.034 1.00 36.20 333 SER B O 1
ATOM 5720 N N . CYS B 1 334 ? -41.578 -34.197 26.129 1.00 27.05 334 CYS B N 1
ATOM 5721 C CA . CYS B 1 334 ? -40.969 -35.003 27.174 1.00 28.16 334 CYS B CA 1
ATOM 5722 C C . CYS B 1 334 ? -41.138 -34.372 28.544 1.00 31.88 334 CYS B C 1
ATOM 5723 O O . CYS B 1 334 ? -41.439 -35.063 29.516 1.00 43.90 334 CYS B O 1
ATOM 5726 N N . TYR B 1 335 ? -40.950 -33.060 28.624 1.00 26.35 335 TYR B N 1
ATOM 5727 C CA . TYR B 1 335 ? -41.085 -32.361 29.898 1.00 32.60 335 TYR B CA 1
ATOM 5728 C C . TYR B 1 335 ? -42.537 -32.380 30.382 1.00 32.85 335 TYR B C 1
ATOM 5729 O O . TYR B 1 335 ? -42.802 -32.444 31.580 1.00 37.24 335 TYR B O 1
ATOM 5738 N N . ARG B 1 336 ? -43.473 -32.316 29.442 1.00 29.41 336 ARG B N 1
ATOM 5739 C CA . ARG B 1 336 ? -44.893 -32.348 29.772 1.00 29.27 336 ARG B CA 1
ATOM 5740 C C . ARG B 1 336 ? -45.287 -33.717 30.336 1.00 32.96 336 ARG B C 1
ATOM 5741 O O . ARG B 1 336 ? -46.042 -33.812 31.297 1.00 39.96 336 ARG B O 1
ATOM 5749 N N . GLU B 1 337 ? -44.761 -34.777 29.738 1.00 31.36 337 GLU B N 1
ATOM 5750 C CA . GLU B 1 337 ? -45.085 -36.127 30.159 1.00 30.66 337 GLU B CA 1
ATOM 5751 C C . GLU B 1 337 ? -44.329 -36.634 31.383 1.00 36.73 337 GLU B C 1
ATOM 5752 O O . GLU B 1 337 ? -44.951 -37.032 32.366 1.00 40.42 337 GLU B O 1
ATOM 5758 N N . VAL B 1 338 ? -42.998 -36.616 31.338 1.00 34.29 338 VAL B N 1
ATOM 5759 C CA . VAL B 1 338 ? -42.217 -37.127 32.459 1.00 29.70 338 VAL B CA 1
ATOM 5760 C C . VAL B 1 338 ? -41.312 -36.161 33.203 1.00 27.03 338 VAL B C 1
ATOM 5761 O O . VAL B 1 338 ? -40.418 -36.595 33.925 1.00 31.52 338 VAL B O 1
ATOM 5765 N N . ASN B 1 339 ? -41.506 -34.861 33.019 1.00 24.18 339 ASN B N 1
ATOM 5766 C CA . ASN B 1 339 ? -40.722 -33.895 33.784 1.00 20.74 339 ASN B CA 1
ATOM 5767 C C . ASN B 1 339 ? -39.215 -33.978 33.514 1.00 28.37 339 ASN B C 1
ATOM 5768 O O . ASN B 1 339 ? -38.395 -33.930 34.440 1.00 24.50 339 ASN B O 1
ATOM 5773 N N . ALA B 1 340 ? -38.855 -34.086 32.238 1.00 29.95 340 ALA B N 1
ATOM 5774 C CA . ALA B 1 340 ? -37.458 -34.183 31.832 1.00 24.53 340 ALA B CA 1
ATOM 5775 C C . ALA B 1 340 ? -37.322 -33.828 30.354 1.00 22.01 340 ALA B C 1
ATOM 5776 O O . ALA B 1 340 ? -38.320 -33.769 29.631 1.00 20.38 340 ALA B O 1
ATOM 5778 N N . GLN B 1 341 ? -36.090 -33.599 29.901 1.00 27.75 341 GLN B N 1
ATOM 5779 C CA . GLN B 1 341 ? -35.868 -33.264 28.497 1.00 34.99 341 GLN B CA 1
ATOM 5780 C C . GLN B 1 341 ? -35.625 -34.523 27.656 1.00 37.02 341 GLN B C 1
ATOM 5781 O O . GLN B 1 341 ? -35.417 -35.619 28.191 1.00 24.99 341 GLN B O 1
ATOM 5787 N N . ALA B 1 342 ? -35.629 -34.345 26.338 1.00 31.22 342 ALA B N 1
ATOM 5788 C CA . ALA B 1 342 ? -35.450 -35.436 25.390 1.00 31.96 342 ALA B CA 1
ATOM 5789 C C . ALA B 1 342 ? -34.196 -36.298 25.527 1.00 35.10 342 ALA B C 1
ATOM 5790 O O . ALA B 1 342 ? -34.204 -37.456 25.110 1.00 35.69 342 ALA B O 1
ATOM 5792 N N . ILE B 1 343 ? -33.115 -35.761 26.083 1.00 23.54 343 ILE B N 1
ATOM 5793 C CA . ILE B 1 343 ? -31.915 -36.585 26.233 1.00 29.63 343 ILE B CA 1
ATOM 5794 C C . ILE B 1 343 ? -32.171 -37.643 27.304 1.00 26.45 343 ILE B C 1
ATOM 5795 O O . ILE B 1 343 ? -31.834 -38.815 27.126 1.00 25.38 343 ILE B O 1
ATOM 5800 N N . SER B 1 344 ? -32.762 -37.221 28.419 1.00 24.03 344 SER B N 1
ATOM 5801 C CA . SER B 1 344 ? -33.088 -38.144 29.501 1.00 28.73 344 SER B CA 1
ATOM 5802 C C . SER B 1 344 ? -34.190 -39.095 29.024 1.00 30.36 344 SER B C 1
ATOM 5803 O O . SER B 1 344 ? -34.168 -40.298 29.311 1.00 29.96 344 SER B O 1
ATOM 5806 N N . TYR B 1 345 ? -35.147 -38.546 28.283 1.00 28.77 345 TYR B N 1
ATOM 5807 C CA . TYR B 1 345 ? -36.263 -39.331 27.777 1.00 28.76 345 TYR B CA 1
ATOM 5808 C C . TYR B 1 345 ? -35.802 -40.461 26.866 1.00 29.71 345 TYR B C 1
ATOM 5809 O O . TYR B 1 345 ? -36.135 -41.623 27.096 1.00 29.74 345 TYR B O 1
ATOM 5818 N N . THR B 1 346 ? -35.030 -40.122 25.838 1.00 21.32 346 THR B N 1
ATOM 5819 C CA . THR B 1 346 ? -34.567 -41.126 24.888 1.00 23.22 346 THR B CA 1
ATOM 5820 C C . THR B 1 346 ? -33.731 -42.221 25.538 1.00 24.00 346 THR B C 1
ATOM 5821 O O . THR B 1 346 ? -33.676 -43.344 25.033 1.00 38.40 346 THR B O 1
ATOM 5825 N N . THR B 1 347 ? -33.096 -41.907 26.662 1.00 19.51 347 THR B N 1
ATOM 5826 C CA . THR B 1 347 ? -32.286 -42.899 27.368 1.00 26.37 347 THR B CA 1
ATOM 5827 C C . THR B 1 347 ? -33.153 -43.723 28.334 1.00 32.33 347 THR B C 1
ATOM 5828 O O . THR B 1 347 ? -32.960 -44.929 28.486 1.00 37.14 347 THR B O 1
ATOM 5832 N N . GLY B 1 348 ? -34.115 -43.061 28.971 1.00 21.14 348 GLY B N 1
ATOM 5833 C CA . GLY B 1 348 ? -34.972 -43.721 29.946 1.00 22.56 348 GLY B CA 1
ATOM 5834 C C . GLY B 1 348 ? -36.039 -44.694 29.475 1.00 28.06 348 GLY B C 1
ATOM 5835 O O . GLY B 1 348 ? -36.245 -45.722 30.115 1.00 39.12 348 GLY B O 1
ATOM 5836 N N . VAL B 1 349 ? -36.737 -44.381 28.389 1.00 21.10 349 VAL B N 1
ATOM 5837 C CA . VAL B 1 349 ? -37.776 -45.276 27.888 1.00 24.40 349 VAL B CA 1
ATOM 5838 C C . VAL B 1 349 ? -37.198 -46.654 27.538 1.00 25.74 349 VAL B C 1
ATOM 5839 O O . VAL B 1 349 ? -37.711 -47.675 27.999 1.00 26.19 349 VAL B O 1
ATOM 5843 N N . PRO B 1 350 ? -36.121 -46.701 26.730 1.00 24.65 350 PRO B N 1
ATOM 5844 C CA . PRO B 1 350 ? -35.518 -47.991 26.364 1.00 24.05 350 PRO B CA 1
ATOM 5845 C C . PRO B 1 350 ? -35.202 -48.861 27.585 1.00 27.84 350 PRO B C 1
ATOM 5846 O O . PRO B 1 350 ? -35.292 -50.090 27.513 1.00 26.55 350 PRO B O 1
ATOM 5850 N N . ALA B 1 351 ? -34.836 -48.231 28.701 1.00 22.61 351 ALA B N 1
ATOM 5851 C CA . ALA B 1 351 ? -34.519 -48.974 29.922 1.00 23.52 351 ALA B CA 1
ATOM 5852 C C . ALA B 1 351 ? -35.788 -49.589 30.489 1.00 23.60 351 ALA B C 1
ATOM 5853 O O . ALA B 1 351 ? -35.807 -50.753 30.884 1.00 19.58 351 ALA B O 1
ATOM 5863 N N . ILE B 1 353 ? -38.346 -50.322 28.841 1.00 15.85 353 ILE B N 1
ATOM 5864 C CA . ILE B 1 353 ? -38.734 -51.369 27.902 1.00 25.25 353 ILE B CA 1
ATOM 5865 C C . ILE B 1 353 ? -37.928 -52.654 28.072 1.00 26.30 353 ILE B C 1
ATOM 5866 O O . ILE B 1 353 ? -38.493 -53.750 28.078 1.00 28.85 353 ILE B O 1
ATOM 5871 N N . GLY B 1 354 ? -36.613 -52.525 28.218 1.00 28.71 354 GLY B N 1
ATOM 5872 C CA . GLY B 1 354 ? -35.790 -53.707 28.384 1.00 22.48 354 GLY B CA 1
ATOM 5873 C C . GLY B 1 354 ? -36.203 -54.479 29.622 1.00 23.38 354 GLY B C 1
ATOM 5874 O O . GLY B 1 354 ? -36.170 -55.711 29.643 1.00 21.88 354 GLY B O 1
ATOM 5875 N N . ALA B 1 355 ? -36.591 -53.743 30.659 1.00 23.92 355 ALA B N 1
ATOM 5876 C CA . ALA B 1 355 ? -37.016 -54.331 31.921 1.00 16.13 355 ALA B CA 1
ATOM 5877 C C . ALA B 1 355 ? -38.357 -55.018 31.722 1.00 27.69 355 ALA B C 1
ATOM 5878 O O . ALA B 1 355 ? -38.563 -56.153 32.158 1.00 23.57 355 ALA B O 1
ATOM 5880 N N . LYS B 1 356 ? -39.272 -54.317 31.057 1.00 18.91 356 LYS B N 1
ATOM 5881 C CA . LYS B 1 356 ? -40.600 -54.850 30.786 1.00 24.38 356 LYS B CA 1
ATOM 5882 C C . LYS B 1 356 ? -40.467 -56.180 30.026 1.00 31.32 356 LYS B C 1
ATOM 5883 O O . LYS B 1 356 ? -41.098 -57.178 30.376 1.00 24.29 356 LYS B O 1
ATOM 5889 N N . LEU B 1 357 ? -39.628 -56.190 28.996 1.00 27.09 357 LEU B N 1
ATOM 5890 C CA . LEU B 1 357 ? -39.424 -57.388 28.205 1.00 21.92 357 LEU B CA 1
ATOM 5891 C C . LEU B 1 357 ? -38.866 -58.518 29.046 1.00 23.63 357 LEU B C 1
ATOM 5892 O O . LEU B 1 357 ? -39.317 -59.661 28.931 1.00 24.14 357 LEU B O 1
ATOM 5905 N N . LEU B 1 359 ? -39.111 -58.954 32.336 1.00 29.83 359 LEU B N 1
ATOM 5906 C CA . LEU B 1 359 ? -40.092 -59.409 33.309 1.00 21.15 359 LEU B CA 1
ATOM 5907 C C . LEU B 1 359 ? -41.266 -60.147 32.666 1.00 29.07 359 LEU B C 1
ATOM 5908 O O . LEU B 1 359 ? -42.003 -60.849 33.355 1.00 39.79 359 LEU B O 1
ATOM 5913 N N . GLU B 1 360 ? -41.459 -59.981 31.360 1.00 28.84 360 GLU B N 1
ATOM 5914 C CA . GLU B 1 360 ? -42.554 -60.670 30.664 1.00 29.06 360 GLU B CA 1
ATOM 5915 C C . GLU B 1 360 ? -42.053 -61.969 30.025 1.00 32.59 360 GLU B C 1
ATOM 5916 O O . GLU B 1 360 ? -42.844 -62.805 29.594 1.00 37.16 360 GLU B O 1
ATOM 5922 N N . GLY B 1 361 ? -40.737 -62.128 29.952 1.00 26.31 361 GLY B N 1
ATOM 5923 C CA . GLY B 1 361 ? -40.178 -63.334 29.370 1.00 28.70 361 GLY B CA 1
ATOM 5924 C C . GLY B 1 361 ? -39.949 -63.298 27.864 1.00 40.20 361 GLY B C 1
ATOM 5925 O O . GLY B 1 361 ? -39.538 -64.302 27.276 1.00 47.66 361 GLY B O 1
ATOM 5926 N N . LYS B 1 362 ? -40.210 -62.157 27.230 1.00 31.35 362 LYS B N 1
ATOM 5927 C CA . LYS B 1 362 ? -40.016 -62.039 25.788 1.00 31.33 362 LYS B CA 1
ATOM 5928 C C . LYS B 1 362 ? -38.535 -61.942 25.465 1.00 39.76 362 LYS B C 1
ATOM 5929 O O . LYS B 1 362 ? -38.107 -62.218 24.344 1.00 48.12 362 LYS B O 1
ATOM 5935 N N . TRP B 1 363 ? -37.762 -61.554 26.470 1.00 37.69 363 TRP B N 1
ATOM 5936 C CA . TRP B 1 363 ? -36.316 -61.426 26.352 1.00 33.43 363 TRP B CA 1
ATOM 5937 C C . TRP B 1 363 ? -35.707 -62.164 27.525 1.00 31.07 363 TRP B C 1
ATOM 5938 O O . TRP B 1 363 ? -35.496 -61.588 28.591 1.00 35.61 363 TRP B O 1
ATOM 5949 N N . SER B 1 364 ? -35.427 -63.445 27.321 1.00 31.41 364 SER B N 1
ATOM 5950 C CA . SER B 1 364 ? -34.857 -64.270 28.367 1.00 30.67 364 SER B CA 1
ATOM 5951 C C . SER B 1 364 ? -33.547 -64.893 27.913 1.00 32.43 364 SER B C 1
ATOM 5952 O O . SER B 1 364 ? -33.296 -65.045 26.729 1.00 36.11 364 SER B O 1
ATOM 5955 N N . GLY B 1 365 ? -32.711 -65.238 28.878 1.00 43.01 365 GLY B N 1
ATOM 5956 C CA . GLY B 1 365 ? -31.430 -65.846 28.591 1.00 40.08 365 GLY B CA 1
ATOM 5957 C C . GLY B 1 365 ? -30.689 -66.006 29.903 1.00 40.37 365 GLY B C 1
ATOM 5958 O O . GLY B 1 365 ? -31.149 -65.555 30.953 1.00 51.78 365 GLY B O 1
ATOM 5959 N N . LYS B 1 366 ? -29.542 -66.659 29.860 1.00 28.27 366 LYS B N 1
ATOM 5960 C CA . LYS B 1 366 ? -28.759 -66.847 31.060 1.00 18.45 366 LYS B CA 1
ATOM 5961 C C . LYS B 1 366 ? -27.353 -66.463 30.674 1.00 32.25 366 LYS B C 1
ATOM 5962 O O . LYS B 1 366 ? -26.729 -67.091 29.820 1.00 38.51 366 LYS B O 1
ATOM 5968 N N . GLY B 1 367 ? -26.871 -65.402 31.301 1.00 31.69 367 GLY B N 1
ATOM 5969 C CA . GLY B 1 367 ? -25.546 -64.902 31.013 1.00 31.90 367 GLY B CA 1
ATOM 5970 C C . GLY B 1 367 ? -25.625 -63.395 30.897 1.00 29.91 367 GLY B C 1
ATOM 5971 O O . GLY B 1 367 ? -26.538 -62.771 31.448 1.00 32.21 367 GLY B O 1
ATOM 5972 N N . VAL B 1 368 ? -24.666 -62.813 30.188 1.00 23.68 368 VAL B N 1
ATOM 5973 C CA . VAL B 1 368 ? -24.599 -61.371 29.978 1.00 31.15 368 VAL B CA 1
ATOM 5974 C C . VAL B 1 368 ? -24.852 -61.101 28.502 1.00 30.94 368 VAL B C 1
ATOM 5975 O O . VAL B 1 368 ? -24.201 -61.698 27.643 1.00 29.37 368 VAL B O 1
ATOM 5979 N N . PHE B 1 369 ? -25.780 -60.196 28.204 1.00 32.54 369 PHE B N 1
ATOM 5980 C CA . PHE B 1 369 ? -26.095 -59.905 26.811 1.00 28.03 369 PHE B CA 1
ATOM 5981 C C . PHE B 1 369 ? -26.078 -58.454 26.383 1.00 29.83 369 PHE B C 1
ATOM 5982 O O . PHE B 1 369 ? -26.244 -57.543 27.194 1.00 28.75 369 PHE B O 1
ATOM 5990 N N . ASN B 1 370 ? -25.871 -58.272 25.083 1.00 30.79 370 ASN B N 1
ATOM 5991 C CA . ASN B 1 370 ? -25.898 -56.969 24.439 1.00 36.73 370 ASN B CA 1
ATOM 5992 C C . ASN B 1 370 ? -27.243 -56.952 23.703 1.00 38.98 370 ASN B C 1
ATOM 5993 O O . ASN B 1 370 ? -27.809 -58.010 23.420 1.00 31.86 370 ASN B O 1
ATOM 6006 N N . GLU B 1 372 ? -28.323 -56.270 20.516 1.00 28.80 372 GLU B N 1
ATOM 6007 C CA . GLU B 1 372 ? -28.414 -56.954 19.227 1.00 31.20 372 GLU B CA 1
ATOM 6008 C C . GLU B 1 372 ? -28.533 -58.481 19.307 1.00 37.66 372 GLU B C 1
ATOM 6009 O O . GLU B 1 372 ? -28.912 -59.123 18.328 1.00 43.49 372 GLU B O 1
ATOM 6015 N N . GLU B 1 373 ? -28.225 -59.058 20.466 1.00 40.68 373 GLU B N 1
ATOM 6016 C CA . GLU B 1 373 ? -28.288 -60.506 20.642 1.00 31.29 373 GLU B CA 1
ATOM 6017 C C . GLU B 1 373 ? -29.701 -61.054 20.807 1.00 34.01 373 GLU B C 1
ATOM 6018 O O . GLU B 1 373 ? -29.945 -62.231 20.554 1.00 42.30 373 GLU B O 1
ATOM 6024 N N . LEU B 1 374 ? -30.628 -60.209 21.245 1.00 37.52 374 LEU B N 1
ATOM 6025 C CA . LEU B 1 374 ? -32.009 -60.631 21.454 1.00 25.93 374 LEU B CA 1
ATOM 6026 C C . LEU B 1 374 ? -32.922 -60.258 20.292 1.00 21.37 374 LEU B C 1
ATOM 6027 O O . LEU B 1 374 ? -32.611 -59.365 19.509 1.00 26.49 374 LEU B O 1
ATOM 6032 N N . ASP B 1 375 ? -34.059 -60.943 20.193 1.00 24.37 375 ASP B N 1
ATOM 6033 C CA . ASP B 1 375 ? -35.024 -60.682 19.130 1.00 25.72 375 ASP B CA 1
ATOM 6034 C C . ASP B 1 375 ? -35.514 -59.255 19.286 1.00 26.67 375 ASP B C 1
ATOM 6035 O O . ASP B 1 375 ? -36.038 -58.877 20.337 1.00 28.34 375 ASP B O 1
ATOM 6040 N N . PRO B 1 376 ? -35.343 -58.438 18.238 1.00 18.31 376 PRO B N 1
ATOM 6041 C CA . PRO B 1 376 ? -35.763 -57.036 18.266 1.00 18.63 376 PRO B CA 1
ATOM 6042 C C . PRO B 1 376 ? -37.260 -56.772 18.088 1.00 22.97 376 PRO B C 1
ATOM 6043 O O . PRO B 1 376 ? -37.778 -55.751 18.534 1.00 20.10 376 PRO B O 1
ATOM 6047 N N . ASP B 1 377 ? -37.963 -57.690 17.446 1.00 23.54 377 ASP B N 1
ATOM 6048 C CA . ASP B 1 377 ? -39.383 -57.482 17.217 1.00 32.78 377 ASP B CA 1
ATOM 6049 C C . ASP B 1 377 ? -40.201 -57.021 18.430 1.00 36.32 377 ASP B C 1
ATOM 6050 O O . ASP B 1 377 ? -40.838 -55.974 18.378 1.00 41.54 377 ASP B O 1
ATOM 6055 N N . PRO B 1 378 ? -40.176 -57.765 19.547 1.00 33.01 378 PRO B N 1
ATOM 6056 C CA . PRO B 1 378 ? -40.980 -57.269 20.667 1.00 32.47 378 PRO B CA 1
ATOM 6057 C C . PRO B 1 378 ? -40.506 -55.909 21.184 1.00 29.00 378 PRO B C 1
ATOM 6058 O O . PRO B 1 378 ? -41.307 -55.130 21.706 1.00 25.10 378 PRO B O 1
ATOM 6062 N N . PHE B 1 379 ? -39.213 -55.623 21.036 1.00 29.31 379 PHE B N 1
ATOM 6063 C CA . PHE B 1 379 ? -38.661 -54.358 21.507 1.00 21.69 379 PHE B CA 1
ATOM 6064 C C . PHE B 1 379 ? -39.124 -53.221 20.605 1.00 27.23 379 PHE B C 1
ATOM 6065 O O . PHE B 1 379 ? -39.478 -52.132 21.075 1.00 24.92 379 PHE B O 1
ATOM 6081 N N . ASP B 1 381 ? -41.847 -53.105 18.856 1.00 27.89 381 ASP B N 1
ATOM 6082 C CA . ASP B 1 381 ? -43.279 -52.853 19.003 1.00 27.61 381 ASP B CA 1
ATOM 6083 C C . ASP B 1 381 ? -43.519 -51.933 20.189 1.00 30.66 381 ASP B C 1
ATOM 6084 O O . ASP B 1 381 ? -44.352 -51.032 20.128 1.00 38.67 381 ASP B O 1
ATOM 6089 N N . GLU B 1 382 ? -42.795 -52.178 21.276 1.00 28.95 382 GLU B N 1
ATOM 6090 C CA . GLU B 1 382 ? -42.934 -51.377 22.483 1.00 29.13 382 GLU B CA 1
ATOM 6091 C C . GLU B 1 382 ? -42.546 -49.929 22.226 1.00 30.51 382 GLU B C 1
ATOM 6092 O O . GLU B 1 382 ? -43.210 -49.015 22.704 1.00 26.98 382 GLU B O 1
ATOM 6098 N N . LEU B 1 383 ? -41.472 -49.723 21.466 1.00 31.70 383 LEU B N 1
ATOM 6099 C CA . LEU B 1 383 ? -41.006 -48.373 21.154 1.00 31.74 383 LEU B CA 1
ATOM 6100 C C . LEU B 1 383 ? -42.103 -47.547 20.491 1.00 33.89 383 LEU B C 1
ATOM 6101 O O . LEU B 1 383 ? -42.232 -46.344 20.754 1.00 32.65 383 LEU B O 1
ATOM 6106 N N . ASN B 1 384 ? -42.895 -48.183 19.631 1.00 21.39 384 ASN B N 1
ATOM 6107 C CA . ASN B 1 384 ? -43.973 -47.461 18.964 1.00 29.26 384 ASN B CA 1
ATOM 6108 C C . ASN B 1 384 ? -45.113 -47.156 19.922 1.00 33.06 384 ASN B C 1
ATOM 6109 O O . ASN B 1 384 ? -45.869 -46.206 19.721 1.00 37.16 384 ASN B O 1
ATOM 6114 N N . LYS B 1 385 ? -45.219 -47.967 20.970 1.00 37.81 385 LYS B N 1
ATOM 6115 C CA . LYS B 1 385 ? -46.266 -47.824 21.975 1.00 33.40 385 LYS B CA 1
ATOM 6116 C C . LYS B 1 385 ? -45.889 -46.951 23.171 1.00 27.46 385 LYS B C 1
ATOM 6117 O O . LYS B 1 385 ? -46.744 -46.286 23.741 1.00 30.62 385 LYS B O 1
ATOM 6123 N N . GLN B 1 386 ? -44.614 -46.945 23.544 1.00 29.85 386 GLN B N 1
ATOM 6124 C CA . GLN B 1 386 ? -44.174 -46.203 24.719 1.00 33.03 386 GLN B CA 1
ATOM 6125 C C . GLN B 1 386 ? -43.723 -44.760 24.537 1.00 41.54 386 GLN B C 1
ATOM 6126 O O . GLN B 1 386 ? -43.182 -44.161 25.466 1.00 38.75 386 GLN B O 1
ATOM 6132 N N . GLY B 1 387 ? -43.936 -44.198 23.353 1.00 43.06 387 GLY B N 1
ATOM 6133 C CA . GLY B 1 387 ? -43.543 -42.816 23.132 1.00 35.45 387 GLY B CA 1
ATOM 6134 C C . GLY B 1 387 ? -42.297 -42.567 22.303 1.00 39.48 387 GLY B C 1
ATOM 6135 O O . GLY B 1 387 ? -41.832 -41.434 22.225 1.00 42.95 387 GLY B O 1
ATOM 6136 N N . LEU B 1 388 ? -41.743 -43.613 21.696 1.00 43.78 388 LEU B N 1
ATOM 6137 C CA . LEU B 1 388 ? -40.552 -43.471 20.855 1.00 37.04 388 LEU B CA 1
ATOM 6138 C C . LEU B 1 388 ? -40.792 -44.098 19.479 1.00 29.61 388 LEU B C 1
ATOM 6139 O O . LEU B 1 388 ? -40.139 -45.061 19.095 1.00 22.50 388 LEU B O 1
ATOM 6144 N N . PRO B 1 389 ? -41.742 -43.547 18.716 1.00 30.95 389 PRO B N 1
ATOM 6145 C CA . PRO B 1 389 ? -42.043 -44.076 17.386 1.00 30.08 389 PRO B CA 1
ATOM 6146 C C . PRO B 1 389 ? -40.847 -43.940 16.448 1.00 30.98 389 PRO B C 1
ATOM 6147 O O . PRO B 1 389 ? -40.181 -42.909 16.421 1.00 29.72 389 PRO B O 1
ATOM 6151 N N . TRP B 1 390 ? -40.585 -44.994 15.685 1.00 24.86 390 TRP B N 1
ATOM 6152 C CA . TRP B 1 390 ? -39.469 -45.026 14.751 1.00 20.90 390 TRP B CA 1
ATOM 6153 C C . TRP B 1 390 ? -39.965 -45.099 13.318 1.00 32.98 390 TRP B C 1
ATOM 6154 O O . TRP B 1 390 ? -41.128 -45.411 13.070 1.00 33.21 390 TRP B O 1
ATOM 6165 N N . GLU B 1 391 ? -39.068 -44.822 12.378 1.00 39.60 391 GLU B N 1
ATOM 6166 C CA . GLU B 1 391 ? -39.396 -44.864 10.960 1.00 38.12 391 GLU B CA 1
ATO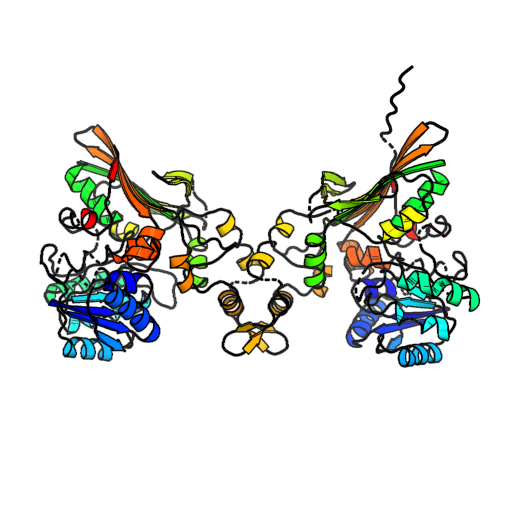M 6167 C C . GLU B 1 391 ? -38.309 -45.535 10.129 1.00 35.02 391 GLU B C 1
ATOM 6168 O O . GLU B 1 391 ? -37.122 -45.512 10.474 1.00 30.38 391 GLU B O 1
ATOM 6174 N N . VAL B 1 392 ? -38.732 -46.151 9.035 1.00 29.94 392 VAL B N 1
ATOM 6175 C CA . VAL B 1 392 ? -37.806 -46.801 8.132 1.00 28.76 392 VAL B CA 1
ATOM 6176 C C . VAL B 1 392 ? -37.933 -46.051 6.821 1.00 33.69 392 VAL B C 1
ATOM 6177 O O . VAL B 1 392 ? -39.013 -45.965 6.244 1.00 39.76 392 VAL B O 1
ATOM 6181 N N . LYS B 1 393 ? -36.829 -45.497 6.355 1.00 33.53 393 LYS B N 1
ATOM 6182 C CA . LYS B 1 393 ? -36.855 -44.719 5.129 1.00 39.39 393 LYS B CA 1
ATOM 6183 C C . LYS B 1 393 ? -35.911 -45.333 4.103 1.00 35.32 393 LYS B C 1
ATOM 6184 O O . LYS B 1 393 ? -34.723 -45.513 4.373 1.00 35.92 393 LYS B O 1
ATOM 6190 N N . GLU B 1 394 ? -36.449 -45.676 2.937 1.00 27.10 394 GLU B N 1
ATOM 6191 C CA . GLU B 1 394 ? -35.640 -46.271 1.883 1.00 26.98 394 GLU B CA 1
ATOM 6192 C C . GLU B 1 394 ? -34.760 -45.183 1.276 1.00 32.32 394 GLU B C 1
ATOM 6193 O O . GLU B 1 394 ? -35.249 -44.127 0.884 1.00 28.65 394 GLU B O 1
ATOM 6207 N N . GLU B 1 396 ? -31.245 -44.043 -1.330 1.00 26.92 396 GLU B N 1
ATOM 6208 C CA . GLU B 1 396 ? -30.640 -44.340 -2.619 1.00 32.09 396 GLU B CA 1
ATOM 6209 C C . GLU B 1 396 ? -29.555 -45.396 -2.504 1.00 31.22 396 GLU B C 1
ATOM 6210 O O . GLU B 1 396 ? -28.671 -45.302 -1.656 1.00 35.85 396 GLU B O 1
ATOM 6216 N N . ALA B 1 397 ? -29.627 -46.402 -3.367 1.00 33.45 397 ALA B N 1
ATOM 6217 C CA . ALA B 1 397 ? -28.644 -47.478 -3.364 1.00 37.31 397 ALA B CA 1
ATOM 6218 C C . ALA B 1 397 ? -28.248 -47.793 -4.792 1.00 39.46 397 ALA B C 1
ATOM 6219 O O . ALA B 1 397 ? -28.866 -48.628 -5.444 1.00 47.33 397 ALA B O 1
ATOM 6221 N N . LEU B 1 398 ? -27.208 -47.119 -5.265 1.00 33.96 398 LEU B N 1
ATOM 6222 C CA . LEU B 1 398 ? -26.714 -47.295 -6.621 1.00 30.24 398 LEU B CA 1
ATOM 6223 C C . LEU B 1 398 ? -25.653 -48.380 -6.766 1.00 32.87 398 LEU B C 1
ATOM 6224 O O . LEU B 1 398 ? -24.706 -48.442 -5.985 1.00 38.34 398 LEU B O 1
ATOM 6229 N N . GLU B 1 399 ? -25.814 -49.230 -7.776 1.00 32.60 399 GLU B N 1
ATOM 6230 C CA . GLU B 1 399 ? -24.851 -50.294 -8.059 1.00 33.17 399 GLU B CA 1
ATOM 6231 C C . GLU B 1 399 ? -24.105 -49.961 -9.345 1.00 26.01 399 GLU B C 1
ATOM 6232 O O . GLU B 1 399 ? -24.670 -49.365 -10.258 1.00 27.95 399 GLU B O 1
ATOM 6238 N N . HIS B 1 400 ? -22.837 -50.347 -9.413 1.00 37.50 400 HIS B N 1
ATOM 6239 C CA . HIS B 1 400 ? -22.038 -50.103 -10.604 1.00 39.37 400 HIS B CA 1
ATOM 6240 C C . HIS B 1 400 ? -21.576 -51.416 -11.229 1.00 36.78 400 HIS B C 1
ATOM 6241 O O . HIS B 1 400 ? -20.644 -52.044 -10.742 1.00 53.73 400 HIS B O 1
ATOM 6248 N N . HIS B 1 401 ? -22.241 -51.826 -12.302 1.00 33.99 401 HIS B N 1
ATOM 6249 C CA . HIS B 1 401 ? -21.895 -53.051 -13.007 1.00 40.18 401 HIS B CA 1
ATOM 6250 C C . HIS B 1 401 ? -20.785 -52.725 -14.007 1.00 58.18 401 HIS B C 1
ATOM 6251 O O . HIS B 1 401 ? -20.748 -51.615 -14.543 1.00 62.48 401 HIS B O 1
ATOM 6258 N N . HIS B 1 402 ? -19.881 -53.670 -14.263 1.00 65.44 402 HIS B N 1
ATOM 6259 C CA . HIS B 1 402 ? -18.773 -53.385 -15.173 1.00 69.12 402 HIS B CA 1
ATOM 6260 C C . HIS B 1 402 ? -18.545 -54.324 -16.356 1.00 68.27 402 HIS B C 1
ATOM 6261 O O . HIS B 1 402 ? -17.496 -54.254 -17.004 1.00 77.68 402 HIS B O 1
ATOM 6268 N N . HIS B 1 403 ? -19.513 -55.190 -16.653 1.00 62.85 403 HIS B N 1
ATOM 6269 C CA . HIS B 1 403 ? -19.393 -56.126 -17.781 1.00 63.57 403 HIS B CA 1
ATOM 6270 C C . HIS B 1 403 ? -18.335 -57.195 -17.532 1.00 65.47 403 HIS B C 1
ATOM 6271 O O . HIS B 1 403 ? -17.457 -57.337 -18.398 1.00 64.32 403 HIS B O 1
#

Organism: Wolinella succinogenes (strain ATCC 29543 / DSM 1740 / CCUG 13145 / JCM 31913 / LMG 7466 / NCTC 11488 / FDC 602W) (NCBI:txid273121)

InterPro domains:
  IPR005097 Saccharopine dehydrogenase, NADP binding domain [PF03435] (4-137)
  IPR032095 Saccharopine dehydrogenase-like, C-terminal [PF16653] (141-388)
  IPR036291 NAD(P)-binding domain superfamily [SSF51735] (2-191)

Solvent-accessible surface area: 33165 Å² total

Sequence (763 aa):
AKVLQIGAGGVGGVVAHKANREVFSHITLASRTLSKCQEIAQSIKAKGYGEIDITTVDADSIEELVALINEVKPQIVLNIALPYQDLTIEACLRTGVPYLDTANYEHPDLAKFEYKEQWAFHDRYKEKGVALLGSGFDPGVTNVFCAYAQKHYFDEIHEIDILDCNAGDHGYPFATNFNPEINLREVSSKGRYWENGEWIETEPEIQVWDYPEVGPKDSYLLYHEELESLVRNIKGLKRIRFFTFGQSYLTHRCLENVGLRIDEIEVNGCKVVPIQVLKALLPDPASLASRTKGKTNIGCYIKGIKEGKARTIYIYNVCDHESCYREVNAQAISYTTGVPAIGAKLLEGKWSGKGVFNEELDPDPFDELNKQGLPWEVKEAKVLQIGAGGVGGVVAHKANREVFSHITLASRTLSKCQEIAQSIKAKGYGEIDITTVDADSIEELVALINEVKPQIVLNIALPYQDLTIEACLRTGVPYLDTANYEHFEYKEQWAFHDRYKEKGVALLGSGFDPGVTNVFCAYAQKHYFDEIHEIDILDCNAGDHGYPFATNFNPEINLREVSSKGRYWENGEWIETEPEIQVWDYPEVGPKDSYLLYHEELESLVRNIKGLKRIRFFTFGQSYLTHRCLENVGLRIDEIEVNGCKVVPIQVLKALLPDPASLASRTKGKTNIGCYIKGIKEGKARTIYIYNVCDHESCYREVNAQAISYTTGVPAIGAKLLEGKWSGKGVFNEELDPDPFDELNKQGLPWEVKEEALEHHHH

Nearest PDB structures (foldseek):
  4ina-assembly1_A  TM=1.000E+00  e=5.545E-79  Wolinella succinogenes
  8h4z-assembly1_A  TM=9.631E-01  e=1.664E-61  Helicobacter pylori NCTC 11637 = CCUG 17874 = ATCC 43504 = JCM 12093
  8h4z-assembly2_D  TM=9.616E-01  e=5.184E-61  Helicobacter pylori NCTC 11637 = CCUG 17874 = ATCC 43504 = JCM 12093
  8h50-assembly2_C-2  TM=9.562E-01  e=1.001E-60  unclassified
  8h4z-assembly2_C  TM=9.323E-01  e=4.879E-59  Helicobacter pylori NCTC 11637 = CCUG 17874 = ATCC 43504 = JCM 12093

CATH classification: 3.40.50.720 (+1 more: 3.30.360.10)

Secondary structure (DSSP, 8-state):
-EEEEE--SHHHHHHHH---TTT--EEEEEES-HHHHHHHHHHHHHTT----EEEE--TT-HHHHHHHHHHH--SEEEE-S-GGGTTT--HHHHHT--EEESS--B-TT-S-B-SHHHHTTHHHHHHHT--B---BTTTBHHHHHHHHHHHHT-SEEEEEEEEEEE--B-SSSS--SS-HHHHHHHTTSPEEEEETTEEEEE-----EEEETTTEEEE---B--THHHHHHHHSTT--EEEE----HHHHH--HHHHH----S-EEETTEEE-HHHHHHHHSPPHHHHTTT-BSEEEEEEEEEEEETTEEEEEEEEEEEEHHHHHHHHSS-HHHHHHHTT--TTT---SSS--SS-B---S-SS---HHHHTT--EEEE-/-EEEEE--SHHHHHHHH---TTT--EEEEE-SSHHHHHHHHHHHHHTT----EEE---TT-HHHHHHHHHHH--SEEEE-S-GGGTTT--HHHHHT--EEESS-B---BSHHHHTTHHHHHHHT--B---BBTTBHHHHHHHHHHHHT-SEEEEEEEEEEE--B-SSSS--SS-HHHHHHHHHSPEEEEETTEEEEE-----EEEETTTEEEE------TTHHHHHHHSTT--EEEE----HHHHH--HHHHT----S-EEETTEEE-HHHHHHHHSPPHHHHTTT-BSEEEEEEEEEEEETTEEEEEEEEEEEEHHHHHHHHSS-HHHHHHHTT--TTT---SSS--SS-B---S-SS---HHHHTT--EEEE---------

Foldseek 3Di:
DDEEEEDQDQLNLLQVLLLVCVLHVAAEYEADDPVSVVVSQVLSVVVPSDGYHYDYADLQDLVRLLVVCVVRVGQAYEYADDQCSVVSVVSCLVVVHAEEYAAHHDHPVDPDGACVVVQVCFVSQQVSQYYEYRQFVVVNVQLLQLLVCCVPPAVAWAEKEKEKFDPKDLPDLDADLDQVVVVVCQLQDWFWWDFQNDIDTHGSDADFDQFPPAGTADKAWHDGHVRVVCVVPGPNYGIYTYMHDDPSHVVVVVDVVVPCAQAWDADPNDTDGVSVVVCVPHDHSLVRLQRMWDKMKIWMWIWHHDPNDIDIKIKMWMATSNVCCVSRNHGVVSNRGNLSSCVVSVSVVVFGDGGYDYSPTNSVVSCVCCVSRTDMDMGD/DDEEEEDLPQLNLLQVLLLVCVLHVAAEYEYQDQVSVVVSQVLSVVVPSDGYHYYYFDLQDLVGLLVVCVVRVHQEYEYAHDQQSVLSPVSCLVNVHAEEYQAHHDCHACVSVLVCFVSQLVSQYYEYNLFVAVNVQLLQQLVCCVPPAVAFAEKEKEWWDPKDLPDLDADLDQVVVVCCFLQDWAWWDAQRDIDTHGSHADFDQFPPAGTADKDWHHGHVRVVCVVPHPNYGIYTYMHDDPSHVVVVVLVVVPCAQDWDADPRDIDGSSVVVCVVHDDSLVSLQRIWDKIKIWMWTWHHHPRAIWIKIKMWMGTSNVCCVSRNHGPVSNSGNVSSCVVSVSVVQFHDGGYDYSPHNSVVCVVCCVSRTDMDMGTDTDDDDDD

Radius of gyration: 35.7 Å; Cα contacts (8 Å, |Δi|>4): 1623; chains: 2; bounding box: 74×104×71 Å